Protein AF-0000000086542402 (afdb_homodimer)

pLDDT: mean 79.8, std 26.2, range [15.84, 98.81]

Radius of gyration: 37.14 Å; Cα contacts (8 Å, |Δi|>4): 2188; chains: 2; bounding box: 150×101×112 Å

InterPro domains:
  IPR029405 APCDD1 domain [PF14921] (41-271)
  IPR029405 APCDD1 domain [PF14921] (276-457)
  IPR029405 APCDD1 domain [SM01352] (41-272)
  IPR029405 APCDD1 domain [SM01352] (273-481)
  IPR042425 Protein APCDD1 [PTHR31021] (8-497)

Structure (mmCIF, N/CA/C/O backbone):
data_AF-0000000086542402-model_v1
#
loop_
_entity.id
_entity.type
_entity.pdbx_description
1 polymer 'Protein APCDD1'
#
loop_
_atom_site.group_PDB
_atom_site.id
_atom_site.type_symbol
_atom_site.label_atom_id
_atom_site.label_alt_id
_atom_site.label_comp_id
_atom_site.label_asym_id
_atom_site.label_entity_id
_atom_site.label_seq_id
_atom_site.pdbx_PDB_ins_code
_atom_site.Cartn_x
_atom_site.Cartn_y
_atom_site.Cartn_z
_atom_site.occupancy
_atom_site.B_iso_or_equiv
_atom_site.auth_seq_id
_atom_site.auth_comp_id
_atom_site.auth_asym_id
_atom_site.auth_atom_id
_atom_site.pdbx_PDB_model_num
ATOM 1 N N . MET A 1 1 ? -74.562 1.306 24.109 1 17.09 1 MET A N 1
ATOM 2 C CA . MET A 1 1 ? -74.562 0.216 25.078 1 17.09 1 MET A CA 1
ATOM 3 C C . MET A 1 1 ? -73.188 -0.142 25.531 1 17.09 1 MET A C 1
ATOM 5 O O . MET A 1 1 ? -72.312 -0.315 24.703 1 17.09 1 MET A O 1
ATOM 9 N N . ALA A 1 2 ? -72.75 -0.176 26.828 1 21.62 2 ALA A N 1
ATOM 10 C CA . ALA A 1 2 ? -71.688 0.135 27.734 1 21.62 2 ALA A CA 1
ATOM 11 C C . ALA A 1 2 ? -70.812 -1.097 28 1 21.62 2 ALA A C 1
ATOM 13 O O . ALA A 1 2 ? -69.812 -1.007 28.656 1 21.62 2 ALA A O 1
ATOM 14 N N . PRO A 1 3 ? -71 -2.363 27.297 1 18.67 3 PRO A N 1
ATOM 15 C CA . PRO A 1 3 ? -71 -3.514 28.203 1 18.67 3 PRO A CA 1
ATOM 16 C C . PRO A 1 3 ? -69.562 -3.861 28.656 1 18.67 3 PRO A C 1
ATOM 18 O O . PRO A 1 3 ? -68.562 -3.354 28.094 1 18.67 3 PRO A O 1
ATOM 21 N N . LEU A 1 4 ? -69.25 -5.344 28.844 1 20.92 4 LEU A N 1
ATOM 22 C CA . LEU A 1 4 ? -69.062 -6.223 30 1 20.92 4 LEU A CA 1
ATOM 23 C C . LEU A 1 4 ? -67.625 -6.586 30.188 1 20.92 4 LEU A C 1
ATOM 25 O O . LEU A 1 4 ? -66.875 -6.699 29.203 1 20.92 4 LEU A O 1
ATOM 29 N N . PRO A 1 5 ? -67.062 -6.875 31.484 1 24.55 5 PRO A N 1
ATOM 30 C CA . PRO A 1 5 ? -65.812 -6.84 32.25 1 24.55 5 PRO A CA 1
ATOM 31 C C . PRO A 1 5 ? -64.938 -8.117 32.094 1 24.55 5 PRO A C 1
ATOM 33 O O . PRO A 1 5 ? -63.906 -8.266 32.719 1 24.55 5 PRO A O 1
ATOM 36 N N . ALA A 1 6 ? -65.062 -9.102 31.109 1 19.52 6 ALA A N 1
ATOM 37 C CA . ALA A 1 6 ? -64.875 -10.477 31.562 1 19.52 6 ALA A CA 1
ATOM 38 C C . ALA A 1 6 ? -63.406 -10.758 31.875 1 19.52 6 ALA A C 1
ATOM 40 O O . ALA A 1 6 ? -62.562 -10.68 30.984 1 19.52 6 ALA A O 1
ATOM 41 N N . ALA A 1 7 ? -62.875 -10.852 33.219 1 23.11 7 ALA A N 1
ATOM 42 C CA . ALA A 1 7 ? -61.594 -10.891 33.906 1 23.11 7 ALA A CA 1
ATOM 43 C C . ALA A 1 7 ? -61 -12.297 33.875 1 23.11 7 ALA A C 1
ATOM 45 O O . ALA A 1 7 ? -61.469 -13.195 34.562 1 23.11 7 ALA A O 1
ATOM 46 N N . LEU A 1 8 ? -60.688 -12.922 32.688 1 19.62 8 LEU A N 1
ATOM 47 C CA . LEU A 1 8 ? -60.562 -14.375 32.688 1 19.62 8 LEU A CA 1
ATOM 48 C C . LEU A 1 8 ? -59.406 -14.82 33.562 1 19.62 8 LEU A C 1
ATOM 50 O O . LEU A 1 8 ? -58.438 -14.094 33.719 1 19.62 8 LEU A O 1
ATOM 54 N N . LEU A 1 9 ? -59.469 -16.188 34.031 1 19.08 9 LEU A N 1
ATOM 55 C CA . LEU A 1 9 ? -59.125 -17.156 35.062 1 19.08 9 LEU A CA 1
ATOM 56 C C . LEU A 1 9 ? -57.719 -17.672 34.906 1 19.08 9 LEU A C 1
ATOM 58 O O . LEU A 1 9 ? -57.281 -18.031 33.812 1 19.08 9 LEU A O 1
ATOM 62 N N . VAL A 1 10 ? -56.688 -17.609 36.031 1 22.09 10 VAL A N 1
ATOM 63 C CA . VAL A 1 10 ? -55.312 -17.719 36.469 1 22.09 10 VAL A CA 1
ATOM 64 C C . VAL A 1 10 ? -54.906 -19.188 36.594 1 22.09 10 VAL A C 1
ATOM 66 O O . VAL A 1 10 ? -53.906 -19.5 37.219 1 22.09 10 VAL A O 1
ATOM 69 N N . ALA A 1 11 ? -55.375 -20.141 35.719 1 19.89 11 ALA A N 1
ATOM 70 C CA . ALA A 1 11 ? -55.281 -21.5 36.25 1 19.89 11 ALA A CA 1
ATOM 71 C C . ALA A 1 11 ? -53.812 -21.922 36.469 1 19.89 11 ALA A C 1
ATOM 73 O O . ALA A 1 11 ? -52.969 -21.609 35.625 1 19.89 11 ALA A O 1
ATOM 74 N N . PHE A 1 12 ? -53.531 -22.609 37.656 1 21.17 12 PHE A N 1
ATOM 75 C CA . PHE A 1 12 ? -52.531 -23.094 38.594 1 21.17 12 PHE A CA 1
ATOM 76 C C . PHE A 1 12 ? -51.906 -24.391 38.094 1 21.17 12 PHE A C 1
ATOM 78 O O . PHE A 1 12 ? -52.219 -25.469 38.594 1 21.17 12 PHE A O 1
ATOM 85 N N . LEU A 1 13 ? -51.969 -24.75 36.781 1 20.89 13 LEU A N 1
ATOM 86 C CA . LEU A 1 13 ? -51.688 -26.188 36.688 1 20.89 13 LEU A CA 1
ATOM 87 C C . LEU A 1 13 ? -50.344 -26.531 37.25 1 20.89 13 LEU A C 1
ATOM 89 O O . LEU A 1 13 ? -49.344 -25.812 37.031 1 20.89 13 LEU A O 1
ATOM 93 N N . VAL A 1 14 ? -50.375 -27.562 38.156 1 20.12 14 VAL A N 1
ATOM 94 C CA . VAL A 1 14 ? -49.562 -28.312 39.125 1 20.12 14 VAL A CA 1
ATOM 95 C C . VAL A 1 14 ? -48.406 -29 38.375 1 20.12 14 VAL A C 1
ATOM 97 O O . VAL A 1 14 ? -48.562 -29.453 37.25 1 20.12 14 VAL A O 1
ATOM 100 N N . TRP A 1 15 ? -47.219 -29.078 39.031 1 21.81 15 TRP A N 1
ATOM 101 C CA . TRP A 1 15 ? -45.75 -29.266 39 1 21.81 15 TRP A CA 1
ATOM 102 C C . TRP A 1 15 ? -45.406 -30.734 38.938 1 21.81 15 TRP A C 1
ATOM 104 O O . TRP A 1 15 ? -44.25 -31.109 39.094 1 21.81 15 TRP A O 1
ATOM 114 N N . ALA A 1 16 ? -46.438 -31.672 38.625 1 20.7 16 ALA A N 1
ATOM 115 C CA . ALA A 1 16 ? -45.906 -32.906 39.219 1 20.7 16 ALA A CA 1
ATOM 116 C C . ALA A 1 16 ? -44.656 -33.375 38.5 1 20.7 16 ALA A C 1
ATOM 118 O O . ALA A 1 16 ? -44.438 -33 37.344 1 20.7 16 ALA A O 1
ATOM 119 N N . GLU A 1 17 ? -43.812 -34.312 39.156 1 22.69 17 GLU A N 1
ATOM 120 C CA . GLU A 1 17 ? -42.5 -34.812 39.5 1 22.69 17 GLU A CA 1
ATOM 121 C C . GLU A 1 17 ? -42.062 -35.938 38.531 1 22.69 17 GLU A C 1
ATOM 123 O O . GLU A 1 17 ? -40.938 -36.438 38.656 1 22.69 17 GLU A O 1
ATOM 128 N N . GLY A 1 18 ? -42.781 -36.312 37.469 1 20.3 18 GLY A N 1
ATOM 129 C CA . GLY A 1 18 ? -42.531 -37.719 37.188 1 20.3 18 GLY A CA 1
ATOM 130 C C . GLY A 1 18 ? -41.094 -37.969 36.75 1 20.3 18 GLY A C 1
ATOM 131 O O . GLY A 1 18 ? -40.469 -37.156 36.094 1 20.3 18 GLY A O 1
ATOM 132 N N . SER A 1 19 ? -40.406 -38.969 37.406 1 22.36 19 SER A N 1
ATOM 133 C CA . SER A 1 19 ? -39.062 -39.5 37.594 1 22.36 19 SER A CA 1
ATOM 134 C C . SER A 1 19 ? -38.562 -40.281 36.375 1 22.36 19 SER A C 1
ATOM 136 O O . SER A 1 19 ? -37.469 -40.844 36.375 1 22.36 19 SER A O 1
ATOM 138 N N . SER A 1 20 ? -39.312 -40.438 35.312 1 20.28 20 SER A N 1
ATOM 139 C CA . SER A 1 20 ? -38.938 -41.656 34.656 1 20.28 20 SER A CA 1
ATOM 140 C C . SER A 1 20 ? -37.469 -41.625 34.219 1 20.28 20 SER A C 1
ATOM 142 O O . SER A 1 20 ? -36.969 -40.625 33.719 1 20.28 20 SER A O 1
ATOM 144 N N . ARG A 1 21 ? -36.719 -42.75 34.625 1 22.5 21 ARG A N 1
ATOM 145 C CA . ARG A 1 21 ? -35.344 -43.281 34.594 1 22.5 21 ARG A CA 1
ATOM 146 C C . ARG A 1 21 ? -34.938 -43.594 33.156 1 22.5 21 ARG A C 1
ATOM 148 O O . ARG A 1 21 ? -35.5 -44.5 32.531 1 22.5 21 ARG A O 1
ATOM 155 N N . HIS A 1 22 ? -34.938 -42.625 32.188 1 18.73 22 HIS A N 1
ATOM 156 C CA . HIS A 1 22 ? -34.562 -43.031 30.844 1 18.73 22 HIS A CA 1
ATOM 157 C C . HIS A 1 22 ? -33.219 -43.688 30.812 1 18.73 22 HIS A C 1
ATOM 159 O O . HIS A 1 22 ? -32.281 -43.281 31.531 1 18.73 22 HIS A O 1
ATOM 165 N N . TYR A 1 23 ? -33.281 -45 30.484 1 20.58 23 TYR A N 1
ATOM 166 C CA . TYR A 1 23 ? -32.188 -45.969 30.219 1 20.58 23 TYR A CA 1
ATOM 167 C C . TYR A 1 23 ? -31.156 -45.344 29.297 1 20.58 23 TYR A C 1
ATOM 169 O O . TYR A 1 23 ? -31.484 -44.594 28.391 1 20.58 23 TYR A O 1
ATOM 177 N N . ALA A 1 24 ? -29.906 -45.469 29.766 1 23.3 24 ALA A N 1
ATOM 178 C CA . ALA A 1 24 ? -28.547 -45.094 29.375 1 23.3 24 ALA A CA 1
ATOM 179 C C . ALA A 1 24 ? -28.172 -45.719 28.031 1 23.3 24 ALA A C 1
ATOM 181 O O . ALA A 1 24 ? -27.797 -46.875 27.969 1 23.3 24 ALA A O 1
ATOM 182 N N . ASP A 1 25 ? -29.172 -45.844 27.078 1 22.44 25 ASP A N 1
ATOM 183 C CA . ASP A 1 25 ? -28.609 -46.594 25.969 1 22.44 25 ASP A CA 1
ATOM 184 C C . ASP A 1 25 ? -27.297 -46 25.484 1 22.44 25 ASP A C 1
ATOM 186 O O . ASP A 1 25 ? -27.25 -44.812 25.141 1 22.44 25 ASP A O 1
ATOM 190 N N . SER A 1 26 ? -26.156 -46.594 25.891 1 25.62 26 SER A N 1
ATOM 191 C CA . SER A 1 26 ? -24.75 -46.438 25.578 1 25.62 26 SER A CA 1
ATOM 192 C C . SER A 1 26 ? -24.5 -46.594 24.078 1 25.62 26 SER A C 1
ATOM 194 O O . SER A 1 26 ? -24.453 -47.719 23.562 1 25.62 26 SER A O 1
ATOM 196 N N . HIS A 1 27 ? -25.297 -46.094 23.203 1 26.44 27 HIS A N 1
ATOM 197 C CA . HIS A 1 27 ? -24.812 -46.469 21.875 1 26.44 27 HIS A CA 1
ATOM 198 C C . HIS A 1 27 ? -23.359 -46.031 21.672 1 26.44 27 HIS A C 1
ATOM 200 O O . HIS A 1 27 ? -22.984 -44.938 22.062 1 26.44 27 HIS A O 1
ATOM 206 N N . PRO A 1 28 ? -22.422 -47.062 21.453 1 29.36 28 PRO A N 1
ATOM 207 C CA . PRO A 1 28 ? -21 -46.875 21.203 1 29.36 28 PRO A CA 1
ATOM 208 C C . PRO A 1 28 ? -20.734 -45.875 20.062 1 29.36 28 PRO A C 1
ATOM 210 O O . PRO A 1 28 ? -21.531 -45.781 19.125 1 29.36 28 PRO A O 1
ATOM 213 N N . SER A 1 29 ? -20.172 -44.812 20.422 1 27.42 29 SER A N 1
ATOM 214 C CA . SER A 1 29 ? -19.594 -43.812 19.516 1 27.42 29 SER A CA 1
ATOM 215 C C . SER A 1 29 ? -18.75 -44.438 18.438 1 27.42 29 SER A C 1
ATOM 217 O O . SER A 1 29 ? -17.797 -45.156 18.734 1 27.42 29 SER A O 1
ATOM 219 N N . ARG A 1 30 ? -19.281 -44.969 17.328 1 29.08 30 ARG A N 1
ATOM 220 C CA . ARG A 1 30 ? -18.5 -45.406 16.172 1 29.08 30 ARG A CA 1
ATOM 221 C C . ARG A 1 30 ? -17.328 -44.469 15.93 1 29.08 30 ARG A C 1
ATOM 223 O O . ARG A 1 30 ? -17.5 -43.312 15.523 1 29.08 30 ARG A O 1
ATOM 230 N N . GLN A 1 31 ? -16.188 -44.688 16.625 1 30.41 31 GLN A N 1
ATOM 231 C CA . GLN A 1 31 ? -14.844 -44.188 16.344 1 30.41 31 GLN A CA 1
ATOM 232 C C . GLN A 1 31 ? -14.477 -44.375 14.875 1 30.41 31 GLN A C 1
ATOM 234 O O . GLN A 1 31 ? -14.242 -45.5 14.43 1 30.41 31 GLN A O 1
ATOM 239 N N . SER A 1 32 ? -15.156 -43.781 13.984 1 32.19 32 SER A N 1
ATOM 240 C CA . SER A 1 32 ? -14.633 -43.906 12.633 1 32.19 32 SER A CA 1
ATOM 241 C C . SER A 1 32 ? -13.117 -43.75 12.609 1 32.19 32 SER A C 1
ATOM 243 O O . SER A 1 32 ? -12.609 -42.656 12.922 1 32.19 32 SER A O 1
ATOM 245 N N . PHE A 1 33 ? -12.289 -44.719 12.695 1 32.75 33 PHE A N 1
ATOM 246 C CA . PHE A 1 33 ? -10.859 -45 12.656 1 32.75 33 PHE A CA 1
ATOM 247 C C . PHE A 1 33 ? -10.203 -44.312 11.469 1 32.75 33 PHE A C 1
ATOM 249 O O . PHE A 1 33 ? -8.977 -44.219 11.391 1 32.75 33 PHE A O 1
ATOM 256 N N . GLY A 1 34 ? -10.828 -44.312 10.375 1 36.38 34 GLY A N 1
ATOM 257 C CA . GLY A 1 34 ? -10.133 -43.844 9.188 1 36.38 34 GLY A CA 1
ATOM 258 C C . GLY A 1 34 ? -9.695 -42.406 9.281 1 36.38 34 GLY A C 1
ATOM 259 O O . GLY A 1 34 ? -9.023 -41.875 8.383 1 36.38 34 GLY A O 1
ATOM 260 N N . GLY A 1 35 ? -10.32 -41.5 10.016 1 43.53 35 GLY A N 1
ATOM 261 C CA . GLY A 1 35 ? -10.188 -40.062 10.195 1 43.53 35 GLY A CA 1
ATOM 262 C C . GLY A 1 35 ? -8.875 -39.688 10.836 1 43.53 35 GLY A C 1
ATOM 263 O O . GLY A 1 35 ? -8.508 -38.5 10.828 1 43.53 35 GLY A O 1
ATOM 264 N N . SER A 1 36 ? -8.219 -40.594 11.547 1 47.91 36 SER A N 1
ATOM 265 C CA . SER A 1 36 ? -7.098 -40.312 12.438 1 47.91 36 SER A CA 1
ATOM 266 C C . SER A 1 36 ? -5.793 -40.156 11.656 1 47.91 36 SER A C 1
ATOM 268 O O . SER A 1 36 ? -4.973 -39.312 11.953 1 47.91 36 SER A O 1
ATOM 270 N N . VAL A 1 37 ? -5.629 -41 10.688 1 44.62 37 VAL A N 1
ATOM 271 C CA . VAL A 1 37 ? -4.316 -41.031 10.047 1 44.62 37 VAL A CA 1
ATOM 272 C C . VAL A 1 37 ? -4.164 -39.844 9.125 1 44.62 37 VAL A C 1
ATOM 274 O O . VAL A 1 37 ? -3.109 -39.188 9.094 1 44.62 37 VAL A O 1
ATOM 277 N N . ASN A 1 38 ? -5.129 -39.5 8.227 1 51.09 38 ASN A N 1
ATOM 278 C CA . ASN A 1 38 ? -5.086 -38.344 7.348 1 51.09 38 ASN A CA 1
ATOM 279 C C . ASN A 1 38 ? -4.941 -37.062 8.141 1 51.09 38 ASN A C 1
ATOM 281 O O . ASN A 1 38 ? -4.219 -36.125 7.727 1 51.09 38 ASN A O 1
ATOM 285 N N . ASP A 1 39 ? -5.574 -37.062 9.234 1 59.06 39 ASP A N 1
ATOM 286 C CA . ASP A 1 39 ? -5.473 -35.906 10.117 1 59.06 39 ASP A CA 1
ATOM 287 C C . ASP A 1 39 ? -4.039 -35.719 10.602 1 59.06 39 ASP A C 1
ATOM 289 O O . ASP A 1 39 ? -3.566 -34.562 10.727 1 59.06 39 ASP A O 1
ATOM 293 N N . SER A 1 40 ? -3.406 -36.906 10.477 1 73.44 40 SER A N 1
ATOM 294 C CA . SER A 1 40 ? -2.057 -36.844 11.031 1 73.44 40 SER A CA 1
ATOM 295 C C . SER A 1 40 ? -1.066 -36.281 10.023 1 73.44 40 SER A C 1
ATOM 297 O O . SER A 1 40 ? -0.213 -35.469 10.375 1 73.44 40 SER A O 1
ATOM 299 N N . GLN A 1 41 ? -1.365 -36.625 8.68 1 83.44 41 GLN A N 1
ATOM 300 C CA . GLN A 1 41 ? -0.402 -36.156 7.688 1 83.44 41 GLN A CA 1
ATOM 301 C C . GLN A 1 41 ? -0.553 -34.656 7.445 1 83.44 41 GLN A C 1
ATOM 303 O O . GLN A 1 41 ? 0.441 -33.938 7.352 1 83.44 41 GLN A O 1
ATOM 308 N N . CYS A 1 42 ? -1.734 -34.312 7.344 1 88.44 42 CYS A N 1
ATOM 309 C CA . CYS A 1 42 ? -1.993 -32.906 7.137 1 88.44 42 CYS A CA 1
ATOM 310 C C . CYS A 1 42 ? -1.425 -32.062 8.281 1 88.44 42 CYS A C 1
ATOM 312 O O . CYS A 1 42 ? -0.8 -31.031 8.055 1 88.44 42 CYS A O 1
ATOM 314 N N . GLN A 1 43 ? -1.63 -32.656 9.43 1 86.81 43 GLN A N 1
ATOM 315 C CA . GLN A 1 43 ? -1.141 -31.938 10.609 1 86.81 43 GLN A CA 1
ATOM 316 C C . GLN A 1 43 ? 0.384 -31.875 10.617 1 86.81 43 GLN A C 1
ATOM 318 O O . GLN A 1 43 ? 0.964 -30.859 11.016 1 86.81 43 GLN A O 1
ATOM 323 N N . HIS A 1 44 ? 0.885 -32.938 10.172 1 86.06 44 HIS A N 1
ATOM 324 C CA . HIS A 1 44 ? 2.342 -32.938 10.094 1 86.06 44 HIS A CA 1
ATOM 325 C C . HIS A 1 44 ? 2.861 -31.922 9.094 1 86.06 44 HIS A C 1
ATOM 327 O O . HIS A 1 44 ? 3.834 -31.219 9.359 1 86.06 44 HIS A O 1
ATOM 333 N N . MET A 1 45 ? 2.223 -31.859 7.988 1 85.88 45 MET A N 1
ATOM 334 C CA . MET A 1 45 ? 2.625 -30.906 6.953 1 85.88 45 MET A CA 1
ATOM 335 C C . MET A 1 45 ? 2.473 -29.469 7.438 1 85.88 45 MET A C 1
ATOM 337 O O . MET A 1 45 ? 3.352 -28.641 7.215 1 85.88 45 MET A O 1
ATOM 341 N N . LEU A 1 46 ? 1.492 -29.25 8.07 1 89.62 46 LEU A N 1
ATOM 342 C CA . LEU A 1 46 ? 1.244 -27.922 8.602 1 89.62 46 LEU A CA 1
ATOM 343 C C . LEU A 1 46 ? 2.244 -27.578 9.703 1 89.62 46 LEU A C 1
ATOM 345 O O . LEU A 1 46 ? 2.742 -26.453 9.766 1 89.62 46 LEU A O 1
ATOM 349 N N . LYS A 1 47 ? 2.494 -28.547 10.539 1 87.19 47 LYS A N 1
ATOM 350 C CA . LYS A 1 47 ? 3.477 -28.328 11.602 1 87.19 47 LYS A CA 1
ATOM 351 C C . LYS A 1 47 ? 4.852 -28.016 11.016 1 87.19 47 LYS A C 1
ATOM 353 O O . LYS A 1 47 ? 5.582 -27.172 11.547 1 87.19 47 LYS A O 1
ATOM 358 N N . HIS A 1 48 ? 5.125 -28.641 9.992 1 84.31 48 HIS A N 1
ATOM 359 C CA . HIS A 1 48 ? 6.383 -28.375 9.297 1 84.31 48 HIS A CA 1
ATOM 360 C C . HIS A 1 48 ? 6.449 -26.938 8.812 1 84.31 48 HIS A C 1
ATOM 362 O O . HIS A 1 48 ? 7.477 -26.266 8.961 1 84.31 48 HIS A O 1
ATOM 368 N N . LEU A 1 49 ? 5.414 -26.5 8.273 1 87 49 LEU A N 1
ATOM 369 C CA . LEU A 1 49 ? 5.355 -25.125 7.793 1 87 49 LEU A CA 1
ATOM 370 C C . LEU A 1 49 ? 5.465 -24.141 8.953 1 87 49 LEU A C 1
ATOM 372 O O . LEU A 1 49 ? 6.172 -23.125 8.852 1 87 49 LEU A O 1
ATOM 376 N N . HIS A 1 50 ? 4.898 -24.547 10 1 83.44 50 HIS A N 1
ATOM 377 C CA . HIS A 1 50 ? 4.848 -23.656 11.156 1 83.44 50 HIS A CA 1
ATOM 378 C C . HIS A 1 50 ? 6.199 -23.578 11.852 1 83.44 50 HIS A C 1
ATOM 380 O O . HIS A 1 50 ? 6.438 -22.672 12.656 1 83.44 50 HIS A O 1
ATOM 386 N N . ASN A 1 51 ? 7.031 -24.484 11.484 1 78.38 51 ASN A N 1
ATOM 387 C CA . ASN A 1 51 ? 8.391 -24.453 12.031 1 78.38 51 ASN A CA 1
ATOM 388 C C . ASN A 1 51 ? 9.375 -23.859 11.031 1 78.38 51 ASN A C 1
ATOM 390 O O . ASN A 1 51 ? 10.586 -24.062 11.156 1 78.38 51 ASN A O 1
ATOM 394 N N . GLY A 1 52 ? 8.836 -23.219 10.094 1 76.75 52 GLY A N 1
ATOM 395 C CA . GLY A 1 52 ? 9.664 -22.469 9.148 1 76.75 52 GLY A CA 1
ATOM 396 C C . GLY A 1 52 ? 10.055 -23.297 7.934 1 76.75 52 GLY A C 1
ATOM 397 O O . GLY A 1 52 ? 10.758 -22.797 7.047 1 76.75 52 GLY A O 1
ATOM 398 N N . ALA A 1 53 ? 9.672 -24.516 7.801 1 72.56 53 ALA A N 1
ATOM 399 C CA . ALA A 1 53 ? 9.859 -25.422 6.668 1 72.56 53 ALA A CA 1
ATOM 400 C C . ALA A 1 53 ? 11.328 -25.484 6.25 1 72.56 53 ALA A C 1
ATOM 402 O O . ALA A 1 53 ? 11.633 -25.719 5.078 1 72.56 53 ALA A O 1
ATOM 403 N N . LYS A 1 54 ? 12.281 -25.016 7.055 1 76.44 54 LYS A N 1
ATOM 404 C CA . LYS A 1 54 ? 13.719 -25 6.812 1 76.44 54 LYS A CA 1
ATOM 405 C C . LYS A 1 54 ? 14.07 -24.078 5.645 1 76.44 54 LYS A C 1
ATOM 407 O O . LYS A 1 54 ? 14.922 -24.406 4.82 1 76.44 54 LYS A O 1
ATOM 412 N N . ILE A 1 55 ? 13.328 -23.125 5.48 1 85.12 55 ILE A N 1
ATOM 413 C CA . ILE A 1 55 ? 13.562 -22.109 4.461 1 85.12 55 ILE A CA 1
ATOM 414 C C . ILE A 1 55 ? 14.43 -20.984 5.039 1 85.12 55 ILE A C 1
ATOM 416 O O . ILE A 1 55 ? 14.242 -20.578 6.191 1 85.12 55 ILE A O 1
ATOM 420 N N . THR A 1 56 ? 15.375 -20.625 4.223 1 82.25 56 THR A N 1
ATOM 421 C CA . THR A 1 56 ? 16.188 -19.484 4.605 1 82.25 56 THR A CA 1
ATOM 422 C C . THR A 1 56 ? 15.953 -18.297 3.662 1 82.25 56 THR A C 1
ATOM 424 O O . THR A 1 56 ? 15.852 -18.484 2.449 1 82.25 56 THR A O 1
ATOM 427 N N . VAL A 1 57 ? 15.867 -17.234 4.332 1 84.44 57 VAL A N 1
ATOM 428 C CA . VAL A 1 57 ? 15.672 -16.016 3.555 1 84.44 57 VAL A CA 1
ATOM 429 C C . VAL A 1 57 ? 16.984 -15.234 3.48 1 84.44 57 VAL A C 1
ATOM 431 O O . VAL A 1 57 ? 17.625 -14.984 4.504 1 84.44 57 VAL A O 1
ATOM 434 N N . GLN A 1 58 ? 17.328 -14.867 2.283 1 85.19 58 GLN A N 1
ATOM 435 C CA . GLN A 1 58 ? 18.547 -14.078 2.076 1 85.19 58 GLN A CA 1
ATOM 436 C C . GLN A 1 58 ? 18.219 -12.602 1.916 1 85.19 58 GLN A C 1
ATOM 438 O O . GLN A 1 58 ? 17.453 -12.219 1.024 1 85.19 58 GLN A O 1
ATOM 443 N N . MET A 1 59 ? 18.812 -11.758 2.754 1 87.69 59 MET A N 1
ATOM 444 C CA . MET A 1 59 ? 18.609 -10.312 2.67 1 87.69 59 MET A CA 1
ATOM 445 C C . MET A 1 59 ? 19.953 -9.578 2.711 1 87.69 59 MET A C 1
ATOM 447 O O . MET A 1 59 ? 20.781 -9.836 3.584 1 87.69 59 MET A O 1
ATOM 451 N N . PRO A 1 60 ? 20.297 -8.641 1.872 1 88.88 60 PRO A N 1
ATOM 452 C CA . PRO A 1 60 ? 19.5 -8.438 0.66 1 88.88 60 PRO A CA 1
ATOM 453 C C . PRO A 1 60 ? 19.578 -9.617 -0.303 1 88.88 60 PRO A C 1
ATOM 455 O O . PRO A 1 60 ? 20.516 -10.422 -0.234 1 88.88 60 PRO A O 1
ATOM 458 N N . PRO A 1 61 ? 18.578 -9.68 -1.161 1 93.62 61 PRO A N 1
ATOM 459 C CA . PRO A 1 61 ? 18.594 -10.812 -2.094 1 93.62 61 PRO A CA 1
ATOM 460 C C . PRO A 1 61 ? 19.719 -10.703 -3.133 1 93.62 61 PRO A C 1
ATOM 462 O O . PRO A 1 61 ? 19.922 -9.633 -3.709 1 93.62 61 PRO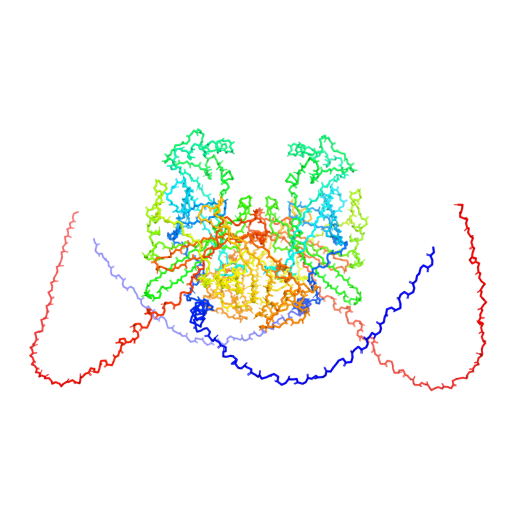 A O 1
ATOM 465 N N . ILE A 1 62 ? 20.406 -11.75 -3.291 1 93.06 62 ILE A N 1
ATOM 466 C CA . ILE A 1 62 ? 21.359 -11.844 -4.391 1 93.06 62 ILE A CA 1
ATOM 467 C C . ILE A 1 62 ? 20.656 -12.297 -5.66 1 93.06 62 ILE A C 1
ATOM 469 O O . ILE A 1 62 ? 20.453 -13.492 -5.875 1 93.06 62 ILE A O 1
ATOM 473 N N . VAL A 1 63 ? 20.344 -11.383 -6.465 1 96.19 63 VAL A N 1
ATOM 474 C CA . VAL A 1 63 ? 19.422 -11.648 -7.566 1 96.19 63 VAL A CA 1
ATOM 475 C C . VAL A 1 63 ? 20.219 -12.047 -8.812 1 96.19 63 VAL A C 1
ATOM 477 O O . VAL A 1 63 ? 19.641 -12.57 -9.773 1 96.19 63 VAL A O 1
ATOM 480 N N . GLU A 1 64 ? 21.516 -11.812 -8.781 1 96.69 64 GLU A N 1
ATOM 481 C CA . GLU A 1 64 ? 22.328 -12.141 -9.953 1 96.69 64 GLU A CA 1
ATOM 482 C C . GLU A 1 64 ? 22.109 -13.594 -10.375 1 96.69 64 GLU A C 1
ATOM 484 O O . GLU A 1 64 ? 22.109 -14.5 -9.539 1 96.69 64 GLU A O 1
ATOM 489 N N . GLY A 1 65 ? 21.938 -13.766 -11.648 1 97.5 65 GLY A N 1
ATOM 490 C CA . GLY A 1 65 ? 21.703 -15.102 -12.18 1 97.5 65 GLY A CA 1
ATOM 491 C C . GLY A 1 65 ? 20.516 -15.164 -13.133 1 97.5 65 GLY A C 1
ATOM 492 O O . GLY A 1 65 ? 20.016 -14.125 -13.578 1 97.5 65 GLY A O 1
ATOM 493 N N . HIS A 1 66 ? 20.234 -16.406 -13.555 1 98 66 HIS A N 1
ATOM 494 C CA . HIS A 1 66 ? 19.141 -16.672 -14.477 1 98 66 HIS A CA 1
ATOM 495 C C . HIS A 1 66 ? 17.969 -17.344 -13.766 1 98 66 HIS A C 1
ATOM 497 O O . HIS A 1 66 ? 18.141 -18.391 -13.125 1 98 66 HIS A O 1
ATOM 503 N N . TRP A 1 67 ? 16.859 -16.703 -13.844 1 98.5 67 TRP A N 1
ATOM 504 C CA . TRP A 1 67 ? 15.672 -17.141 -13.141 1 98.5 67 TRP A CA 1
ATOM 505 C C . TRP A 1 67 ? 14.547 -17.469 -14.125 1 98.5 67 TRP A C 1
ATOM 507 O O . TRP A 1 67 ? 14.266 -16.688 -15.039 1 98.5 67 TRP A O 1
ATOM 517 N N . VAL A 1 68 ? 13.852 -18.656 -13.891 1 98.44 68 VAL A N 1
ATOM 518 C CA . VAL A 1 68 ? 12.859 -19.078 -14.875 1 98.44 68 VAL A CA 1
ATOM 519 C C . VAL A 1 68 ? 11.602 -19.562 -14.156 1 98.44 68 VAL A C 1
ATOM 521 O O . VAL A 1 68 ? 11.656 -19.938 -12.977 1 98.44 68 VAL A O 1
ATOM 524 N N . SER A 1 69 ? 10.492 -19.5 -14.883 1 98 69 SER A N 1
ATOM 525 C CA . SER A 1 69 ? 9.25 -20.078 -14.383 1 98 69 SER A CA 1
ATOM 526 C C . SER A 1 69 ? 9.375 -21.594 -14.219 1 98 69 SER A C 1
ATOM 528 O O . SER A 1 69 ? 10.148 -22.234 -14.93 1 98 69 SER A O 1
ATOM 530 N N . THR A 1 70 ? 8.555 -22.156 -13.32 1 95.12 70 THR A N 1
ATOM 531 C CA . THR A 1 70 ? 8.586 -23.594 -13.086 1 95.12 70 THR A CA 1
ATOM 532 C C . THR A 1 70 ? 7.395 -24.266 -13.75 1 95.12 70 THR A C 1
ATOM 534 O O . THR A 1 70 ? 7.312 -25.5 -13.773 1 95.12 70 THR A O 1
ATOM 537 N N . SER A 1 71 ? 6.449 -23.547 -14.18 1 94.44 71 SER A N 1
ATOM 538 C CA . SER A 1 71 ? 5.242 -24.016 -14.852 1 94.44 71 SER A CA 1
ATOM 539 C C . SER A 1 71 ? 4.578 -22.891 -15.641 1 94.44 71 SER A C 1
ATOM 541 O O . SER A 1 71 ? 5.078 -21.766 -15.672 1 94.44 71 SER A O 1
ATOM 543 N N . CYS A 1 72 ? 3.533 -23.281 -16.375 1 96.5 72 CYS A N 1
ATOM 544 C CA . CYS A 1 72 ? 2.74 -22.266 -17.047 1 96.5 72 CYS A CA 1
ATOM 545 C C . CYS A 1 72 ? 1.98 -21.406 -16.047 1 96.5 72 CYS A C 1
ATOM 547 O O . CYS A 1 72 ? 1.162 -21.906 -15.281 1 96.5 72 CYS A O 1
ATOM 549 N N . GLU A 1 73 ? 2.299 -20.172 -16.047 1 97 73 GLU A N 1
ATOM 550 C CA . GLU A 1 73 ? 1.688 -19.25 -15.094 1 97 73 GLU A CA 1
ATOM 551 C C . GLU A 1 73 ? 0.387 -18.672 -15.641 1 97 73 GLU A C 1
ATOM 553 O O . GLU A 1 73 ? 0.258 -18.453 -16.844 1 97 73 GLU A O 1
ATOM 558 N N . VAL A 1 74 ? -0.545 -18.422 -14.734 1 96.62 74 VAL A N 1
ATOM 559 C CA . VAL A 1 74 ? -1.804 -17.766 -15.086 1 96.62 74 VAL A CA 1
ATOM 560 C C . VAL A 1 74 ? -1.924 -16.438 -14.336 1 96.62 74 VAL A C 1
ATOM 562 O O . VAL A 1 74 ? -2.023 -16.422 -13.109 1 96.62 74 VAL A O 1
ATOM 565 N N . ARG A 1 75 ? -1.901 -15.344 -15.078 1 95.88 75 ARG A N 1
ATOM 566 C CA . ARG A 1 75 ? -2.143 -14.016 -14.516 1 95.88 75 ARG A CA 1
ATOM 567 C C . ARG A 1 75 ? -3.588 -13.586 -14.742 1 95.88 75 ARG A C 1
ATOM 569 O O . ARG A 1 75 ? -4.262 -14.086 -15.641 1 95.88 75 ARG A O 1
ATOM 576 N N . SER A 1 76 ? -3.994 -12.641 -13.914 1 95.06 76 SER A N 1
ATOM 577 C CA . SER A 1 76 ? -5.375 -12.18 -14.023 1 95.06 76 SER A CA 1
ATOM 578 C C . SER A 1 76 ? -5.633 -11.531 -15.383 1 95.06 76 SER A C 1
ATOM 580 O O . SER A 1 76 ? -4.793 -10.789 -15.891 1 95.06 76 SER A O 1
ATOM 582 N N . GLY A 1 77 ? -6.77 -11.906 -15.961 1 91.5 77 GLY A N 1
ATOM 583 C CA . GLY A 1 77 ? -7.164 -11.422 -17.266 1 91.5 77 GLY A CA 1
ATOM 584 C C . GLY A 1 77 ? -8.156 -12.336 -17.969 1 91.5 77 GLY A C 1
ATOM 585 O O . GLY A 1 77 ? -9.32 -11.984 -18.141 1 91.5 77 GLY A O 1
ATOM 586 N N . PRO A 1 78 ? -7.754 -13.633 -18.203 1 95.5 78 PRO A N 1
ATOM 587 C CA . PRO A 1 78 ? -6.484 -14.273 -17.844 1 95.5 78 PRO A CA 1
ATOM 588 C C . PRO A 1 78 ? -5.418 -14.109 -18.938 1 95.5 78 PRO A C 1
ATOM 590 O O . PRO A 1 78 ? -5.746 -13.922 -20.109 1 95.5 78 PRO A O 1
ATOM 593 N N . GLU A 1 79 ? -4.246 -14.148 -18.484 1 96.5 79 GLU A N 1
ATOM 594 C CA . GLU A 1 79 ? -3.057 -14.227 -19.328 1 96.5 79 GLU A CA 1
ATOM 595 C C . GLU A 1 79 ? -2.201 -15.438 -18.953 1 96.5 79 GLU A C 1
ATOM 597 O O . GLU A 1 79 ? -2.055 -15.766 -17.781 1 96.5 79 GLU A O 1
ATOM 602 N N . PHE A 1 80 ? -1.722 -16.094 -19.984 1 97.75 80 PHE A N 1
ATOM 603 C CA . PHE A 1 80 ? -0.837 -17.234 -19.797 1 97.75 80 PHE A CA 1
ATOM 604 C C . PHE A 1 80 ? 0.585 -16.906 -20.219 1 97.75 80 PHE A C 1
ATOM 606 O O . PHE A 1 80 ? 0.802 -16.391 -21.328 1 97.75 80 PHE A O 1
ATOM 613 N N . LEU A 1 81 ? 1.474 -17.234 -19.312 1 98.12 81 LEU A N 1
ATOM 614 C CA . LEU A 1 81 ? 2.822 -16.844 -19.703 1 98.12 81 LEU A CA 1
ATOM 615 C C . LEU A 1 81 ? 3.869 -17.641 -18.938 1 98.12 81 LEU A C 1
ATOM 617 O O . LEU A 1 81 ? 3.549 -18.312 -17.953 1 98.12 81 LEU A O 1
ATOM 621 N N . THR A 1 82 ? 5.062 -17.641 -19.422 1 98.69 82 THR A N 1
ATOM 622 C CA . THR A 1 82 ? 6.277 -18.062 -18.734 1 98.69 82 THR A CA 1
ATOM 623 C C . THR A 1 82 ? 7.309 -16.938 -18.734 1 98.69 82 THR A C 1
ATOM 625 O O . THR A 1 82 ? 7.316 -16.094 -19.641 1 98.69 82 THR A O 1
ATOM 628 N N . ARG A 1 83 ? 8.125 -16.906 -17.766 1 98.69 83 ARG A N 1
ATOM 629 C CA . ARG A 1 83 ? 9.109 -15.844 -17.594 1 98.69 83 ARG A CA 1
ATOM 630 C C . ARG A 1 83 ? 10.523 -16.406 -17.547 1 98.69 83 ARG A C 1
ATOM 632 O O . ARG A 1 83 ? 10.75 -17.5 -17.047 1 98.69 83 ARG A O 1
ATOM 639 N N . SER A 1 84 ? 11.43 -15.688 -18.094 1 98.75 84 SER A N 1
ATOM 640 C CA . SER A 1 84 ? 12.867 -15.922 -18.062 1 98.75 84 SER A CA 1
ATOM 641 C C . SER A 1 84 ? 13.641 -14.625 -17.844 1 98.75 84 SER A C 1
ATOM 643 O O . SER A 1 84 ? 13.734 -13.789 -18.734 1 98.75 84 SER A O 1
ATOM 645 N N . TYR A 1 85 ? 14.203 -14.477 -16.672 1 98.75 85 TYR A N 1
ATOM 646 C CA . TYR A 1 85 ? 14.844 -13.227 -16.281 1 98.75 85 TYR A CA 1
ATOM 647 C C . TYR A 1 85 ? 16.312 -13.445 -15.969 1 98.75 85 TYR A C 1
ATOM 649 O O . TYR A 1 85 ? 16.672 -14.383 -15.25 1 98.75 85 TYR A O 1
ATOM 657 N N . ARG A 1 86 ? 17.125 -12.617 -16.484 1 98.62 86 ARG A N 1
ATOM 658 C CA . ARG A 1 86 ? 18.547 -12.625 -16.203 1 98.62 86 ARG A CA 1
ATOM 659 C C . ARG A 1 86 ? 19 -11.305 -15.594 1 98.62 86 ARG A C 1
ATOM 661 O O . ARG A 1 86 ? 18.75 -10.234 -16.156 1 98.62 86 ARG A O 1
ATOM 668 N N . PHE A 1 87 ? 19.594 -11.438 -14.461 1 98.56 87 PHE A N 1
ATOM 669 C CA . PHE A 1 87 ? 20.156 -10.266 -13.781 1 98.56 87 PHE A CA 1
ATOM 670 C C . PHE A 1 87 ? 21.672 -10.305 -13.797 1 98.56 87 PHE A C 1
ATOM 672 O O . PHE A 1 87 ? 22.281 -11.344 -13.516 1 98.56 87 PHE A O 1
ATOM 679 N N . TYR A 1 88 ? 22.281 -9.164 -14.078 1 98.06 88 TYR A N 1
ATOM 680 C CA . TYR A 1 88 ? 23.719 -9.094 -14.258 1 98.06 88 TYR A CA 1
ATOM 681 C C . TYR A 1 88 ? 24.375 -8.336 -13.102 1 98.06 88 TYR A C 1
ATOM 683 O O . TYR A 1 88 ? 23.703 -7.578 -12.391 1 98.06 88 TYR A O 1
ATOM 691 N N . PRO A 1 89 ? 25.641 -8.562 -12.891 1 95.12 89 PRO A N 1
ATOM 692 C CA . PRO A 1 89 ? 26.344 -7.918 -11.781 1 95.12 89 PRO A CA 1
ATOM 693 C C . PRO A 1 89 ? 26.359 -6.395 -11.898 1 95.12 89 PRO A C 1
ATOM 695 O O . PRO A 1 89 ? 26.484 -5.695 -10.891 1 95.12 89 PRO A O 1
ATOM 698 N N . ASN A 1 90 ? 26.234 -5.852 -13.055 1 95.75 90 ASN A N 1
ATOM 699 C CA . ASN A 1 90 ? 26.266 -4.406 -13.25 1 95.75 90 ASN A CA 1
ATOM 700 C C . ASN A 1 90 ? 24.891 -3.775 -13.031 1 95.75 90 ASN A C 1
ATOM 702 O O . ASN A 1 90 ? 24.641 -2.67 -13.516 1 95.75 90 ASN A O 1
ATOM 706 N N . ASN A 1 91 ? 23.969 -4.473 -12.469 1 95.88 91 ASN A N 1
ATOM 707 C CA . ASN A 1 91 ? 22.625 -4.016 -12.086 1 95.88 91 ASN A CA 1
ATOM 708 C C . ASN A 1 91 ? 21.703 -3.91 -13.305 1 95.88 91 ASN A C 1
ATOM 710 O O . ASN A 1 91 ? 20.656 -3.277 -13.234 1 95.88 91 ASN A O 1
ATOM 714 N N . THR A 1 92 ? 22.172 -4.422 -14.375 1 98.12 92 THR A N 1
ATOM 715 C CA . THR A 1 92 ? 21.266 -4.484 -15.531 1 98.12 92 THR A CA 1
ATOM 716 C C . THR A 1 92 ? 20.547 -5.828 -15.586 1 98.12 92 THR A C 1
ATOM 718 O O . THR A 1 92 ? 20.922 -6.77 -14.875 1 98.12 92 THR A O 1
ATOM 721 N N . PHE A 1 93 ? 19.5 -5.832 -16.375 1 98.5 93 PHE A N 1
ATOM 722 C CA . PHE A 1 93 ? 18.781 -7.098 -16.516 1 98.5 93 PHE A CA 1
ATOM 723 C C . PHE A 1 93 ? 18.203 -7.238 -17.906 1 98.5 93 PHE A C 1
ATOM 725 O O . PHE A 1 93 ? 18.047 -6.25 -18.625 1 98.5 93 PHE A O 1
ATOM 732 N N . THR A 1 94 ? 18.047 -8.43 -18.312 1 98.5 94 THR A N 1
ATOM 733 C CA . THR A 1 94 ? 17.281 -8.828 -19.484 1 98.5 94 THR A CA 1
ATOM 734 C C . THR A 1 94 ? 16.156 -9.789 -19.078 1 98.5 94 THR A C 1
ATOM 736 O O . THR A 1 94 ? 16.391 -10.789 -18.406 1 98.5 94 THR A O 1
ATOM 739 N N . ALA A 1 95 ? 14.969 -9.422 -19.484 1 98.56 95 ALA A N 1
ATOM 740 C CA . ALA A 1 95 ? 13.82 -10.242 -19.125 1 98.56 95 ALA A CA 1
ATOM 741 C C . ALA A 1 95 ? 13.023 -10.641 -20.375 1 98.56 95 ALA A C 1
ATOM 743 O O . ALA A 1 95 ? 12.805 -9.812 -21.266 1 98.56 95 ALA A O 1
ATOM 744 N N . GLN A 1 96 ? 12.719 -11.891 -20.438 1 98.75 96 GLN A N 1
ATOM 745 C CA . GLN A 1 96 ? 11.812 -12.391 -21.469 1 98.75 96 GLN A CA 1
ATOM 746 C C . GLN A 1 96 ? 10.492 -12.867 -20.859 1 98.75 96 GLN A C 1
ATOM 748 O O . GLN A 1 96 ? 10.492 -13.672 -19.938 1 98.75 96 GLN A O 1
ATOM 753 N N . GLN A 1 97 ? 9.453 -12.336 -21.359 1 98.5 97 GLN A N 1
ATOM 754 C CA . GLN A 1 97 ? 8.109 -12.805 -21.016 1 98.5 97 GLN A CA 1
ATOM 755 C C . GLN A 1 97 ? 7.434 -13.445 -22.234 1 98.5 97 GLN A C 1
ATOM 757 O O . GLN A 1 97 ? 7.164 -12.766 -23.234 1 98.5 97 GLN A O 1
ATOM 762 N N . PHE A 1 98 ? 7.168 -14.711 -22.141 1 98.81 98 PHE A N 1
ATOM 763 C CA . PHE A 1 98 ? 6.535 -15.461 -23.219 1 98.81 98 PHE A CA 1
ATOM 764 C C . PHE A 1 98 ? 5.039 -15.594 -22.969 1 98.81 98 PHE A C 1
ATOM 766 O O . PHE A 1 98 ? 4.613 -16.25 -22.016 1 98.81 98 PHE A O 1
ATOM 773 N N . TYR A 1 99 ? 4.262 -15.039 -23.859 1 98.12 99 TYR A N 1
ATOM 774 C CA . TYR A 1 99 ? 2.811 -15.102 -23.719 1 98.12 99 TYR A CA 1
ATOM 775 C C . TYR A 1 99 ? 2.227 -16.188 -24.609 1 98.12 99 TYR A C 1
ATOM 777 O O . TYR A 1 99 ? 2.729 -16.422 -25.719 1 98.12 99 TYR A O 1
ATOM 785 N N . TYR A 1 100 ? 1.105 -16.797 -24.188 1 98.25 100 TYR A N 1
ATOM 786 C CA . TYR A 1 100 ? 0.538 -17.938 -24.891 1 98.25 100 TYR A CA 1
ATOM 787 C C . TYR A 1 100 ? -0.963 -17.766 -25.094 1 98.25 100 TYR A C 1
ATOM 789 O O . TYR A 1 100 ? -1.597 -16.953 -24.422 1 98.25 100 TYR A O 1
ATOM 797 N N . GLN A 1 101 ? -1.505 -18.578 -25.953 1 96.25 101 GLN A N 1
ATOM 798 C CA . GLN A 1 101 ? -2.932 -18.578 -26.25 1 96.25 101 GLN A CA 1
ATOM 799 C C . GLN A 1 101 ? -3.686 -19.547 -25.344 1 96.25 101 GLN A C 1
ATOM 801 O O . GLN A 1 101 ? -4.898 -19.422 -25.156 1 96.25 101 GLN A O 1
ATOM 806 N N . ASP A 1 102 ? -2.969 -20.469 -24.828 1 95.75 102 ASP A N 1
ATOM 807 C CA . ASP A 1 102 ? -3.627 -21.531 -24.078 1 95.75 102 ASP A CA 1
ATOM 808 C C . ASP A 1 102 ? -3.068 -21.625 -22.656 1 95.75 102 ASP A C 1
ATOM 810 O O . ASP A 1 102 ? -1.962 -21.141 -22.391 1 95.75 102 ASP A O 1
ATOM 814 N N . ASN A 1 103 ? -3.754 -22.328 -21.766 1 95.38 103 ASN A N 1
ATOM 815 C CA . ASN A 1 103 ? -3.42 -22.391 -20.344 1 95.38 103 ASN A CA 1
ATOM 816 C C . ASN A 1 103 ? -2.328 -23.422 -20.062 1 95.38 103 ASN A C 1
ATOM 818 O O . ASN A 1 103 ? -1.895 -23.578 -18.922 1 95.38 103 ASN A O 1
ATOM 822 N N . HIS A 1 104 ? -1.805 -24.047 -21.062 1 95.75 104 HIS A N 1
ATOM 823 C CA . HIS A 1 104 ? -0.727 -25.016 -20.875 1 95.75 104 HIS A CA 1
ATOM 824 C C . HIS A 1 104 ? 0.569 -24.531 -21.516 1 95.75 104 HIS A C 1
ATOM 826 O O . HIS A 1 104 ? 1.582 -25.234 -21.484 1 95.75 104 HIS A O 1
ATOM 832 N N . CYS A 1 105 ? 0.516 -23.359 -22.062 1 97.94 105 CYS A N 1
ATOM 833 C CA . CYS A 1 105 ? 1.685 -22.719 -22.672 1 97.94 105 CYS A CA 1
ATOM 834 C C . CYS A 1 105 ? 2.27 -23.594 -23.766 1 97.94 105 CYS A C 1
ATOM 836 O O . CYS A 1 105 ? 3.477 -23.844 -23.797 1 97.94 105 CYS A O 1
ATOM 838 N N . THR A 1 106 ? 1.4 -24.047 -24.688 1 97.62 106 THR A N 1
ATOM 839 C CA . THR A 1 106 ? 1.811 -24.875 -25.828 1 97.62 106 THR A CA 1
ATOM 840 C C . THR A 1 106 ? 1.747 -24.062 -27.109 1 97.62 106 THR A C 1
ATOM 842 O O . THR A 1 106 ? 2.35 -24.453 -28.125 1 97.62 106 THR A O 1
ATOM 845 N N . ARG A 1 107 ? 1.006 -22.984 -27.141 1 97.56 107 ARG A N 1
ATOM 846 C CA . ARG A 1 107 ? 0.81 -22.172 -28.344 1 97.56 107 ARG A CA 1
ATOM 847 C C . ARG A 1 107 ? 1.257 -20.734 -28.125 1 97.56 107 ARG A C 1
ATOM 849 O O . ARG A 1 107 ? 0.441 -19.875 -27.797 1 97.56 107 ARG A O 1
ATOM 856 N N . PRO A 1 108 ? 2.463 -20.453 -28.484 1 98.19 108 PRO A N 1
ATOM 857 C CA . PRO A 1 108 ? 3.004 -19.109 -28.234 1 98.19 108 PRO A CA 1
ATOM 858 C C . PRO A 1 108 ? 2.285 -18.031 -29.031 1 98.19 108 PRO A C 1
ATOM 860 O O . PRO A 1 108 ? 1.919 -18.25 -30.188 1 98.19 108 PRO A O 1
ATOM 863 N N . LYS A 1 109 ? 2.023 -16.891 -28.422 1 97.62 109 LYS A N 1
ATOM 864 C CA . LYS A 1 109 ? 1.429 -15.711 -29.047 1 97.62 109 LYS A CA 1
ATOM 865 C C . LYS A 1 109 ? 2.496 -14.68 -29.391 1 97.62 109 LYS A C 1
ATOM 867 O O . LYS A 1 109 ? 2.764 -14.43 -30.562 1 97.62 109 LYS A O 1
ATOM 872 N N . TYR A 1 110 ? 3.072 -14.102 -28.422 1 97.44 110 TYR A N 1
ATOM 873 C CA . TYR A 1 110 ? 4.156 -13.141 -28.609 1 97.44 110 TYR A CA 1
ATOM 874 C C . TYR A 1 110 ? 5.113 -13.172 -27.422 1 97.44 110 TYR A C 1
ATOM 876 O O . TYR A 1 110 ? 4.793 -13.727 -26.375 1 97.44 110 TYR A O 1
ATOM 884 N N . THR A 1 111 ? 6.316 -12.641 -27.594 1 98.44 111 THR A N 1
ATOM 885 C CA . THR A 1 111 ? 7.348 -12.531 -26.578 1 98.44 111 THR A CA 1
ATOM 886 C C . THR A 1 111 ? 7.77 -11.078 -26.391 1 98.44 111 THR A C 1
ATOM 888 O O . THR A 1 111 ? 7.996 -10.359 -27.359 1 98.44 111 THR A O 1
ATOM 891 N N . LEU A 1 112 ? 7.77 -10.656 -25.156 1 97.69 112 LEU A N 1
ATOM 892 C CA . LEU A 1 112 ? 8.352 -9.359 -24.828 1 97.69 112 LEU A CA 1
ATOM 893 C C . LEU A 1 112 ? 9.789 -9.516 -24.344 1 97.69 112 LEU A C 1
ATOM 895 O O . LEU A 1 112 ? 10.094 -10.406 -23.562 1 97.69 112 LEU A O 1
ATOM 899 N N . VAL A 1 113 ? 10.633 -8.734 -24.891 1 98 113 VAL A N 1
ATOM 900 C CA . VAL A 1 113 ? 12.031 -8.68 -24.484 1 98 113 VAL A CA 1
ATOM 901 C C . VAL A 1 113 ? 12.328 -7.332 -23.828 1 98 113 VAL A C 1
ATOM 903 O O . VAL A 1 113 ? 12.258 -6.285 -24.484 1 98 113 VAL A O 1
ATOM 906 N N . ILE A 1 114 ? 12.75 -7.383 -22.609 1 97.81 114 ILE A N 1
ATOM 907 C CA . ILE A 1 114 ? 12.867 -6.168 -21.797 1 97.81 114 ILE A CA 1
ATOM 908 C C . ILE A 1 114 ? 14.312 -6.008 -21.328 1 97.81 114 ILE A C 1
ATOM 910 O O . ILE A 1 114 ? 14.898 -6.953 -20.797 1 97.81 114 ILE A O 1
ATOM 914 N N . HIS A 1 115 ? 14.867 -4.891 -21.516 1 97.44 115 HIS A N 1
ATOM 915 C CA . HIS A 1 115 ? 16.188 -4.527 -21.016 1 97.44 115 HIS A CA 1
ATOM 916 C C . HIS A 1 115 ? 16.125 -3.312 -20.094 1 97.44 115 HIS A C 1
ATOM 918 O O . HIS A 1 115 ? 15.43 -2.342 -20.391 1 97.44 115 HIS A O 1
ATOM 924 N N . GLY A 1 116 ? 16.781 -3.465 -18.953 1 97.56 116 GLY A N 1
ATOM 925 C CA . GLY A 1 116 ? 16.766 -2.334 -18.047 1 97.56 116 GLY A CA 1
ATOM 926 C C . GLY A 1 116 ? 17.766 -2.469 -16.906 1 97.56 116 GLY A C 1
ATOM 927 O O . GLY A 1 116 ? 18.75 -3.197 -17.031 1 97.56 116 GLY A O 1
ATOM 928 N N . ARG A 1 117 ? 17.531 -1.616 -15.945 1 97.62 117 ARG A N 1
ATOM 929 C CA . ARG A 1 117 ? 18.375 -1.598 -14.75 1 97.62 117 ARG A CA 1
ATOM 930 C C . ARG A 1 117 ? 17.531 -1.811 -13.492 1 97.62 117 ARG A C 1
ATOM 932 O O . ARG A 1 117 ? 16.359 -1.401 -13.445 1 97.62 117 ARG A O 1
ATOM 939 N N . LEU A 1 118 ? 18.141 -2.514 -12.562 1 97.25 118 LEU A N 1
ATOM 940 C CA . LEU A 1 118 ? 17.516 -2.787 -11.273 1 97.25 118 LEU A CA 1
ATOM 941 C C . LEU A 1 118 ? 18.422 -2.389 -10.125 1 97.25 118 LEU A C 1
ATOM 943 O O . LEU A 1 118 ? 19.594 -2.777 -10.086 1 97.25 118 LEU A O 1
ATOM 947 N N . ARG A 1 119 ? 17.875 -1.626 -9.211 1 92.5 119 ARG A N 1
ATOM 948 C CA . ARG A 1 119 ? 18.625 -1.21 -8.023 1 92.5 119 ARG A CA 1
ATOM 949 C C . ARG A 1 119 ? 17.859 -1.565 -6.75 1 92.5 119 ARG A C 1
ATOM 951 O O . ARG A 1 119 ? 16.75 -1.079 -6.527 1 92.5 119 ARG A O 1
ATOM 958 N N . LEU A 1 120 ? 18.516 -2.414 -5.953 1 91.38 120 LEU A N 1
ATOM 959 C CA . LEU A 1 120 ? 17.906 -2.76 -4.668 1 91.38 120 LEU A CA 1
ATOM 960 C C . LEU A 1 120 ? 17.984 -1.582 -3.699 1 91.38 120 LEU A C 1
ATOM 962 O O . LEU A 1 120 ? 18.984 -0.857 -3.668 1 91.38 120 LEU A O 1
ATOM 966 N N . ARG A 1 121 ? 16.906 -1.486 -2.975 1 87.81 121 ARG A N 1
ATOM 967 C CA . ARG A 1 121 ? 16.812 -0.412 -1.992 1 87.81 121 ARG A CA 1
ATOM 968 C C . ARG A 1 121 ? 16.75 -0.971 -0.575 1 87.81 121 ARG A C 1
ATOM 970 O O . ARG A 1 121 ? 17.547 -1.834 -0.203 1 87.81 121 ARG A O 1
ATOM 977 N N . GLN A 1 122 ? 15.867 -0.509 0.202 1 86.12 122 GLN A N 1
ATOM 978 C CA . GLN A 1 122 ? 15.781 -0.893 1.606 1 86.12 122 GLN A CA 1
ATOM 979 C C . GLN A 1 122 ? 14.82 -2.059 1.799 1 86.12 122 GLN A C 1
ATOM 981 O O . GLN A 1 122 ? 14.117 -2.453 0.864 1 86.12 122 GLN A O 1
ATOM 986 N N . THR A 1 123 ? 14.891 -2.559 2.963 1 88.56 123 THR A N 1
ATOM 987 C CA . THR A 1 123 ? 13.922 -3.578 3.357 1 88.56 123 THR A CA 1
ATOM 988 C C . THR A 1 123 ? 12.523 -2.98 3.473 1 88.56 123 THR A C 1
ATOM 990 O O . THR A 1 123 ? 12.375 -1.809 3.824 1 88.56 123 THR A O 1
ATOM 993 N N . SER A 1 124 ? 11.586 -3.779 3.135 1 85.88 124 SER A N 1
ATOM 994 C CA . SER A 1 124 ? 10.195 -3.344 3.275 1 85.88 124 SER A CA 1
ATOM 995 C C . SER A 1 124 ? 9.727 -3.453 4.723 1 85.88 124 SER A C 1
ATOM 997 O O . SER A 1 124 ? 9.93 -4.484 5.367 1 85.88 124 SER A O 1
ATOM 999 N N . TRP A 1 125 ? 9.188 -2.457 5.207 1 79.94 125 TRP A N 1
ATOM 1000 C CA . TRP A 1 125 ? 8.617 -2.492 6.551 1 79.94 125 TRP A CA 1
ATOM 1001 C C . TRP A 1 125 ? 7.184 -3.012 6.52 1 79.94 125 TRP A C 1
ATOM 1003 O O . TRP A 1 125 ? 6.617 -3.35 7.562 1 79.94 125 TRP A O 1
ATOM 1013 N N . ILE A 1 126 ? 6.684 -3.049 5.383 1 79.56 126 ILE A N 1
ATOM 1014 C CA . ILE A 1 126 ? 5.305 -3.49 5.219 1 79.56 126 ILE A CA 1
ATOM 1015 C C . ILE A 1 126 ? 5.262 -5.008 5.062 1 79.56 126 ILE A C 1
ATOM 1017 O O . ILE A 1 126 ? 4.496 -5.688 5.75 1 79.56 126 ILE A O 1
ATOM 1021 N N . ILE A 1 127 ? 6.055 -5.477 4.188 1 86.56 127 ILE A N 1
ATOM 1022 C CA . ILE A 1 127 ? 6.148 -6.914 3.973 1 86.56 127 ILE A CA 1
ATOM 1023 C C . ILE A 1 127 ? 7.48 -7.43 4.512 1 86.56 127 ILE A C 1
ATOM 1025 O O . ILE A 1 127 ? 8.5 -7.391 3.816 1 86.56 127 ILE A O 1
ATOM 1029 N N . GLN A 1 128 ? 7.367 -8.062 5.578 1 84.25 128 GLN A N 1
ATOM 1030 C CA . GLN A 1 128 ? 8.586 -8.539 6.23 1 84.25 128 GLN A CA 1
ATOM 1031 C C . GLN A 1 128 ? 9.336 -9.531 5.348 1 84.25 128 GLN A C 1
ATOM 1033 O O . GLN A 1 128 ? 8.719 -10.391 4.715 1 84.25 128 GLN A O 1
ATOM 1038 N N . GLY A 1 129 ? 10.648 -9.398 5.328 1 86.62 129 GLY A N 1
ATOM 1039 C CA . GLY A 1 129 ? 11.492 -10.305 4.57 1 86.62 129 GLY A CA 1
ATOM 1040 C C . GLY A 1 129 ? 11.641 -9.914 3.115 1 86.62 129 GLY A C 1
ATOM 1041 O O . GLY A 1 129 ? 12.195 -10.664 2.314 1 86.62 129 GLY A O 1
ATOM 1042 N N . THR A 1 130 ? 11.172 -8.789 2.805 1 92 130 THR A N 1
ATOM 1043 C CA . THR A 1 130 ? 11.164 -8.328 1.421 1 92 130 THR A CA 1
ATOM 1044 C C . THR A 1 130 ? 12.086 -7.125 1.247 1 92 130 THR A C 1
ATOM 1046 O O . THR A 1 130 ? 12.258 -6.328 2.172 1 92 130 THR A O 1
ATOM 1049 N N . THR A 1 131 ? 12.711 -7.059 0.104 1 92.62 131 THR A N 1
ATOM 1050 C CA . THR A 1 131 ? 13.516 -5.902 -0.269 1 92.62 131 THR A CA 1
ATOM 1051 C C . THR A 1 131 ? 12.844 -5.105 -1.381 1 92.62 131 THR A C 1
ATOM 1053 O O . THR A 1 131 ? 12.359 -5.684 -2.359 1 92.62 131 THR A O 1
ATOM 1056 N N . ARG A 1 132 ? 12.75 -3.854 -1.171 1 91.81 132 ARG A N 1
ATOM 1057 C CA . ARG A 1 132 ? 12.219 -2.969 -2.203 1 91.81 132 ARG A CA 1
ATOM 1058 C C . ARG A 1 132 ? 13.289 -2.619 -3.23 1 91.81 132 ARG A C 1
ATOM 1060 O O . ARG A 1 132 ? 14.484 -2.654 -2.924 1 91.81 132 ARG A O 1
ATOM 1067 N N . ALA A 1 133 ? 12.789 -2.295 -4.441 1 94.25 133 ALA A N 1
ATOM 1068 C CA . ALA A 1 133 ? 13.742 -1.95 -5.5 1 94.25 133 ALA A CA 1
ATOM 1069 C C . ALA A 1 133 ? 13.125 -0.953 -6.48 1 94.25 133 ALA A C 1
ATOM 1071 O O . ALA A 1 133 ? 11.914 -0.722 -6.465 1 94.25 133 ALA A O 1
ATOM 1072 N N . GLU A 1 134 ? 14.039 -0.352 -7.188 1 91.69 134 GLU A N 1
ATOM 1073 C CA . GLU A 1 134 ? 13.672 0.521 -8.297 1 91.69 134 GLU A CA 1
ATOM 1074 C C . GLU A 1 134 ? 14.18 -0.034 -9.625 1 91.69 134 GLU A C 1
ATOM 1076 O O . GLU A 1 134 ? 15.281 -0.583 -9.695 1 91.69 134 GLU A O 1
ATOM 1081 N N . TYR A 1 135 ? 13.297 0.144 -10.609 1 95.88 135 TYR A N 1
ATOM 1082 C CA . TYR A 1 135 ? 13.734 -0.314 -11.922 1 95.88 135 TYR A CA 1
ATOM 1083 C C . TYR A 1 135 ? 13.602 0.794 -12.961 1 95.88 135 TYR A C 1
ATOM 1085 O O . TYR A 1 135 ? 12.875 1.768 -12.75 1 95.88 135 TYR A O 1
ATOM 1093 N N . HIS A 1 136 ? 14.445 0.645 -13.992 1 93.56 136 HIS A N 1
ATOM 1094 C CA . HIS A 1 136 ? 14.414 1.513 -15.164 1 93.56 136 HIS A CA 1
ATOM 1095 C C . HIS A 1 136 ? 14.492 0.702 -16.453 1 93.56 136 HIS A C 1
ATOM 1097 O O . HIS A 1 136 ? 15.367 -0.156 -16.609 1 93.56 136 HIS A O 1
ATOM 1103 N N . LEU A 1 137 ? 13.539 1.04 -17.344 1 94.38 137 LEU A N 1
ATOM 1104 C CA . LEU A 1 137 ? 13.523 0.3 -18.594 1 94.38 137 LEU A CA 1
ATOM 1105 C C . LEU A 1 137 ? 14.289 1.053 -19.688 1 94.38 137 LEU A C 1
ATOM 1107 O O . LEU A 1 137 ? 14.031 2.234 -19.922 1 94.38 137 LEU A O 1
ATOM 1111 N N . HIS A 1 138 ? 15.18 0.378 -20.312 1 94.69 138 HIS A N 1
ATOM 1112 C CA . HIS A 1 138 ? 15.922 0.948 -21.438 1 94.69 138 HIS A CA 1
ATOM 1113 C C . HIS A 1 138 ? 15.219 0.665 -22.766 1 94.69 138 HIS A C 1
ATOM 1115 O O . HIS A 1 138 ? 15.148 1.539 -23.625 1 94.69 138 HIS A O 1
ATOM 1121 N N . GLN A 1 139 ? 14.797 -0.5 -22.828 1 94 139 GLN A N 1
ATOM 1122 C CA . GLN A 1 139 ? 14.211 -0.923 -24.094 1 94 139 GLN A CA 1
ATOM 1123 C C . GLN A 1 139 ? 13.227 -2.068 -23.891 1 94 139 GLN A C 1
ATOM 1125 O O . GLN A 1 139 ? 13.484 -2.982 -23.109 1 94 139 GLN A O 1
ATOM 1130 N N . VAL A 1 140 ? 12.141 -1.977 -24.609 1 94.75 140 VAL A N 1
ATOM 1131 C CA . VAL A 1 140 ? 11.156 -3.055 -24.656 1 94.75 140 VAL A CA 1
ATOM 1132 C C . VAL A 1 140 ? 10.867 -3.422 -26.109 1 94.75 140 VAL A C 1
ATOM 1134 O O . VAL A 1 140 ? 10.547 -2.553 -26.922 1 94.75 140 VAL A O 1
ATOM 1137 N N . GLN A 1 141 ? 11.016 -4.648 -26.406 1 94.88 141 GLN A N 1
ATOM 1138 C CA . GLN A 1 141 ? 10.766 -5.152 -27.75 1 94.88 141 GLN A CA 1
ATOM 1139 C C . GLN A 1 141 ? 9.742 -6.277 -27.734 1 94.88 141 GLN A C 1
ATOM 1141 O O . GLN A 1 141 ? 9.438 -6.84 -26.688 1 94.88 141 GLN A O 1
ATOM 1146 N N . ILE A 1 142 ? 9.203 -6.516 -28.953 1 95.25 142 ILE A N 1
ATOM 1147 C CA . ILE A 1 142 ? 8.172 -7.547 -29.062 1 95.25 142 ILE A CA 1
ATOM 1148 C C . ILE A 1 142 ? 8.43 -8.414 -30.281 1 95.25 142 ILE A C 1
ATOM 1150 O O . ILE A 1 142 ? 8.875 -7.906 -31.328 1 95.25 142 ILE A O 1
ATOM 1154 N N . VAL A 1 143 ? 8.25 -9.695 -30.141 1 97.25 143 VAL A N 1
ATOM 1155 C CA . VAL A 1 143 ? 8.266 -10.656 -31.25 1 97.25 143 VAL A CA 1
ATOM 1156 C C . VAL A 1 143 ? 6.941 -11.414 -31.297 1 97.25 143 VAL A C 1
ATOM 1158 O O . VAL A 1 143 ? 6.57 -12.086 -30.328 1 97.25 143 VAL A O 1
ATOM 1161 N N . CYS A 1 144 ? 6.258 -11.312 -32.406 1 97.44 144 CYS A N 1
ATOM 1162 C CA . CYS A 1 144 ? 5.027 -12.07 -32.625 1 97.44 144 CYS A CA 1
ATOM 1163 C C . CYS A 1 144 ? 5.316 -13.422 -33.25 1 97.44 144 CYS A C 1
ATOM 1165 O O . CYS A 1 144 ? 6.148 -13.523 -34.156 1 97.44 144 CYS A O 1
ATOM 1167 N N . HIS A 1 145 ? 4.605 -14.438 -32.875 1 97.88 145 HIS A N 1
ATOM 1168 C CA . HIS A 1 145 ? 5.008 -15.773 -33.281 1 97.88 145 HIS A CA 1
ATOM 1169 C C . HIS A 1 145 ? 4.059 -16.312 -34.344 1 97.88 145 HIS A C 1
ATOM 1171 O O . HIS A 1 145 ? 4.316 -17.375 -34.938 1 97.88 145 HIS A O 1
ATOM 1177 N N . THR A 1 146 ? 2.947 -15.719 -34.594 1 96.56 146 THR A N 1
ATOM 1178 C CA . THR A 1 146 ? 2.041 -16.062 -35.688 1 96.56 146 THR A CA 1
ATOM 1179 C C . THR A 1 146 ? 1.644 -14.828 -36.5 1 96.56 146 THR A C 1
ATOM 1181 O O . THR A 1 146 ? 1.708 -13.711 -35.969 1 96.56 146 THR A O 1
ATOM 1184 N N . ALA A 1 147 ? 1.197 -15.086 -37.719 1 96.44 147 ALA A N 1
ATOM 1185 C CA . ALA A 1 147 ? 0.776 -13.992 -38.562 1 96.44 147 ALA A CA 1
ATOM 1186 C C . ALA A 1 147 ? -0.477 -13.312 -38.031 1 96.44 147 ALA A C 1
ATOM 1188 O O . ALA A 1 147 ? -0.623 -12.094 -38.125 1 96.44 147 ALA A O 1
ATOM 1189 N N . THR A 1 148 ? -1.274 -14.055 -37.5 1 96.44 148 THR A N 1
ATOM 1190 C CA . THR A 1 148 ? -2.527 -13.531 -36.969 1 96.44 148 THR A CA 1
ATOM 1191 C C . THR A 1 148 ? -2.266 -12.57 -35.812 1 96.44 148 THR A C 1
ATOM 1193 O O . THR A 1 148 ? -2.838 -11.477 -35.781 1 96.44 148 THR A O 1
ATOM 1196 N N . VAL A 1 149 ? -1.415 -12.969 -34.969 1 96.19 149 VAL A N 1
ATOM 1197 C CA . VAL A 1 149 ? -1.09 -12.133 -33.812 1 96.19 149 VAL A CA 1
ATOM 1198 C C . VAL A 1 149 ? -0.365 -10.867 -34.281 1 96.19 149 VAL A C 1
ATOM 1200 O O . VAL A 1 149 ? -0.625 -9.781 -33.75 1 96.19 149 VAL A O 1
ATOM 1203 N N . ALA A 1 150 ? 0.526 -11.016 -35.125 1 95.88 150 ALA A N 1
ATOM 1204 C CA . ALA A 1 150 ? 1.259 -9.867 -35.656 1 95.88 150 ALA A CA 1
ATOM 1205 C C . ALA A 1 150 ? 0.307 -8.836 -36.25 1 95.88 150 ALA A C 1
ATOM 1207 O O . ALA A 1 150 ? 0.455 -7.633 -36.031 1 95.88 150 ALA A O 1
ATOM 1208 N N . LYS A 1 151 ? -0.611 -9.312 -37.031 1 94.31 151 LYS A N 1
ATOM 1209 C CA . LYS A 1 151 ? -1.584 -8.422 -37.656 1 94.31 151 LYS A CA 1
ATOM 1210 C C . LYS A 1 151 ? -2.439 -7.715 -36.625 1 94.31 151 LYS A C 1
ATOM 1212 O O . LYS A 1 151 ? -2.646 -6.5 -36.688 1 94.31 151 LYS A O 1
ATOM 1217 N N . GLU A 1 152 ? -2.893 -8.461 -35.719 1 92.94 152 GLU A N 1
ATOM 1218 C CA . GLU A 1 152 ? -3.754 -7.906 -34.688 1 92.94 152 GLU A CA 1
ATOM 1219 C C . GLU A 1 152 ? -3.027 -6.84 -33.875 1 92.94 152 GLU A C 1
ATOM 1221 O O . GLU A 1 152 ? -3.566 -5.754 -33.656 1 92.94 152 GLU A O 1
ATOM 1226 N N . LEU A 1 153 ? -1.858 -7.125 -33.406 1 91.31 153 LEU A N 1
ATOM 1227 C CA . LEU A 1 153 ? -1.105 -6.199 -32.562 1 91.31 153 LEU A CA 1
ATOM 1228 C C . LEU A 1 153 ? -0.657 -4.98 -33.375 1 91.31 153 LEU A C 1
ATOM 1230 O O . LEU A 1 153 ? -0.657 -3.861 -32.844 1 91.31 153 LEU A O 1
ATOM 1234 N N . SER A 1 154 ? -0.295 -5.16 -34.562 1 90.25 154 SER A N 1
ATOM 1235 C CA . SER A 1 154 ? 0.116 -4.043 -35.406 1 90.25 154 SER A CA 1
ATOM 1236 C C . SER A 1 154 ? -1.03 -3.061 -35.625 1 90.25 154 SER A C 1
ATOM 1238 O O . SER A 1 154 ? -0.829 -1.846 -35.562 1 90.25 154 SER A O 1
ATOM 1240 N N . GLN A 1 155 ? -2.15 -3.564 -35.875 1 89.44 155 GLN A N 1
ATOM 1241 C CA . GLN A 1 155 ? -3.314 -2.711 -36.094 1 89.44 155 GLN A CA 1
ATOM 1242 C C . GLN A 1 155 ? -3.656 -1.921 -34.812 1 89.44 155 GLN A C 1
ATOM 1244 O O . GLN A 1 155 ? -3.969 -0.731 -34.906 1 89.44 155 GLN A O 1
ATOM 1249 N N . ARG A 1 156 ? -3.578 -2.617 -33.812 1 87.5 156 ARG A N 1
ATOM 1250 C CA . ARG A 1 156 ? -3.889 -1.975 -32.531 1 87.5 156 ARG A CA 1
ATOM 1251 C C . ARG A 1 156 ? -2.867 -0.892 -32.188 1 87.5 156 ARG A C 1
ATOM 1253 O O . ARG A 1 156 ? -3.234 0.222 -31.812 1 87.5 156 ARG A O 1
ATOM 1260 N N . LEU A 1 157 ? -1.602 -1.161 -32.312 1 86.44 157 LEU A N 1
ATOM 1261 C CA . LEU A 1 157 ? -0.542 -0.255 -31.875 1 86.44 157 LEU A CA 1
ATOM 1262 C C . LEU A 1 157 ? -0.329 0.856 -32.906 1 86.44 157 LEU A C 1
ATOM 1264 O O . LEU A 1 157 ? 0.086 1.962 -32.531 1 86.44 157 LEU A O 1
ATOM 1268 N N . ASN A 1 158 ? -0.578 0.584 -34.094 1 82.81 158 ASN A N 1
ATOM 1269 C CA . ASN A 1 158 ? -0.466 1.621 -35.125 1 82.81 158 ASN A CA 1
ATOM 1270 C C . ASN A 1 158 ? -1.469 2.748 -34.875 1 82.81 158 ASN A C 1
ATOM 1272 O O . ASN A 1 158 ? -1.186 3.908 -35.188 1 82.81 158 ASN A O 1
ATOM 1276 N N . ARG A 1 159 ? -2.469 2.49 -34.344 1 79.69 159 ARG A N 1
ATOM 1277 C CA . ARG A 1 159 ? -3.525 3.465 -34.094 1 79.69 159 ARG A CA 1
ATOM 1278 C C . ARG A 1 159 ? -3.244 4.25 -32.812 1 79.69 159 ARG A C 1
ATOM 1280 O O . ARG A 1 159 ? -3.475 5.461 -32.75 1 79.69 159 ARG A O 1
ATOM 1287 N N . SER A 1 160 ? -2.682 3.559 -31.906 1 79.38 160 SER A N 1
ATOM 1288 C CA . SER A 1 160 ? -2.666 4.145 -30.578 1 79.38 160 SER A CA 1
ATOM 1289 C C . SER A 1 160 ? -1.272 4.637 -30.203 1 79.38 160 SER A C 1
ATOM 1291 O O . SER A 1 160 ? -1.118 5.438 -29.281 1 79.38 160 SER A O 1
ATOM 1293 N N . CYS A 1 161 ? -0.264 4.047 -30.859 1 81.19 161 CYS A N 1
ATOM 1294 C CA . CYS A 1 161 ? 1.094 4.438 -30.5 1 81.19 161 CYS A CA 1
ATOM 1295 C C . CYS A 1 161 ? 1.838 5 -31.703 1 81.19 161 CYS A C 1
ATOM 1297 O O . CYS A 1 161 ? 2.301 4.246 -32.562 1 81.19 161 CYS A O 1
ATOM 1299 N N . ARG A 1 162 ? 1.913 6.242 -31.922 1 69.75 162 ARG A N 1
ATOM 1300 C CA . ARG A 1 162 ? 2.436 6.91 -33.094 1 69.75 162 ARG A CA 1
ATOM 1301 C C . ARG A 1 162 ? 3.928 6.645 -33.281 1 69.75 162 ARG A C 1
ATOM 1303 O O . ARG A 1 162 ? 4.438 6.617 -34.375 1 69.75 162 ARG A O 1
ATOM 1310 N N . GLY A 1 163 ? 4.668 6.355 -32.188 1 64.19 163 GLY A N 1
ATOM 1311 C CA . GLY A 1 163 ? 6.105 6.184 -32.312 1 64.19 163 GLY A CA 1
ATOM 1312 C C . GLY A 1 163 ? 6.516 4.762 -32.625 1 64.19 163 GLY A C 1
ATOM 1313 O O . GLY A 1 163 ? 7.668 4.508 -33 1 64.19 163 GLY A O 1
ATOM 1314 N N . ALA A 1 164 ? 5.566 3.895 -32.594 1 64.88 164 ALA A N 1
ATOM 1315 C CA . ALA A 1 164 ? 5.914 2.508 -32.906 1 64.88 164 ALA A CA 1
ATOM 1316 C C . ALA A 1 164 ? 6.074 2.297 -34.406 1 64.88 164 ALA A C 1
ATOM 1318 O O . ALA A 1 164 ? 5.656 3.137 -35.188 1 64.88 164 ALA A O 1
ATOM 1319 N N . VAL A 1 165 ? 6.871 1.249 -34.875 1 65.38 165 VAL A N 1
ATOM 1320 C CA . VAL A 1 165 ? 7.102 0.898 -36.25 1 65.38 165 VAL A CA 1
ATOM 1321 C C . VAL A 1 165 ? 5.797 1.016 -37.062 1 65.38 165 VAL A C 1
ATOM 1323 O O . VAL A 1 165 ? 4.773 0.461 -36.656 1 65.38 165 VAL A O 1
ATOM 1326 N N . ARG A 1 166 ? 5.828 1.826 -37.938 1 70.12 166 ARG A N 1
ATOM 1327 C CA . ARG A 1 166 ? 4.703 2.043 -38.812 1 70.12 166 ARG A CA 1
ATOM 1328 C C . ARG A 1 166 ? 4.602 0.92 -39.844 1 70.12 166 ARG A C 1
ATOM 1330 O O . ARG A 1 166 ? 5.613 0.332 -40.25 1 70.12 166 ARG A O 1
ATOM 1337 N N . GLY A 1 167 ? 3.41 0.405 -40.125 1 78.06 167 GLY A N 1
ATOM 1338 C CA . GLY A 1 167 ? 3.148 -0.622 -41.125 1 78.06 167 GLY A CA 1
ATOM 1339 C C . GLY A 1 167 ? 2.824 -1.974 -40.531 1 78.06 167 GLY A C 1
ATOM 1340 O O . GLY A 1 167 ? 2.807 -2.121 -39.312 1 78.06 167 GLY A O 1
ATOM 1341 N N . PRO A 1 168 ? 2.59 -2.943 -41.375 1 86.5 168 PRO A N 1
ATOM 1342 C CA . PRO A 1 168 ? 2.252 -4.293 -40.906 1 86.5 168 PRO A CA 1
ATOM 1343 C C . PRO A 1 168 ? 3.449 -5.023 -40.281 1 86.5 168 PRO A C 1
ATOM 1345 O O . PRO A 1 168 ? 4.562 -4.926 -40.812 1 86.5 168 PRO A O 1
ATOM 1348 N N . TRP A 1 169 ? 3.195 -5.691 -39.219 1 92.38 169 TRP A N 1
ATOM 1349 C CA . TRP A 1 169 ? 4.227 -6.488 -38.562 1 92.38 169 TRP A CA 1
ATOM 1350 C C . TRP A 1 169 ? 4.297 -7.887 -39.156 1 92.38 169 TRP A C 1
ATOM 1352 O O . TRP A 1 169 ? 3.314 -8.375 -39.719 1 92.38 169 TRP A O 1
ATOM 1362 N N . GLU A 1 170 ? 5.512 -8.461 -39.125 1 94.25 170 GLU A N 1
ATOM 1363 C CA . GLU A 1 170 ? 5.738 -9.828 -39.594 1 94.25 170 GLU A CA 1
ATOM 1364 C C . GLU A 1 170 ? 6.047 -10.766 -38.438 1 94.25 170 GLU A C 1
ATOM 1366 O O . GLU A 1 170 ? 6.637 -10.352 -37.438 1 94.25 170 GLU A O 1
ATOM 1371 N N . PRO A 1 171 ? 5.59 -11.992 -38.625 1 95.31 171 PRO A N 1
ATOM 1372 C CA . PRO A 1 171 ? 5.914 -12.969 -37.594 1 95.31 171 PRO A CA 1
ATOM 1373 C C . PRO A 1 171 ? 7.414 -13.195 -37.438 1 95.31 171 PRO A C 1
ATOM 1375 O O . PRO A 1 171 ? 8.148 -13.188 -38.438 1 95.31 171 PRO A O 1
ATOM 1378 N N . ASN A 1 172 ? 7.875 -13.352 -36.219 1 95.25 172 ASN A N 1
ATOM 1379 C CA . ASN A 1 172 ? 9.242 -13.695 -35.844 1 95.25 172 ASN A CA 1
ATOM 1380 C C . ASN A 1 172 ? 10.219 -12.586 -36.188 1 95.25 172 ASN A C 1
ATOM 1382 O O . ASN A 1 172 ? 11.328 -12.844 -36.656 1 95.25 172 ASN A O 1
ATOM 1386 N N . VAL A 1 173 ? 9.711 -11.414 -36.25 1 95.25 173 VAL A N 1
ATOM 1387 C CA . VAL A 1 173 ? 10.531 -10.211 -36.375 1 95.25 173 VAL A CA 1
ATOM 1388 C C . VAL A 1 173 ? 10.445 -9.398 -35.094 1 95.25 173 VAL A C 1
ATOM 1390 O O . VAL A 1 173 ? 9.375 -9.281 -34.5 1 95.25 173 VAL A O 1
ATOM 1393 N N . MET A 1 174 ? 11.578 -8.859 -34.688 1 95 174 MET A N 1
ATOM 1394 C CA . MET A 1 174 ? 11.648 -8.086 -33.469 1 95 174 MET A CA 1
ATOM 1395 C C . MET A 1 174 ? 11.32 -6.621 -33.719 1 95 174 MET A C 1
ATOM 1397 O O . MET A 1 174 ? 11.922 -5.988 -34.594 1 95 174 MET A O 1
ATOM 1401 N N . TYR A 1 175 ? 10.32 -6.09 -33 1 92.06 175 TYR A N 1
ATOM 1402 C CA . TYR A 1 175 ? 9.93 -4.688 -33.125 1 92.06 175 TYR A CA 1
ATOM 1403 C C . TYR A 1 175 ? 10.156 -3.957 -31.797 1 92.06 175 TYR A C 1
ATOM 1405 O O . TYR A 1 175 ? 9.969 -4.531 -30.719 1 92.06 175 TYR A O 1
ATOM 1413 N N . LYS A 1 176 ? 10.492 -2.678 -31.875 1 90.19 176 LYS A N 1
ATOM 1414 C CA . LYS A 1 176 ? 10.695 -1.867 -30.672 1 90.19 176 LYS A CA 1
ATOM 1415 C C . LYS A 1 176 ? 9.375 -1.257 -30.203 1 90.19 176 LYS A C 1
ATOM 1417 O O . LYS A 1 176 ? 8.641 -0.669 -31 1 90.19 176 LYS A O 1
ATOM 1422 N N . LEU A 1 177 ? 9.086 -1.47 -28.969 1 90.19 177 LEU A N 1
ATOM 1423 C CA . LEU A 1 177 ? 7.891 -0.88 -28.375 1 90.19 177 LEU A CA 1
ATOM 1424 C C . LEU A 1 177 ? 8.242 0.374 -27.578 1 90.19 177 LEU A C 1
ATOM 1426 O O . LEU A 1 177 ? 7.398 1.257 -27.406 1 90.19 177 LEU A O 1
ATOM 1430 N N . SER A 1 178 ? 9.367 0.41 -26.969 1 89.06 178 SER A N 1
ATOM 1431 C CA . SER A 1 178 ? 9.844 1.562 -26.203 1 89.06 178 SER A CA 1
ATOM 1432 C C . SER A 1 178 ? 11.367 1.648 -26.234 1 89.06 178 SER A C 1
ATOM 1434 O O . SER A 1 178 ? 12.055 0.623 -26.234 1 89.06 178 SER A O 1
ATOM 1436 N N . SER A 1 179 ? 11.836 2.936 -26.375 1 83.94 179 SER A N 1
ATOM 1437 C CA . SER A 1 179 ? 13.281 3.16 -26.359 1 83.94 179 SER A CA 1
ATOM 1438 C C . SER A 1 179 ? 13.625 4.504 -25.734 1 83.94 179 SER A C 1
ATOM 1440 O O . SER A 1 179 ? 12.914 5.492 -25.938 1 83.94 179 SER A O 1
ATOM 1442 N N . GLU A 1 180 ? 14.484 4.465 -24.766 1 80.12 180 GLU A N 1
ATOM 1443 C CA . GLU A 1 180 ? 14.961 5.699 -24.156 1 80.12 180 GLU A CA 1
ATOM 1444 C C . GLU A 1 180 ? 15.891 6.457 -25.094 1 80.12 180 GLU A C 1
ATOM 1446 O O . GLU A 1 180 ? 16.172 7.641 -24.891 1 80.12 180 GLU A O 1
ATOM 1451 N N . GLU A 1 181 ? 16.375 5.918 -26.156 1 68.25 181 GLU A N 1
ATOM 1452 C CA . GLU A 1 181 ? 17.297 6.566 -27.078 1 68.25 181 GLU A CA 1
ATOM 1453 C C . GLU A 1 181 ? 16.578 7.637 -27.906 1 68.25 181 GLU A C 1
ATOM 1455 O O . GLU A 1 181 ? 15.406 7.941 -27.656 1 68.25 181 GLU A O 1
ATOM 1460 N N . GLU A 1 182 ? 17.359 8.164 -28.844 1 57.28 182 GLU A N 1
ATOM 1461 C CA . GLU A 1 182 ? 16.953 9.25 -29.734 1 57.28 182 GLU A CA 1
ATOM 1462 C C . GLU A 1 182 ? 15.625 8.953 -30.406 1 57.28 182 GLU A C 1
ATOM 1464 O O . GLU A 1 182 ? 15.484 7.941 -31.094 1 57.28 182 GLU A O 1
ATOM 1469 N N . GLY A 1 183 ? 14.609 9.867 -30.281 1 58.66 183 GLY A N 1
ATOM 1470 C CA . GLY A 1 183 ? 13.25 9.766 -30.781 1 58.66 183 GLY A CA 1
ATOM 1471 C C . GLY A 1 183 ? 12.336 8.953 -29.891 1 58.66 183 GLY A C 1
ATOM 1472 O O . GLY A 1 183 ? 11.688 8.008 -30.328 1 58.66 183 GLY A O 1
ATOM 1473 N N . SER A 1 184 ? 12.305 9.055 -28.625 1 67.06 184 SER A N 1
ATOM 1474 C CA . SER A 1 184 ? 11.734 8.359 -27.469 1 67.06 184 SER A CA 1
ATOM 1475 C C . SER A 1 184 ? 10.234 8.141 -27.656 1 67.06 184 SER A C 1
ATOM 1477 O O . SER A 1 184 ? 9.516 9.039 -28.094 1 67.06 184 SER A O 1
ATOM 1479 N N . PHE A 1 185 ? 9.883 6.832 -27.953 1 79.12 185 PHE A N 1
ATOM 1480 C CA . PHE A 1 185 ? 8.461 6.492 -27.906 1 79.12 185 PHE A CA 1
ATOM 1481 C C . PHE A 1 185 ? 8.211 5.375 -26.906 1 79.12 185 PHE A C 1
ATOM 1483 O O . PHE A 1 185 ? 9.133 4.656 -26.516 1 79.12 185 PHE A O 1
ATOM 1490 N N . ASN A 1 186 ? 7.043 5.402 -26.375 1 83.12 186 ASN A N 1
ATOM 1491 C CA . ASN A 1 186 ? 6.664 4.395 -25.391 1 83.12 186 ASN A CA 1
ATOM 1492 C C . ASN A 1 186 ? 5.234 3.908 -25.609 1 83.12 186 ASN A C 1
ATOM 1494 O O . ASN A 1 186 ? 4.277 4.637 -25.344 1 83.12 186 ASN A O 1
ATOM 1498 N N . CYS A 1 187 ? 5.18 2.711 -26.125 1 86.88 187 CYS A N 1
ATOM 1499 C CA . CYS A 1 187 ? 3.873 2.125 -26.391 1 86.88 187 CYS A CA 1
ATOM 1500 C C . CYS A 1 187 ? 3.457 1.184 -25.266 1 86.88 187 CYS A C 1
ATOM 1502 O O . CYS A 1 187 ? 2.525 0.394 -25.422 1 86.88 187 CYS A O 1
ATOM 1504 N N . SER A 1 188 ? 4.156 1.22 -24.172 1 83.44 188 SER A N 1
ATOM 1505 C CA . SER A 1 188 ? 3.889 0.305 -23.062 1 83.44 188 SER A CA 1
ATOM 1506 C C . SER A 1 188 ? 2.475 0.488 -22.531 1 83.44 188 SER A C 1
ATOM 1508 O O . SER A 1 188 ? 1.832 -0.48 -22.109 1 83.44 188 SER A O 1
ATOM 1510 N N . ARG A 1 189 ? 2.01 1.642 -22.578 1 83.25 189 ARG A N 1
ATOM 1511 C CA . ARG A 1 189 ? 0.678 1.929 -22.047 1 83.25 189 ARG A CA 1
ATOM 1512 C C . ARG A 1 189 ? -0.397 1.235 -22.891 1 83.25 189 ARG A C 1
ATOM 1514 O O . ARG A 1 189 ? -1.374 0.72 -22.344 1 83.25 189 ARG A O 1
ATOM 1521 N N . GLU A 1 190 ? -0.185 1.232 -24.156 1 84.62 190 GLU A N 1
ATOM 1522 C CA . GLU A 1 190 ? -1.155 0.624 -25.062 1 84.62 190 GLU A CA 1
ATOM 1523 C C . GLU A 1 190 ? -1.212 -0.889 -24.875 1 84.62 190 GLU A C 1
ATOM 1525 O O . GLU A 1 190 ? -2.242 -1.515 -25.141 1 84.62 190 GLU A O 1
ATOM 1530 N N . LEU A 1 191 ? -0.164 -1.414 -24.391 1 86.12 191 LEU A N 1
ATOM 1531 C CA . LEU A 1 191 ? -0.132 -2.848 -24.125 1 86.12 191 LEU A CA 1
ATOM 1532 C C . LEU A 1 191 ? -0.441 -3.133 -22.656 1 86.12 191 LEU A C 1
ATOM 1534 O O . LEU A 1 191 ? -0.488 -4.293 -22.25 1 86.12 191 LEU A O 1
ATOM 1538 N N . ASN A 1 192 ? -0.638 -2.061 -21.906 1 87.56 192 ASN A N 1
ATOM 1539 C CA . ASN A 1 192 ? -0.853 -2.191 -20.469 1 87.56 192 ASN A CA 1
ATOM 1540 C C . ASN A 1 192 ? 0.276 -2.973 -19.797 1 87.56 192 ASN A C 1
ATOM 1542 O O . ASN A 1 192 ? 0.023 -3.875 -19 1 87.56 192 ASN A O 1
ATOM 1546 N N . PHE A 1 193 ? 1.438 -2.6 -20.25 1 91.75 193 PHE A N 1
ATOM 1547 C CA . PHE A 1 193 ? 2.617 -3.324 -19.797 1 91.75 193 PHE A CA 1
ATOM 1548 C C . PHE A 1 193 ? 3.412 -2.492 -18.797 1 91.75 193 PHE A C 1
ATOM 1550 O O . PHE A 1 193 ? 3.656 -1.306 -19.031 1 91.75 193 PHE A O 1
ATOM 1557 N N . ALA A 1 194 ? 3.77 -3.176 -17.641 1 93.38 194 ALA A N 1
ATOM 1558 C CA . ALA A 1 194 ? 4.688 -2.607 -16.656 1 93.38 194 ALA A CA 1
ATOM 1559 C C . ALA A 1 194 ? 5.488 -3.701 -15.961 1 93.38 194 ALA A C 1
ATOM 1561 O O . ALA A 1 194 ? 5.082 -4.867 -15.953 1 93.38 194 ALA A O 1
ATOM 1562 N N . MET A 1 195 ? 6.695 -3.359 -15.469 1 96.5 195 MET A N 1
ATOM 1563 C CA . MET A 1 195 ? 7.527 -4.312 -14.742 1 96.5 195 MET A CA 1
ATOM 1564 C C . MET A 1 195 ? 7.551 -3.99 -13.258 1 96.5 195 MET A C 1
ATOM 1566 O O . MET A 1 195 ? 8.586 -4.121 -12.602 1 96.5 195 MET A O 1
ATOM 1570 N N . HIS A 1 196 ? 6.406 -3.561 -12.734 1 95 196 HIS A N 1
ATOM 1571 C CA . HIS A 1 196 ? 6.348 -3.191 -11.32 1 95 196 HIS A CA 1
ATOM 1572 C C . HIS A 1 196 ? 6.656 -4.387 -10.422 1 95 196 HIS A C 1
ATOM 1574 O O . HIS A 1 196 ? 6.973 -4.215 -9.242 1 95 196 HIS A O 1
ATOM 1580 N N . GLU A 1 197 ? 6.566 -5.574 -11.016 1 97.12 197 GLU A N 1
ATOM 1581 C CA . GLU A 1 197 ? 6.895 -6.773 -10.25 1 97.12 197 GLU A CA 1
ATOM 1582 C C . GLU A 1 197 ? 8.32 -6.711 -9.719 1 97.12 197 GLU A C 1
ATOM 1584 O O . GLU A 1 197 ? 8.664 -7.402 -8.75 1 97.12 197 GLU A O 1
ATOM 1589 N N . LEU A 1 198 ? 9.148 -5.871 -10.312 1 98.06 198 LEU A N 1
ATOM 1590 C CA . LEU A 1 198 ? 10.555 -5.773 -9.922 1 98.06 198 LEU A CA 1
ATOM 1591 C C . LEU A 1 198 ? 10.719 -4.863 -8.711 1 98.06 198 LEU A C 1
ATOM 1593 O O . LEU A 1 198 ? 11.805 -4.766 -8.148 1 98.06 198 LEU A O 1
ATOM 1597 N N . GLN A 1 199 ? 9.688 -4.297 -8.203 1 95.31 199 GLN A N 1
ATOM 1598 C CA . GLN A 1 199 ? 9.781 -3.355 -7.098 1 95.31 199 GLN A CA 1
ATOM 1599 C C . GLN A 1 199 ? 9.828 -4.082 -5.758 1 95.31 199 GLN A C 1
ATOM 1601 O O . GLN A 1 199 ? 10.109 -3.477 -4.723 1 95.31 199 GLN A O 1
ATOM 1606 N N . LEU A 1 200 ? 9.531 -5.309 -5.762 1 94.94 200 LEU A N 1
ATOM 1607 C CA . LEU A 1 200 ? 9.578 -6.156 -4.574 1 94.94 200 LEU A CA 1
ATOM 1608 C C . LEU A 1 200 ? 10.312 -7.461 -4.867 1 94.94 200 LEU A C 1
ATOM 1610 O O . LEU A 1 200 ? 9.945 -8.188 -5.797 1 94.94 200 LEU A O 1
ATOM 1614 N N . LEU A 1 201 ? 11.305 -7.711 -4.027 1 96.81 201 LEU A N 1
ATOM 1615 C CA . LEU A 1 201 ? 12.086 -8.922 -4.246 1 96.81 201 LEU A CA 1
ATOM 1616 C C . LEU A 1 201 ? 12.305 -9.68 -2.941 1 96.81 201 LEU A C 1
ATOM 1618 O O . LEU A 1 201 ? 12.547 -9.062 -1.898 1 96.81 201 LEU A O 1
ATOM 1622 N N . ARG A 1 202 ? 12.156 -10.922 -3.049 1 95.56 202 ARG A N 1
ATOM 1623 C CA . ARG A 1 202 ? 12.453 -11.828 -1.944 1 95.56 202 ARG A CA 1
ATOM 1624 C C . ARG A 1 202 ? 13.102 -13.117 -2.449 1 95.56 202 ARG A C 1
ATOM 1626 O O . ARG A 1 202 ? 12.641 -13.703 -3.43 1 95.56 202 ARG A O 1
ATOM 1633 N N . LEU A 1 203 ? 14.219 -13.469 -1.839 1 95.56 203 LEU A N 1
ATOM 1634 C CA . LEU A 1 203 ? 14.93 -14.688 -2.223 1 95.56 203 LEU A CA 1
ATOM 1635 C C . LEU A 1 203 ? 14.859 -15.734 -1.115 1 95.56 203 LEU A C 1
ATOM 1637 O O . LEU A 1 203 ? 15.211 -15.453 0.034 1 95.56 203 LEU A O 1
ATOM 1641 N N . GLU A 1 204 ? 14.383 -16.875 -1.492 1 93 204 GLU A N 1
ATOM 1642 C CA . GLU A 1 204 ? 14.32 -18 -0.571 1 93 204 GLU A CA 1
ATOM 1643 C C . GLU A 1 204 ? 15.227 -19.141 -1.032 1 93 204 GLU A C 1
ATOM 1645 O O . GLU A 1 204 ? 15.328 -19.422 -2.229 1 93 204 GLU A O 1
ATOM 1650 N N . LYS A 1 205 ? 15.852 -19.734 -0.025 1 91.19 205 LYS A N 1
ATOM 1651 C CA . LYS A 1 205 ? 16.688 -20.906 -0.256 1 91.19 205 LYS A CA 1
ATOM 1652 C C . LYS A 1 205 ? 16.188 -22.094 0.54 1 91.19 205 LYS A C 1
ATOM 1654 O O . LYS A 1 205 ? 15.766 -21.953 1.69 1 91.19 205 LYS A O 1
ATOM 1659 N N . HIS A 1 206 ? 16.078 -23.188 -0.119 1 86.62 206 HIS A N 1
ATOM 1660 C CA . HIS A 1 206 ? 15.719 -24.391 0.62 1 86.62 206 HIS A CA 1
ATOM 1661 C C . HIS A 1 206 ? 16.406 -25.609 0.028 1 86.62 206 HIS A C 1
ATOM 1663 O O . HIS A 1 206 ? 16.703 -25.641 -1.166 1 86.62 206 HIS A O 1
ATOM 1669 N N . TYR A 1 207 ? 16.781 -26.531 0.981 1 80.94 207 TYR A N 1
ATOM 1670 C CA . TYR A 1 207 ? 17.438 -27.766 0.613 1 80.94 207 TYR A CA 1
ATOM 1671 C C . TYR A 1 207 ? 16.438 -28.922 0.53 1 80.94 207 TYR A C 1
ATOM 1673 O O . TYR A 1 207 ? 15.594 -29.078 1.416 1 80.94 207 TYR A O 1
ATOM 1681 N N . LEU A 1 208 ? 16.438 -29.594 -0.563 1 72.81 208 LEU A N 1
ATOM 1682 C CA . LEU A 1 208 ? 15.484 -30.688 -0.762 1 72.81 208 LEU A CA 1
ATOM 1683 C C . LEU A 1 208 ? 15.852 -31.891 0.094 1 72.81 208 LEU A C 1
ATOM 1685 O O . LEU A 1 208 ? 17.031 -32.156 0.318 1 72.81 208 LEU A O 1
ATOM 1689 N N . HIS A 1 209 ? 14.953 -32.5 0.88 1 61 209 HIS A N 1
ATOM 1690 C CA . HIS A 1 209 ? 15.078 -33.562 1.861 1 61 209 HIS A CA 1
ATOM 1691 C C . HIS A 1 209 ? 15.898 -34.719 1.307 1 61 209 HIS A C 1
ATOM 1693 O O . HIS A 1 209 ? 16.75 -35.281 2.006 1 61 209 HIS A O 1
ATOM 1699 N N . HIS A 1 210 ? 15.523 -35.188 0.12 1 57.41 210 HIS A N 1
ATOM 1700 C CA . HIS A 1 210 ? 16.109 -36.438 -0.343 1 57.41 210 HIS A CA 1
ATOM 1701 C C . HIS A 1 210 ? 17.578 -36.25 -0.715 1 57.41 210 HIS A C 1
ATOM 1703 O O . HIS A 1 210 ? 18.328 -37.25 -0.817 1 57.41 210 HIS A O 1
ATOM 1709 N N . ASN A 1 211 ? 17.969 -35.094 -0.89 1 57.69 211 ASN A N 1
ATOM 1710 C CA . ASN A 1 211 ? 19.359 -34.812 -1.193 1 57.69 211 ASN A CA 1
ATOM 1711 C C . ASN A 1 211 ? 19.828 -33.531 -0.542 1 57.69 211 ASN A C 1
ATOM 1713 O O . ASN A 1 211 ? 19.656 -32.438 -1.111 1 57.69 211 ASN A O 1
ATOM 1717 N N . LEU A 1 212 ? 20.25 -33.656 0.676 1 62.53 212 LEU A N 1
ATOM 1718 C CA . LEU A 1 212 ? 20.641 -32.5 1.505 1 62.53 212 LEU A CA 1
ATOM 1719 C C . LEU A 1 212 ? 21.656 -31.641 0.772 1 62.53 212 LEU A C 1
ATOM 1721 O O . LEU A 1 212 ? 21.922 -30.5 1.193 1 62.53 212 LEU A O 1
ATOM 1725 N N . ASP A 1 213 ? 21.953 -32.125 -0.391 1 66 213 ASP A N 1
ATOM 1726 C CA . ASP A 1 213 ? 22.969 -31.359 -1.109 1 66 213 ASP A CA 1
ATOM 1727 C C . ASP A 1 213 ? 22.344 -30.562 -2.252 1 66 213 ASP A C 1
ATOM 1729 O O . ASP A 1 213 ? 23.016 -29.766 -2.916 1 66 213 ASP A O 1
ATOM 1733 N N . HIS A 1 214 ? 21.016 -30.703 -2.295 1 81.69 214 HIS A N 1
ATOM 1734 C CA . HIS A 1 214 ? 20.453 -30.031 -3.465 1 81.69 214 HIS A CA 1
ATOM 1735 C C . HIS A 1 214 ? 19.75 -28.734 -3.07 1 81.69 214 HIS A C 1
ATOM 1737 O O . HIS A 1 214 ? 18.625 -28.766 -2.562 1 81.69 214 HIS A O 1
ATOM 1743 N N . LEU A 1 215 ? 20.406 -27.672 -3.377 1 87.38 215 LEU A N 1
ATOM 1744 C CA . LEU A 1 215 ? 19.922 -26.328 -3.07 1 87.38 215 LEU A CA 1
ATOM 1745 C C . LEU A 1 215 ? 18.969 -25.844 -4.156 1 87.38 215 LEU A C 1
ATOM 1747 O O . LEU A 1 215 ? 19.266 -25.953 -5.348 1 87.38 215 LEU A O 1
ATOM 1751 N N . VAL A 1 216 ? 17.812 -25.438 -3.758 1 91.88 216 VAL A N 1
ATOM 1752 C CA . VAL A 1 216 ? 16.875 -24.781 -4.66 1 91.88 216 VAL A CA 1
ATOM 1753 C C . VAL A 1 216 ? 16.672 -23.328 -4.223 1 91.88 216 VAL A C 1
ATOM 1755 O O . VAL A 1 216 ? 16.406 -23.047 -3.047 1 91.88 216 VAL A O 1
ATOM 1758 N N . GLU A 1 217 ? 16.859 -22.406 -5.145 1 95.25 217 GLU A N 1
ATOM 1759 C CA . GLU A 1 217 ? 16.656 -20.984 -4.891 1 95.25 217 GLU A CA 1
ATOM 1760 C C . GLU A 1 217 ? 15.422 -20.469 -5.641 1 95.25 217 GLU A C 1
ATOM 1762 O O . GLU A 1 217 ? 15.266 -20.734 -6.836 1 95.25 217 GLU A O 1
ATOM 1767 N N . GLU A 1 218 ? 14.617 -19.797 -4.93 1 95.88 218 GLU A N 1
ATOM 1768 C CA . GLU A 1 218 ? 13.406 -19.219 -5.516 1 95.88 218 GLU A CA 1
ATOM 1769 C C . GLU A 1 218 ? 13.375 -17.703 -5.328 1 95.88 218 GLU A C 1
ATOM 1771 O O . GLU A 1 218 ? 13.68 -17.203 -4.246 1 95.88 218 GLU A O 1
ATOM 1776 N N . LEU A 1 219 ? 13.078 -17.016 -6.391 1 97.69 219 LEU A N 1
ATOM 1777 C CA . LEU A 1 219 ? 12.984 -15.562 -6.375 1 97.69 219 LEU A CA 1
ATOM 1778 C C . LEU A 1 219 ? 11.539 -15.109 -6.484 1 97.69 219 LEU A C 1
ATOM 1780 O O . LEU A 1 219 ? 10.875 -15.359 -7.496 1 97.69 219 LEU A O 1
ATOM 1784 N N . PHE A 1 220 ? 11.102 -14.461 -5.449 1 96.75 220 PHE A N 1
ATOM 1785 C CA . PHE A 1 220 ? 9.766 -13.891 -5.43 1 96.75 220 PHE A CA 1
ATOM 1786 C C . PHE A 1 220 ? 9.781 -12.453 -5.934 1 96.75 220 PHE A C 1
ATOM 1788 O O . PHE A 1 220 ? 10.586 -11.641 -5.469 1 96.75 220 PHE A O 1
ATOM 1795 N N . LEU A 1 221 ? 8.883 -12.211 -6.891 1 97.88 221 LEU A N 1
ATOM 1796 C CA . LEU A 1 221 ? 8.672 -10.852 -7.387 1 97.88 221 LEU A CA 1
ATOM 1797 C C . LEU A 1 221 ? 7.27 -10.367 -7.055 1 97.88 221 LEU A C 1
ATOM 1799 O O . LEU A 1 221 ? 6.395 -11.164 -6.715 1 97.88 221 LEU A O 1
ATOM 1803 N N . GLY A 1 222 ? 7.117 -9.094 -7.172 1 95.94 222 GLY A N 1
ATOM 1804 C CA . GLY A 1 222 ? 5.844 -8.492 -6.809 1 95.94 222 GLY A CA 1
ATOM 1805 C C . GLY A 1 222 ? 4.688 -8.984 -7.664 1 95.94 222 GLY A C 1
ATOM 1806 O O . GLY A 1 222 ? 4.879 -9.344 -8.828 1 95.94 222 GLY A O 1
ATOM 1807 N N . ASP A 1 223 ? 3.521 -8.867 -7.074 1 94.25 223 ASP A N 1
ATOM 1808 C CA . ASP A 1 223 ? 2.316 -9.297 -7.781 1 94.25 223 ASP A CA 1
ATOM 1809 C C . ASP A 1 223 ? 1.867 -8.234 -8.781 1 94.25 223 ASP A C 1
ATOM 1811 O O . ASP A 1 223 ? 2.412 -7.129 -8.812 1 94.25 223 ASP A O 1
ATOM 1815 N N . ILE A 1 224 ? 0.911 -8.719 -9.617 1 93.94 224 ILE A N 1
ATOM 1816 C CA . ILE A 1 224 ? 0.248 -7.852 -10.594 1 93.94 224 ILE A CA 1
ATOM 1817 C C . ILE A 1 224 ? -1.205 -7.629 -10.18 1 93.94 224 ILE A C 1
ATOM 1819 O O . ILE A 1 224 ? -1.871 -8.555 -9.703 1 93.94 224 ILE A O 1
ATOM 1823 N N . HIS A 1 225 ? -1.654 -6.402 -10.359 1 92.69 225 HIS A N 1
ATOM 1824 C CA . HIS A 1 225 ? -3.018 -6.094 -9.945 1 92.69 225 HIS A CA 1
ATOM 1825 C C . HIS A 1 225 ? -4.027 -6.973 -10.68 1 92.69 225 HIS A C 1
ATOM 1827 O O . HIS A 1 225 ? -3.895 -7.207 -11.883 1 92.69 225 HIS A O 1
ATOM 1833 N N . THR A 1 226 ? -5.07 -7.426 -10.031 1 93.69 226 THR A N 1
ATOM 1834 C CA . THR A 1 226 ? -6.07 -8.312 -10.625 1 93.69 226 THR A CA 1
ATOM 1835 C C . THR A 1 226 ? -6.941 -7.547 -11.625 1 93.69 226 THR A C 1
ATOM 1837 O O . THR A 1 226 ? -7.531 -8.148 -12.523 1 93.69 226 THR A O 1
ATOM 1840 N N . ASP A 1 227 ? -7.082 -6.258 -11.453 1 90.94 227 ASP A N 1
ATOM 1841 C CA . ASP A 1 227 ? -7.738 -5.379 -12.414 1 90.94 227 ASP A CA 1
ATOM 1842 C C . ASP A 1 227 ? -6.734 -4.801 -13.406 1 90.94 227 ASP A C 1
ATOM 1844 O O . ASP A 1 227 ? -5.91 -3.955 -13.039 1 90.94 227 ASP A O 1
ATOM 1848 N N . PRO A 1 228 ? -6.895 -5.137 -14.609 1 90.25 228 PRO A N 1
ATOM 1849 C CA . PRO A 1 228 ? -5.906 -4.695 -15.602 1 90.25 228 PRO A CA 1
ATOM 1850 C C . PRO A 1 228 ? -5.809 -3.178 -15.703 1 90.25 228 PRO A C 1
ATOM 1852 O O . PRO A 1 228 ? -4.73 -2.641 -15.969 1 90.25 228 PRO A O 1
ATOM 1855 N N . SER A 1 229 ? -6.805 -2.465 -15.461 1 85.31 229 SER A N 1
ATOM 1856 C CA . SER A 1 229 ? -6.801 -1.014 -15.617 1 85.31 229 SER A CA 1
ATOM 1857 C C . SER A 1 229 ? -5.969 -0.34 -14.539 1 85.31 229 SER A C 1
ATOM 1859 O O . SER A 1 229 ? -5.598 0.83 -14.664 1 85.31 229 SER A O 1
ATOM 1861 N N . GLN A 1 230 ? -5.625 -1.103 -13.531 1 87.31 230 GLN A N 1
ATOM 1862 C CA . GLN A 1 230 ? -4.883 -0.527 -12.414 1 87.31 230 GLN A CA 1
ATOM 1863 C C . GLN A 1 230 ? -3.404 -0.897 -12.484 1 87.31 230 GLN A C 1
ATOM 1865 O O . GLN A 1 230 ? -2.59 -0.369 -11.727 1 87.31 230 GLN A O 1
ATOM 1870 N N . ARG A 1 231 ? -3.012 -1.671 -13.383 1 90.94 231 ARG A N 1
ATOM 1871 C CA . ARG A 1 231 ? -1.692 -2.295 -13.398 1 90.94 231 ARG A CA 1
ATOM 1872 C C . ARG A 1 231 ? -0.597 -1.253 -13.602 1 90.94 231 ARG A C 1
ATOM 1874 O O . ARG A 1 231 ? 0.473 -1.345 -13 1 90.94 231 ARG A O 1
ATOM 1881 N N . LEU A 1 232 ? -0.856 -0.247 -14.422 1 88.81 232 LEU A N 1
ATOM 1882 C CA . LEU A 1 232 ? 0.166 0.736 -14.758 1 88.81 232 LEU A CA 1
ATOM 1883 C C . LEU A 1 232 ? 0.505 1.608 -13.555 1 88.81 232 LEU A C 1
ATOM 1885 O O . LEU A 1 232 ? 1.554 2.256 -13.531 1 88.81 232 LEU A O 1
ATOM 1889 N N . TYR A 1 233 ? -0.334 1.604 -12.57 1 82.38 233 TYR A N 1
ATOM 1890 C CA . TYR A 1 233 ? -0.149 2.514 -11.445 1 82.38 233 TYR A CA 1
ATOM 1891 C C . TYR A 1 233 ? -0.023 1.743 -10.141 1 82.38 233 TYR A C 1
ATOM 1893 O O . TYR A 1 233 ? 0.142 2.342 -9.07 1 82.38 233 TYR A O 1
ATOM 1901 N N . TYR A 1 234 ? -0.054 0.552 -10.242 1 87.94 234 TYR A N 1
ATOM 1902 C CA . TYR A 1 234 ? -0.11 -0.317 -9.07 1 87.94 234 TYR A CA 1
ATOM 1903 C C . TYR A 1 234 ? 1.284 -0.562 -8.508 1 87.94 234 TYR A C 1
ATOM 1905 O O . TYR A 1 234 ? 2.234 -0.794 -9.258 1 87.94 234 TYR A O 1
ATOM 1913 N N . LYS A 1 235 ? 1.377 -0.424 -7.188 1 85.94 235 LYS A N 1
ATOM 1914 C CA . LYS A 1 235 ? 2.551 -0.894 -6.457 1 85.94 235 LYS A CA 1
ATOM 1915 C C . LYS A 1 235 ? 2.281 -2.24 -5.789 1 85.94 235 LYS A C 1
ATOM 1917 O O . LYS A 1 235 ? 1.354 -2.367 -4.988 1 85.94 235 LYS A O 1
ATOM 1922 N N . PRO A 1 236 ? 3.148 -3.193 -6.082 1 90.88 236 PRO A N 1
ATOM 1923 C CA . PRO A 1 236 ? 2.865 -4.539 -5.574 1 90.88 236 PRO A CA 1
ATOM 1924 C C . PRO A 1 236 ? 2.865 -4.609 -4.051 1 90.88 236 PRO A C 1
ATOM 1926 O O . PRO A 1 236 ? 3.656 -3.922 -3.396 1 90.88 236 PRO A O 1
ATOM 1929 N N . SER A 1 237 ? 1.962 -5.43 -3.564 1 84.62 237 SER A N 1
ATOM 1930 C CA . SER A 1 237 ? 1.83 -5.582 -2.119 1 84.62 237 SER A CA 1
ATOM 1931 C C . SER A 1 237 ? 1.958 -7.043 -1.702 1 84.62 237 SER A C 1
ATOM 1933 O O . SER A 1 237 ? 1.932 -7.359 -0.511 1 84.62 237 SER A O 1
ATOM 1935 N N . THR A 1 238 ? 2.043 -7.883 -2.611 1 90.88 238 THR A N 1
ATOM 1936 C CA . THR A 1 238 ? 2.277 -9.305 -2.412 1 90.88 238 THR A CA 1
ATOM 1937 C C . THR A 1 238 ? 3.17 -9.867 -3.516 1 90.88 238 THR A C 1
ATOM 1939 O O . THR A 1 238 ? 3.883 -9.117 -4.188 1 90.88 238 THR A O 1
ATOM 1942 N N . TYR A 1 239 ? 3.184 -11.281 -3.598 1 93.38 239 TYR A N 1
ATOM 1943 C CA . TYR A 1 239 ? 4.078 -11.906 -4.566 1 93.38 239 TYR A CA 1
ATOM 1944 C C . TYR A 1 239 ? 3.289 -12.656 -5.633 1 93.38 239 TYR A C 1
ATOM 1946 O O . TYR A 1 239 ? 2.137 -13.031 -5.414 1 93.38 239 TYR A O 1
ATOM 1954 N N . GLN A 1 240 ? 3.961 -12.781 -6.766 1 93.56 240 GLN A N 1
ATOM 1955 C CA . GLN A 1 240 ? 3.543 -13.758 -7.77 1 93.56 240 GLN A CA 1
ATOM 1956 C C . GLN A 1 240 ? 4.223 -15.102 -7.551 1 93.56 240 GLN A C 1
ATOM 1958 O O . GLN A 1 240 ? 4.957 -15.281 -6.578 1 93.56 240 GLN A O 1
ATOM 1963 N N . THR A 1 241 ? 3.83 -16.016 -8.469 1 94.19 241 THR A N 1
ATOM 1964 C CA . THR A 1 241 ? 4.539 -17.297 -8.461 1 94.19 241 THR A CA 1
ATOM 1965 C C . THR A 1 241 ? 6.047 -17.078 -8.57 1 94.19 241 THR A C 1
ATOM 1967 O O . THR A 1 241 ? 6.508 -16.328 -9.43 1 94.19 241 THR A O 1
ATOM 1970 N N . PRO A 1 242 ? 6.789 -17.703 -7.707 1 96.12 242 PRO A N 1
ATOM 1971 C CA . PRO A 1 242 ? 8.227 -17.438 -7.711 1 96.12 242 PRO A CA 1
ATOM 1972 C C . PRO A 1 242 ? 8.938 -18.062 -8.922 1 96.12 242 PRO A C 1
ATOM 1974 O O . PRO A 1 242 ? 8.438 -19.031 -9.5 1 96.12 242 PRO A O 1
ATOM 1977 N N . LEU A 1 243 ? 10.039 -17.469 -9.273 1 97.94 243 LEU A N 1
ATOM 1978 C CA . LEU A 1 243 ? 10.961 -18.031 -10.258 1 97.94 243 LEU A CA 1
ATOM 1979 C C . LEU A 1 243 ? 12.016 -18.906 -9.586 1 97.94 243 LEU A C 1
ATOM 1981 O O . LEU A 1 243 ? 12.281 -18.766 -8.391 1 97.94 243 LEU A O 1
ATOM 1985 N N . GLN A 1 244 ? 12.484 -19.781 -10.336 1 97.06 244 GLN A N 1
ATOM 1986 C CA . GLN A 1 244 ? 13.547 -20.641 -9.812 1 97.06 244 GLN A CA 1
ATOM 1987 C C . GLN A 1 244 ? 14.867 -20.375 -10.523 1 97.06 244 GLN A C 1
ATOM 1989 O O . GLN A 1 244 ? 14.898 -20.125 -11.734 1 97.06 244 GLN A O 1
ATOM 1994 N N . ASN A 1 245 ? 15.898 -20.391 -9.734 1 96.69 245 ASN A N 1
ATOM 1995 C CA . ASN A 1 245 ? 17.234 -20.219 -10.297 1 96.69 245 ASN A CA 1
ATOM 1996 C C . ASN A 1 245 ? 17.594 -21.359 -11.25 1 96.69 245 ASN A C 1
ATOM 1998 O O . ASN A 1 245 ? 17.453 -22.531 -10.898 1 96.69 245 ASN A O 1
ATOM 2002 N N . ALA A 1 246 ? 18.094 -21.047 -12.406 1 94 246 ALA A N 1
ATOM 2003 C CA . ALA A 1 246 ? 18.391 -22.047 -13.422 1 94 246 ALA A CA 1
ATOM 2004 C C . ALA A 1 246 ? 19.578 -22.938 -13 1 94 246 ALA A C 1
ATOM 2006 O O . ALA A 1 246 ? 19.672 -24.094 -13.406 1 94 246 ALA A O 1
ATOM 2007 N N . LYS A 1 247 ? 20.5 -22.406 -12.219 1 89.56 247 LYS A N 1
ATOM 2008 C CA . LYS A 1 247 ? 21.656 -23.156 -11.734 1 89.56 247 LYS A CA 1
ATOM 2009 C C . LYS A 1 247 ? 21.297 -23.984 -10.5 1 89.56 247 LYS A C 1
ATOM 2011 O O . LYS A 1 247 ? 21.719 -25.125 -10.367 1 89.56 247 LYS A O 1
ATOM 2016 N N . ASN A 1 248 ? 20.562 -23.391 -9.625 1 88.81 248 ASN A N 1
ATOM 2017 C CA . ASN A 1 248 ? 20.109 -24.031 -8.391 1 88.81 248 ASN A CA 1
ATOM 2018 C C . ASN A 1 248 ? 18.609 -24.328 -8.43 1 88.81 248 ASN A C 1
ATOM 2020 O O . ASN A 1 248 ? 17.828 -23.625 -7.781 1 88.81 248 ASN A O 1
ATOM 2024 N N . HIS A 1 249 ? 18.312 -25.375 -9.211 1 85.75 249 HIS A N 1
ATOM 2025 C CA . HIS A 1 249 ? 16.906 -25.688 -9.422 1 85.75 249 HIS A CA 1
ATOM 2026 C C . HIS A 1 249 ? 16.625 -27.156 -9.148 1 85.75 249 HIS A C 1
ATOM 2028 O O . HIS A 1 249 ? 17.547 -27.953 -8.992 1 85.75 249 HIS A O 1
ATOM 2034 N N . ASP A 1 250 ? 15.414 -27.422 -9.047 1 83.5 250 ASP A N 1
ATOM 2035 C CA . ASP A 1 250 ? 14.969 -28.812 -8.977 1 83.5 250 ASP A CA 1
ATOM 2036 C C . ASP A 1 250 ? 15.203 -29.531 -10.305 1 83.5 250 ASP A C 1
ATOM 2038 O O . ASP A 1 250 ? 14.594 -29.188 -11.32 1 83.5 250 ASP A O 1
ATOM 2042 N N . HIS A 1 251 ? 15.898 -30.531 -10.273 1 82.69 251 HIS A N 1
ATOM 2043 C CA . HIS A 1 251 ? 16.281 -31.234 -11.5 1 82.69 251 HIS A CA 1
ATOM 2044 C C . HIS A 1 251 ? 15.078 -31.938 -12.133 1 82.69 251 HIS A C 1
ATOM 2046 O O . HIS A 1 251 ? 15.117 -32.281 -13.312 1 82.69 251 HIS A O 1
ATOM 2052 N N . SER A 1 252 ? 14.109 -32.062 -11.383 1 84.94 252 SER A N 1
ATOM 2053 C CA . SER A 1 252 ? 12.93 -32.719 -11.906 1 84.94 252 SER A CA 1
ATOM 2054 C C . SER A 1 252 ? 12.016 -31.766 -12.641 1 84.94 252 SER A C 1
ATOM 2056 O O . SER A 1 252 ? 11.039 -32.156 -13.273 1 84.94 252 SER A O 1
ATOM 2058 N N . CYS A 1 253 ? 12.422 -30.594 -12.664 1 90.25 253 CYS A N 1
ATOM 2059 C CA . CYS A 1 253 ? 11.57 -29.594 -13.289 1 90.25 253 CYS A CA 1
ATOM 2060 C C . CYS A 1 253 ? 11.812 -29.531 -14.797 1 90.25 253 CYS A C 1
ATOM 2062 O O . CYS A 1 253 ? 12.695 -28.812 -15.266 1 90.25 253 CYS A O 1
ATOM 2064 N N . ILE A 1 254 ? 10.938 -30.109 -15.531 1 92.06 254 ILE A N 1
ATOM 2065 C CA . ILE A 1 254 ? 11.047 -30.172 -16.984 1 92.06 254 ILE A CA 1
ATOM 2066 C C . ILE A 1 254 ? 10.797 -28.797 -17.594 1 92.06 254 ILE A C 1
ATOM 2068 O O . ILE A 1 254 ? 11.492 -28.391 -18.516 1 92.06 254 ILE A O 1
ATOM 2072 N N . ALA A 1 255 ? 9.828 -28.141 -17.078 1 94.31 255 ALA A N 1
ATOM 2073 C CA . ALA A 1 255 ? 9.516 -26.797 -17.578 1 94.31 255 ALA A CA 1
ATOM 2074 C C . ALA A 1 255 ? 10.719 -25.875 -17.453 1 94.31 255 ALA A C 1
ATOM 2076 O O . ALA A 1 255 ? 11.016 -25.094 -18.359 1 94.31 255 ALA A O 1
ATOM 2077 N N . CYS A 1 256 ? 11.43 -25.969 -16.312 1 95.19 256 CYS A N 1
ATOM 2078 C CA . CYS A 1 256 ? 12.594 -25.125 -16.078 1 95.19 256 CYS A CA 1
ATOM 2079 C C . CYS A 1 256 ? 13.648 -25.344 -17.156 1 95.19 256 CYS A C 1
ATOM 2081 O O . CYS A 1 256 ? 14.219 -24.391 -17.688 1 95.19 256 CYS A O 1
ATOM 2083 N N . ARG A 1 257 ? 13.844 -26.562 -17.516 1 95.19 257 ARG A N 1
ATOM 2084 C CA . ARG A 1 257 ? 14.844 -26.906 -18.516 1 95.19 257 ARG A CA 1
ATOM 2085 C C . ARG A 1 257 ? 14.461 -26.375 -19.891 1 95.19 257 ARG A C 1
ATOM 2087 O O . ARG A 1 257 ? 15.305 -25.844 -20.625 1 95.19 257 ARG A O 1
ATOM 2094 N N . ILE A 1 258 ? 13.234 -26.484 -20.172 1 97 258 ILE A N 1
ATOM 2095 C CA . ILE A 1 258 ? 12.758 -26.031 -21.469 1 97 258 ILE A CA 1
ATOM 2096 C C . ILE A 1 258 ? 12.883 -24.516 -21.562 1 97 258 ILE A C 1
ATOM 2098 O O . ILE A 1 258 ? 13.391 -23.984 -22.547 1 97 258 ILE A O 1
ATOM 2102 N N . ILE A 1 259 ? 12.469 -23.812 -20.547 1 98.12 259 ILE A N 1
ATOM 2103 C CA . ILE A 1 259 ? 12.43 -22.359 -20.547 1 98.12 259 ILE A CA 1
ATOM 2104 C C . ILE A 1 259 ? 13.852 -21.797 -20.531 1 98.12 259 ILE A C 1
ATOM 2106 O O . ILE A 1 259 ? 14.164 -20.844 -21.234 1 98.12 259 ILE A O 1
ATOM 2110 N N . TYR A 1 260 ? 14.664 -22.453 -19.828 1 96.56 260 TYR A N 1
ATOM 2111 C CA . TYR A 1 260 ? 16.062 -22.047 -19.719 1 96.56 260 TYR A CA 1
ATOM 2112 C C . TYR A 1 260 ? 16.734 -22.031 -21.078 1 96.56 260 TYR A C 1
ATOM 2114 O O . TYR A 1 260 ? 17.578 -21.188 -21.359 1 96.56 260 TYR A O 1
ATOM 2122 N N . ARG A 1 261 ? 16.344 -22.922 -21.922 1 96.38 261 ARG A N 1
ATOM 2123 C CA . ARG A 1 261 ? 17 -23.094 -23.219 1 96.38 261 ARG A CA 1
ATOM 2124 C C . ARG A 1 261 ? 16.281 -22.312 -24.312 1 96.38 261 ARG A C 1
ATOM 2126 O O . ARG A 1 261 ? 16.672 -22.375 -25.484 1 96.38 261 ARG A O 1
ATOM 2133 N N . SER A 1 262 ? 15.305 -21.609 -23.953 1 97.56 262 SER A N 1
ATOM 2134 C CA . SER A 1 262 ? 14.5 -20.906 -24.953 1 97.56 262 SER A CA 1
ATOM 2135 C C . SER A 1 262 ? 14.984 -19.484 -25.141 1 97.56 262 SER A C 1
ATOM 2137 O O . SER A 1 262 ? 15.812 -18.984 -24.375 1 97.56 262 SER A O 1
ATOM 2139 N N . ASP A 1 263 ? 14.469 -18.859 -26.188 1 96.94 263 ASP A N 1
ATOM 2140 C CA . ASP A 1 263 ? 14.781 -17.469 -26.469 1 96.94 263 ASP A CA 1
ATOM 2141 C C . ASP A 1 263 ? 13.609 -16.766 -27.156 1 96.94 263 ASP A C 1
ATOM 2143 O O . ASP A 1 263 ? 12.539 -17.359 -27.312 1 96.94 263 ASP A O 1
ATOM 2147 N N . GLU A 1 264 ? 13.789 -15.523 -27.5 1 97.31 264 GLU A N 1
ATOM 2148 C CA . GLU A 1 264 ? 12.68 -14.695 -27.969 1 97.31 264 GLU A CA 1
ATOM 2149 C C . GLU A 1 264 ? 12.18 -15.164 -29.328 1 97.31 264 GLU A C 1
ATOM 2151 O O . GLU A 1 264 ? 11.016 -14.945 -29.672 1 97.31 264 GLU A O 1
ATOM 2156 N N . PHE A 1 265 ? 13.016 -15.828 -30.141 1 97.25 265 PHE A N 1
ATOM 2157 C CA . PHE A 1 265 ? 12.602 -16.297 -31.453 1 97.25 265 PHE A CA 1
ATOM 2158 C C . PHE A 1 265 ? 12.109 -17.734 -31.375 1 97.25 265 PHE A C 1
ATOM 2160 O O . PHE A 1 265 ? 11.445 -18.219 -32.312 1 97.25 265 PHE A O 1
ATOM 2167 N N . HIS A 1 266 ? 12.508 -18.344 -30.312 1 97.56 266 HIS A N 1
ATOM 2168 C CA . HIS A 1 266 ? 12.078 -19.719 -30.047 1 97.56 266 HIS A CA 1
ATOM 2169 C C . HIS A 1 266 ? 11.469 -19.844 -28.641 1 97.56 266 HIS A C 1
ATOM 2171 O O . HIS A 1 266 ? 12.078 -20.422 -27.75 1 97.56 266 HIS A O 1
ATOM 2177 N N . PRO A 1 267 ? 10.234 -19.422 -28.547 1 98.12 267 PRO A N 1
ATOM 2178 C CA . PRO A 1 267 ? 9.602 -19.469 -27.219 1 98.12 267 PRO A CA 1
ATOM 2179 C C . PRO A 1 267 ? 9.438 -20.906 -26.703 1 98.12 267 PRO A C 1
ATOM 2181 O O . PRO A 1 267 ? 9.305 -21.828 -27.5 1 98.12 267 PRO A O 1
ATOM 2184 N N . PRO A 1 268 ? 9.539 -21.031 -25.422 1 98.56 268 PRO A N 1
ATOM 2185 C CA . PRO A 1 268 ? 9.375 -22.375 -24.875 1 98.56 268 PRO A CA 1
ATOM 2186 C C . PRO A 1 268 ? 7.988 -22.953 -25.125 1 98.56 268 PRO A C 1
ATOM 2188 O O . PRO A 1 268 ? 6.988 -22.25 -25 1 98.56 268 PRO A O 1
ATOM 2191 N N . ILE A 1 269 ? 7.938 -24.172 -25.516 1 98.44 269 ILE A N 1
ATOM 2192 C CA . ILE A 1 269 ? 6.703 -24.953 -25.641 1 98.44 269 ILE A CA 1
ATOM 2193 C C . ILE A 1 269 ? 6.672 -26.062 -24.594 1 98.44 269 ILE A C 1
ATOM 2195 O O . ILE A 1 269 ? 7.438 -27.016 -24.688 1 98.44 269 ILE A O 1
ATOM 2199 N N . LEU A 1 270 ? 5.832 -25.906 -23.688 1 97.31 270 LEU A N 1
ATOM 2200 C CA . LEU A 1 270 ? 5.762 -26.875 -22.594 1 97.31 270 LEU A CA 1
ATOM 2201 C C . LEU A 1 270 ? 4.98 -28.109 -23.016 1 97.31 270 LEU A C 1
ATOM 2203 O O . LEU A 1 270 ? 4.184 -28.062 -23.953 1 97.31 270 LEU A O 1
ATOM 2207 N N . PRO A 1 271 ? 5.281 -29.234 -22.344 1 93.75 271 PRO A N 1
ATOM 2208 C CA . PRO A 1 271 ? 4.535 -30.453 -22.688 1 93.75 271 PRO A CA 1
ATOM 2209 C C . PRO A 1 271 ? 3.033 -30.312 -22.469 1 93.75 271 PRO A C 1
ATOM 2211 O O . PRO A 1 271 ? 2.613 -29.734 -21.453 1 93.75 271 PRO A O 1
ATOM 2214 N N . PRO A 1 272 ? 2.344 -30.734 -23.438 1 90.25 272 PRO A N 1
ATOM 2215 C CA . PRO A 1 272 ? 0.89 -30.656 -23.281 1 90.25 272 PRO A CA 1
ATOM 2216 C C . PRO A 1 272 ? 0.38 -31.469 -22.078 1 90.25 272 PRO A C 1
ATOM 2218 O O . PRO A 1 272 ? 0.924 -32.531 -21.766 1 90.25 272 PRO A O 1
ATOM 2221 N N . ARG A 1 273 ? -0.554 -30.938 -21.438 1 88.06 273 ARG A N 1
ATOM 2222 C CA . ARG A 1 273 ? -1.221 -31.594 -20.328 1 88.06 273 ARG A CA 1
ATOM 2223 C C . ARG A 1 273 ? -2.736 -31.531 -20.469 1 88.06 273 ARG A C 1
ATOM 2225 O O . ARG A 1 273 ? -3.26 -30.609 -21.109 1 88.06 273 ARG A O 1
ATOM 2232 N N . ALA A 1 274 ? -3.354 -32.594 -20 1 87.31 274 ALA A N 1
ATOM 2233 C CA . ALA A 1 274 ? -4.812 -32.594 -20 1 87.31 274 ALA A CA 1
ATOM 2234 C C . ALA A 1 274 ? -5.359 -31.906 -18.75 1 87.31 274 ALA A C 1
ATOM 2236 O O . ALA A 1 274 ? -4.801 -32.062 -17.672 1 87.31 274 ALA A O 1
ATOM 2237 N N . ASP A 1 275 ? -6.445 -31.188 -19.047 1 88.56 275 ASP A N 1
ATOM 2238 C CA . ASP A 1 275 ? -7.133 -30.625 -17.891 1 88.56 275 ASP A CA 1
ATOM 2239 C C . ASP A 1 275 ? -7.781 -31.734 -17.047 1 88.56 275 ASP A C 1
ATOM 2241 O O . ASP A 1 275 ? -8.469 -32.594 -17.578 1 88.56 275 ASP A O 1
ATOM 2245 N N . GLN A 1 276 ? -7.473 -31.672 -15.805 1 89.56 276 GLN A N 1
ATOM 2246 C CA . GLN A 1 276 ? -8.039 -32.656 -14.906 1 89.56 276 GLN A CA 1
ATOM 2247 C C . GLN A 1 276 ? -9.383 -32.188 -14.352 1 89.56 276 GLN A C 1
ATOM 2249 O O . GLN A 1 276 ? -9.586 -31.016 -14.102 1 89.56 276 GLN A O 1
ATOM 2254 N N . THR A 1 277 ? -10.25 -33.156 -14.227 1 92.25 277 THR A N 1
ATOM 2255 C CA . THR A 1 277 ? -11.5 -32.875 -13.531 1 92.25 277 THR A CA 1
ATOM 2256 C C . THR A 1 277 ? -11.242 -32.562 -12.062 1 92.25 277 THR A C 1
ATOM 2258 O O . THR A 1 277 ? -10.523 -33.281 -11.383 1 92.25 277 THR A O 1
ATOM 2261 N N . VAL A 1 278 ? -11.867 -31.547 -11.672 1 94.69 278 VAL A N 1
ATOM 2262 C CA . VAL A 1 278 ? -11.625 -31.078 -10.305 1 94.69 278 VAL A CA 1
ATOM 2263 C C . VAL A 1 278 ? -12.375 -31.984 -9.32 1 94.69 278 VAL A C 1
ATOM 2265 O O . VAL A 1 278 ? -13.594 -32.125 -9.414 1 94.69 278 VAL A O 1
ATOM 2268 N N . GLY A 1 279 ? -11.695 -32.656 -8.477 1 93.12 279 GLY A N 1
ATOM 2269 C CA . GLY A 1 279 ? -12.227 -33.375 -7.336 1 93.12 279 GLY A CA 1
ATOM 2270 C C . GLY A 1 279 ? -11.82 -32.75 -6.004 1 93.12 279 GLY A C 1
ATOM 2271 O O . GLY A 1 279 ? -10.664 -32.906 -5.586 1 93.12 279 GLY A O 1
ATOM 2272 N N . LEU A 1 280 ? -12.797 -32.219 -5.32 1 94.81 280 LEU A N 1
ATOM 2273 C CA . LEU A 1 280 ? -12.477 -31.469 -4.109 1 94.81 280 LEU A CA 1
ATOM 2274 C C . LEU A 1 280 ? -12.375 -32.406 -2.906 1 94.81 280 LEU A C 1
ATOM 2276 O O . LEU A 1 280 ? -11.773 -32.062 -1.891 1 94.81 280 LEU A O 1
ATOM 2280 N N . TYR A 1 281 ? -12.93 -33.562 -3.033 1 93.12 281 TYR A N 1
ATOM 2281 C CA . TYR A 1 281 ? -13.039 -34.438 -1.879 1 93.12 281 TYR A CA 1
ATOM 2282 C C . TYR A 1 281 ? -11.664 -34.719 -1.266 1 93.12 281 TYR A C 1
ATOM 2284 O O . TYR A 1 281 ? -10.688 -34.938 -1.984 1 93.12 281 TYR A O 1
ATOM 2292 N N . GLY A 1 282 ? -11.672 -34.656 0.091 1 93.81 282 GLY A N 1
ATOM 2293 C CA . GLY A 1 282 ? -10.43 -34.906 0.811 1 93.81 282 GLY A CA 1
ATOM 2294 C C . GLY A 1 282 ? -9.93 -33.688 1.573 1 93.81 282 GLY A C 1
ATOM 2295 O O . GLY A 1 282 ? -10.695 -32.781 1.857 1 93.81 282 GLY A O 1
ATOM 2296 N N . GLN A 1 283 ? -8.656 -33.875 2.021 1 95.88 283 GLN A N 1
ATOM 2297 C CA . GLN A 1 283 ? -8.039 -32.812 2.783 1 95.88 283 GLN A CA 1
ATOM 2298 C C . GLN A 1 283 ? -6.891 -32.156 2 1 95.88 283 GLN A C 1
ATOM 2300 O O . GLN A 1 283 ? -6.125 -32.875 1.334 1 95.88 283 GLN A O 1
ATOM 2305 N N . TRP A 1 284 ? -6.891 -30.906 2.014 1 96.88 284 TRP A N 1
ATOM 2306 C CA . TRP A 1 284 ? -5.902 -30.125 1.283 1 96.88 284 TRP A CA 1
ATOM 2307 C C . TRP A 1 284 ? -5.215 -29.109 2.205 1 96.88 284 TRP A C 1
ATOM 2309 O O . TRP A 1 284 ? -5.871 -28.469 3.02 1 96.88 284 TRP A O 1
ATOM 2319 N N . VAL A 1 285 ? -3.863 -28.969 2.125 1 96.62 285 VAL A N 1
ATOM 2320 C CA . VAL A 1 285 ? -3.121 -28.062 2.992 1 96.62 285 VAL A CA 1
ATOM 2321 C C . VAL A 1 285 ? -2.15 -27.234 2.16 1 96.62 285 VAL A C 1
ATOM 2323 O O . VAL A 1 285 ? -1.759 -27.641 1.062 1 96.62 285 VAL A O 1
ATOM 2326 N N . SER A 1 286 ? -1.825 -26.031 2.699 1 95.88 286 SER A N 1
ATOM 2327 C CA . SER A 1 286 ? -0.828 -25.188 2.059 1 95.88 286 SER A CA 1
ATOM 2328 C C . SER A 1 286 ? 0.515 -25.891 1.94 1 95.88 286 SER A C 1
ATOM 2330 O O . SER A 1 286 ? 0.896 -26.656 2.826 1 95.88 286 SER A O 1
ATOM 2332 N N . GLN A 1 287 ? 1.228 -25.562 0.858 1 90.81 287 GLN A N 1
ATOM 2333 C CA . GLN A 1 287 ? 2.559 -26.125 0.663 1 90.81 287 GLN A CA 1
ATOM 2334 C C . GLN A 1 287 ? 3.631 -25.234 1.288 1 90.81 287 GLN A C 1
ATOM 2336 O O . GLN A 1 287 ? 4.758 -25.672 1.518 1 90.81 287 GLN A O 1
ATOM 2341 N N . ARG A 1 288 ? 3.307 -24.078 1.466 1 91.75 288 ARG A N 1
ATOM 2342 C CA . ARG A 1 288 ? 4.219 -23.078 2.021 1 91.75 288 ARG A CA 1
ATOM 2343 C C . ARG A 1 288 ? 3.451 -21.938 2.693 1 91.75 288 ARG A C 1
ATOM 2345 O O . ARG A 1 288 ? 2.223 -21.891 2.611 1 91.75 288 ARG A O 1
ATOM 2352 N N . CYS A 1 289 ? 4.246 -21.094 3.381 1 92.44 289 CYS A N 1
ATOM 2353 C CA . CYS A 1 289 ? 3.629 -19.891 3.932 1 92.44 289 CYS A CA 1
ATOM 2354 C C . CYS A 1 289 ? 3.213 -18.938 2.82 1 92.44 289 CYS A C 1
ATOM 2356 O O . CYS A 1 289 ? 4.035 -18.562 1.983 1 92.44 289 CYS A O 1
ATOM 2358 N N . GLU A 1 290 ? 1.974 -18.625 2.799 1 93.12 290 GLU A N 1
ATOM 2359 C CA . GLU A 1 290 ? 1.399 -17.781 1.753 1 93.12 290 GLU A CA 1
ATOM 2360 C C . GLU A 1 290 ? 1.25 -16.344 2.227 1 93.12 290 GLU A C 1
ATOM 2362 O O . GLU A 1 290 ? 1.457 -16.047 3.406 1 93.12 290 GLU A O 1
ATOM 2367 N N . ILE A 1 291 ? 1.037 -15.469 1.245 1 89.19 291 ILE A N 1
ATOM 2368 C CA . ILE A 1 291 ? 0.788 -14.07 1.592 1 89.19 291 ILE A CA 1
ATOM 2369 C C . ILE A 1 291 ? -0.473 -13.586 0.883 1 89.19 291 ILE A C 1
ATOM 2371 O O . ILE A 1 291 ? -0.73 -13.953 -0.265 1 89.19 291 ILE A O 1
ATOM 2375 N N . ARG A 1 292 ? -1.208 -12.703 1.574 1 85.19 292 ARG A N 1
ATOM 2376 C CA . ARG A 1 292 ? -2.445 -12.133 1.05 1 85.19 292 ARG A CA 1
ATOM 2377 C C . ARG A 1 292 ? -2.342 -10.617 0.917 1 85.19 292 ARG A C 1
ATOM 2379 O O . ARG A 1 292 ? -1.473 -10 1.53 1 85.19 292 ARG A O 1
ATOM 2386 N N . PRO A 1 293 ? -3.117 -9.898 -0.02 1 71.12 293 PRO A N 1
ATOM 2387 C CA . PRO A 1 293 ? -3.045 -8.461 -0.275 1 71.12 293 PRO A CA 1
ATOM 2388 C C . PRO A 1 293 ? -3.08 -7.629 1.007 1 71.12 293 PRO A C 1
ATOM 2390 O O . PRO A 1 293 ? -2.48 -6.551 1.067 1 71.12 293 PRO A O 1
ATOM 2393 N N . GLU A 1 294 ? -3.609 -7.984 2.105 1 67.56 294 GLU A N 1
ATOM 2394 C CA . GLU A 1 294 ? -3.592 -7.227 3.352 1 67.56 294 GLU A CA 1
ATOM 2395 C C . GLU A 1 294 ? -2.391 -7.605 4.211 1 67.56 294 GLU A C 1
ATOM 2397 O O . GLU A 1 294 ? -2.389 -7.371 5.422 1 67.56 294 GLU A O 1
ATOM 2402 N N . ILE A 1 295 ? -1.454 -8.117 3.568 1 65.25 295 ILE A N 1
ATOM 2403 C CA . ILE A 1 295 ? -0.111 -8.391 4.066 1 65.25 295 ILE A CA 1
ATOM 2404 C C . ILE A 1 295 ? -0.187 -9.352 5.254 1 65.25 295 ILE A C 1
ATOM 2406 O O . ILE A 1 295 ? 0.513 -9.164 6.254 1 65.25 295 ILE A O 1
ATOM 2410 N N . LEU A 1 296 ? -1.081 -10.156 5.086 1 82.56 296 LEU A N 1
ATOM 2411 C CA . LEU A 1 296 ? -1.162 -11.219 6.078 1 82.56 296 LEU A CA 1
ATOM 2412 C C . LEU A 1 296 ? -0.6 -12.523 5.523 1 82.56 296 LEU A C 1
ATOM 2414 O O . LEU A 1 296 ? -0.858 -12.875 4.371 1 82.56 296 LEU A O 1
ATOM 2418 N N . PHE A 1 297 ? 0.284 -13.078 6.316 1 90.88 297 PHE A N 1
ATOM 2419 C CA . PHE A 1 297 ? 0.748 -14.422 5.984 1 90.88 297 PHE A CA 1
ATOM 2420 C C . PHE A 1 297 ? -0.226 -15.477 6.5 1 90.88 297 PHE A C 1
ATOM 2422 O O . PHE A 1 297 ? -0.905 -15.258 7.504 1 90.88 297 PHE A O 1
ATOM 2429 N N . LEU A 1 298 ? -0.271 -16.578 5.746 1 94.19 298 LEU A N 1
ATOM 2430 C CA . LEU A 1 298 ? -1.267 -17.547 6.188 1 94.19 298 LEU A CA 1
ATOM 2431 C C . LEU A 1 298 ? -0.944 -18.938 5.656 1 94.19 298 LEU A C 1
ATOM 2433 O O . LEU A 1 298 ? -0.163 -19.078 4.711 1 94.19 298 LEU A O 1
ATOM 2437 N N . THR A 1 299 ? -1.462 -19.891 6.355 1 96.06 299 THR A N 1
ATOM 2438 C CA . THR A 1 299 ? -1.584 -21.266 5.863 1 96.06 299 THR A CA 1
ATOM 2439 C C . THR A 1 299 ? -3.037 -21.719 5.906 1 96.06 299 THR A C 1
ATOM 2441 O O . THR A 1 299 ? -3.807 -21.297 6.77 1 96.06 299 THR A O 1
ATOM 2444 N N . ARG A 1 300 ? -3.398 -22.578 5.035 1 96.75 300 ARG A N 1
ATOM 2445 C CA . ARG A 1 300 ? -4.773 -23.047 4.887 1 96.75 300 ARG A CA 1
ATOM 2446 C C . ARG A 1 300 ? -4.863 -24.562 5.043 1 96.75 300 ARG A C 1
ATOM 2448 O O . ARG A 1 300 ? -3.916 -25.281 4.711 1 96.75 300 ARG A O 1
ATOM 2455 N N . HIS A 1 301 ? -5.957 -25 5.578 1 97.06 301 HIS A N 1
ATOM 2456 C CA . HIS A 1 301 ? -6.348 -26.391 5.68 1 97.06 301 HIS A CA 1
ATOM 2457 C C . HIS A 1 301 ? -7.824 -26.578 5.34 1 97.06 301 HIS A C 1
ATOM 2459 O O . HIS A 1 301 ? -8.695 -26.172 6.102 1 97.06 301 HIS A O 1
ATOM 2465 N N . PHE A 1 302 ? -8.07 -27.25 4.188 1 97.25 302 PHE A N 1
ATOM 2466 C CA . PHE A 1 302 ? -9.445 -27.469 3.738 1 97.25 302 PHE A CA 1
ATOM 2467 C C . PHE A 1 302 ? -9.836 -28.938 3.904 1 97.25 302 PHE A C 1
ATOM 2469 O O . PHE A 1 302 ? -9.023 -29.828 3.66 1 97.25 302 PHE A O 1
ATOM 2476 N N . ILE A 1 303 ? -11.008 -29.125 4.285 1 96.38 303 ILE A N 1
ATOM 2477 C CA . ILE A 1 303 ? -11.617 -30.453 4.359 1 96.38 303 ILE A CA 1
ATOM 2478 C C . ILE A 1 303 ? -12.93 -30.453 3.57 1 96.38 303 ILE A C 1
ATOM 2480 O O . ILE A 1 303 ? -13.859 -29.719 3.898 1 96.38 303 ILE A O 1
ATOM 2484 N N . PHE A 1 304 ? -13 -31.25 2.523 1 96.12 304 PHE A N 1
ATOM 2485 C CA . PHE A 1 304 ? -14.211 -31.406 1.728 1 96.12 304 PHE A CA 1
ATOM 2486 C C . PHE A 1 304 ? -14.844 -32.781 1.963 1 96.12 304 PHE A C 1
ATOM 2488 O O . PHE A 1 304 ? -14.18 -33.812 1.811 1 96.12 304 PHE A O 1
ATOM 2495 N N . HIS A 1 305 ? -16.078 -32.719 2.24 1 93 305 HIS A N 1
ATOM 2496 C CA . HIS A 1 305 ? -16.797 -33.938 2.545 1 93 305 HIS A CA 1
ATOM 2497 C C . HIS A 1 305 ? -17.578 -34.438 1.338 1 93 305 HIS A C 1
ATOM 2499 O O . HIS A 1 305 ? -18.109 -33.625 0.565 1 93 305 HIS A O 1
ATOM 2505 N N . ASP A 1 306 ? -17.656 -35.688 1.016 1 78.06 306 ASP A N 1
ATOM 2506 C CA . ASP A 1 306 ? -18.266 -36.312 -0.155 1 78.06 306 ASP A CA 1
ATOM 2507 C C . ASP A 1 306 ? -19.797 -36.281 -0.054 1 78.06 306 ASP A C 1
ATOM 2509 O O . ASP A 1 306 ? -20.484 -35.969 -1.033 1 78.06 306 ASP A O 1
ATOM 2513 N N . ASN A 1 307 ? -20.328 -36.594 0.947 1 77.44 307 ASN A N 1
ATOM 2514 C CA . ASN A 1 307 ? -21.734 -36.969 1.03 1 77.44 307 ASN A CA 1
ATOM 2515 C C . ASN A 1 307 ? -22.656 -35.75 0.996 1 77.44 307 ASN A C 1
ATOM 2517 O O . ASN A 1 307 ? -23.766 -35.844 0.487 1 77.44 307 ASN A O 1
ATOM 2521 N N . ASN A 1 308 ? -22.188 -34.625 1.374 1 86.44 308 ASN A N 1
ATOM 2522 C CA . ASN A 1 308 ? -23.156 -33.562 1.533 1 86.44 308 ASN A CA 1
ATOM 2523 C C . ASN A 1 308 ? -22.641 -32.219 0.982 1 86.44 308 ASN A C 1
ATOM 2525 O O . ASN A 1 308 ? -23.203 -31.172 1.246 1 86.44 308 ASN A O 1
ATOM 2529 N N . HIS A 1 309 ? -21.656 -32.281 0.1 1 93.06 309 HIS A N 1
ATOM 2530 C CA . HIS A 1 309 ? -21.094 -31.078 -0.484 1 93.06 309 HIS A CA 1
ATOM 2531 C C . HIS A 1 309 ? -20.844 -30.016 0.581 1 93.06 309 HIS A C 1
ATOM 2533 O O . HIS A 1 309 ? -21.141 -28.828 0.374 1 93.06 309 HIS A O 1
ATOM 2539 N N . THR A 1 310 ? -20.469 -30.469 1.734 1 96.5 310 THR A N 1
ATOM 2540 C CA . THR A 1 310 ? -20.078 -29.562 2.805 1 96.5 310 THR A CA 1
ATOM 2541 C C . THR A 1 310 ? -18.547 -29.453 2.873 1 96.5 310 THR A C 1
ATOM 2543 O O . THR A 1 310 ? -17.828 -30.312 2.373 1 96.5 310 THR A O 1
ATOM 2546 N N . TRP A 1 311 ? -18.125 -28.359 3.41 1 96.81 311 TRP A N 1
ATOM 2547 C CA . TRP A 1 311 ? -16.688 -28.125 3.514 1 96.81 311 TRP A CA 1
ATOM 2548 C C . TRP A 1 311 ? -16.344 -27.422 4.82 1 96.81 311 TRP A C 1
ATOM 2550 O O . TRP A 1 311 ? -17.219 -26.812 5.457 1 96.81 311 TRP A O 1
ATOM 2560 N N . GLU A 1 312 ? -15.102 -27.656 5.266 1 97.38 312 GLU A N 1
ATOM 2561 C CA . GLU A 1 312 ? -14.477 -26.953 6.379 1 97.38 312 GLU A CA 1
ATOM 2562 C C . GLU A 1 312 ? -13.148 -26.328 5.957 1 97.38 312 GLU A C 1
ATOM 2564 O O . GLU A 1 312 ? -12.406 -26.906 5.164 1 97.38 312 GLU A O 1
ATOM 2569 N N . GLY A 1 313 ? -12.922 -25.141 6.441 1 97.5 313 GLY A N 1
ATOM 2570 C CA . GLY A 1 313 ? -11.672 -24.453 6.18 1 97.5 313 GLY A CA 1
ATOM 2571 C C . GLY A 1 313 ? -11.023 -23.891 7.43 1 97.5 313 GLY A C 1
ATOM 2572 O O . GLY A 1 313 ? -11.703 -23.266 8.25 1 97.5 313 GLY A O 1
ATOM 2573 N N . TYR A 1 314 ? -9.789 -24.188 7.613 1 97.25 314 TYR A N 1
ATOM 2574 C CA . TYR A 1 314 ? -8.953 -23.594 8.656 1 97.25 314 TYR A CA 1
ATOM 2575 C C . TYR A 1 314 ? -7.945 -22.625 8.062 1 97.25 314 TYR A C 1
ATOM 2577 O O . TYR A 1 314 ? -7.18 -22.984 7.164 1 97.25 314 TYR A O 1
ATOM 2585 N N . TYR A 1 315 ? -8.031 -21.422 8.5 1 96.25 315 TYR A N 1
ATOM 2586 C CA . TYR A 1 315 ? -7.094 -20.375 8.086 1 96.25 315 TYR A CA 1
ATOM 2587 C C . TYR A 1 315 ? -6.23 -19.922 9.258 1 96.25 315 TYR A C 1
ATOM 2589 O O . TYR A 1 315 ? -6.742 -19.359 10.234 1 96.25 315 TYR A O 1
ATOM 2597 N N . TYR A 1 316 ? -4.973 -20.188 9.156 1 96.25 316 TYR A N 1
ATOM 2598 C CA . TYR A 1 316 ? -4.023 -19.766 10.18 1 96.25 316 TYR A CA 1
ATOM 2599 C C . TYR A 1 316 ? -3.219 -18.562 9.727 1 96.25 316 TYR A C 1
ATOM 2601 O O . TYR A 1 316 ? -2.408 -18.656 8.805 1 96.25 316 TYR A O 1
ATOM 2609 N N . HIS A 1 317 ? -3.402 -17.438 10.406 1 94.62 317 HIS A N 1
ATOM 2610 C CA . HIS A 1 317 ? -2.74 -16.203 10 1 94.62 317 HIS A CA 1
ATOM 2611 C C . HIS A 1 317 ? -1.509 -15.93 10.859 1 94.62 317 HIS A C 1
ATOM 2613 O O . HIS A 1 317 ? -1.508 -16.203 12.055 1 94.62 317 HIS A O 1
ATOM 2619 N N . TYR A 1 318 ? -0.504 -15.352 10.211 1 91.56 318 TYR A N 1
ATOM 2620 C CA . TYR A 1 318 ? 0.777 -15.086 10.859 1 91.56 318 TYR A CA 1
ATOM 2621 C C . TYR A 1 318 ? 1.262 -13.68 10.562 1 91.56 318 TYR A C 1
ATOM 2623 O O . TYR A 1 318 ? 0.832 -13.055 9.586 1 91.56 318 TYR A O 1
ATOM 2631 N N . SER A 1 319 ? 2.205 -13.172 11.406 1 85 319 SER A N 1
ATOM 2632 C CA . SER A 1 319 ? 2.77 -11.836 11.211 1 85 319 SER A CA 1
ATOM 2633 C C . SER A 1 319 ? 4.066 -11.898 10.414 1 85 319 SER A C 1
ATOM 2635 O O . SER A 1 319 ? 4.57 -10.867 9.961 1 85 319 SER A O 1
ATOM 2637 N N . ASP A 1 320 ? 4.574 -13.07 10.195 1 84.62 320 ASP A N 1
ATOM 2638 C CA . ASP A 1 320 ? 5.898 -13.203 9.602 1 84.62 320 ASP A CA 1
ATOM 2639 C C . ASP A 1 320 ? 5.863 -14.117 8.375 1 84.62 320 ASP A C 1
ATOM 2641 O O . ASP A 1 320 ? 5.004 -15 8.281 1 84.62 320 ASP A O 1
ATOM 2645 N N . PRO A 1 321 ? 6.867 -14.008 7.535 1 86.5 321 PRO A N 1
ATOM 2646 C CA . PRO A 1 321 ? 6.855 -14.75 6.27 1 86.5 321 PRO A CA 1
ATOM 2647 C C . PRO A 1 321 ? 7.164 -16.234 6.453 1 86.5 321 PRO A C 1
ATOM 2649 O O . PRO A 1 321 ? 6.969 -17.031 5.531 1 86.5 321 PRO A O 1
ATOM 2652 N N . LEU A 1 322 ? 7.668 -16.625 7.523 1 87.12 322 LEU A N 1
ATOM 2653 C CA . LEU A 1 322 ? 7.988 -18.031 7.738 1 87.12 322 LEU A CA 1
ATOM 2654 C C . LEU A 1 322 ? 6.898 -18.719 8.555 1 87.12 322 LEU A C 1
ATOM 2656 O O . LEU A 1 322 ? 7.043 -19.891 8.938 1 87.12 322 LEU A O 1
ATOM 2660 N N . CYS A 1 323 ? 5.82 -17.969 8.859 1 91.5 323 CYS A N 1
ATOM 2661 C CA . CYS A 1 323 ? 4.652 -18.484 9.555 1 91.5 323 CYS A CA 1
ATOM 2662 C C . CYS A 1 323 ? 5.043 -19.078 10.906 1 91.5 323 CYS A C 1
ATOM 2664 O O . CYS A 1 323 ? 4.621 -20.188 11.25 1 91.5 323 CYS A O 1
ATOM 2666 N N . LYS A 1 324 ? 5.785 -18.359 11.633 1 87.88 324 LYS A N 1
ATOM 2667 C CA . LYS A 1 324 ? 6.238 -18.797 12.953 1 87.88 324 LYS A CA 1
ATOM 2668 C C . LYS A 1 324 ? 5.445 -18.094 14.062 1 87.88 324 LYS A C 1
ATOM 2670 O O . LYS A 1 324 ? 5.352 -18.609 15.18 1 87.88 324 LYS A O 1
ATOM 2675 N N . HIS A 1 325 ? 4.895 -16.938 13.758 1 87.94 325 HIS A N 1
ATOM 2676 C CA . HIS A 1 325 ? 4.23 -16.125 14.773 1 87.94 325 HIS A CA 1
ATOM 2677 C C . HIS A 1 325 ? 2.748 -15.961 14.453 1 87.94 325 HIS A C 1
ATOM 2679 O O . HIS A 1 325 ? 2.359 -14.992 13.797 1 87.94 325 HIS A O 1
ATOM 2685 N N . PRO A 1 326 ? 1.939 -16.781 15.055 1 93.5 326 PRO A N 1
ATOM 2686 C CA . PRO A 1 326 ? 0.505 -16.719 14.766 1 93.5 326 PRO A CA 1
ATOM 2687 C C . PRO A 1 326 ? -0.161 -15.469 15.328 1 93.5 326 PRO A C 1
ATOM 2689 O O . PRO A 1 326 ? 0.191 -15.016 16.422 1 93.5 326 PRO A O 1
ATOM 2692 N N . ILE A 1 327 ? -1.154 -14.93 14.625 1 93.19 327 ILE A N 1
ATOM 2693 C CA . ILE A 1 327 ? -1.842 -13.727 15.086 1 93.19 327 ILE A CA 1
ATOM 2694 C C . ILE A 1 327 ? -3.322 -14.031 15.305 1 93.19 327 ILE A C 1
ATOM 2696 O O . ILE A 1 327 ? -3.92 -13.57 16.281 1 93.19 327 ILE A O 1
ATOM 2700 N N . PHE A 1 328 ? -4.008 -14.742 14.375 1 95.38 328 PHE A N 1
ATOM 2701 C CA . PHE A 1 328 ? -5.355 -15.234 14.625 1 95.38 328 PHE A CA 1
ATOM 2702 C C . PHE A 1 328 ? -5.691 -16.391 13.695 1 95.38 328 PHE A C 1
ATOM 2704 O O . PHE A 1 328 ? -5.047 -16.578 12.664 1 95.38 328 PHE A O 1
ATOM 2711 N N . ASN A 1 329 ? -6.66 -17.156 14.094 1 97.19 329 ASN A N 1
ATOM 2712 C CA . ASN A 1 329 ? -7.176 -18.266 13.305 1 97.19 329 ASN A CA 1
ATOM 2713 C C . ASN A 1 329 ? -8.656 -18.094 12.977 1 97.19 329 ASN A C 1
ATOM 2715 O O . ASN A 1 329 ? -9.406 -17.516 13.766 1 97.19 329 ASN A O 1
ATOM 2719 N N . ILE A 1 330 ? -9.008 -18.609 11.844 1 97.38 330 ILE A N 1
ATOM 2720 C CA . ILE A 1 330 ? -10.406 -18.625 11.438 1 97.38 330 ILE A CA 1
ATOM 2721 C C . ILE A 1 330 ? -10.812 -20.047 11.055 1 97.38 330 ILE A C 1
ATOM 2723 O O . ILE A 1 330 ? -10.078 -20.75 10.359 1 97.38 330 ILE A O 1
ATOM 2727 N N . TYR A 1 331 ? -11.828 -20.469 11.648 1 98.06 331 TYR A N 1
ATOM 2728 C CA . TYR A 1 331 ? -12.508 -21.688 11.219 1 98.06 331 TYR A CA 1
ATOM 2729 C C . TYR A 1 331 ? -13.82 -21.344 10.516 1 98.06 331 TYR A C 1
ATOM 2731 O O . TYR A 1 331 ? -14.633 -20.578 11.031 1 98.06 331 TYR A O 1
ATOM 2739 N N . ALA A 1 332 ? -14.023 -21.875 9.336 1 97.75 332 ALA A N 1
ATOM 2740 C CA . ALA A 1 332 ? -15.234 -21.625 8.562 1 97.75 332 ALA A CA 1
ATOM 2741 C C . ALA A 1 332 ? -15.797 -22.938 8.008 1 97.75 332 ALA A C 1
ATOM 2743 O O . ALA A 1 332 ? -15.047 -23.875 7.719 1 97.75 332 ALA A O 1
ATOM 2744 N N . ARG A 1 333 ? -17.078 -23 7.895 1 97.5 333 ARG A N 1
ATOM 2745 C CA . ARG A 1 333 ? -17.719 -24.156 7.281 1 97.5 333 ARG A CA 1
ATOM 2746 C C . ARG A 1 333 ? -19 -23.766 6.562 1 97.5 333 ARG A C 1
ATOM 2748 O O . ARG A 1 333 ? -19.594 -22.734 6.863 1 97.5 333 ARG A O 1
ATOM 2755 N N . GLY A 1 334 ? -19.344 -24.578 5.609 1 97.19 334 GLY A N 1
ATOM 2756 C CA . GLY A 1 334 ? -20.547 -24.344 4.809 1 97.19 334 GLY A CA 1
ATOM 2757 C C . GLY A 1 334 ? -20.734 -25.375 3.721 1 97.19 334 GLY A C 1
ATOM 2758 O O . GLY A 1 334 ? -20.375 -26.547 3.895 1 97.19 334 GLY A O 1
ATOM 2759 N N . ARG A 1 335 ? -21.484 -24.953 2.738 1 97 335 ARG A N 1
ATOM 2760 C CA . ARG A 1 335 ? -21.797 -25.828 1.614 1 97 335 ARG A CA 1
ATOM 2761 C C . ARG A 1 335 ? -21.203 -25.281 0.316 1 97 335 ARG A C 1
ATOM 2763 O O . ARG A 1 335 ? -20.859 -24.094 0.236 1 97 335 ARG A O 1
ATOM 2770 N N . TYR A 1 336 ? -21.031 -26.172 -0.602 1 96.69 336 TYR A N 1
ATOM 2771 C CA . TYR A 1 336 ? -20.562 -25.719 -1.908 1 96.69 336 TYR A CA 1
ATOM 2772 C C . TYR A 1 336 ? -21.297 -26.438 -3.029 1 96.69 336 TYR A C 1
ATOM 2774 O O . TYR A 1 336 ? -21.906 -27.484 -2.811 1 96.69 336 TYR A O 1
ATOM 2782 N N . SER A 1 337 ? -21.344 -25.781 -4.168 1 95.75 337 SER A N 1
ATOM 2783 C CA . SER A 1 337 ? -21.938 -26.359 -5.375 1 95.75 337 SER A CA 1
ATOM 2784 C C . SER A 1 337 ? -21 -26.219 -6.566 1 95.75 337 SER A C 1
ATOM 2786 O O . SER A 1 337 ? -20.312 -25.203 -6.715 1 95.75 337 SER A O 1
ATOM 2788 N N . ARG A 1 338 ? -20.953 -27.297 -7.285 1 94.56 338 ARG A N 1
ATOM 2789 C CA . ARG A 1 338 ? -20.125 -27.312 -8.477 1 94.56 338 ARG A CA 1
ATOM 2790 C C . ARG A 1 338 ? -20.844 -26.688 -9.664 1 94.56 338 ARG A C 1
ATOM 2792 O O . ARG A 1 338 ? -22.016 -26.969 -9.898 1 94.56 338 ARG A O 1
ATOM 2799 N N . GLY A 1 339 ? -20.125 -25.781 -10.281 1 93.5 339 GLY A N 1
ATOM 2800 C CA . GLY A 1 339 ? -20.641 -25.219 -11.516 1 93.5 339 GLY A CA 1
ATOM 2801 C C . GLY A 1 339 ? -20.078 -25.859 -12.766 1 93.5 339 GLY A C 1
ATOM 2802 O O . GLY A 1 339 ? -19.766 -27.062 -12.758 1 93.5 339 GLY A O 1
ATOM 2803 N N . LEU A 1 340 ? -20.109 -25.094 -13.836 1 92.75 340 LEU A N 1
ATOM 2804 C CA . LEU A 1 340 ? -19.594 -25.547 -15.125 1 92.75 340 LEU A CA 1
ATOM 2805 C C . LEU A 1 340 ? -18.125 -25.156 -15.289 1 92.75 340 LEU A C 1
ATOM 2807 O O . LEU A 1 340 ? -17.562 -24.469 -14.438 1 92.75 340 LEU A O 1
ATOM 2811 N N . HIS A 1 341 ? -17.609 -25.734 -16.328 1 95.56 341 HIS A N 1
ATOM 2812 C CA . HIS A 1 341 ? -16.297 -25.25 -16.734 1 95.56 341 HIS A CA 1
ATOM 2813 C C . HIS A 1 341 ? -16.328 -23.75 -17.016 1 95.56 341 HIS A C 1
ATOM 2815 O O . HIS A 1 341 ? -17.297 -23.25 -17.609 1 95.56 341 HIS A O 1
ATOM 2821 N N . SER A 1 342 ? -15.312 -23.125 -16.547 1 95.75 342 SER A N 1
ATOM 2822 C CA . SER A 1 342 ? -15.258 -21.672 -16.734 1 95.75 342 SER A CA 1
ATOM 2823 C C . SER A 1 342 ? -15.188 -21.297 -18.203 1 95.75 342 SER A C 1
ATOM 2825 O O . SER A 1 342 ? -14.406 -21.891 -18.953 1 95.75 342 SER A O 1
ATOM 2827 N N . THR A 1 343 ? -15.938 -20.344 -18.531 1 94 343 THR A N 1
ATOM 2828 C CA . THR A 1 343 ? -15.875 -19.828 -19.906 1 94 343 THR A CA 1
ATOM 2829 C C . THR A 1 343 ? -14.797 -18.75 -20.031 1 94 343 THR A C 1
ATOM 2831 O O . THR A 1 343 ? -14.359 -18.438 -21.141 1 94 343 THR A O 1
ATOM 2834 N N . ARG A 1 344 ? -14.398 -18.234 -18.969 1 94.44 344 ARG A N 1
ATOM 2835 C CA . ARG A 1 344 ? -13.43 -17.141 -18.953 1 94.44 344 ARG A CA 1
ATOM 2836 C C . ARG A 1 344 ? -12.008 -17.656 -18.844 1 94.44 344 ARG A C 1
ATOM 2838 O O . ARG A 1 344 ? -11.086 -17.109 -19.438 1 94.44 344 ARG A O 1
ATOM 2845 N N . VAL A 1 345 ? -11.859 -18.672 -18.031 1 96.44 345 VAL A N 1
ATOM 2846 C CA . VAL A 1 345 ? -10.523 -19.203 -17.781 1 96.44 345 VAL A CA 1
ATOM 2847 C C . VAL A 1 345 ? -10.445 -20.656 -18.234 1 96.44 345 VAL A C 1
ATOM 2849 O O . VAL A 1 345 ? -10.844 -21.578 -17.516 1 96.44 345 VAL A O 1
ATOM 2852 N N . PRO A 1 346 ? -9.781 -20.891 -19.359 1 94.69 346 PRO A N 1
ATOM 2853 C CA . PRO A 1 346 ? -9.625 -22.266 -19.812 1 94.69 346 PRO A CA 1
ATOM 2854 C C . PRO A 1 346 ? -8.984 -23.172 -18.75 1 94.69 346 PRO A C 1
ATOM 2856 O O . PRO A 1 346 ? -8.008 -22.766 -18.109 1 94.69 346 PRO A O 1
ATOM 2859 N N . GLY A 1 347 ? -9.594 -24.344 -18.578 1 93.44 347 GLY A N 1
ATOM 2860 C CA . GLY A 1 347 ? -9.078 -25.297 -17.609 1 93.44 347 GLY A CA 1
ATOM 2861 C C . GLY A 1 347 ? -9.648 -25.109 -16.219 1 93.44 347 GLY A C 1
ATOM 2862 O O . GLY A 1 347 ? -9.469 -25.969 -15.352 1 93.44 347 GLY A O 1
ATOM 2863 N N . GLY A 1 348 ? -10.32 -24.016 -15.992 1 96.56 348 GLY A N 1
ATOM 2864 C CA . GLY A 1 348 ? -10.914 -23.719 -14.695 1 96.56 348 GLY A CA 1
ATOM 2865 C C . GLY A 1 348 ? -12.336 -24.25 -14.562 1 96.56 348 GLY A C 1
ATOM 2866 O O . GLY A 1 348 ? -13.039 -24.406 -15.555 1 96.56 348 GLY A O 1
ATOM 2867 N N . THR A 1 349 ? -12.703 -24.547 -13.328 1 97.75 349 THR A N 1
ATOM 2868 C CA . THR A 1 349 ? -14.07 -24.953 -12.992 1 97.75 349 THR A CA 1
ATOM 2869 C C . THR A 1 349 ? -14.672 -24 -11.969 1 97.75 349 THR A C 1
ATOM 2871 O O . THR A 1 349 ? -14.031 -23.656 -10.969 1 97.75 349 THR A O 1
ATOM 2874 N N . ASP A 1 350 ? -15.906 -23.609 -12.242 1 97.56 350 ASP A N 1
ATOM 2875 C CA . ASP A 1 350 ? -16.578 -22.672 -11.359 1 97.56 350 ASP A CA 1
ATOM 2876 C C . ASP A 1 350 ? -17.25 -23.375 -10.188 1 97.56 350 ASP A C 1
ATOM 2878 O O . ASP A 1 350 ? -17.797 -24.469 -10.352 1 97.56 350 ASP A O 1
ATOM 2882 N N . PHE A 1 351 ? -17.156 -22.828 -9.047 1 97.44 351 PHE A N 1
ATOM 2883 C CA . PHE A 1 351 ? -17.844 -23.281 -7.848 1 97.44 351 PHE A CA 1
ATOM 2884 C C . PHE A 1 351 ? -18.484 -22.125 -7.109 1 97.44 351 PHE A C 1
ATOM 2886 O O . PHE A 1 351 ? -18.125 -20.969 -7.332 1 97.44 351 PHE A O 1
ATOM 2893 N N . VAL A 1 352 ? -19.453 -22.422 -6.332 1 97.62 352 VAL A N 1
ATOM 2894 C CA . VAL A 1 352 ? -20.031 -21.453 -5.402 1 97.62 352 VAL A CA 1
ATOM 2895 C C . VAL A 1 352 ? -19.969 -22 -3.979 1 97.62 352 VAL A C 1
ATOM 2897 O O . VAL A 1 352 ? -20.422 -23.109 -3.709 1 97.62 352 VAL A O 1
ATOM 2900 N N . PHE A 1 353 ? -19.375 -21.234 -3.119 1 97.19 353 PHE A N 1
ATOM 2901 C CA . PHE A 1 353 ? -19.25 -21.625 -1.72 1 97.19 353 PHE A CA 1
ATOM 2902 C C . PHE A 1 353 ? -20.078 -20.719 -0.825 1 97.19 353 PHE A C 1
ATOM 2904 O O . PHE A 1 353 ? -20.062 -19.5 -0.981 1 97.19 353 PHE A O 1
ATOM 2911 N N . LYS A 1 354 ? -20.75 -21.312 0.004 1 96.81 354 LYS A N 1
ATOM 2912 C CA . LYS A 1 354 ? -21.484 -20.594 1.035 1 96.81 354 LYS A CA 1
ATOM 2913 C C . LYS A 1 354 ? -20.891 -20.844 2.418 1 96.81 354 LYS A C 1
ATOM 2915 O O . LYS A 1 354 ? -20.562 -21.984 2.752 1 96.81 354 LYS A O 1
ATOM 2920 N N . VAL A 1 355 ? -20.734 -19.812 3.148 1 97.06 355 VAL A N 1
ATOM 2921 C CA . VAL A 1 355 ? -20.234 -19.906 4.516 1 97.06 355 VAL A CA 1
ATOM 2922 C C . VAL A 1 355 ? -21.344 -19.531 5.5 1 97.06 355 VAL A C 1
ATOM 2924 O O . VAL A 1 355 ? -21.875 -18.422 5.457 1 97.06 355 VAL A O 1
ATOM 2927 N N . ASN A 1 356 ? -21.594 -20.422 6.379 1 96.25 356 ASN A N 1
ATOM 2928 C CA . ASN A 1 356 ? -22.688 -20.172 7.301 1 96.25 356 ASN A CA 1
ATOM 2929 C C . ASN A 1 356 ? -22.219 -20.219 8.758 1 96.25 356 ASN A C 1
ATOM 2931 O O . ASN A 1 356 ? -22.984 -19.859 9.664 1 96.25 356 ASN A O 1
ATOM 2935 N N . HIS A 1 357 ? -21.078 -20.75 8.953 1 97.62 357 HIS A N 1
ATOM 2936 C CA . HIS A 1 357 ? -20.531 -20.828 10.305 1 97.62 357 HIS A CA 1
ATOM 2937 C C . HIS A 1 357 ? -19.062 -20.391 10.328 1 97.62 357 HIS A C 1
ATOM 2939 O O . HIS A 1 357 ? -18.297 -20.719 9.422 1 97.62 357 HIS A O 1
ATOM 2945 N N . MET A 1 358 ? -18.75 -19.625 11.352 1 97.75 358 MET A N 1
ATOM 2946 C CA . MET A 1 358 ? -17.375 -19.141 11.461 1 97.75 358 MET A CA 1
ATOM 2947 C C . MET A 1 358 ? -16.984 -18.922 12.914 1 97.75 358 MET A C 1
ATOM 2949 O O . MET A 1 358 ? -17.797 -18.453 13.719 1 97.75 358 MET A O 1
ATOM 2953 N N . THR A 1 359 ? -15.758 -19.297 13.227 1 98.44 359 THR A N 1
ATOM 2954 C CA . THR A 1 359 ? -15.18 -18.969 14.531 1 98.44 359 THR A CA 1
ATOM 2955 C C . THR A 1 359 ? -13.836 -18.266 14.359 1 98.44 359 THR A C 1
ATOM 2957 O O . THR A 1 359 ? -13.172 -18.422 13.328 1 98.44 359 THR A O 1
ATOM 2960 N N . VAL A 1 360 ? -13.555 -17.438 15.305 1 97.38 360 VAL A N 1
ATOM 2961 C CA . VAL A 1 360 ? -12.297 -16.688 15.312 1 97.38 360 VAL A CA 1
ATOM 2962 C C . VAL A 1 360 ? -11.547 -16.953 16.609 1 97.38 360 VAL A C 1
ATOM 2964 O O . VAL A 1 360 ? -12.156 -17.047 17.688 1 97.38 360 VAL A O 1
ATOM 2967 N N . THR A 1 361 ? -10.234 -17.172 16.516 1 98.19 361 THR A N 1
ATOM 2968 C CA . THR A 1 361 ? -9.359 -17.344 17.672 1 98.19 361 THR A CA 1
ATOM 2969 C C . THR A 1 361 ? -8.172 -16.391 17.609 1 98.19 361 THR A C 1
ATOM 2971 O O . THR A 1 361 ? -7.238 -16.609 16.828 1 98.19 361 THR A O 1
ATOM 2974 N N . PRO A 1 362 ? -8.203 -15.344 18.438 1 97 362 PRO A N 1
ATOM 2975 C CA . PRO A 1 362 ? -6.996 -14.516 18.5 1 97 362 PRO A CA 1
ATOM 2976 C C . PRO A 1 362 ? -5.801 -15.258 19.094 1 97 362 PRO A C 1
ATOM 2978 O O . PRO A 1 362 ? -5.965 -16.031 20.047 1 97 362 PRO A O 1
ATOM 2981 N N . MET A 1 363 ? -4.609 -15.062 18.578 1 96.75 363 MET A N 1
ATOM 2982 C CA . MET A 1 363 ? -3.449 -15.859 18.969 1 96.75 363 MET A CA 1
ATOM 2983 C C . MET A 1 363 ? -2.379 -14.984 19.625 1 96.75 363 MET A C 1
ATOM 2985 O O . MET A 1 363 ? -1.376 -15.492 20.125 1 96.75 363 MET A O 1
ATOM 2989 N N . ASP A 1 364 ? -2.541 -13.625 19.578 1 92.44 364 ASP A N 1
ATOM 2990 C CA . ASP A 1 364 ? -1.568 -12.727 20.188 1 92.44 364 ASP A CA 1
ATOM 2991 C C . ASP A 1 364 ? -2.262 -11.562 20.891 1 92.44 364 ASP A C 1
ATOM 2993 O O . ASP A 1 364 ? -3.477 -11.391 20.766 1 92.44 364 ASP A O 1
ATOM 2997 N N . MET A 1 365 ? -1.479 -10.867 21.609 1 90 365 MET A N 1
ATOM 2998 C CA . MET A 1 365 ? -2.027 -9.797 22.453 1 90 365 MET A CA 1
ATOM 2999 C C . MET A 1 365 ? -2.562 -8.656 21.594 1 90 365 MET A C 1
ATOM 3001 O O . MET A 1 365 ? -3.623 -8.102 21.891 1 90 365 MET A O 1
ATOM 3005 N N . SER A 1 366 ? -1.845 -8.305 20.578 1 86.19 366 SER A N 1
ATOM 3006 C CA . SER A 1 366 ? -2.24 -7.184 19.734 1 86.19 366 SER A CA 1
ATOM 3007 C C . SER A 1 366 ? -3.59 -7.438 19.078 1 86.19 366 SER A C 1
ATOM 3009 O O . SER A 1 366 ? -4.461 -6.566 19.078 1 86.19 366 SER A O 1
ATOM 3011 N N . THR A 1 367 ? -3.738 -8.594 18.531 1 91.12 367 THR A N 1
ATOM 3012 C CA . THR A 1 367 ? -5 -8.945 17.891 1 91.12 367 THR A CA 1
ATOM 3013 C C . THR A 1 367 ? -6.129 -9 18.922 1 91.12 367 THR A C 1
ATOM 3015 O O . THR A 1 367 ? -7.242 -8.547 18.656 1 91.12 367 THR A O 1
ATOM 3018 N N . THR A 1 368 ? -5.84 -9.57 20.031 1 93.25 368 THR A N 1
ATOM 3019 C CA . THR A 1 368 ? -6.84 -9.648 21.078 1 93.25 368 THR A CA 1
ATOM 3020 C C . THR A 1 368 ? -7.305 -8.258 21.5 1 93.25 368 THR A C 1
ATOM 3022 O O . THR A 1 368 ? -8.5 -8.008 21.641 1 93.25 368 THR A O 1
ATOM 3025 N N . THR A 1 369 ? -6.387 -7.41 21.641 1 88.31 369 THR A N 1
ATOM 3026 C CA . THR A 1 369 ? -6.711 -6.031 22 1 88.31 369 THR A CA 1
ATOM 3027 C C . THR A 1 369 ? -7.555 -5.383 20.906 1 88.31 369 THR A C 1
ATOM 3029 O O . THR A 1 369 ? -8.539 -4.695 21.188 1 88.31 369 THR A O 1
ATOM 3032 N N . LEU A 1 370 ? -7.195 -5.586 19.719 1 87.31 370 LEU A N 1
ATOM 3033 C CA . LEU A 1 370 ? -7.938 -5.035 18.594 1 87.31 370 LEU A CA 1
ATOM 3034 C C . LEU A 1 370 ? -9.383 -5.516 18.609 1 87.31 370 LEU A C 1
ATOM 3036 O O . LEU A 1 370 ? -10.312 -4.715 18.469 1 87.31 370 LEU A O 1
ATOM 3040 N N . LEU A 1 371 ? -9.547 -6.789 18.766 1 91.06 371 LEU A N 1
ATOM 3041 C CA . LEU A 1 371 ? -10.891 -7.355 18.75 1 91.06 371 LEU A CA 1
ATOM 3042 C C . LEU A 1 371 ? -11.711 -6.836 19.938 1 91.06 371 LEU A C 1
ATOM 3044 O O . LEU A 1 371 ? -12.93 -6.672 19.828 1 91.06 371 LEU A O 1
ATOM 3048 N N . ASN A 1 372 ? -11.047 -6.566 21 1 90.12 372 ASN A N 1
ATOM 3049 C CA . ASN A 1 372 ? -11.75 -6.082 22.172 1 90.12 372 ASN A CA 1
ATOM 3050 C C . ASN A 1 372 ? -12.117 -4.609 22.047 1 90.12 372 ASN A C 1
ATOM 3052 O O . ASN A 1 372 ? -13.094 -4.152 22.641 1 90.12 372 ASN A O 1
ATOM 3056 N N . VAL A 1 373 ? -11.336 -3.896 21.359 1 84.75 373 VAL A N 1
ATOM 3057 C CA . VAL A 1 373 ? -11.602 -2.471 21.203 1 84.75 373 VAL A CA 1
ATOM 3058 C C . VAL A 1 373 ? -12.68 -2.26 20.141 1 84.75 373 VAL A C 1
ATOM 3060 O O . VAL A 1 373 ? -13.406 -1.261 20.172 1 84.75 373 VAL A O 1
ATOM 3063 N N . PHE A 1 374 ? -12.719 -3.176 19.203 1 82.75 374 PHE A N 1
ATOM 3064 C CA . PHE A 1 374 ? -13.734 -3.057 18.172 1 82.75 374 PHE A CA 1
ATOM 3065 C C . PHE A 1 374 ? -15.133 -3.203 18.766 1 82.75 374 PHE A C 1
ATOM 3067 O O . PHE A 1 374 ? -15.57 -4.316 19.078 1 82.75 374 PHE A O 1
ATOM 3074 N N . SER A 1 375 ? -15.773 -1.993 18.906 1 75.06 375 SER A N 1
ATOM 3075 C CA . SER A 1 375 ? -17.016 -1.931 19.672 1 75.06 375 SER A CA 1
ATOM 3076 C C . SER A 1 375 ? -18.234 -1.948 18.75 1 75.06 375 SER A C 1
ATOM 3078 O O . SER A 1 375 ? -18.141 -1.553 17.594 1 75.06 375 SER A O 1
ATOM 3080 N N . ASN A 1 376 ? -19.359 -2.771 18.812 1 71.56 376 ASN A N 1
ATOM 3081 C CA . ASN A 1 376 ? -20.656 -2.699 18.156 1 71.56 376 ASN A CA 1
ATOM 3082 C C . ASN A 1 376 ? -21.234 -4.09 17.891 1 71.56 376 ASN A C 1
ATOM 3084 O O . ASN A 1 376 ? -22.094 -4.254 17.031 1 71.56 376 ASN A O 1
ATOM 3088 N N . ASN A 1 377 ? -20.859 -5.02 18.594 1 77.19 377 ASN A N 1
ATOM 3089 C CA . ASN A 1 377 ? -21.391 -6.375 18.5 1 77.19 377 ASN A CA 1
ATOM 3090 C C . ASN A 1 377 ? -21.297 -6.918 17.078 1 77.19 377 ASN A C 1
ATOM 3092 O O . ASN A 1 377 ? -22.234 -7.547 16.594 1 77.19 377 ASN A O 1
ATOM 3096 N N . GLU A 1 378 ? -20.438 -6.48 16.422 1 86.19 378 GLU A N 1
ATOM 3097 C CA . GLU A 1 378 ? -20.281 -6.938 15.055 1 86.19 378 GLU A CA 1
ATOM 3098 C C . GLU A 1 378 ? -19.094 -7.895 14.922 1 86.19 378 GLU A C 1
ATOM 3100 O O . GLU A 1 378 ? -18.672 -8.219 13.812 1 86.19 378 GLU A O 1
ATOM 3105 N N . CYS A 1 379 ? -18.562 -8.273 16.047 1 91.62 379 CYS A N 1
ATOM 3106 C CA . CYS A 1 379 ? -17.469 -9.234 16.031 1 91.62 379 CYS A CA 1
ATOM 3107 C C . CYS A 1 379 ? -17.391 -9.977 17.359 1 91.62 379 CYS A C 1
ATOM 3109 O O . CYS A 1 379 ? -16.5 -9.727 18.172 1 91.62 379 CYS A O 1
ATOM 3111 N N . GLY A 1 380 ? -18.328 -10.945 17.516 1 91.38 380 GLY A N 1
ATOM 3112 C CA . GLY A 1 380 ? -18.344 -11.703 18.766 1 91.38 380 GLY A CA 1
ATOM 3113 C C . GLY A 1 380 ? -18.797 -10.891 19.953 1 91.38 380 GLY A C 1
ATOM 3114 O O . GLY A 1 380 ? -19.438 -9.852 19.797 1 91.38 380 GLY A O 1
ATOM 3115 N N . LEU A 1 381 ? -18.516 -11.391 21.125 1 88 381 LEU A N 1
ATOM 3116 C CA . LEU A 1 381 ? -18.906 -10.695 22.359 1 88 381 LEU A CA 1
ATOM 3117 C C . LEU A 1 381 ? -17.891 -9.602 22.688 1 88 381 LEU A C 1
ATOM 3119 O O . LEU A 1 381 ? -16.719 -9.883 22.938 1 88 381 LEU A O 1
ATOM 3123 N N . SER A 1 382 ? -18.469 -8.414 22.688 1 84.5 382 SER A N 1
ATOM 3124 C CA . SER A 1 382 ? -17.594 -7.258 22.891 1 84.5 382 SER A CA 1
ATOM 3125 C C . SER A 1 382 ? -16.844 -7.355 24.203 1 84.5 382 SER A C 1
ATOM 3127 O O . SER A 1 382 ? -17.422 -7.664 25.25 1 84.5 382 SER A O 1
ATOM 3129 N N . GLY A 1 383 ? -15.531 -7.109 24.125 1 87.75 383 GLY A N 1
ATOM 3130 C CA . GLY A 1 383 ? -14.695 -7.02 25.312 1 87.75 383 GLY A CA 1
ATOM 3131 C C . GLY A 1 383 ? -14.391 -8.367 25.922 1 87.75 383 GLY A C 1
ATOM 3132 O O . GLY A 1 383 ? -13.844 -8.445 27.031 1 87.75 383 GLY A O 1
ATOM 3133 N N . SER A 1 384 ? -14.695 -9.422 25.266 1 92.06 384 SER A N 1
ATOM 3134 C CA . SER A 1 384 ? -14.578 -10.727 25.906 1 92.06 384 SER A CA 1
ATOM 3135 C C . SER A 1 384 ? -13.484 -11.562 25.25 1 92.06 384 SER A C 1
ATOM 3137 O O . SER A 1 384 ? -13.242 -12.703 25.641 1 92.06 384 SER A O 1
ATOM 3139 N N . TRP A 1 385 ? -12.859 -11.039 24.328 1 95 385 TRP A N 1
ATOM 3140 C CA . TRP A 1 385 ? -11.852 -11.82 23.609 1 95 385 TRP A CA 1
ATOM 3141 C C . TRP A 1 385 ? -10.648 -12.102 24.5 1 95 385 TRP A C 1
ATOM 3143 O O . TRP A 1 385 ? -10.219 -11.242 25.266 1 95 385 TRP A O 1
ATOM 3153 N N . GLN A 1 386 ? -10.164 -13.352 24.438 1 97.12 386 GLN A N 1
ATOM 3154 C CA . GLN A 1 386 ? -8.977 -13.797 25.156 1 97.12 386 GLN A CA 1
ATOM 3155 C C . GLN A 1 386 ? -8.023 -14.531 24.219 1 97.12 386 GLN A C 1
ATOM 3157 O O . GLN A 1 386 ? -8.453 -15.188 23.266 1 97.12 386 GLN A O 1
ATOM 3162 N N . ILE A 1 387 ? -6.805 -14.391 24.547 1 96.94 387 ILE A N 1
ATOM 3163 C CA . ILE A 1 387 ? -5.789 -15.039 23.734 1 96.94 387 ILE A CA 1
ATOM 3164 C C . ILE A 1 387 ? -6.039 -16.547 23.688 1 96.94 387 ILE A C 1
ATOM 3166 O O . ILE A 1 387 ? -6.312 -17.156 24.734 1 96.94 387 ILE A O 1
ATOM 3170 N N . GLU A 1 388 ? -6.062 -17.141 22.547 1 97.69 388 GLU A N 1
ATOM 3171 C CA . GLU A 1 388 ? -6.121 -18.562 22.266 1 97.69 388 GLU A CA 1
ATOM 3172 C C . GLU A 1 388 ? -7.48 -19.141 22.641 1 97.69 388 GLU A C 1
ATOM 3174 O O . GLU A 1 388 ? -7.609 -20.359 22.859 1 97.69 388 GLU A O 1
ATOM 3179 N N . VAL A 1 389 ? -8.422 -18.328 22.766 1 97.88 389 VAL A N 1
ATOM 3180 C CA . VAL A 1 389 ? -9.781 -18.781 23.031 1 97.88 389 VAL A CA 1
ATOM 3181 C C . VAL A 1 389 ? -10.664 -18.531 21.812 1 97.88 389 VAL A C 1
ATOM 3183 O O . VAL A 1 389 ? -10.812 -17.375 21.375 1 97.88 389 VAL A O 1
ATOM 3186 N N . GLU A 1 390 ? -11.195 -19.547 21.375 1 97.75 390 GLU A N 1
ATOM 3187 C CA . GLU A 1 390 ? -12.047 -19.484 20.203 1 97.75 390 GLU A CA 1
ATOM 3188 C C . GLU A 1 390 ? -13.414 -18.891 20.547 1 97.75 390 GLU A C 1
ATOM 3190 O O . GLU A 1 390 ? -13.961 -19.172 21.609 1 97.75 390 GLU A O 1
ATOM 3195 N N . GLN A 1 391 ? -13.953 -18.062 19.672 1 96.5 391 GLN A N 1
ATOM 3196 C CA . GLN A 1 391 ? -15.32 -17.562 19.797 1 96.5 391 GLN A CA 1
ATOM 3197 C C . GLN A 1 391 ? -16.094 -17.719 18.484 1 96.5 391 GLN A C 1
ATOM 3199 O O . GLN A 1 391 ? -15.539 -17.5 17.406 1 96.5 391 GLN A O 1
ATOM 3204 N N . ASP A 1 392 ? -17.344 -18.172 18.688 1 97.06 392 ASP A N 1
ATOM 3205 C CA . ASP A 1 392 ? -18.25 -18.25 17.547 1 97.06 392 ASP A CA 1
ATOM 3206 C C . ASP A 1 392 ? -18.766 -16.859 17.172 1 97.06 392 ASP A C 1
ATOM 3208 O O . ASP A 1 392 ? -19.391 -16.188 17.984 1 97.06 392 ASP A O 1
ATOM 3212 N N . VAL A 1 393 ? -18.516 -16.484 15.953 1 96.56 393 VAL A N 1
ATOM 3213 C CA . VAL A 1 393 ? -18.938 -15.148 15.531 1 96.56 393 VAL A CA 1
ATOM 3214 C C . VAL A 1 393 ? -20.125 -15.258 14.594 1 96.56 393 VAL A C 1
ATOM 3216 O O . VAL A 1 393 ? -20.516 -14.266 13.969 1 96.56 393 VAL A O 1
ATOM 3219 N N . THR A 1 394 ? -20.719 -16.453 14.43 1 96.81 394 THR A N 1
ATOM 3220 C CA . THR A 1 394 ? -21.875 -16.656 13.57 1 96.81 394 THR A CA 1
ATOM 3221 C C . THR A 1 394 ? -23.062 -15.836 14.062 1 96.81 394 THR A C 1
ATOM 3223 O O . THR A 1 394 ? -23.734 -15.172 13.266 1 96.81 394 THR A O 1
ATOM 3226 N N . PRO A 1 395 ? -23.281 -15.789 15.352 1 94.25 395 PRO A N 1
ATOM 3227 C CA . PRO A 1 395 ? -24.453 -15.047 15.852 1 94.25 395 PRO A CA 1
ATOM 3228 C C . PRO A 1 395 ? -24.344 -13.547 15.594 1 94.25 395 PRO A C 1
ATOM 3230 O O . PRO A 1 395 ? -25.359 -12.844 15.562 1 94.25 395 PRO A O 1
ATOM 3233 N N . THR A 1 396 ? -23.188 -13.07 15.484 1 93.69 396 THR A N 1
ATOM 3234 C CA . THR A 1 396 ? -22.984 -11.641 15.242 1 93.69 396 THR A CA 1
ATOM 3235 C C . THR A 1 396 ? -22.828 -11.359 13.75 1 93.69 396 THR A C 1
ATOM 3237 O O . THR A 1 396 ? -22.281 -10.328 13.367 1 93.69 396 THR A O 1
ATOM 3240 N N . ASN A 1 397 ? -23.188 -12.32 12.922 1 93.62 397 ASN A N 1
ATOM 3241 C CA . ASN A 1 397 ? -23.156 -12.211 11.461 1 93.62 397 ASN A CA 1
ATOM 3242 C C . ASN A 1 397 ? -21.734 -12.016 10.953 1 93.62 397 ASN A C 1
ATOM 3244 O O . ASN A 1 397 ? -21.5 -11.219 10.039 1 93.62 397 ASN A O 1
ATOM 3248 N N . GLY A 1 398 ? -20.828 -12.656 11.617 1 94.06 398 GLY A N 1
ATOM 3249 C CA . GLY A 1 398 ? -19.422 -12.578 11.242 1 94.06 398 GLY A CA 1
ATOM 3250 C C . GLY A 1 398 ? -18.609 -11.703 12.172 1 94.06 398 GLY A C 1
ATOM 3251 O O . GLY A 1 398 ? -18.859 -11.656 13.375 1 94.06 398 GLY A O 1
ATOM 3252 N N . CYS A 1 399 ? -17.578 -11.211 11.625 1 93.06 399 CYS A N 1
ATOM 3253 C CA . CYS A 1 399 ? -16.688 -10.32 12.359 1 93.06 399 CYS A CA 1
ATOM 3254 C C . CYS A 1 399 ? -16.219 -9.164 11.484 1 93.06 399 CYS A C 1
ATOM 3256 O O . CYS A 1 399 ? -15.227 -9.297 10.766 1 93.06 399 CYS A O 1
ATOM 3258 N N . LEU A 1 400 ? -16.812 -8.055 11.633 1 89.19 400 LEU A N 1
ATOM 3259 C CA . LEU A 1 400 ? -16.531 -6.898 10.789 1 89.19 400 LEU A CA 1
ATOM 3260 C C . LEU A 1 400 ? -15.102 -6.398 11 1 89.19 400 LEU A C 1
ATOM 3262 O O . LEU A 1 400 ? -14.484 -5.852 10.086 1 89.19 400 LEU A O 1
ATOM 3266 N N . ALA A 1 401 ? -14.578 -6.582 12.227 1 89.69 401 ALA A N 1
ATOM 3267 C CA . ALA A 1 401 ? -13.203 -6.18 12.516 1 89.69 401 ALA A CA 1
ATOM 3268 C C . ALA A 1 401 ? -12.227 -6.859 11.555 1 89.69 401 ALA A C 1
ATOM 3270 O O . ALA A 1 401 ? -11.18 -6.297 11.227 1 89.69 401 ALA A O 1
ATOM 3271 N N . LEU A 1 402 ? -12.641 -8.031 11.125 1 89.69 402 LEU A N 1
ATOM 3272 C CA . LEU A 1 402 ? -11.781 -8.797 10.227 1 89.69 402 LEU A CA 1
ATOM 3273 C C . LEU A 1 402 ? -12.297 -8.719 8.789 1 89.69 402 LEU A C 1
ATOM 3275 O O . LEU A 1 402 ? -11.758 -9.383 7.898 1 89.69 402 LEU A O 1
ATOM 3279 N N . GLY A 1 403 ? -13.375 -8.109 8.609 1 86.62 403 GLY A N 1
ATOM 3280 C CA . GLY A 1 403 ? -13.914 -7.871 7.277 1 86.62 403 GLY A CA 1
ATOM 3281 C C . GLY A 1 403 ? -14.758 -9.023 6.766 1 86.62 403 GLY A C 1
ATOM 3282 O O . GLY A 1 403 ? -14.891 -9.211 5.551 1 86.62 403 GLY A O 1
ATOM 3283 N N . ILE A 1 404 ? -15.258 -9.766 7.648 1 89.56 404 ILE A N 1
ATOM 3284 C CA . ILE A 1 404 ? -16.031 -10.93 7.23 1 89.56 404 ILE A CA 1
ATOM 3285 C C . ILE A 1 404 ? -17.484 -10.773 7.66 1 89.56 404 ILE A C 1
ATOM 3287 O O . ILE A 1 404 ? -17.766 -10.523 8.836 1 89.56 404 ILE A O 1
ATOM 3291 N N . ARG A 1 405 ? -18.375 -10.914 6.754 1 90.94 405 ARG A N 1
ATOM 3292 C CA . ARG A 1 405 ? -19.812 -10.898 7.023 1 90.94 405 ARG A CA 1
ATOM 3293 C C . ARG A 1 405 ? -20.438 -12.25 6.707 1 90.94 405 ARG A C 1
ATOM 3295 O O . ARG A 1 405 ? -20.078 -12.898 5.723 1 90.94 405 ARG A O 1
ATOM 3302 N N . LEU A 1 406 ? -21.328 -12.641 7.598 1 93.62 406 LEU A N 1
ATOM 3303 C CA . LEU A 1 406 ? -22.047 -13.898 7.406 1 93.62 406 LEU A CA 1
ATOM 3304 C C . LEU A 1 406 ? -23.547 -13.648 7.27 1 93.62 406 LEU A C 1
ATOM 3306 O O . LEU A 1 406 ? -24.094 -12.711 7.871 1 93.62 406 LEU A O 1
ATOM 3310 N N . PRO A 1 407 ? -24.391 -14.547 6.582 1 94.62 407 PRO A N 1
ATOM 3311 C CA . PRO A 1 407 ? -23.797 -15.547 5.695 1 94.62 407 PRO A CA 1
ATOM 3312 C C . PRO A 1 407 ? -23.047 -14.93 4.52 1 94.62 407 PRO A C 1
ATOM 3314 O O . PRO A 1 407 ? -23.281 -13.766 4.176 1 94.62 407 PRO A O 1
ATOM 3317 N N . HIS A 1 408 ? -22.062 -15.68 4.078 1 94.81 408 HIS A N 1
ATOM 3318 C CA . HIS A 1 408 ? -21.188 -15.188 3.006 1 94.81 408 HIS A CA 1
ATOM 3319 C C . HIS A 1 408 ? -21.172 -16.172 1.834 1 94.81 408 HIS A C 1
ATOM 3321 O O . HIS A 1 408 ? -21.125 -17.375 2.035 1 94.81 408 HIS A O 1
ATOM 3327 N N . THR A 1 409 ? -21.312 -15.625 0.605 1 96.5 409 THR A N 1
ATOM 3328 C CA . THR A 1 409 ? -21.203 -16.422 -0.61 1 96.5 409 THR A CA 1
ATOM 3329 C C . THR A 1 409 ? -19.969 -16.031 -1.412 1 96.5 409 THR A C 1
ATOM 3331 O O . THR A 1 409 ? -19.719 -14.836 -1.624 1 96.5 409 THR A O 1
ATOM 3334 N N . GLU A 1 410 ? -19.234 -16.984 -1.8 1 96.31 410 GLU A N 1
ATOM 3335 C CA . GLU A 1 410 ? -18.047 -16.75 -2.607 1 96.31 410 GLU A CA 1
ATOM 3336 C C . GLU A 1 410 ? -18.141 -17.469 -3.947 1 96.31 410 GLU A C 1
ATOM 3338 O O . GLU A 1 410 ? -18.406 -18.672 -3.992 1 96.31 410 GLU A O 1
ATOM 3343 N N . TYR A 1 411 ? -17.969 -16.75 -5.016 1 97.5 411 TYR A N 1
ATOM 3344 C CA . TYR A 1 411 ? -17.844 -17.312 -6.352 1 97.5 411 TYR A CA 1
ATOM 3345 C C . TYR A 1 411 ? -16.406 -17.703 -6.656 1 97.5 411 TYR A C 1
ATOM 3347 O O . TYR A 1 411 ? -15.562 -16.828 -6.898 1 97.5 411 TYR A O 1
ATOM 3355 N N . GLU A 1 412 ? -16.172 -19 -6.703 1 97.62 412 GLU A N 1
ATOM 3356 C CA . GLU A 1 412 ? -14.805 -19.5 -6.703 1 97.62 412 GLU A CA 1
ATOM 3357 C C . GLU A 1 412 ? -14.453 -20.125 -8.047 1 97.62 412 GLU A C 1
ATOM 3359 O O . GLU A 1 412 ? -15.336 -20.531 -8.812 1 97.62 412 GLU A O 1
ATOM 3364 N N . LEU A 1 413 ? -13.172 -20.125 -8.328 1 98.06 413 LEU A N 1
ATOM 3365 C CA . LEU A 1 413 ? -12.539 -20.812 -9.453 1 98.06 413 LEU A CA 1
ATOM 3366 C C . LEU A 1 413 ? -11.547 -21.859 -8.953 1 98.06 413 LEU A C 1
ATOM 3368 O O . LEU A 1 413 ? -10.742 -21.594 -8.062 1 98.06 413 LEU A O 1
ATOM 3372 N N . PHE A 1 414 ? -11.68 -23.125 -9.531 1 98 414 PHE A N 1
ATOM 3373 C CA . PHE A 1 414 ? -10.75 -24.172 -9.125 1 98 414 PHE A CA 1
ATOM 3374 C C . PHE A 1 414 ? -10.094 -24.828 -10.336 1 98 414 PHE A C 1
ATOM 3376 O O . PHE A 1 414 ? -10.703 -24.906 -11.406 1 98 414 PHE A O 1
ATOM 3383 N N . ARG A 1 415 ? -8.953 -25.281 -10.125 1 97 415 ARG A N 1
ATOM 3384 C CA . ARG A 1 415 ? -8.281 -26.219 -11.031 1 97 415 ARG A CA 1
ATOM 3385 C C . ARG A 1 415 ? -7.426 -27.203 -10.25 1 97 415 ARG A C 1
ATOM 3387 O O . ARG A 1 415 ? -7.031 -26.938 -9.109 1 97 415 ARG A O 1
ATOM 3394 N N . MET A 1 416 ? -7.203 -28.328 -10.852 1 95.69 416 MET A N 1
ATOM 3395 C CA . MET A 1 416 ? -6.43 -29.391 -10.195 1 95.69 416 MET A CA 1
ATOM 3396 C C . MET A 1 416 ? -5.344 -29.922 -11.125 1 95.69 416 MET A C 1
ATOM 3398 O O . MET A 1 416 ? -5.543 -30 -12.336 1 95.69 416 MET A O 1
ATOM 3402 N N . GLU A 1 417 ? -4.242 -30.188 -10.562 1 93.25 417 GLU A N 1
ATOM 3403 C CA . GLU A 1 417 ? -3.123 -30.781 -11.281 1 93.25 417 GLU A CA 1
ATOM 3404 C C . GLU A 1 417 ? -2.41 -31.828 -10.422 1 93.25 417 GLU A C 1
ATOM 3406 O O . GLU A 1 417 ? -2.709 -31.969 -9.234 1 93.25 417 GLU A O 1
ATOM 3411 N N . GLN A 1 418 ? -1.614 -32.594 -11.109 1 91.12 418 GLN A N 1
ATOM 3412 C CA . GLN A 1 418 ? -0.732 -33.531 -10.414 1 91.12 418 GLN A CA 1
ATOM 3413 C C . GLN A 1 418 ? 0.731 -33.125 -10.594 1 91.12 418 GLN A C 1
ATOM 3415 O O . GLN A 1 418 ? 1.151 -32.781 -11.688 1 91.12 418 GLN A O 1
ATOM 3420 N N . ASP A 1 419 ? 1.454 -33.156 -9.539 1 86.44 419 ASP A N 1
ATOM 3421 C CA . ASP A 1 419 ? 2.869 -32.844 -9.664 1 86.44 419 ASP A CA 1
ATOM 3422 C C . ASP A 1 419 ? 3.68 -34.031 -10.141 1 86.44 419 ASP A C 1
ATOM 3424 O O . ASP A 1 419 ? 3.115 -35.062 -10.484 1 86.44 419 ASP A O 1
ATOM 3428 N N . VAL A 1 420 ? 5.016 -33.906 -10.266 1 80.25 420 VAL A N 1
ATOM 3429 C CA . VAL A 1 420 ? 5.906 -34.906 -10.836 1 80.25 420 VAL A CA 1
ATOM 3430 C C . VAL A 1 420 ? 5.938 -36.156 -9.938 1 80.25 420 VAL A C 1
ATOM 3432 O O . VAL A 1 420 ? 6.281 -37.25 -10.391 1 80.25 420 VAL A O 1
ATOM 3435 N N . HIS A 1 421 ? 5.578 -35.969 -8.711 1 82 421 HIS A N 1
ATOM 3436 C CA . HIS A 1 421 ? 5.598 -37.094 -7.766 1 82 421 HIS A CA 1
ATOM 3437 C C . HIS A 1 421 ? 4.219 -37.719 -7.652 1 82 421 HIS A C 1
ATOM 3439 O O . HIS A 1 421 ? 4.012 -38.594 -6.816 1 82 421 HIS A O 1
ATOM 3445 N N . GLY A 1 422 ? 3.314 -37.219 -8.344 1 86.12 422 GLY A N 1
ATOM 3446 C CA . GLY A 1 422 ? 1.985 -37.812 -8.375 1 86.12 422 GLY A CA 1
ATOM 3447 C C . GLY A 1 422 ? 1.051 -37.219 -7.332 1 86.12 422 GLY A C 1
ATOM 3448 O O . GLY A 1 422 ? -0.049 -37.75 -7.117 1 86.12 422 GLY A O 1
ATOM 3449 N N . ARG A 1 423 ? 1.467 -36.281 -6.652 1 89.5 423 ARG A N 1
ATOM 3450 C CA . ARG A 1 423 ? 0.598 -35.656 -5.668 1 89.5 423 ARG A CA 1
ATOM 3451 C C . ARG A 1 423 ? -0.379 -34.688 -6.34 1 89.5 423 ARG A C 1
ATOM 3453 O O . ARG A 1 423 ? -0.014 -34 -7.281 1 89.5 423 ARG A O 1
ATOM 3460 N N . TYR A 1 424 ? -1.526 -34.656 -5.805 1 94.25 424 TYR A N 1
ATOM 3461 C CA . TYR A 1 424 ? -2.539 -33.781 -6.355 1 94.25 424 TYR A CA 1
ATOM 3462 C C . TYR A 1 424 ? -2.395 -32.375 -5.777 1 94.25 424 TYR A C 1
ATOM 3464 O O . TYR A 1 424 ? -2.238 -32.188 -4.566 1 94.25 424 TYR A O 1
ATOM 3472 N N . LEU A 1 425 ? -2.459 -31.406 -6.664 1 95.81 425 LEU A N 1
ATOM 3473 C CA . LEU A 1 425 ? -2.432 -29.984 -6.305 1 95.81 425 LEU A CA 1
ATOM 3474 C C . LEU A 1 425 ? -3.764 -29.312 -6.629 1 95.81 425 LEU A C 1
ATOM 3476 O O . LEU A 1 425 ? -4.336 -29.547 -7.695 1 95.81 425 LEU A O 1
ATOM 3480 N N . LEU A 1 426 ? -4.234 -28.578 -5.688 1 97.5 426 LEU A N 1
ATOM 3481 C CA . LEU A 1 426 ? -5.5 -27.859 -5.852 1 97.5 426 LEU A CA 1
ATOM 3482 C C . LEU A 1 426 ? -5.273 -26.359 -5.887 1 97.5 426 LEU A C 1
ATOM 3484 O O . LEU A 1 426 ? -4.703 -25.781 -4.953 1 97.5 426 LEU A O 1
ATOM 3488 N N . TYR A 1 427 ? -5.723 -25.719 -6.977 1 97.06 427 TYR A N 1
ATOM 3489 C CA . TYR A 1 427 ? -5.637 -24.281 -7.137 1 97.06 427 TYR A CA 1
ATOM 3490 C C . TYR A 1 427 ? -7.004 -23.625 -6.965 1 97.06 427 TYR A C 1
ATOM 3492 O O . TYR A 1 427 ? -7.973 -24.016 -7.621 1 97.06 427 TYR A O 1
ATOM 3500 N N . ASN A 1 428 ? -7.121 -22.703 -6.082 1 96.69 428 ASN A N 1
ATOM 3501 C CA . ASN A 1 428 ? -8.328 -21.875 -6.039 1 96.69 428 ASN A CA 1
ATOM 3502 C C . ASN A 1 428 ? -8.039 -20.453 -6.473 1 96.69 428 ASN A C 1
ATOM 3504 O O . ASN A 1 428 ? -6.883 -20.047 -6.586 1 96.69 428 ASN A O 1
ATOM 3508 N N . GLY A 1 429 ? -9.094 -19.734 -6.703 1 96.81 429 GLY A N 1
ATOM 3509 C CA . GLY A 1 429 ? -9 -18.422 -7.328 1 96.81 429 GLY A CA 1
ATOM 3510 C C . GLY A 1 429 ? -8.227 -17.422 -6.5 1 96.81 429 GLY A C 1
ATOM 3511 O O . GLY A 1 429 ? -8.336 -17.406 -5.27 1 96.81 429 GLY A O 1
ATOM 3512 N N . GLN A 1 430 ? -7.512 -16.562 -7.238 1 95.31 430 GLN A N 1
ATOM 3513 C CA . GLN A 1 430 ? -6.777 -15.477 -6.598 1 95.31 430 GLN A CA 1
ATOM 3514 C C . GLN A 1 430 ? -7.727 -14.43 -6.016 1 95.31 430 GLN A C 1
ATOM 3516 O O . GLN A 1 430 ? -8.719 -14.062 -6.652 1 95.31 430 GLN A O 1
ATOM 3521 N N . ARG A 1 431 ? -7.359 -13.969 -4.816 1 92 431 ARG A N 1
ATOM 3522 C CA . ARG A 1 431 ? -8.156 -12.906 -4.203 1 92 431 ARG A CA 1
ATOM 3523 C C . ARG A 1 431 ? -7.891 -11.562 -4.871 1 92 431 ARG A C 1
ATOM 3525 O O . ARG A 1 431 ? -6.758 -11.266 -5.254 1 92 431 ARG A O 1
ATOM 3532 N N . PRO A 1 432 ? -8.938 -10.766 -4.906 1 90.44 432 PRO A N 1
ATOM 3533 C CA . PRO A 1 432 ? -8.742 -9.445 -5.512 1 90.44 432 PRO A CA 1
ATOM 3534 C C . PRO A 1 432 ? -7.695 -8.609 -4.777 1 90.44 432 PRO A C 1
ATOM 3536 O O . PRO A 1 432 ? -7.633 -8.641 -3.545 1 90.44 432 PRO A O 1
ATOM 3539 N N . THR A 1 433 ? -6.93 -7.844 -5.586 1 88.88 433 THR A N 1
ATOM 3540 C CA . THR A 1 433 ? -5.844 -7.043 -5.035 1 88.88 433 THR A CA 1
ATOM 3541 C C . THR A 1 433 ? -6.383 -5.934 -4.145 1 88.88 433 THR A C 1
ATOM 3543 O O . THR A 1 433 ? -5.707 -5.488 -3.215 1 88.88 433 THR A O 1
ATOM 3546 N N . ASP A 1 434 ? -7.59 -5.465 -4.367 1 78.94 434 ASP A N 1
ATOM 3547 C CA . ASP A 1 434 ? -8.148 -4.348 -3.609 1 78.94 434 ASP A CA 1
ATOM 3548 C C . ASP A 1 434 ? -8.711 -4.82 -2.27 1 78.94 434 ASP A C 1
ATOM 3550 O O . ASP A 1 434 ? -9.258 -4.023 -1.508 1 78.94 434 ASP A O 1
ATOM 3554 N N . GLY A 1 435 ? -8.625 -6.102 -2.051 1 80.31 435 GLY A N 1
ATOM 3555 C CA . GLY A 1 435 ? -9.047 -6.625 -0.761 1 80.31 435 GLY A CA 1
ATOM 3556 C C . GLY A 1 435 ? -10.508 -7.035 -0.73 1 80.31 435 GLY A C 1
ATOM 3557 O O . GLY A 1 435 ? -10.984 -7.578 0.268 1 80.31 435 GLY A O 1
ATOM 3558 N N . SER A 1 436 ? -11.203 -6.848 -1.802 1 82.06 436 SER A N 1
ATOM 3559 C CA . SER A 1 436 ? -12.609 -7.242 -1.844 1 82.06 436 SER A CA 1
ATOM 3560 C C . SER A 1 436 ? -12.75 -8.758 -1.976 1 82.06 436 SER A C 1
ATOM 3562 O O . SER A 1 436 ? -11.758 -9.469 -2.129 1 82.06 436 SER A O 1
ATOM 3564 N N . SER A 1 437 ? -13.977 -9.188 -1.713 1 87.5 437 SER A N 1
ATOM 3565 C CA . SER A 1 437 ? -14.289 -10.602 -1.854 1 87.5 437 SER A CA 1
ATOM 3566 C C . SER A 1 437 ? -15.016 -10.883 -3.166 1 87.5 437 SER A C 1
ATOM 3568 O O . SER A 1 437 ? -15.727 -10.016 -3.688 1 87.5 437 SER A O 1
ATOM 3570 N N . PRO A 1 438 ? -14.766 -12.062 -3.723 1 93.56 438 PRO A N 1
ATOM 3571 C CA . PRO A 1 438 ? -15.539 -12.445 -4.91 1 93.56 438 PRO A CA 1
ATOM 3572 C C . PRO A 1 438 ? -16.969 -12.852 -4.586 1 93.56 438 PRO A C 1
ATOM 3574 O O . PRO A 1 438 ? -17.359 -14 -4.816 1 93.56 438 PRO A O 1
ATOM 3577 N N . ASP A 1 439 ? -17.797 -11.938 -4.227 1 93.31 439 ASP A N 1
ATOM 3578 C CA . ASP A 1 439 ? -19.141 -12.188 -3.705 1 93.31 439 ASP A CA 1
ATOM 3579 C C . ASP A 1 439 ? -20.188 -12.055 -4.805 1 93.31 439 ASP A C 1
ATOM 3581 O O . ASP A 1 439 ? -21.391 -12.086 -4.527 1 93.31 439 ASP A O 1
ATOM 3585 N N . ARG A 1 440 ? -19.797 -11.797 -5.996 1 93.88 440 ARG A N 1
ATOM 3586 C CA . ARG A 1 440 ? -20.641 -11.773 -7.188 1 93.88 440 ARG A CA 1
ATOM 3587 C C . ARG A 1 440 ? -19.969 -12.5 -8.344 1 93.88 440 ARG A C 1
ATOM 3589 O O . ARG A 1 440 ? -18.75 -12.602 -8.398 1 93.88 440 ARG A O 1
ATOM 3596 N N . PRO A 1 441 ? -20.734 -12.969 -9.227 1 93.19 441 PRO A N 1
ATOM 3597 C CA . PRO A 1 441 ? -20.156 -13.727 -10.336 1 93.19 441 PRO A CA 1
ATOM 3598 C C . PRO A 1 441 ? -19.156 -12.922 -11.156 1 93.19 441 PRO A C 1
ATOM 3600 O O . PRO A 1 441 ? -18.156 -13.461 -11.625 1 93.19 441 PRO A O 1
ATOM 3603 N N . GLU A 1 442 ? -19.375 -11.617 -11.242 1 91.12 442 GLU A N 1
ATOM 3604 C CA . GLU A 1 442 ? -18.516 -10.758 -12.047 1 91.12 442 GLU A CA 1
ATOM 3605 C C . GLU A 1 442 ? -17.156 -10.562 -11.391 1 91.12 442 GLU A C 1
ATOM 3607 O O . GLU A 1 442 ? -16.188 -10.164 -12.047 1 91.12 442 GLU A O 1
ATOM 3612 N N . LYS A 1 443 ? -17.094 -10.906 -10.133 1 92.62 443 LYS A N 1
ATOM 3613 C CA . LYS A 1 443 ? -15.867 -10.703 -9.375 1 92.62 443 LYS A CA 1
ATOM 3614 C C . LYS A 1 443 ? -15.07 -12 -9.258 1 92.62 443 LYS A C 1
ATOM 3616 O O . LYS A 1 443 ? -14.07 -12.062 -8.547 1 92.62 443 LYS A O 1
ATOM 3621 N N . ARG A 1 444 ? -15.523 -12.953 -9.969 1 95.88 444 ARG A N 1
ATOM 3622 C CA . ARG A 1 444 ? -14.82 -14.234 -9.938 1 95.88 444 ARG A CA 1
ATOM 3623 C C . ARG A 1 444 ? -13.383 -14.086 -10.422 1 95.88 444 ARG A C 1
ATOM 3625 O O . ARG A 1 444 ? -13.125 -13.375 -11.398 1 95.88 444 ARG A O 1
ATOM 3632 N N . ALA A 1 445 ? -12.523 -14.797 -9.773 1 96.75 445 ALA A N 1
ATOM 3633 C CA . ALA A 1 445 ? -11.102 -14.703 -10.086 1 96.75 445 ALA A CA 1
ATOM 3634 C C . ALA A 1 445 ? -10.805 -15.219 -11.484 1 96.75 445 ALA A C 1
ATOM 3636 O O . ALA A 1 445 ? -11.516 -16.094 -11.992 1 96.75 445 ALA A O 1
ATOM 3637 N N . THR A 1 446 ? -9.781 -14.703 -12.094 1 97.12 446 THR A N 1
ATOM 3638 C CA . THR A 1 446 ? -9.336 -15.18 -13.398 1 97.12 446 THR A CA 1
ATOM 3639 C C . THR A 1 446 ? -7.891 -15.664 -13.336 1 97.12 446 THR A C 1
ATOM 3641 O O . THR A 1 446 ? -7.223 -15.773 -14.367 1 97.12 446 THR A O 1
ATOM 3644 N N . SER A 1 447 ? -7.387 -15.773 -12.203 1 96.44 447 SER A N 1
ATOM 3645 C CA . SER A 1 447 ? -6.09 -16.375 -11.898 1 96.44 447 SER A CA 1
ATOM 3646 C C . SER A 1 447 ? -6.137 -17.156 -10.594 1 96.44 447 SER A C 1
ATOM 3648 O O . SER A 1 447 ? -7.211 -17.359 -10.023 1 96.44 447 SER A O 1
ATOM 3650 N N . TYR A 1 448 ? -5.012 -17.734 -10.203 1 96.38 448 TYR A N 1
ATOM 3651 C CA . TYR A 1 448 ? -5.051 -18.672 -9.086 1 96.38 448 TYR A CA 1
ATOM 3652 C C . TYR A 1 448 ? -4.09 -18.25 -7.977 1 96.38 448 TYR A C 1
ATOM 3654 O O . TYR A 1 448 ? -3.109 -17.547 -8.234 1 96.38 448 TYR A O 1
ATOM 3662 N N . GLN A 1 449 ? -4.43 -18.625 -6.777 1 94.38 449 GLN A N 1
ATOM 3663 C CA . GLN A 1 449 ? -3.52 -18.547 -5.637 1 94.38 449 GLN A CA 1
ATOM 3664 C C . GLN A 1 449 ? -2.516 -19.703 -5.656 1 94.38 449 GLN A C 1
ATOM 3666 O O . GLN A 1 449 ? -2.578 -20.578 -6.523 1 94.38 449 GLN A O 1
ATOM 3671 N N . MET A 1 450 ? -1.625 -19.641 -4.645 1 93.25 450 MET A N 1
ATOM 3672 C CA . MET A 1 450 ? -0.716 -20.766 -4.469 1 93.25 450 MET A CA 1
ATOM 3673 C C . MET A 1 450 ? -1.492 -22.062 -4.242 1 93.25 450 MET A C 1
ATOM 3675 O O . MET A 1 450 ? -2.494 -22.062 -3.525 1 93.25 450 MET A O 1
ATOM 3679 N N . PRO A 1 451 ? -1.059 -23.109 -4.801 1 95.88 451 PRO A N 1
ATOM 3680 C CA . PRO A 1 451 ? -1.824 -24.359 -4.727 1 95.88 451 PRO A CA 1
ATOM 3681 C C . PRO A 1 451 ? -1.709 -25.031 -3.363 1 95.88 451 PRO A C 1
ATOM 3683 O O . PRO A 1 451 ? -0.721 -24.844 -2.652 1 95.88 451 PRO A O 1
ATOM 3686 N N . LEU A 1 452 ? -2.703 -25.797 -3.076 1 97.06 452 LEU A N 1
ATOM 3687 C CA . LEU A 1 452 ? -2.717 -26.719 -1.94 1 97.06 452 LEU A CA 1
ATOM 3688 C C . LEU A 1 452 ? -2.326 -28.125 -2.373 1 97.06 452 LEU A C 1
ATOM 3690 O O . LEU A 1 452 ? -2.414 -28.469 -3.555 1 97.06 452 LEU A O 1
ATOM 3694 N N . VAL A 1 453 ? -1.869 -28.875 -1.438 1 95.81 453 VAL A N 1
ATOM 3695 C CA . VAL A 1 453 ? -1.513 -30.266 -1.724 1 95.81 453 VAL A CA 1
ATOM 3696 C C . VAL A 1 453 ? -2.434 -31.203 -0.949 1 95.81 453 VAL A C 1
ATOM 3698 O O . VAL A 1 453 ? -2.807 -30.922 0.191 1 95.81 453 VAL A O 1
ATOM 3701 N N . GLN A 1 454 ? -2.836 -32.281 -1.622 1 95.44 454 GLN A N 1
ATOM 3702 C CA . GLN A 1 454 ? -3.688 -33.25 -0.957 1 95.44 454 GLN A CA 1
ATOM 3703 C C . GLN A 1 454 ? -2.902 -34.031 0.088 1 95.44 454 GLN A C 1
ATOM 3705 O O . GLN A 1 454 ? -1.79 -34.5 -0.179 1 95.44 454 GLN A O 1
ATOM 3710 N N . CYS A 1 455 ? -3.52 -34.219 1.275 1 90.12 455 CYS A N 1
ATOM 3711 C CA . CYS A 1 455 ? -2.895 -34.969 2.344 1 90.12 455 CYS A CA 1
ATOM 3712 C C . CYS A 1 455 ? -3.174 -36.469 2.18 1 90.12 455 CYS A C 1
ATOM 3714 O O . CYS A 1 455 ? -4.312 -36.875 1.921 1 90.12 455 CYS A O 1
ATOM 3716 N N . SER A 1 456 ? -2.539 -37.344 1.314 1 70 456 SER A N 1
ATOM 3717 C CA . SER A 1 456 ? -2.881 -38.75 1.055 1 70 456 SER A CA 1
ATOM 3718 C C . SER A 1 456 ? -2.768 -39.594 2.322 1 70 456 SER A C 1
ATOM 3720 O O . SER A 1 456 ? -1.95 -39.281 3.197 1 70 456 SER A O 1
ATOM 3722 N N . SER A 1 457 ? -3.68 -40.438 2.723 1 49.78 457 SER A N 1
ATOM 3723 C CA . SER A 1 457 ? -3.627 -41.531 3.693 1 49.78 457 SER A CA 1
ATOM 3724 C C . SER A 1 457 ? -2.375 -42.375 3.5 1 49.78 457 SER A C 1
ATOM 3726 O O . SER A 1 457 ? -1.84 -42.938 4.465 1 49.78 457 SER A O 1
ATOM 3728 N N . SER A 1 458 ? -1.901 -42.75 2.314 1 42.25 458 SER A N 1
ATOM 3729 C CA . SER A 1 458 ? -0.97 -43.812 2.029 1 42.25 458 SER A CA 1
ATOM 3730 C C . SER A 1 458 ? 0.477 -43.344 2.15 1 42.25 458 SER A C 1
ATOM 3732 O O . SER A 1 458 ? 1.404 -44.125 1.849 1 42.25 458 SER A O 1
ATOM 3734 N N . SER A 1 459 ? 0.757 -42.25 2.34 1 40.81 459 SER A N 1
ATOM 3735 C CA . SER A 1 459 ? 2.176 -41.906 2.225 1 40.81 459 SER A CA 1
ATOM 3736 C C . SER A 1 459 ? 2.977 -42.531 3.363 1 40.81 459 SER A C 1
ATOM 3738 O O . SER A 1 459 ? 4.176 -42.281 3.494 1 40.81 459 SER A O 1
ATOM 3740 N N . GLN A 1 460 ? 2.449 -43.188 4.305 1 39.09 460 GLN A N 1
ATOM 3741 C CA . GLN A 1 460 ? 3.293 -43.844 5.297 1 39.09 460 GLN A CA 1
ATOM 3742 C C . GLN A 1 460 ? 4.125 -44.969 4.656 1 39.09 460 GLN A C 1
ATOM 3744 O O . GLN A 1 460 ? 4.973 -45.562 5.316 1 39.09 460 GLN A O 1
ATOM 3749 N N . ARG A 1 461 ? 3.855 -45.531 3.529 1 36.62 461 ARG A N 1
ATOM 3750 C CA . ARG A 1 461 ? 4.629 -46.719 3.158 1 36.62 461 ARG A CA 1
ATOM 3751 C C . ARG A 1 461 ? 6.07 -46.344 2.834 1 36.62 461 ARG A C 1
ATOM 3753 O O . ARG A 1 461 ? 6.953 -47.188 2.836 1 36.62 461 ARG A O 1
ATOM 3760 N N . TRP A 1 462 ? 6.383 -45.156 2.486 1 36.75 462 TRP A N 1
ATOM 3761 C CA . TRP A 1 462 ? 7.777 -45 2.098 1 36.75 462 TRP A CA 1
ATOM 3762 C C . TRP A 1 462 ? 8.672 -44.844 3.324 1 36.75 462 TRP A C 1
ATO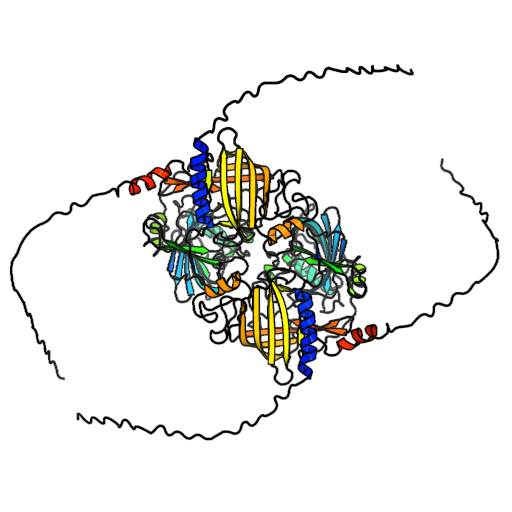M 3764 O O . TRP A 1 462 ? 9.844 -45.219 3.293 1 36.75 462 TRP A O 1
ATOM 3774 N N . GLU A 1 463 ? 8.164 -44.281 4.383 1 38.41 463 GLU A N 1
ATOM 3775 C CA . GLU A 1 463 ? 9.133 -44.125 5.461 1 38.41 463 GLU A CA 1
ATOM 3776 C C . GLU A 1 463 ? 9.336 -45.438 6.215 1 38.41 463 GLU A C 1
ATOM 3778 O O . GLU A 1 463 ? 10.297 -45.562 6.977 1 38.41 463 GLU A O 1
ATOM 3783 N N . ARG A 1 464 ? 8.383 -46.344 6.277 1 37.94 464 ARG A N 1
ATOM 3784 C CA . ARG A 1 464 ? 8.602 -47.531 7.105 1 37.94 464 ARG A CA 1
ATOM 3785 C C . ARG A 1 464 ? 9.641 -48.469 6.477 1 37.94 464 ARG A C 1
ATOM 3787 O O . ARG A 1 464 ? 10.109 -49.406 7.117 1 37.94 464 ARG A O 1
ATOM 3794 N N . ARG A 1 465 ? 9.883 -48.5 5.18 1 35.03 465 ARG A N 1
ATOM 3795 C CA . ARG A 1 465 ? 10.805 -49.531 4.703 1 35.03 465 ARG A CA 1
ATOM 3796 C C . ARG A 1 465 ? 12.234 -49.25 5.152 1 35.03 465 ARG A C 1
ATOM 3798 O O . ARG A 1 465 ? 13.07 -50.125 5.184 1 35.03 465 ARG A O 1
ATOM 3805 N N . ASP A 1 466 ? 12.617 -47.969 5.336 1 33.88 466 ASP A N 1
ATOM 3806 C CA . ASP A 1 466 ? 14.047 -47.844 5.57 1 33.88 466 ASP A CA 1
ATOM 3807 C C . ASP A 1 466 ? 14.406 -48.188 7.012 1 33.88 466 ASP A C 1
ATOM 3809 O O . ASP A 1 466 ? 15.578 -48.125 7.398 1 33.88 466 ASP A O 1
ATOM 3813 N N . GLY A 1 467 ? 13.391 -48.156 7.887 1 32.5 467 GLY A N 1
ATOM 3814 C CA . GLY A 1 467 ? 13.836 -48.406 9.25 1 32.5 467 GLY A CA 1
ATOM 3815 C C . GLY A 1 467 ? 14.211 -49.844 9.508 1 32.5 467 GLY A C 1
ATOM 3816 O O . GLY A 1 467 ? 14.648 -50.188 10.602 1 32.5 467 GLY A O 1
ATOM 3817 N N . ALA A 1 468 ? 13.5 -50.75 8.844 1 32.75 468 ALA A N 1
ATOM 3818 C CA . ALA A 1 468 ? 13.656 -52.094 9.375 1 32.75 468 ALA A CA 1
ATOM 3819 C C . ALA A 1 468 ? 15.031 -52.656 9.031 1 32.75 468 ALA A C 1
ATOM 3821 O O . ALA A 1 468 ? 15.352 -53.781 9.414 1 32.75 468 ALA A O 1
ATOM 3822 N N . ALA A 1 469 ? 15.656 -52.25 7.922 1 30.61 469 ALA A N 1
ATOM 3823 C CA . ALA A 1 469 ? 16.734 -53.156 7.52 1 30.61 469 ALA A CA 1
ATOM 3824 C C . ALA A 1 469 ? 17.938 -53 8.438 1 30.61 469 ALA A C 1
ATOM 3826 O O . ALA A 1 469 ? 18.984 -53.625 8.203 1 30.61 469 ALA A O 1
ATOM 3827 N N . SER A 1 470 ? 18.078 -51.938 9.234 1 28.86 470 SER A N 1
ATOM 3828 C CA . SER A 1 470 ? 19.406 -51.844 9.828 1 28.86 470 SER A CA 1
ATOM 3829 C C . SER A 1 470 ? 19.578 -52.875 10.961 1 28.86 470 SER A C 1
ATOM 3831 O O . SER A 1 470 ? 19.609 -52.5 12.133 1 28.86 470 SER A O 1
ATOM 3833 N N . GLY A 1 471 ? 18.844 -54 10.891 1 24.17 471 GLY A N 1
ATOM 3834 C CA . GLY A 1 471 ? 19.141 -54.938 11.953 1 24.17 471 GLY A CA 1
ATOM 3835 C C . GLY A 1 471 ? 20.625 -55.219 12.102 1 24.17 471 GLY A C 1
ATOM 3836 O O . GLY A 1 471 ? 21.422 -54.875 11.227 1 24.17 471 GLY A O 1
ATOM 3837 N N . SER A 1 472 ? 21.078 -56.031 13.125 1 24.81 472 SER A N 1
ATOM 3838 C CA . SER A 1 472 ? 22.188 -56.375 14 1 24.81 472 SER A CA 1
ATOM 3839 C C . SER A 1 472 ? 23.234 -57.188 13.25 1 24.81 472 SER A C 1
ATOM 3841 O O . SER A 1 472 ? 23.719 -58.219 13.758 1 24.81 472 SER A O 1
ATOM 3843 N N . LEU A 1 473 ? 23.609 -56.969 11.961 1 21.19 473 LEU A N 1
ATOM 3844 C CA . LEU A 1 473 ? 24.609 -57.938 11.516 1 21.19 473 LEU A CA 1
ATOM 3845 C C . LEU A 1 473 ? 25.844 -57.906 12.414 1 21.19 473 LEU A C 1
ATOM 3847 O O . LEU A 1 473 ? 26.469 -56.844 12.57 1 21.19 473 LEU A O 1
ATOM 3851 N N . GLN A 1 474 ? 25.969 -58.75 13.43 1 21.34 474 GLN A N 1
ATOM 3852 C CA . GLN A 1 474 ? 27 -59.156 14.367 1 21.34 474 GLN A CA 1
ATOM 3853 C C . GLN A 1 474 ? 28.281 -59.562 13.641 1 21.34 474 GLN A C 1
ATOM 3855 O O . GLN A 1 474 ? 28.328 -60.625 13 1 21.34 474 GLN A O 1
ATOM 3860 N N . HIS A 1 475 ? 28.844 -58.562 12.906 1 21.42 475 HIS A N 1
ATOM 3861 C CA . HIS A 1 475 ? 30.078 -58.938 12.219 1 21.42 475 HIS A CA 1
ATOM 3862 C C . HIS A 1 475 ? 31.109 -59.5 13.203 1 21.42 475 HIS A C 1
ATOM 3864 O O . HIS A 1 475 ? 31.391 -58.875 14.219 1 21.42 475 HIS A O 1
ATOM 3870 N N . ARG A 1 476 ? 31.359 -60.812 13.172 1 20.3 476 ARG A N 1
ATOM 3871 C CA . ARG A 1 476 ? 32.344 -61.75 13.703 1 20.3 476 ARG A CA 1
ATOM 3872 C C . ARG A 1 476 ? 33.75 -61.281 13.383 1 20.3 476 ARG A C 1
ATOM 3874 O O . ARG A 1 476 ? 34.031 -60.844 12.266 1 20.3 476 ARG A O 1
ATOM 3881 N N . SER A 1 477 ? 34.688 -61.156 14.391 1 21.28 477 SER A N 1
ATOM 3882 C CA . SER A 1 477 ? 36 -60.625 14.695 1 21.28 477 SER A CA 1
ATOM 3883 C C . SER A 1 477 ? 37.094 -61.375 13.945 1 21.28 477 SER A C 1
ATOM 3885 O O . SER A 1 477 ? 38.281 -61.125 14.156 1 21.28 477 SER A O 1
ATOM 3887 N N . ASP A 1 478 ? 36.781 -62.156 12.984 1 18.73 478 ASP A N 1
ATOM 3888 C CA . ASP A 1 478 ? 37.875 -63.125 12.883 1 18.73 478 ASP A CA 1
ATOM 3889 C C . ASP A 1 478 ? 39.188 -62.438 12.562 1 18.73 478 ASP A C 1
ATOM 3891 O O . ASP A 1 478 ? 39.219 -61.406 11.867 1 18.73 478 ASP A O 1
ATOM 3895 N N . GLY A 1 479 ? 40.344 -62.812 13.219 1 19.61 479 GLY A N 1
ATOM 3896 C CA . GLY A 1 479 ? 41.688 -62.469 13.625 1 19.61 479 GLY A CA 1
ATOM 3897 C C . GLY A 1 479 ? 42.656 -62.438 12.461 1 19.61 479 GLY A C 1
ATOM 3898 O O . GLY A 1 479 ? 43.625 -61.656 12.469 1 19.61 479 GLY A O 1
ATOM 3899 N N . SER A 1 480 ? 42.656 -63.5 11.641 1 18.38 480 SER A N 1
ATOM 3900 C CA . SER A 1 480 ? 43.969 -64.125 11.453 1 18.38 480 SER A CA 1
ATOM 3901 C C . SER A 1 480 ? 44.906 -63.188 10.641 1 18.38 480 SER A C 1
ATOM 3903 O O . SER A 1 480 ? 44.438 -62.25 10.016 1 18.38 480 SER A O 1
ATOM 3905 N N . GLY A 1 481 ? 46.094 -63.688 10.109 1 19.08 481 GLY A N 1
ATOM 3906 C CA . GLY A 1 481 ? 47.531 -63.688 10.016 1 19.08 481 GLY A CA 1
ATOM 3907 C C . GLY A 1 481 ? 48.031 -63.125 8.695 1 19.08 481 GLY A C 1
ATOM 3908 O O . GLY A 1 481 ? 49.25 -63.062 8.469 1 19.08 481 GLY A O 1
ATOM 3909 N N . TRP A 1 482 ? 47.188 -62.938 7.641 1 17.25 482 TRP A N 1
ATOM 3910 C CA . TRP A 1 482 ? 47.844 -63.406 6.434 1 17.25 482 TRP A CA 1
ATOM 3911 C C . TRP A 1 482 ? 49.094 -62.562 6.125 1 17.25 482 TRP A C 1
ATOM 3913 O O . TRP A 1 482 ? 49.156 -61.406 6.492 1 17.25 482 TRP A O 1
ATOM 3923 N N . HIS A 1 483 ? 49.969 -63.188 5.223 1 17.62 483 HIS A N 1
ATOM 3924 C CA . HIS A 1 483 ? 51.344 -63.375 4.797 1 17.62 483 HIS A CA 1
ATOM 3925 C C . HIS A 1 483 ? 51.844 -62.156 4.023 1 17.62 483 HIS A C 1
ATOM 3927 O O . HIS A 1 483 ? 52.875 -61.594 4.375 1 17.62 483 HIS A O 1
ATOM 3933 N N . GLY A 1 484 ? 51.875 -62.344 2.664 1 17.11 484 GLY A N 1
ATOM 3934 C CA . GLY A 1 484 ? 53.062 -62.438 1.841 1 17.11 484 GLY A CA 1
ATOM 3935 C C . GLY A 1 484 ? 53.562 -61.062 1.369 1 17.11 484 GLY A C 1
ATOM 3936 O O . GLY A 1 484 ? 53.125 -60.031 1.859 1 17.11 484 GLY A O 1
ATOM 3937 N N . GLY A 1 485 ? 53.656 -60.969 0.04 1 16.81 485 GLY A N 1
ATOM 3938 C CA . GLY A 1 485 ? 54.781 -60.875 -0.882 1 16.81 485 GLY A CA 1
ATOM 3939 C C . GLY A 1 485 ? 55.125 -59.438 -1.246 1 16.81 485 GLY A C 1
ATOM 3940 O O . GLY A 1 485 ? 54.75 -58.5 -0.546 1 16.81 485 GLY A O 1
ATOM 3941 N N . CYS A 1 486 ? 54.906 -59.062 -2.551 1 18.02 486 CYS A N 1
ATOM 3942 C CA . CYS A 1 486 ? 55.812 -58.75 -3.639 1 18.02 486 CYS A CA 1
ATOM 3943 C C . CYS A 1 486 ? 56.062 -57.25 -3.764 1 18.02 486 CYS A C 1
ATOM 3945 O O . CYS A 1 486 ? 55.156 -56.469 -3.51 1 18.02 486 CYS A O 1
ATOM 3947 N N . SER A 1 487 ? 57.312 -56.781 -3.873 1 19.75 487 SER A N 1
ATOM 3948 C CA . SER A 1 487 ? 58.125 -55.594 -3.953 1 19.75 487 SER A CA 1
ATOM 3949 C C . SER A 1 487 ? 57.75 -54.75 -5.184 1 19.75 487 SER A C 1
ATOM 3951 O O . SER A 1 487 ? 58.469 -53.812 -5.516 1 19.75 487 SER A O 1
ATOM 3953 N N . ALA A 1 488 ? 57.031 -55.281 -6.195 1 16.27 488 ALA A N 1
ATOM 3954 C CA . ALA A 1 488 ? 57.562 -54.969 -7.512 1 16.27 488 ALA A CA 1
ATOM 3955 C C . ALA A 1 488 ? 57.688 -53.469 -7.691 1 16.27 488 ALA A C 1
ATOM 3957 O O . ALA A 1 488 ? 58.781 -52.969 -8.031 1 16.27 488 ALA A O 1
ATOM 3958 N N . ARG A 1 489 ? 56.812 -52.844 -8.617 1 16.08 489 ARG A N 1
ATOM 3959 C CA . ARG A 1 489 ? 57.031 -52.375 -9.984 1 16.08 489 ARG A CA 1
ATOM 3960 C C . ARG A 1 489 ? 57.406 -50.906 -10.016 1 16.08 489 ARG A C 1
ATOM 3962 O O . ARG A 1 489 ? 57.25 -50.188 -9.031 1 16.08 489 ARG A O 1
ATOM 3969 N N . LEU A 1 490 ? 56.844 -50.188 -11.062 1 15.84 490 LEU A N 1
ATOM 3970 C CA . LEU A 1 490 ? 57.219 -49.625 -12.359 1 15.84 490 LEU A CA 1
ATOM 3971 C C . LEU A 1 490 ? 57.25 -48.125 -12.289 1 15.84 490 LEU A C 1
ATOM 3973 O O . LEU A 1 490 ? 56.25 -47.469 -12.078 1 15.84 490 LEU A O 1
ATOM 3977 N N . LEU A 1 491 ? 58.062 -47.562 -11.508 1 17.47 491 LEU A N 1
ATOM 3978 C CA . LEU A 1 491 ? 57.969 -46.125 -11.773 1 17.47 491 LEU A CA 1
ATOM 3979 C C . LEU A 1 491 ? 58.25 -45.812 -13.25 1 17.47 491 LEU A C 1
ATOM 3981 O O . LEU A 1 491 ? 59.375 -46 -13.734 1 17.47 491 LEU A O 1
ATOM 3985 N N . ALA A 1 492 ? 57.375 -46 -14.234 1 16.23 492 ALA A N 1
ATOM 3986 C CA . ALA A 1 492 ? 57.531 -45.719 -15.656 1 16.23 492 ALA A CA 1
ATOM 3987 C C . ALA A 1 492 ? 57.938 -44.281 -15.898 1 16.23 492 ALA A C 1
ATOM 3989 O O . ALA A 1 492 ? 57.688 -43.406 -15.07 1 16.23 492 ALA A O 1
ATOM 3990 N N . LEU A 1 493 ? 58.312 -43.969 -17.266 1 17.14 493 LEU A N 1
ATOM 3991 C CA . LEU A 1 493 ? 59.188 -43.344 -18.25 1 17.14 493 LEU A CA 1
ATOM 3992 C C . LEU A 1 493 ? 58.719 -41.938 -18.578 1 17.14 493 LEU A C 1
ATOM 3994 O O . LEU A 1 493 ? 59.531 -41 -18.703 1 17.14 493 LEU A O 1
ATOM 3998 N N . THR A 1 494 ? 57.438 -41.625 -19.078 1 17.23 494 THR A N 1
ATOM 3999 C CA . THR A 1 494 ? 57.406 -41.094 -20.438 1 17.23 494 THR A CA 1
ATOM 4000 C C . THR A 1 494 ? 57.906 -39.656 -20.453 1 17.23 494 THR A C 1
ATOM 4002 O O . THR A 1 494 ? 57.812 -38.938 -19.453 1 17.23 494 THR A O 1
ATOM 4005 N N . VAL A 1 495 ? 58.375 -39.125 -21.781 1 18.69 495 VAL A N 1
ATOM 4006 C CA . VAL A 1 495 ? 59.219 -38.375 -22.688 1 18.69 495 VAL A CA 1
ATOM 4007 C C . VAL A 1 495 ? 58.656 -36.969 -22.844 1 18.69 495 VAL A C 1
ATOM 4009 O O . VAL A 1 495 ? 59.375 -35.969 -22.75 1 18.69 495 VAL A O 1
ATOM 4012 N N . THR A 1 496 ? 57.406 -36.719 -23.547 1 17.45 496 THR A N 1
ATOM 4013 C CA . THR A 1 496 ? 57.469 -36.125 -24.891 1 17.45 496 THR A CA 1
ATOM 4014 C C . THR A 1 496 ? 57.812 -34.625 -24.797 1 17.45 496 THR A C 1
ATOM 4016 O O . THR A 1 496 ? 57.719 -34.031 -23.734 1 17.45 496 THR A O 1
ATOM 4019 N N . ALA A 1 497 ? 57.375 -33.812 -25.984 1 19.47 497 ALA A N 1
ATOM 4020 C CA . ALA A 1 497 ? 57.719 -33 -27.156 1 19.47 497 ALA A CA 1
ATOM 4021 C C . ALA A 1 497 ? 57.344 -31.547 -26.969 1 19.47 497 ALA A C 1
ATOM 4023 O O . ALA A 1 497 ? 57.5 -30.734 -27.891 1 19.47 497 ALA A O 1
ATOM 4024 N N . GLY A 1 498 ? 57 -30.969 -25.984 1 18.11 498 GLY A N 1
ATOM 4025 C CA . GLY A 1 498 ? 56.438 -29.734 -26.5 1 18.11 498 GLY A CA 1
ATOM 4026 C C . GLY A 1 498 ? 57.344 -29 -27.469 1 18.11 498 GLY A C 1
ATOM 4027 O O . GLY A 1 498 ? 58.531 -28.797 -27.172 1 18.11 498 GLY A O 1
ATOM 4028 N N . LEU A 1 499 ? 56.906 -28.719 -28.844 1 18.19 499 LEU A N 1
ATOM 4029 C CA . LEU A 1 499 ? 57.094 -28.172 -30.188 1 18.19 499 LEU A CA 1
ATOM 4030 C C . LEU A 1 499 ? 57.531 -26.719 -30.141 1 18.19 499 LEU A C 1
ATOM 4032 O O . LEU A 1 499 ? 57.406 -26.062 -29.094 1 18.19 499 LEU A O 1
ATOM 4036 N N . LEU A 1 500 ? 56.844 -25.906 -31.219 1 19.03 500 LEU A N 1
ATOM 4037 C CA . LEU A 1 500 ? 57.094 -25.297 -32.531 1 19.03 500 LEU A CA 1
ATOM 4038 C C . LEU A 1 500 ? 57.344 -23.797 -32.375 1 19.03 500 LEU A C 1
ATOM 4040 O O . LEU A 1 500 ? 58.344 -23.281 -32.844 1 19.03 500 LEU A O 1
ATOM 4044 N N . PHE A 1 501 ? 56.344 -23.016 -33.062 1 19.97 501 PHE A N 1
ATOM 4045 C CA . PHE A 1 501 ? 56.406 -22.188 -34.281 1 19.97 501 PHE A CA 1
ATOM 4046 C C . PHE A 1 501 ? 56.969 -20.812 -33.969 1 19.97 501 PHE A C 1
ATOM 4048 O O . PHE A 1 501 ? 56.969 -20.391 -32.812 1 19.97 501 PHE A O 1
ATOM 4055 N N . TRP A 1 502 ? 56.562 -19.75 -34.969 1 20.91 502 TRP A N 1
ATOM 4056 C CA . TRP A 1 502 ? 56.938 -18.938 -36.125 1 20.91 502 TRP A CA 1
ATOM 4057 C C . TRP A 1 502 ? 57.094 -17.469 -35.719 1 20.91 502 TRP A C 1
ATOM 4059 O O . TRP A 1 502 ? 58.062 -16.812 -36.094 1 20.91 502 TRP A O 1
ATOM 4069 N N . TRP A 1 503 ? 56 -16.594 -35.562 1 21.89 503 TRP A N 1
ATOM 4070 C CA . TRP A 1 503 ? 56 -15.602 -36.625 1 21.89 503 TRP A CA 1
ATOM 4071 C C . TRP A 1 503 ? 57.188 -14.648 -36.5 1 21.89 503 TRP A C 1
ATOM 4073 O O . TRP A 1 503 ? 57.656 -14.398 -35.375 1 21.89 503 TRP A O 1
ATOM 4083 N N . THR A 1 504 ? 57.375 -13.945 -37.719 1 21.48 504 THR A N 1
ATOM 4084 C CA . THR A 1 504 ? 57.812 -12.82 -38.531 1 21.48 504 THR A CA 1
ATOM 4085 C C . THR A 1 504 ? 57.438 -11.5 -37.875 1 21.48 504 THR A C 1
ATOM 4087 O O . THR A 1 504 ? 56.312 -11.328 -37.406 1 21.48 504 THR A O 1
ATOM 4090 N N . MET B 1 1 ? 74.438 8.508 -20.156 1 19.28 1 MET B N 1
ATOM 4091 C CA . MET B 1 1 ? 75.25 8.211 -19.016 1 19.28 1 MET B CA 1
ATOM 4092 C C . MET B 1 1 ? 74.438 7.836 -17.797 1 19.28 1 MET B C 1
ATOM 4094 O O . MET B 1 1 ? 73.312 8.258 -17.656 1 19.28 1 MET B O 1
ATOM 4098 N N . ALA B 1 2 ? 75 6.875 -16.953 1 23.42 2 ALA B N 1
ATOM 4099 C CA . ALA B 1 2 ? 74.812 5.848 -15.93 1 23.42 2 ALA B CA 1
ATOM 4100 C C . ALA B 1 2 ? 74.562 6.477 -14.562 1 23.42 2 ALA B C 1
ATOM 4102 O O . ALA B 1 2 ? 74.625 5.801 -13.539 1 23.42 2 ALA B O 1
ATOM 4103 N N . PRO B 1 3 ? 73.688 7.609 -14.492 1 20.83 3 PRO B N 1
ATOM 4104 C CA . PRO B 1 3 ? 74 8.484 -13.367 1 20.83 3 PRO B CA 1
ATOM 4105 C C . PRO B 1 3 ? 73.875 7.785 -12.016 1 20.83 3 PRO B C 1
ATOM 4107 O O . PRO B 1 3 ? 73.25 6.711 -11.938 1 20.83 3 PRO B O 1
ATOM 4110 N N . LEU B 1 4 ? 74.25 8.523 -10.938 1 21.38 4 LEU B N 1
ATOM 4111 C CA . LEU B 1 4 ? 74.875 8.602 -9.633 1 21.38 4 LEU B CA 1
ATOM 4112 C C . LEU B 1 4 ? 73.938 8.133 -8.531 1 21.38 4 LEU B C 1
ATOM 4114 O O . LEU B 1 4 ? 72.75 8.445 -8.555 1 21.38 4 LEU B O 1
ATOM 4118 N N . PRO B 1 5 ? 74.375 7.172 -7.605 1 24.53 5 PRO B N 1
ATOM 4119 C CA . PRO B 1 5 ? 73.938 6.262 -6.551 1 24.53 5 PRO B CA 1
ATOM 4120 C C . PRO B 1 5 ? 73.5 6.996 -5.289 1 24.53 5 PRO B C 1
ATOM 4122 O O . PRO B 1 5 ? 73.312 6.371 -4.242 1 24.53 5 PRO B O 1
ATOM 4125 N N . ALA B 1 6 ? 72.625 8.086 -5.355 1 20.38 6 ALA B N 1
ATOM 4126 C CA . ALA B 1 6 ? 72.625 8.906 -4.148 1 20.38 6 ALA B CA 1
ATOM 4127 C C . ALA B 1 6 ? 72.125 8.125 -2.947 1 20.38 6 ALA B C 1
ATOM 4129 O O . ALA B 1 6 ? 70.938 7.664 -2.949 1 20.38 6 ALA B O 1
ATOM 4130 N N . ALA B 1 7 ? 72.938 7.613 -2.021 1 21.95 7 ALA B N 1
ATOM 4131 C CA . ALA B 1 7 ? 73 6.691 -0.89 1 21.95 7 ALA B CA 1
ATOM 4132 C C . ALA B 1 7 ? 72.312 7.305 0.331 1 21.95 7 ALA B C 1
ATOM 4134 O O . ALA B 1 7 ? 72.875 8.195 0.979 1 21.95 7 ALA B O 1
ATOM 4135 N N . LEU B 1 8 ? 70.938 7.742 0.171 1 20.06 8 LEU B N 1
ATOM 4136 C CA . LEU B 1 8 ? 70.5 8.609 1.238 1 20.06 8 LEU B CA 1
ATOM 4137 C C . LEU B 1 8 ? 70.5 7.891 2.584 1 20.06 8 LEU B C 1
ATOM 4139 O O . LEU B 1 8 ? 70.188 6.719 2.682 1 20.06 8 LEU B O 1
ATOM 4143 N N . LEU B 1 9 ? 71.188 8.609 3.555 1 19.25 9 LEU B N 1
ATOM 4144 C CA . LEU B 1 9 ? 71.688 8.461 4.906 1 19.25 9 LEU B CA 1
ATOM 4145 C C . LEU B 1 9 ? 70.562 8.148 5.895 1 19.25 9 LEU B C 1
ATOM 4147 O O . LEU B 1 9 ? 69.5 8.711 5.793 1 19.25 9 LEU B O 1
ATOM 4151 N N . VAL B 1 10 ? 70.75 7.133 6.801 1 21.09 10 VAL B N 1
ATOM 4152 C CA . VAL B 1 10 ? 70.188 6.195 7.754 1 21.09 10 VAL B CA 1
ATOM 4153 C C . VAL B 1 10 ? 69.875 6.914 9.07 1 21.09 10 VAL B C 1
ATOM 4155 O O . VAL B 1 10 ? 69.5 6.281 10.055 1 21.09 10 VAL B O 1
ATOM 4158 N N . ALA B 1 11 ? 69.625 8.32 9.094 1 19.48 11 ALA B N 1
ATOM 4159 C CA . ALA B 1 11 ? 69.938 8.789 10.445 1 19.48 11 ALA B CA 1
ATOM 4160 C C . ALA B 1 11 ? 68.875 8.242 11.438 1 19.48 11 ALA B C 1
ATOM 4162 O O . ALA B 1 11 ? 67.688 8.391 11.234 1 19.48 11 ALA B O 1
ATOM 4163 N N . PHE B 1 12 ? 69.312 7.297 12.344 1 21.94 12 PHE B N 1
ATOM 4164 C CA . PHE B 1 12 ? 68.688 6.492 13.406 1 21.94 12 PHE B CA 1
ATOM 4165 C C . PHE B 1 12 ? 68.312 7.363 14.609 1 21.94 12 PHE B C 1
ATOM 4167 O O . PHE B 1 12 ? 69.125 7.496 15.547 1 21.94 12 PHE B O 1
ATOM 4174 N N . LEU B 1 13 ? 67.875 8.633 14.383 1 19.06 13 LEU B N 1
ATOM 4175 C CA . LEU B 1 13 ? 67.875 9.391 15.633 1 19.06 13 LEU B CA 1
ATOM 4176 C C . LEU B 1 13 ? 67 8.734 16.688 1 19.06 13 LEU B C 1
ATOM 4178 O O . LEU B 1 13 ? 65.875 8.367 16.422 1 19.06 13 LEU B O 1
ATOM 4182 N N . VAL B 1 14 ? 67.625 8.281 17.828 1 21.55 14 VAL B N 1
ATOM 4183 C CA . VAL B 1 14 ? 67.375 7.598 19.094 1 21.55 14 VAL B CA 1
ATOM 4184 C C . VAL B 1 14 ? 66.5 8.484 20 1 21.55 14 VAL B C 1
ATOM 4186 O O . VAL B 1 14 ? 66.188 8.102 21.125 1 21.55 14 VAL B O 1
ATOM 4189 N N . TRP B 1 15 ? 65.812 9.516 19.438 1 21.64 15 TRP B N 1
ATOM 4190 C CA . TRP B 1 15 ? 65.562 10.492 20.5 1 21.64 15 TRP B CA 1
ATOM 4191 C C . TRP B 1 15 ? 64.812 9.859 21.656 1 21.64 15 TRP B C 1
ATOM 4193 O O . TRP B 1 15 ? 64.125 8.875 21.469 1 21.64 15 TRP B O 1
ATOM 4203 N N . ALA B 1 16 ? 65.062 10.516 22.844 1 20.14 16 ALA B N 1
ATOM 4204 C CA . ALA B 1 16 ? 65 10.609 24.312 1 20.14 16 ALA B CA 1
ATOM 4205 C C . ALA B 1 16 ? 63.562 10.656 24.812 1 20.14 16 ALA B C 1
ATOM 4207 O O . ALA B 1 16 ? 62.688 11.203 24.141 1 20.14 16 ALA B O 1
ATOM 4208 N N . GLU B 1 17 ? 63.312 9.875 25.922 1 22.56 17 GLU B N 1
ATOM 4209 C CA . GLU B 1 17 ? 62.25 9.273 26.719 1 22.56 17 GLU B CA 1
ATOM 4210 C C . GLU B 1 17 ? 61.531 10.328 27.547 1 22.56 17 GLU B C 1
ATOM 4212 O O . GLU B 1 17 ? 60.562 10.008 28.281 1 22.56 17 GLU B O 1
ATOM 4217 N N . GLY B 1 18 ? 61.781 11.625 27.422 1 20.28 18 GLY B N 1
ATOM 4218 C CA . GLY B 1 18 ? 61.5 12.258 28.703 1 20.28 18 GLY B CA 1
ATOM 4219 C C . GLY B 1 18 ? 60.031 12.242 29.062 1 20.28 18 GLY B C 1
ATOM 4220 O O . GLY B 1 18 ? 59.188 12.258 28.188 1 20.28 18 GLY B O 1
ATOM 4221 N N . SER B 1 19 ? 59.719 11.844 30.391 1 22.34 19 SER B N 1
ATOM 4222 C CA . SER B 1 19 ? 58.625 11.484 31.25 1 22.34 19 SER B CA 1
ATOM 4223 C C . SER B 1 19 ? 57.781 12.703 31.594 1 22.34 19 SER B C 1
ATOM 4225 O O . SER B 1 19 ? 56.875 12.625 32.438 1 22.34 19 SER B O 1
ATOM 4227 N N . SER B 1 20 ? 57.844 13.773 30.859 1 19.8 20 SER B N 1
ATOM 4228 C CA . SER B 1 20 ? 57.344 14.891 31.656 1 19.8 20 SER B CA 1
ATOM 4229 C C . SER B 1 20 ? 55.906 14.664 32.062 1 19.8 20 SER B C 1
ATOM 4231 O O . SER B 1 20 ? 55.094 14.18 31.266 1 19.8 20 SER B O 1
ATOM 4233 N N . ARG B 1 21 ? 55.719 14.766 33.438 1 23.22 21 ARG B N 1
ATOM 4234 C CA . ARG B 1 21 ? 54.656 14.742 34.438 1 23.22 21 ARG B CA 1
ATOM 4235 C C . ARG B 1 21 ? 53.625 15.82 34.188 1 23.22 21 ARG B C 1
ATOM 4237 O O . ARG B 1 21 ? 53.875 17 34.438 1 23.22 21 ARG B O 1
ATOM 4244 N N . HIS B 1 22 ? 53.188 16.078 32.906 1 18.83 22 HIS B N 1
ATOM 4245 C CA . HIS B 1 22 ? 52.344 17.266 32.812 1 18.83 22 HIS B CA 1
ATOM 4246 C C . HIS B 1 22 ? 51.156 17.156 33.75 1 18.83 22 HIS B C 1
ATOM 4248 O O . HIS B 1 22 ? 50.594 16.062 33.938 1 18.83 22 HIS B O 1
ATOM 4254 N N . TYR B 1 23 ? 51.125 18.109 34.719 1 20.56 23 TYR B N 1
ATOM 4255 C CA . TYR B 1 23 ? 50.156 18.531 35.719 1 20.56 23 TYR B CA 1
ATOM 4256 C C . TYR B 1 23 ? 48.781 18.609 35.125 1 20.56 23 TYR B C 1
ATOM 4258 O O . TYR B 1 23 ? 48.594 19.031 33.969 1 20.56 23 TYR B O 1
ATOM 4266 N N . ALA B 1 24 ? 47.875 17.891 35.812 1 23.03 24 ALA B N 1
ATOM 4267 C CA . ALA B 1 24 ? 46.438 17.641 35.719 1 23.03 24 ALA B CA 1
ATOM 4268 C C . ALA B 1 24 ? 45.656 18.938 35.719 1 23.03 24 ALA B C 1
ATOM 4270 O O . ALA B 1 24 ? 45.531 19.578 36.781 1 23.03 24 ALA B O 1
ATOM 4271 N N . ASP B 1 25 ? 46.031 19.922 34.844 1 21.42 25 ASP B N 1
ATOM 4272 C CA . ASP B 1 25 ? 45.188 21.109 34.969 1 21.42 25 ASP B CA 1
ATOM 4273 C C . ASP B 1 25 ? 43.719 20.75 34.906 1 21.42 25 ASP B C 1
ATOM 4275 O O . ASP B 1 25 ? 43.281 20.125 33.938 1 21.42 25 ASP B O 1
ATOM 4279 N N . SER B 1 26 ? 43.062 20.656 36.062 1 26.62 26 SER B N 1
ATOM 4280 C CA . SER B 1 26 ? 41.656 20.5 36.406 1 26.62 26 SER B CA 1
ATOM 4281 C C . SER B 1 26 ? 40.781 21.562 35.75 1 26.62 26 SER B C 1
ATOM 4283 O O . SER B 1 26 ? 40.719 22.688 36.25 1 26.62 26 SER B O 1
ATOM 4285 N N . HIS B 1 27 ? 41 21.984 34.531 1 26.42 27 HIS B N 1
ATOM 4286 C CA . HIS B 1 27 ? 40.062 23.047 34.219 1 26.42 27 HIS B CA 1
ATOM 4287 C C . HIS B 1 27 ? 38.625 22.578 34.438 1 26.42 27 HIS B C 1
ATOM 4289 O O . HIS B 1 27 ? 38.25 21.453 34.062 1 26.42 27 HIS B O 1
ATOM 4295 N N . PRO B 1 28 ? 37.875 23.281 35.344 1 28.95 28 PRO B N 1
ATOM 4296 C CA . PRO B 1 28 ? 36.469 23.062 35.688 1 28.95 28 PRO B CA 1
ATOM 4297 C C . PRO B 1 28 ? 35.562 23.062 34.469 1 28.95 28 PRO B C 1
ATOM 4299 O O . PRO B 1 28 ? 35.812 23.828 33.531 1 28.95 28 PRO B O 1
ATOM 4302 N N . SER B 1 29 ? 35.125 21.938 34.094 1 29.14 29 SER B N 1
ATOM 4303 C CA . SER B 1 29 ? 34.125 21.734 33.062 1 29.14 29 SER B CA 1
ATOM 4304 C C . SER B 1 29 ? 32.938 22.688 33.25 1 29.14 29 SER B C 1
ATOM 4306 O O . SER B 1 29 ? 32.312 22.688 34.312 1 29.14 29 SER B O 1
ATOM 4308 N N . ARG B 1 30 ? 32.969 23.906 32.719 1 32.16 30 ARG B N 1
ATOM 4309 C CA . ARG B 1 30 ? 31.797 24.766 32.688 1 32.16 30 ARG B CA 1
ATOM 4310 C C . ARG B 1 30 ? 30.562 23.953 32.281 1 32.16 30 ARG B C 1
ATOM 4312 O O . ARG B 1 30 ? 30.453 23.469 31.156 1 32.16 30 ARG B O 1
ATOM 4319 N N . GLN B 1 31 ? 29.906 23.422 33.312 1 31.03 31 GLN B N 1
ATOM 4320 C CA . GLN B 1 31 ? 28.547 22.922 33.25 1 31.03 31 GLN B CA 1
ATOM 4321 C C . GLN B 1 31 ? 27.609 23.969 32.656 1 31.03 31 GLN B C 1
ATOM 4323 O O . GLN B 1 31 ? 27.344 25 33.25 1 31.03 31 GLN B O 1
ATOM 4328 N N . SER B 1 32 ? 27.719 24.281 31.422 1 31.08 32 SER B N 1
ATOM 4329 C CA . SER B 1 32 ? 26.656 25.141 30.891 1 31.08 32 SER B CA 1
ATOM 4330 C C . SER B 1 32 ? 25.297 24.703 31.406 1 31.08 32 SER B C 1
ATOM 4332 O O . SER B 1 32 ? 24.828 23.594 31.094 1 31.08 32 SER B O 1
ATOM 4334 N N . PHE B 1 33 ? 24.797 25.141 32.5 1 32.44 33 PHE B N 1
ATOM 4335 C CA . PHE B 1 33 ? 23.562 25.062 33.281 1 32.44 33 PHE B CA 1
ATOM 4336 C C . PHE B 1 33 ? 22.344 25.25 32.406 1 32.44 33 PHE B C 1
ATOM 4338 O O . PHE B 1 33 ? 21.219 24.984 32.812 1 32.44 33 PHE B O 1
ATOM 4345 N N . GLY B 1 34 ? 22.422 26.062 31.438 1 36.16 34 GLY B N 1
ATOM 4346 C CA . GLY B 1 34 ? 21.219 26.375 30.703 1 36.16 34 GLY B CA 1
ATOM 4347 C C . GLY B 1 34 ? 20.641 25.172 29.984 1 36.16 34 GLY B C 1
ATOM 4348 O O . GLY B 1 34 ? 19.547 25.25 29.406 1 36.16 34 GLY B O 1
ATOM 4349 N N . GLY B 1 35 ? 21.391 24.156 29.578 1 43.62 35 GLY B N 1
ATOM 4350 C CA . GLY B 1 35 ? 21.109 22.984 28.766 1 43.62 35 GLY B CA 1
ATOM 4351 C C . GLY B 1 35 ? 20.156 22.016 29.438 1 43.62 35 GLY B C 1
ATOM 4352 O O . GLY B 1 35 ? 19.609 21.125 28.797 1 43.62 35 GLY B O 1
ATOM 4353 N N . SER B 1 36 ? 20.078 22.016 30.766 1 48.09 36 SER B N 1
ATOM 4354 C CA . SER B 1 36 ? 19.422 20.984 31.562 1 48.09 36 SER B CA 1
ATOM 4355 C C . SER B 1 36 ? 17.922 21.172 31.578 1 48.09 36 SER B C 1
ATOM 4357 O O . SER B 1 36 ? 17.172 20.188 31.516 1 48.09 36 SER B O 1
ATOM 4359 N N . VAL B 1 37 ? 17.516 22.375 31.656 1 44.28 37 VAL B N 1
ATOM 4360 C CA . VAL B 1 37 ? 16.078 22.578 31.859 1 44.28 37 VAL B CA 1
ATOM 4361 C C . VAL B 1 37 ? 15.336 22.312 30.547 1 44.28 37 VAL B C 1
ATOM 4363 O O . VAL B 1 37 ? 14.273 21.688 30.547 1 44.28 37 VAL B O 1
ATOM 4366 N N . ASN B 1 38 ? 15.758 22.859 29.375 1 50.91 38 ASN B N 1
ATOM 4367 C CA . ASN B 1 38 ? 15.125 22.625 28.078 1 50.91 38 ASN B CA 1
ATOM 4368 C C . ASN B 1 38 ? 15.109 21.141 27.734 1 50.91 38 ASN B C 1
ATOM 4370 O O . ASN B 1 38 ? 14.125 20.641 27.188 1 50.91 38 ASN B O 1
ATOM 4374 N N . ASP B 1 39 ? 16.156 20.5 28.109 1 59.16 39 ASP B N 1
ATOM 4375 C CA . ASP B 1 39 ? 16.234 19.062 27.891 1 59.16 39 ASP B CA 1
ATOM 4376 C C . ASP B 1 39 ? 15.141 18.328 28.656 1 59.16 39 ASP B C 1
ATOM 4378 O O . ASP B 1 39 ? 14.562 17.359 28.156 1 59.16 39 ASP B O 1
ATOM 4382 N N . SER B 1 40 ? 14.75 19.125 29.672 1 73.56 40 SER B N 1
ATOM 4383 C CA . SER B 1 40 ? 13.789 18.453 30.547 1 73.56 40 SER B CA 1
ATOM 4384 C C . SER B 1 40 ? 12.375 18.562 29.984 1 73.56 40 SER B C 1
ATOM 4386 O O . SER B 1 40 ? 11.625 17.594 30.016 1 73.56 40 SER B O 1
ATOM 4388 N N . GLN B 1 41 ? 12.133 19.781 29.328 1 83.5 41 GLN B N 1
ATOM 4389 C CA . GLN B 1 41 ? 10.766 19.953 28.828 1 83.5 41 GLN B CA 1
ATOM 4390 C C . GLN B 1 41 ? 10.516 19.078 27.594 1 83.5 41 GLN B C 1
ATOM 4392 O O . GLN B 1 41 ? 9.461 18.453 27.484 1 83.5 41 GLN B O 1
ATOM 4397 N N . CYS B 1 42 ? 11.453 19.125 26.797 1 88.56 42 CYS B N 1
ATOM 4398 C CA . CYS B 1 42 ? 11.328 18.312 25.594 1 88.56 42 CYS B CA 1
ATOM 4399 C C . CYS B 1 42 ? 11.164 16.844 25.938 1 88.56 42 CYS B C 1
ATOM 4401 O O . CYS B 1 42 ? 10.32 16.156 25.359 1 88.56 42 CYS B O 1
ATOM 4403 N N . GLN B 1 43 ? 11.945 16.5 26.922 1 86.69 43 GLN B N 1
ATOM 4404 C CA . GLN B 1 43 ? 11.891 15.102 27.344 1 86.69 43 GLN B CA 1
ATOM 4405 C C . GLN B 1 43 ? 10.531 14.766 27.953 1 86.69 43 GLN B C 1
ATOM 4407 O O . GLN B 1 43 ? 10.008 13.672 27.75 1 86.69 43 GLN B O 1
ATOM 4412 N N . HIS B 1 44 ? 10.102 15.719 28.625 1 86.31 44 HIS B N 1
ATOM 4413 C CA . HIS B 1 44 ? 8.789 15.516 29.234 1 86.31 44 HIS B CA 1
ATOM 4414 C C . HIS B 1 44 ? 7.703 15.391 28.172 1 86.31 44 HIS B C 1
ATOM 4416 O O . HIS B 1 44 ? 6.828 14.523 28.266 1 86.31 44 HIS B O 1
ATOM 4422 N N . MET B 1 45 ? 7.777 16.203 27.203 1 86.25 45 MET B N 1
ATOM 4423 C CA . MET B 1 45 ? 6.797 16.172 26.109 1 86.25 45 MET B CA 1
ATOM 4424 C C . MET B 1 45 ? 6.879 14.859 25.344 1 86.25 45 MET B C 1
ATOM 4426 O O . MET B 1 45 ? 5.852 14.258 25.031 1 86.25 45 MET B O 1
ATOM 4430 N N . LEU B 1 46 ? 7.984 14.453 25.156 1 89.94 46 LEU B N 1
ATOM 4431 C CA . LEU B 1 46 ? 8.18 13.195 24.438 1 89.94 46 LEU B CA 1
ATOM 4432 C C . LEU B 1 46 ? 7.707 12.016 25.281 1 89.94 46 LEU B C 1
ATOM 4434 O O . LEU B 1 46 ? 7.09 11.078 24.75 1 89.94 46 LEU B O 1
ATOM 4438 N N . LYS B 1 47 ? 8.031 12.078 26.547 1 87.06 47 LYS B N 1
ATOM 4439 C CA . LYS B 1 47 ? 7.574 11.016 27.438 1 87.06 47 LYS B CA 1
ATOM 4440 C C . LYS B 1 47 ? 6.051 10.945 27.469 1 87.06 47 LYS B C 1
ATOM 4442 O O . LYS B 1 47 ? 5.48 9.852 27.531 1 87.06 47 LYS B O 1
ATOM 4447 N N . HIS B 1 48 ? 5.48 12.039 27.406 1 84.56 48 HIS B N 1
ATOM 4448 C CA . HIS B 1 48 ? 4.023 12.094 27.359 1 84.56 48 HIS B CA 1
ATOM 4449 C C . HIS B 1 48 ? 3.486 11.398 26.125 1 84.56 48 HIS B C 1
ATOM 4451 O O . HIS B 1 48 ? 2.516 10.641 26.203 1 84.56 48 HIS B O 1
ATOM 4457 N N . LEU B 1 49 ? 4.086 11.648 25.062 1 86.94 49 LEU B N 1
ATOM 4458 C CA . LEU B 1 49 ? 3.672 11.016 23.812 1 86.94 49 LEU B CA 1
ATOM 4459 C C . LEU B 1 49 ? 3.893 9.508 23.875 1 86.94 49 LEU B C 1
ATOM 4461 O O . LEU B 1 49 ? 3.037 8.734 23.422 1 86.94 49 LEU B O 1
ATOM 4465 N N . HIS B 1 50 ? 4.922 9.188 24.516 1 83.56 50 HIS B N 1
ATOM 4466 C CA . HIS B 1 50 ? 5.301 7.777 24.562 1 83.56 50 HIS B CA 1
ATOM 4467 C C . HIS B 1 50 ? 4.387 6.996 25.5 1 83.56 50 HIS B C 1
ATOM 4469 O O . HIS B 1 50 ? 4.348 5.766 25.453 1 83.56 50 HIS B O 1
ATOM 4475 N N . ASN B 1 51 ? 3.664 7.738 26.266 1 78.44 51 ASN B N 1
ATOM 4476 C CA . ASN B 1 51 ? 2.695 7.098 27.156 1 78.44 51 ASN B CA 1
ATOM 4477 C C . ASN B 1 51 ? 1.28 7.18 26.578 1 78.44 51 ASN B C 1
ATOM 4479 O O . ASN B 1 51 ? 0.302 7.023 27.312 1 78.44 51 ASN B O 1
ATOM 4483 N N . GLY B 1 52 ? 1.244 7.449 25.359 1 76.75 52 GLY B N 1
ATOM 4484 C CA . GLY B 1 52 ? -0.031 7.422 24.656 1 76.75 52 GLY B CA 1
ATOM 4485 C C . GLY B 1 52 ? -0.748 8.758 24.672 1 76.75 52 GLY B C 1
ATOM 4486 O O . GLY B 1 52 ? -1.834 8.891 24.094 1 76.75 52 GLY B O 1
ATOM 4487 N N . ALA B 1 53 ? -0.244 9.789 25.25 1 72.88 53 ALA B N 1
ATOM 4488 C CA . ALA B 1 53 ? -0.731 11.164 25.281 1 72.88 53 ALA B CA 1
ATOM 4489 C C . ALA B 1 53 ? -2.195 11.219 25.703 1 72.88 53 ALA B C 1
ATOM 4491 O O . ALA B 1 53 ? -2.93 12.133 25.312 1 72.88 53 ALA B O 1
ATOM 4492 N N . LYS B 1 54 ? -2.77 10.172 26.281 1 76.62 54 LYS B N 1
ATOM 4493 C CA . LYS B 1 54 ? -4.148 10.055 26.75 1 76.62 54 LYS B CA 1
ATOM 4494 C C . LYS B 1 54 ? -5.133 10.141 25.578 1 76.62 54 LYS B C 1
ATOM 4496 O O . LYS B 1 54 ? -6.176 10.789 25.688 1 76.62 54 LYS B O 1
ATOM 4501 N N . ILE B 1 55 ? -4.738 9.719 24.516 1 85.06 55 ILE B N 1
ATOM 4502 C CA . ILE B 1 55 ? -5.578 9.656 23.312 1 85.06 55 ILE B CA 1
ATOM 4503 C C . ILE B 1 55 ? -6.301 8.312 23.266 1 85.06 55 ILE B C 1
ATOM 4505 O O . ILE B 1 55 ? -5.719 7.273 23.594 1 85.06 55 ILE B O 1
ATOM 4509 N N . THR B 1 56 ? -7.555 8.445 22.938 1 82.38 56 THR B N 1
ATOM 4510 C CA . THR B 1 56 ? -8.32 7.227 22.734 1 82.38 56 THR B CA 1
ATOM 4511 C C . THR B 1 56 ? -8.734 7.086 21.266 1 82.38 56 THR B C 1
ATOM 4513 O O . THR B 1 56 ? -9.125 8.07 20.641 1 82.38 56 THR B O 1
ATOM 4516 N N . VAL B 1 57 ? -8.57 5.883 20.891 1 84.5 57 VAL B N 1
ATOM 4517 C CA . VAL B 1 57 ? -8.961 5.594 19.516 1 84.5 57 VAL B CA 1
ATOM 4518 C C . VAL B 1 57 ? -10.297 4.848 19.516 1 84.5 57 VAL B C 1
ATOM 4520 O O . VAL B 1 57 ? -10.469 3.857 20.219 1 84.5 57 VAL B O 1
ATOM 4523 N N . GLN B 1 58 ? -11.18 5.344 18.703 1 85.38 58 GLN B N 1
ATOM 4524 C CA . GLN B 1 58 ? -12.484 4.703 18.578 1 85.38 58 GLN B CA 1
ATOM 4525 C C . GLN B 1 58 ? -12.539 3.832 17.328 1 85.38 58 GLN B C 1
ATOM 4527 O O . GLN B 1 58 ? -12.328 4.32 16.203 1 85.38 58 GLN B O 1
ATOM 4532 N N . MET B 1 59 ? -12.867 2.549 17.5 1 87.62 59 MET B N 1
ATOM 4533 C CA . MET B 1 59 ? -12.992 1.627 16.375 1 87.62 59 MET B CA 1
ATOM 4534 C C . MET B 1 59 ? -14.289 0.827 16.469 1 87.62 59 MET B C 1
ATOM 4536 O O . MET B 1 59 ? -14.602 0.262 17.516 1 87.62 59 MET B O 1
ATOM 4540 N N . PRO B 1 60 ? -15.117 0.688 15.484 1 88.81 60 PRO B N 1
ATOM 4541 C CA . PRO B 1 60 ? -14.977 1.519 14.289 1 88.81 60 PRO B CA 1
ATOM 4542 C C . PRO B 1 60 ? -15.242 2.998 14.562 1 88.81 60 PRO B C 1
ATOM 4544 O O . PRO B 1 60 ? -15.891 3.34 15.555 1 88.81 60 PRO B O 1
ATOM 4547 N N . PRO B 1 61 ? -14.727 3.807 13.672 1 93.56 61 PRO B N 1
ATOM 4548 C CA . PRO B 1 61 ? -14.938 5.238 13.906 1 93.56 61 PRO B CA 1
ATOM 4549 C C . PRO B 1 61 ? -16.391 5.66 13.695 1 93.56 61 PRO B C 1
ATOM 4551 O O . PRO B 1 61 ? -17.016 5.262 12.711 1 93.56 61 PRO B O 1
ATOM 4554 N N . ILE B 1 62 ? -16.875 6.383 14.617 1 93 62 ILE B N 1
ATOM 4555 C CA . ILE B 1 62 ? -18.188 7.02 14.438 1 93 62 ILE B CA 1
ATOM 4556 C C . ILE B 1 62 ? -18.016 8.336 13.688 1 93 62 ILE B C 1
ATOM 4558 O O . ILE B 1 62 ? -17.703 9.367 14.289 1 93 62 ILE B O 1
ATOM 4562 N N . VAL B 1 63 ? -18.266 8.289 12.461 1 96.19 63 VAL B N 1
ATOM 4563 C CA . VAL B 1 63 ? -17.875 9.406 11.602 1 96.19 63 VAL B CA 1
ATOM 4564 C C . VAL B 1 63 ? -19.031 10.391 11.477 1 96.19 63 VAL B C 1
ATOM 4566 O O . VAL B 1 63 ? -18.844 11.523 11.023 1 96.19 63 VAL B O 1
ATOM 4569 N N . GLU B 1 64 ? -20.203 9.969 11.883 1 96.75 64 GLU B N 1
ATOM 4570 C CA . GLU B 1 64 ? -21.375 10.844 11.773 1 96.75 64 GLU B CA 1
ATOM 4571 C C . GLU B 1 64 ? -21.094 12.203 12.422 1 96.75 64 GLU B C 1
ATOM 4573 O O . GLU B 1 64 ? -20.578 12.266 13.539 1 96.75 64 GLU B O 1
ATOM 4578 N N . GLY B 1 65 ? -21.453 13.227 11.727 1 97.44 65 GLY B N 1
ATOM 4579 C CA . GLY B 1 65 ? -21.219 14.57 12.227 1 97.44 65 GLY B CA 1
ATOM 4580 C C . GLY B 1 65 ? -20.594 15.492 11.195 1 97.44 65 GLY B C 1
ATOM 4581 O O . GLY B 1 65 ? -20.531 15.156 10.016 1 97.44 65 GLY B O 1
ATOM 4582 N N . HIS B 1 66 ? -20.297 16.703 11.664 1 98 66 HIS B N 1
ATOM 4583 C CA . HIS B 1 66 ? -19.672 17.734 10.836 1 98 66 HIS B CA 1
ATOM 4584 C C . HIS B 1 66 ? -18.203 17.938 11.211 1 98 66 HIS B C 1
ATOM 4586 O O . HIS B 1 66 ? -17.891 18.203 12.375 1 98 66 HIS B O 1
ATOM 4592 N N . TRP B 1 67 ? -17.391 17.734 10.25 1 98.5 67 TRP B N 1
ATOM 4593 C CA . TRP B 1 67 ? -15.938 17.797 10.461 1 98.5 67 TRP B CA 1
ATOM 4594 C C . TRP B 1 67 ? -15.312 18.906 9.617 1 98.5 67 TRP B C 1
ATOM 4596 O O . TRP B 1 67 ? -15.602 19.016 8.422 1 98.5 67 TRP B O 1
ATOM 4606 N N . VAL B 1 68 ? -14.375 19.719 10.266 1 98.44 68 VAL B N 1
ATOM 4607 C CA . VAL B 1 68 ? -13.844 20.875 9.555 1 98.44 68 VAL B CA 1
ATOM 4608 C C . VAL B 1 68 ? -12.328 20.953 9.766 1 98.44 68 VAL B C 1
ATOM 4610 O O . VAL B 1 68 ? -11.805 20.406 10.734 1 98.44 68 VAL B O 1
ATOM 4613 N N . SER B 1 69 ? -11.688 21.609 8.812 1 98 69 SER B N 1
ATOM 4614 C CA . SER B 1 69 ? -10.266 21.906 8.977 1 98 69 SER B CA 1
ATOM 4615 C C . SER B 1 69 ? -10.023 22.828 10.156 1 98 69 SER B C 1
ATOM 4617 O O . SER B 1 69 ? -10.898 23.625 10.516 1 98 69 SER B O 1
ATOM 4619 N N . THR B 1 70 ? -8.812 22.766 10.719 1 95.06 70 THR B N 1
ATOM 4620 C CA . THR B 1 70 ? -8.477 23.625 11.859 1 95.06 70 THR B CA 1
ATOM 4621 C C . THR B 1 70 ? -7.574 24.766 11.422 1 95.06 70 THR B C 1
ATOM 4623 O O . THR B 1 70 ? -7.285 25.672 12.211 1 95.06 70 THR B O 1
ATOM 4626 N N . SER B 1 71 ? -7.062 24.719 10.266 1 94.38 71 SER B N 1
ATOM 4627 C CA . SER B 1 71 ? -6.195 25.734 9.672 1 94.38 71 SER B CA 1
ATOM 4628 C C . SER B 1 71 ? -6.16 25.609 8.156 1 94.38 71 SER B C 1
ATOM 4630 O O . SER B 1 71 ? -6.82 24.75 7.578 1 94.38 71 SER B O 1
ATOM 4632 N N . CYS B 1 72 ? -5.48 26.594 7.539 1 96.44 72 CYS B N 1
ATOM 4633 C CA . CYS B 1 72 ? -5.258 26.484 6.102 1 96.44 72 CYS B CA 1
ATOM 4634 C C . CYS B 1 72 ? -4.316 25.328 5.781 1 96.44 72 CYS B C 1
ATOM 4636 O O . CYS B 1 72 ? -3.168 25.328 6.23 1 96.44 72 CYS B O 1
ATOM 4638 N N . GLU B 1 73 ? -4.82 24.391 5.066 1 97 73 GLU B N 1
ATOM 4639 C CA . GLU B 1 73 ? -4.043 23.203 4.738 1 97 73 GLU B CA 1
ATOM 4640 C C . GLU B 1 73 ? -3.234 23.422 3.459 1 97 73 GLU B C 1
ATOM 4642 O O . GLU B 1 73 ? -3.68 24.109 2.543 1 97 73 GLU B O 1
ATOM 4647 N N . VAL B 1 74 ? -2.057 22.797 3.434 1 96.62 74 VAL B N 1
ATOM 4648 C CA . VAL B 1 74 ? -1.216 22.812 2.242 1 96.62 74 VAL B CA 1
ATOM 4649 C C . VAL B 1 74 ? -1.032 21.391 1.72 1 96.62 74 VAL B C 1
ATOM 4651 O O . VAL B 1 74 ? -0.418 20.547 2.387 1 96.62 74 VAL B O 1
ATOM 4654 N N . ARG B 1 75 ? -1.577 21.109 0.537 1 95.81 75 ARG B N 1
ATOM 4655 C CA . ARG B 1 75 ? -1.368 19.828 -0.146 1 95.81 75 ARG B CA 1
ATOM 4656 C C . ARG B 1 75 ? -0.268 19.953 -1.195 1 95.81 75 ARG B C 1
ATOM 4658 O O . ARG B 1 75 ? 0.035 21.047 -1.665 1 95.81 75 ARG B O 1
ATOM 4665 N N . SER B 1 76 ? 0.28 18.812 -1.518 1 95 76 SER B N 1
ATOM 4666 C CA . SER B 1 76 ? 1.365 18.812 -2.492 1 95 76 SER B CA 1
ATOM 4667 C C . SER B 1 76 ? 0.89 19.328 -3.846 1 95 76 SER B C 1
ATOM 4669 O O . SER B 1 76 ? -0.211 19 -4.293 1 95 76 SER B O 1
ATOM 4671 N N . GLY B 1 77 ? 1.714 20.203 -4.422 1 91.31 77 GLY B N 1
ATOM 4672 C CA . GLY B 1 77 ? 1.404 20.828 -5.695 1 91.31 77 GLY B CA 1
ATOM 4673 C C . GLY B 1 77 ? 2.15 22.141 -5.91 1 91.31 77 GLY B C 1
ATOM 4674 O O . GLY B 1 77 ? 3.041 22.219 -6.762 1 91.31 77 GLY B O 1
ATOM 4675 N N . PRO B 1 78 ? 1.934 23.125 -4.984 1 95.44 78 PRO B N 1
ATOM 4676 C CA . PRO B 1 78 ? 1.084 23.109 -3.791 1 95.44 78 PRO B CA 1
ATOM 4677 C C . PRO B 1 78 ? -0.353 23.531 -4.082 1 95.44 78 PRO B C 1
ATOM 4679 O O . PRO B 1 78 ? -0.603 24.266 -5.043 1 95.44 78 PRO B O 1
ATOM 4682 N N . GLU B 1 79 ? -1.192 23.047 -3.291 1 96.5 79 GLU B N 1
ATOM 4683 C CA . GLU B 1 79 ? -2.592 23.453 -3.217 1 96.5 79 GLU B CA 1
ATOM 4684 C C . GLU B 1 79 ? -2.965 23.891 -1.806 1 96.5 79 GLU B C 1
ATOM 4686 O O . GLU B 1 79 ? -2.523 23.297 -0.824 1 96.5 79 GLU B O 1
ATOM 4691 N N . PHE B 1 80 ? -3.709 24.984 -1.756 1 97.75 80 PHE B N 1
ATOM 4692 C CA . PHE B 1 80 ? -4.191 25.484 -0.477 1 97.75 80 PHE B CA 1
ATOM 4693 C C . PHE B 1 80 ? -5.695 25.281 -0.348 1 97.75 80 PHE B C 1
ATOM 4695 O O . PHE B 1 80 ? -6.457 25.641 -1.252 1 97.75 80 PHE B O 1
ATOM 4702 N N . LEU B 1 81 ? -6.031 24.734 0.79 1 98.12 81 LEU B N 1
ATOM 4703 C CA . LEU B 1 81 ? -7.461 24.453 0.866 1 98.12 81 LEU B CA 1
ATOM 4704 C C . LEU B 1 81 ? -7.914 24.312 2.316 1 98.12 81 LEU B C 1
ATOM 4706 O O . LEU B 1 81 ? -7.082 24.172 3.217 1 98.12 81 LEU B O 1
ATOM 4710 N N . THR B 1 82 ? -9.172 24.422 2.537 1 98.62 82 THR B N 1
ATOM 4711 C CA . THR B 1 82 ? -9.875 24.016 3.748 1 98.62 82 THR B CA 1
ATOM 4712 C C . THR B 1 82 ? -11 23.031 3.422 1 98.62 82 THR B C 1
ATOM 4714 O O . THR B 1 82 ? -11.547 23.062 2.316 1 98.62 82 THR B O 1
ATOM 4717 N N . ARG B 1 83 ? -11.312 22.203 4.328 1 98.69 83 ARG B N 1
ATOM 4718 C CA . ARG B 1 83 ? -12.297 21.141 4.125 1 98.69 83 ARG B CA 1
ATOM 4719 C C . ARG B 1 83 ? -13.43 21.25 5.141 1 98.69 83 ARG B C 1
ATOM 4721 O O . ARG B 1 83 ? -13.211 21.641 6.289 1 98.69 83 ARG B O 1
ATOM 4728 N N . SER B 1 84 ? -14.594 20.953 4.715 1 98.75 84 SER B N 1
ATOM 4729 C CA . SER B 1 84 ? -15.805 20.828 5.516 1 98.75 84 SER B CA 1
ATOM 4730 C C . SER B 1 84 ? -16.625 19.609 5.094 1 98.75 84 SER B C 1
ATOM 4732 O O . SER B 1 84 ? -17.25 19.625 4.031 1 98.75 84 SER B O 1
ATOM 4734 N N . TYR B 1 85 ? -16.656 18.609 5.914 1 98.75 85 TYR B N 1
ATOM 4735 C CA . TYR B 1 85 ? -17.281 17.328 5.57 1 98.75 85 TYR B CA 1
ATOM 4736 C C . TYR B 1 85 ? -18.406 17 6.535 1 98.75 85 TYR B C 1
ATOM 4738 O O . TYR B 1 85 ? -18.25 17.109 7.754 1 98.75 85 TYR B O 1
ATOM 4746 N N . ARG B 1 86 ? -19.484 16.625 6.012 1 98.62 86 ARG B N 1
ATOM 4747 C CA . ARG B 1 86 ? -20.625 16.188 6.801 1 98.62 86 ARG B CA 1
ATOM 4748 C C . ARG B 1 86 ? -21.016 14.742 6.449 1 98.62 86 ARG B C 1
ATOM 4750 O O . ARG B 1 86 ? -21.234 14.422 5.281 1 98.62 86 ARG B O 1
ATOM 4757 N N . PHE B 1 87 ? -21.031 13.945 7.461 1 98.56 87 PHE B N 1
ATOM 4758 C CA . PHE B 1 87 ? -21.453 12.555 7.301 1 98.56 87 PHE B CA 1
ATOM 4759 C C . PHE B 1 87 ? -22.797 12.312 7.969 1 98.56 87 PHE B C 1
ATOM 4761 O O . PHE B 1 87 ? -23.016 12.742 9.102 1 98.56 87 PHE B O 1
ATOM 4768 N N . TYR B 1 88 ? -23.641 11.586 7.289 1 98.06 88 TYR B N 1
ATOM 4769 C CA . TYR B 1 88 ? -25.016 11.383 7.762 1 98.06 88 TYR B CA 1
ATOM 4770 C C . TYR B 1 88 ? -25.234 9.945 8.203 1 98.06 88 TYR B C 1
ATOM 4772 O O . TYR B 1 88 ? -24.484 9.047 7.816 1 98.06 88 TYR B O 1
ATOM 4780 N N . PRO B 1 89 ? -26.219 9.719 9.023 1 95.12 89 PRO B N 1
ATOM 4781 C CA . PRO B 1 89 ? -26.484 8.375 9.531 1 95.12 89 PRO B CA 1
ATOM 4782 C C . PRO B 1 89 ? -26.828 7.379 8.43 1 95.12 89 PRO B C 1
ATOM 4784 O O . PRO B 1 89 ? -26.656 6.172 8.602 1 95.12 89 PRO B O 1
ATOM 4787 N N . ASN B 1 90 ? -27.328 7.812 7.328 1 95.69 90 ASN B N 1
ATOM 4788 C CA . ASN B 1 90 ? -27.703 6.918 6.242 1 95.69 90 ASN B CA 1
ATOM 4789 C C . ASN B 1 90 ? -26.516 6.578 5.348 1 95.69 90 ASN B C 1
ATOM 4791 O O . ASN B 1 90 ? -26.703 6.172 4.199 1 95.69 90 ASN B O 1
ATOM 4795 N N . ASN B 1 91 ? -25.328 6.848 5.762 1 95.88 91 ASN B N 1
ATOM 4796 C CA . ASN B 1 91 ? -24.062 6.512 5.098 1 95.88 91 ASN B CA 1
ATOM 4797 C C . ASN B 1 91 ? -23.797 7.434 3.912 1 95.88 91 ASN B C 1
ATOM 4799 O O . ASN B 1 91 ? -22.953 7.129 3.062 1 95.88 91 ASN B O 1
ATOM 4803 N N . THR B 1 92 ? -24.562 8.461 3.822 1 98.12 92 THR B N 1
ATOM 4804 C CA . THR B 1 92 ? -24.25 9.461 2.801 1 98.12 92 THR B CA 1
ATOM 4805 C C . THR B 1 92 ? -23.391 10.578 3.377 1 98.12 92 THR B C 1
ATOM 4807 O O . THR B 1 92 ? -23.25 10.688 4.598 1 98.12 92 THR B O 1
ATOM 4810 N N . PHE B 1 93 ? -22.797 11.312 2.471 1 98.44 93 PHE B N 1
ATOM 4811 C CA . PHE B 1 93 ? -22 12.43 2.947 1 98.44 93 PHE B CA 1
ATOM 4812 C C . PHE B 1 93 ? -22.062 13.602 1.97 1 98.44 93 PHE B C 1
ATOM 4814 O O . PHE B 1 93 ? -22.406 13.422 0.802 1 98.44 93 PHE B O 1
ATOM 4821 N N . THR B 1 94 ? -21.875 14.75 2.477 1 98.5 94 THR B N 1
ATOM 4822 C CA . THR B 1 94 ? -21.625 15.977 1.729 1 98.5 94 THR B CA 1
ATOM 4823 C C . THR B 1 94 ? -20.297 16.594 2.133 1 98.5 94 THR B C 1
ATOM 4825 O O . THR B 1 94 ? -20.031 16.797 3.32 1 98.5 94 THR B O 1
ATOM 4828 N N . ALA B 1 95 ? -19.484 16.812 1.143 1 98.56 95 ALA B N 1
ATOM 4829 C CA . ALA B 1 95 ? -18.156 17.359 1.418 1 98.56 95 ALA B CA 1
ATOM 4830 C C . ALA B 1 95 ? -17.922 18.641 0.617 1 98.56 95 ALA B C 1
ATOM 4832 O O . ALA B 1 95 ? -18.25 18.703 -0.567 1 98.56 95 ALA B O 1
ATOM 4833 N N . GLN B 1 96 ? -17.453 19.641 1.296 1 98.75 96 GLN B N 1
ATOM 4834 C CA . GLN B 1 96 ? -17 20.859 0.643 1 98.75 96 GLN B CA 1
ATOM 4835 C C . GLN B 1 96 ? -15.484 21.016 0.759 1 98.75 96 GLN B C 1
ATOM 4837 O O . GLN B 1 96 ? -14.93 20.953 1.858 1 98.75 96 GLN B O 1
ATOM 4842 N N . GLN B 1 97 ? -14.875 21.172 -0.338 1 98.5 97 GLN B N 1
ATOM 4843 C CA . GLN B 1 97 ? -13.461 21.531 -0.39 1 98.5 97 GLN B CA 1
ATOM 4844 C C . GLN B 1 97 ? -13.258 22.922 -0.958 1 98.5 97 GLN B C 1
ATOM 4846 O O . GLN B 1 97 ? -13.57 23.188 -2.123 1 98.5 97 GLN B O 1
ATOM 4851 N N . PHE B 1 98 ? -12.75 23.812 -0.153 1 98.81 98 PHE B N 1
ATOM 4852 C CA . PHE B 1 98 ? -12.516 25.203 -0.547 1 98.81 98 PHE B CA 1
ATOM 4853 C C . PHE B 1 98 ? -11.062 25.406 -0.958 1 98.81 98 PHE B C 1
ATOM 4855 O O . PHE B 1 98 ? -10.156 25.297 -0.132 1 98.81 98 PHE B O 1
ATOM 4862 N N . TYR B 1 99 ? -10.859 25.75 -2.189 1 98.12 99 TYR B N 1
ATOM 4863 C CA . TYR B 1 99 ? -9.508 25.984 -2.686 1 98.12 99 TYR B CA 1
ATOM 4864 C C . TYR B 1 99 ? -9.18 27.469 -2.729 1 98.12 99 TYR B C 1
ATOM 4866 O O . TYR B 1 99 ? -10.055 28.297 -3 1 98.12 99 TYR B O 1
ATOM 4874 N N . TYR B 1 100 ? -7.891 27.812 -2.541 1 98.25 100 TYR B N 1
ATOM 4875 C CA . TYR B 1 100 ? -7.484 29.203 -2.418 1 98.25 100 TYR B CA 1
ATOM 4876 C C . TYR B 1 100 ? -6.273 29.5 -3.295 1 98.25 100 TYR B C 1
ATOM 4878 O O . TYR B 1 100 ? -5.57 28.578 -3.721 1 98.25 100 TYR B O 1
ATOM 4886 N N . GLN B 1 101 ? -6.02 30.766 -3.484 1 96.25 101 GLN B N 1
ATOM 4887 C CA . GLN B 1 101 ? -4.887 31.234 -4.273 1 96.25 101 GLN B CA 1
ATOM 4888 C C . GLN B 1 101 ? -3.648 31.422 -3.4 1 96.25 101 GLN B C 1
ATOM 4890 O O . GLN B 1 101 ? -2.523 31.438 -3.904 1 96.25 101 GLN B O 1
ATOM 4895 N N . ASP B 1 102 ? -3.885 31.609 -2.156 1 95.75 102 ASP B N 1
ATOM 4896 C CA . ASP B 1 102 ? -2.781 31.953 -1.267 1 95.75 102 ASP B CA 1
ATOM 4897 C C . ASP B 1 102 ? -2.648 30.938 -0.131 1 95.75 102 ASP B C 1
ATOM 4899 O O . ASP B 1 102 ? -3.596 30.219 0.174 1 95.75 102 ASP B O 1
ATOM 4903 N N . ASN B 1 103 ? -1.532 30.969 0.588 1 95.38 103 ASN B N 1
ATOM 4904 C CA . ASN B 1 103 ? -1.204 29.984 1.609 1 95.38 103 ASN B CA 1
ATOM 4905 C C . ASN B 1 103 ? -1.86 30.312 2.945 1 95.38 103 ASN B C 1
ATOM 4907 O O . ASN B 1 103 ? -1.722 29.562 3.916 1 95.38 103 ASN B O 1
ATOM 4911 N N . HIS B 1 104 ? -2.633 31.344 3.016 1 95.75 104 HIS B N 1
ATOM 4912 C CA . HIS B 1 104 ? -3.324 31.688 4.25 1 95.75 104 HIS B CA 1
ATOM 4913 C C . HIS B 1 104 ? -4.836 31.531 4.098 1 95.75 104 HIS B C 1
ATOM 4915 O O . HIS B 1 104 ? -5.59 31.828 5.031 1 95.75 104 HIS B O 1
ATOM 4921 N N . CYS B 1 105 ? -5.258 31.094 2.947 1 97.94 105 CYS B N 1
ATOM 4922 C CA . CYS B 1 105 ? -6.668 30.844 2.662 1 97.94 105 CYS B CA 1
ATOM 4923 C C . CYS B 1 105 ? -7.496 32.094 2.861 1 97.94 105 CYS B C 1
ATOM 4925 O O . CYS B 1 105 ? -8.531 32.062 3.529 1 97.94 105 CYS B O 1
ATOM 4927 N N . THR B 1 106 ? -7.031 33.219 2.26 1 97.56 106 THR B N 1
ATOM 4928 C CA . THR B 1 106 ? -7.727 34.5 2.328 1 97.56 106 THR B CA 1
ATOM 4929 C C . THR B 1 106 ? -8.375 34.812 0.989 1 97.56 106 THR B C 1
ATOM 4931 O O . THR B 1 106 ? -9.266 35.688 0.921 1 97.56 106 THR B O 1
ATOM 4934 N N . ARG B 1 107 ? -7.938 34.219 -0.088 1 97.56 107 ARG B N 1
ATOM 4935 C CA . ARG B 1 107 ? -8.43 34.5 -1.431 1 97.56 107 ARG B CA 1
ATOM 4936 C C . ARG B 1 107 ? -8.992 33.25 -2.088 1 97.56 107 ARG B C 1
ATOM 4938 O O . ARG B 1 107 ? -8.289 32.594 -2.844 1 97.56 107 ARG B O 1
ATOM 4945 N N . PRO B 1 108 ? -10.273 33.094 -1.987 1 98.19 108 PRO B N 1
ATOM 4946 C CA . PRO B 1 108 ? -10.883 31.859 -2.521 1 98.19 108 PRO B CA 1
ATOM 4947 C C . PRO B 1 108 ? -10.797 31.781 -4.043 1 98.19 108 PRO B C 1
ATOM 4949 O O . PRO B 1 108 ? -10.93 32.781 -4.734 1 98.19 108 PRO B O 1
ATOM 4952 N N . LYS B 1 109 ? -10.508 30.594 -4.57 1 97.62 109 LYS B N 1
ATOM 4953 C CA . LYS B 1 109 ? -10.469 30.312 -6 1 97.62 109 LYS B CA 1
ATOM 4954 C C . LYS B 1 109 ? -11.758 29.625 -6.453 1 97.62 109 LYS B C 1
ATOM 4956 O O . LYS B 1 109 ? -12.547 30.203 -7.199 1 97.62 109 LYS B O 1
ATOM 4961 N N . TYR B 1 110 ? -11.953 28.453 -6.039 1 97.44 110 TYR B N 1
ATOM 4962 C CA . TYR B 1 110 ? -13.164 27.703 -6.336 1 97.44 110 TYR B CA 1
ATOM 4963 C C . TYR B 1 110 ? -13.492 26.734 -5.207 1 97.44 110 TYR B C 1
ATOM 4965 O O . TYR B 1 110 ? -12.656 26.469 -4.344 1 97.44 110 TYR B O 1
ATOM 4973 N N . THR B 1 111 ? -14.734 26.25 -5.152 1 98.44 111 THR B N 1
ATOM 4974 C CA . THR B 1 111 ? -15.219 25.281 -4.18 1 98.44 111 THR B CA 1
ATOM 4975 C C . THR B 1 111 ? -15.781 24.047 -4.879 1 98.44 111 THR B C 1
ATOM 4977 O O . THR B 1 111 ? -16.531 24.172 -5.844 1 98.44 111 THR B O 1
ATOM 4980 N N . LEU B 1 112 ? -15.328 22.906 -4.453 1 97.69 112 LEU B N 1
ATOM 4981 C CA . LEU B 1 112 ? -15.93 21.656 -4.891 1 97.69 112 LEU B CA 1
ATOM 4982 C C . LEU B 1 112 ? -16.984 21.188 -3.889 1 97.69 112 LEU B C 1
ATOM 4984 O O . LEU B 1 112 ? -16.75 21.203 -2.68 1 97.69 112 LEU B O 1
ATOM 4988 N N . VAL B 1 113 ? -18.094 20.844 -4.387 1 98 113 VAL B N 1
ATOM 4989 C CA . VAL B 1 113 ? -19.172 20.266 -3.586 1 98 113 VAL B CA 1
ATOM 4990 C C . VAL B 1 113 ? -19.406 18.812 -3.992 1 98 113 VAL B C 1
ATOM 4992 O O . VAL B 1 113 ? -19.812 18.531 -5.125 1 98 113 VAL B O 1
ATOM 4995 N N . ILE B 1 114 ? -19.234 17.922 -3.051 1 97.81 114 ILE B N 1
ATOM 4996 C CA . ILE B 1 114 ? -19.234 16.5 -3.361 1 97.81 114 ILE B CA 1
ATOM 4997 C C . ILE B 1 114 ? -20.328 15.789 -2.566 1 97.81 114 ILE B C 1
ATOM 4999 O O . ILE B 1 114 ? -20.438 15.984 -1.354 1 97.81 114 ILE B O 1
ATOM 5003 N N . HIS B 1 115 ? -21.109 15.031 -3.203 1 97.38 115 HIS B N 1
ATOM 5004 C CA . HIS B 1 115 ? -22.125 14.195 -2.594 1 97.38 115 HIS B CA 1
ATOM 5005 C C . HIS B 1 115 ? -21.891 12.719 -2.91 1 97.38 115 HIS B C 1
ATOM 5007 O O . HIS B 1 115 ? -21.578 12.367 -4.051 1 97.38 115 HIS B O 1
ATOM 5013 N N . GLY B 1 116 ? -21.953 11.914 -1.845 1 97.5 116 GLY B N 1
ATOM 5014 C CA . GLY B 1 116 ? -21.75 10.5 -2.088 1 97.5 116 GLY B CA 1
ATOM 5015 C C . GLY B 1 116 ? -22.125 9.633 -0.9 1 97.5 116 GLY B C 1
ATOM 5016 O O . GLY B 1 116 ? -22.906 10.047 -0.041 1 97.5 116 GLY B O 1
ATOM 5017 N N . ARG B 1 117 ? -21.672 8.406 -1.017 1 97.62 117 ARG B N 1
ATOM 5018 C CA . ARG B 1 117 ? -21.891 7.418 0.035 1 97.62 117 ARG B CA 1
ATOM 5019 C C . ARG B 1 117 ? -20.578 6.867 0.555 1 97.62 117 ARG B C 1
ATOM 5021 O O . ARG B 1 117 ? -19.609 6.754 -0.197 1 97.62 117 ARG B O 1
ATOM 5028 N N . LEU B 1 118 ? -20.594 6.613 1.853 1 97.25 118 LEU B N 1
ATOM 5029 C CA . LEU B 1 118 ? -19.422 6.043 2.523 1 97.25 118 LEU B CA 1
ATOM 5030 C C . LEU B 1 118 ? -19.812 4.805 3.324 1 97.25 118 LEU B C 1
ATOM 5032 O O . LEU B 1 118 ? -20.75 4.84 4.113 1 97.25 118 LEU B O 1
ATOM 5036 N N . ARG B 1 119 ? -19.078 3.744 3.107 1 92.44 119 ARG B N 1
ATOM 5037 C CA . ARG B 1 119 ? -19.297 2.502 3.838 1 92.44 119 ARG B CA 1
ATOM 5038 C C . ARG B 1 119 ? -18.016 2.023 4.512 1 92.44 119 ARG B C 1
ATOM 5040 O O . ARG B 1 119 ? -17.016 1.735 3.834 1 92.44 119 ARG B O 1
ATOM 5047 N N . LEU B 1 120 ? -18.078 1.951 5.836 1 91.25 120 LEU B N 1
ATOM 5048 C CA . LEU B 1 120 ? -16.938 1.429 6.574 1 91.25 120 LEU B CA 1
ATOM 5049 C C . LEU B 1 120 ? -16.797 -0.077 6.371 1 91.25 120 LEU B C 1
ATOM 5051 O O . LEU B 1 120 ? -17.797 -0.795 6.328 1 91.25 120 LEU B O 1
ATOM 5055 N N . ARG B 1 121 ? -15.562 -0.449 6.27 1 87.69 121 ARG B N 1
ATOM 5056 C CA . ARG B 1 121 ? -15.258 -1.863 6.078 1 87.69 121 ARG B CA 1
ATOM 5057 C C . ARG B 1 121 ? -14.484 -2.424 7.27 1 87.69 121 ARG B C 1
ATOM 5059 O O . ARG B 1 121 ? -14.883 -2.227 8.422 1 87.69 121 ARG B O 1
ATOM 5066 N N . GLN B 1 122 ? -13.453 -3.102 7.039 1 85.88 122 GLN B N 1
ATOM 5067 C CA . GLN B 1 122 ? -12.703 -3.773 8.094 1 85.88 122 GLN B CA 1
ATOM 5068 C C . GLN B 1 122 ? -11.555 -2.906 8.594 1 85.88 122 GLN B C 1
ATOM 5070 O O . GLN B 1 122 ? -11.266 -1.856 8.016 1 85.88 122 GLN B O 1
ATOM 5075 N N . THR B 1 123 ? -11.023 -3.359 9.656 1 88.5 123 THR B N 1
ATOM 5076 C CA . THR B 1 123 ? -9.812 -2.732 10.172 1 88.5 123 THR B CA 1
ATOM 5077 C C . THR B 1 123 ? -8.633 -2.977 9.227 1 88.5 123 THR B C 1
ATOM 5079 O O . THR B 1 123 ? -8.562 -4.016 8.57 1 88.5 123 THR B O 1
ATOM 5082 N N . SER B 1 124 ? -7.805 -2.012 9.164 1 85.94 124 SER B N 1
ATOM 5083 C CA . SER B 1 124 ? -6.602 -2.16 8.352 1 85.94 124 SER B CA 1
ATOM 5084 C C . SER B 1 124 ? -5.543 -2.984 9.07 1 85.94 124 SER B C 1
ATOM 5086 O O . SER B 1 124 ? -5.25 -2.736 10.242 1 85.94 124 SER B O 1
ATOM 5088 N N . TRP B 1 125 ? -5.031 -3.914 8.445 1 79.94 125 TRP B N 1
ATOM 5089 C CA . TRP B 1 125 ? -3.943 -4.703 9.016 1 79.94 125 TRP B CA 1
ATOM 5090 C C . TRP B 1 125 ? -2.594 -4.051 8.734 1 79.94 125 TRP B C 1
ATOM 5092 O O . TRP B 1 125 ? -1.581 -4.422 9.328 1 79.94 125 TRP B O 1
ATOM 5102 N N . ILE B 1 126 ? -2.637 -3.156 7.871 1 79.62 126 ILE B N 1
ATOM 5103 C CA . ILE B 1 126 ? -1.406 -2.477 7.48 1 79.62 126 ILE B CA 1
ATOM 5104 C C . ILE B 1 126 ? -1.153 -1.289 8.406 1 79.62 126 ILE B C 1
ATOM 5106 O O . ILE B 1 126 ? -0.053 -1.135 8.938 1 79.62 126 ILE B O 1
ATOM 5110 N N . ILE B 1 127 ? -2.139 -0.508 8.555 1 86.62 127 ILE B N 1
ATOM 5111 C CA . ILE B 1 127 ? -2.045 0.639 9.453 1 86.62 127 ILE B CA 1
ATOM 5112 C C . ILE B 1 127 ? -2.895 0.391 10.695 1 86.62 127 ILE B C 1
ATOM 5114 O O . ILE B 1 127 ? -4.098 0.66 10.695 1 86.62 127 ILE B O 1
ATOM 5118 N N . GLN B 1 128 ? -2.213 0.127 11.703 1 84.31 128 GLN B N 1
ATOM 5119 C CA . GLN B 1 128 ? -2.918 -0.211 12.93 1 84.31 128 GLN B CA 1
ATOM 5120 C C . GLN B 1 128 ? -3.775 0.957 13.414 1 84.31 128 GLN B C 1
ATOM 5122 O O . GLN B 1 128 ? -3.348 2.111 13.359 1 84.31 128 GLN B O 1
ATOM 5127 N N . GLY B 1 129 ? -4.98 0.636 13.883 1 86.69 129 GLY B N 1
ATOM 5128 C CA . GLY B 1 129 ? -5.883 1.642 14.422 1 86.69 129 GLY B CA 1
ATOM 5129 C C . GLY B 1 129 ? -6.719 2.326 13.352 1 86.69 129 GLY B C 1
ATOM 5130 O O . GLY B 1 129 ? -7.41 3.309 13.633 1 86.69 129 GLY B O 1
ATOM 5131 N N . THR B 1 130 ? -6.648 1.833 12.203 1 92 130 THR B N 1
ATOM 5132 C CA . THR B 1 130 ? -7.324 2.457 11.07 1 92 130 THR B CA 1
ATOM 5133 C C . THR B 1 130 ? -8.43 1.554 10.539 1 92 130 THR B C 1
ATOM 5135 O O . THR B 1 130 ? -8.328 0.327 10.609 1 92 130 THR B O 1
ATOM 5138 N N . THR B 1 131 ? -9.484 2.174 10.094 1 92.62 131 THR B N 1
ATOM 5139 C CA . THR B 1 131 ? -10.57 1.464 9.43 1 92.62 131 THR B CA 1
ATOM 5140 C C . THR B 1 131 ? -10.602 1.786 7.941 1 92.62 131 THR B C 1
ATOM 5142 O O . THR B 1 131 ? -10.492 2.949 7.551 1 92.62 131 THR B O 1
ATOM 5145 N N . ARG B 1 132 ? -10.664 0.765 7.172 1 91.75 132 ARG B N 1
ATOM 5146 C CA . ARG B 1 132 ? -10.805 0.943 5.73 1 91.75 132 ARG B CA 1
ATOM 5147 C C . ARG B 1 132 ? -12.258 1.202 5.348 1 91.75 132 ARG B C 1
ATOM 5149 O O . ARG B 1 132 ? -13.172 0.797 6.066 1 91.75 132 ARG B O 1
ATOM 5156 N N . ALA B 1 133 ? -12.398 1.896 4.207 1 94.19 133 ALA B N 1
ATOM 5157 C CA . ALA B 1 133 ? -13.75 2.199 3.752 1 94.19 133 ALA B CA 1
ATOM 5158 C C . ALA B 1 133 ? -13.812 2.279 2.229 1 94.19 133 ALA B C 1
ATOM 5160 O O . ALA B 1 133 ? -12.781 2.336 1.562 1 94.19 133 ALA B O 1
ATOM 5161 N N . GLU B 1 134 ? -15.031 2.172 1.778 1 91.62 134 GLU B N 1
ATOM 5162 C CA . GLU B 1 134 ? -15.352 2.385 0.369 1 91.62 134 GLU B CA 1
ATOM 5163 C C . GLU B 1 134 ? -16.281 3.584 0.186 1 91.62 134 GLU B C 1
ATOM 5165 O O . GLU B 1 134 ? -17.172 3.809 0.994 1 91.62 134 GLU B O 1
ATOM 5170 N N . TYR B 1 135 ? -15.953 4.305 -0.891 1 95.81 135 TYR B N 1
ATOM 5171 C CA . TYR B 1 135 ? -16.828 5.441 -1.163 1 95.81 135 TYR B CA 1
ATOM 5172 C C . TYR B 1 135 ? -17.344 5.395 -2.592 1 95.81 135 TYR B C 1
ATOM 5174 O O . TYR B 1 135 ? -16.797 4.699 -3.443 1 95.81 135 TYR B O 1
ATOM 5182 N N . HIS B 1 136 ? -18.516 6.047 -2.742 1 93.56 136 HIS B N 1
ATOM 5183 C CA . HIS B 1 136 ? -19.156 6.238 -4.039 1 93.56 136 HIS B CA 1
ATOM 5184 C C . HIS B 1 136 ? -19.625 7.68 -4.211 1 93.56 136 HIS B C 1
ATOM 5186 O O . HIS B 1 136 ? -20.312 8.219 -3.34 1 93.56 136 HIS B O 1
ATOM 5192 N N . LEU B 1 137 ? -19.234 8.227 -5.367 1 94.38 137 LEU B N 1
ATOM 5193 C CA . LEU B 1 137 ? -19.625 9.609 -5.605 1 94.38 137 LEU B CA 1
ATOM 5194 C C . LEU B 1 137 ? -20.906 9.68 -6.43 1 94.38 137 LEU B C 1
ATOM 5196 O O . LEU B 1 137 ? -21 9.055 -7.488 1 94.38 137 LEU B O 1
ATOM 5200 N N . HIS B 1 138 ? -21.844 10.43 -5.957 1 94.69 138 HIS B N 1
ATOM 5201 C CA . HIS B 1 138 ? -23.078 10.656 -6.688 1 94.69 138 HIS B CA 1
ATOM 5202 C C . HIS B 1 138 ? -22.984 11.891 -7.57 1 94.69 138 HIS B C 1
ATOM 5204 O O . HIS B 1 138 ? -23.453 11.883 -8.711 1 94.69 138 HIS B O 1
ATOM 5210 N N . GLN B 1 139 ? -22.422 12.852 -7.004 1 94 139 GLN B N 1
ATOM 5211 C CA . GLN B 1 139 ? -22.375 14.125 -7.711 1 94 139 GLN B CA 1
ATOM 5212 C C . GLN B 1 139 ? -21.203 14.977 -7.234 1 94 139 GLN B C 1
ATOM 5214 O O . GLN B 1 139 ? -20.922 15.031 -6.035 1 94 139 GLN B O 1
ATOM 5219 N N . VAL B 1 140 ? -20.562 15.586 -8.172 1 94.75 140 VAL B N 1
ATOM 5220 C CA . VAL B 1 140 ? -19.516 16.562 -7.891 1 94.75 140 VAL B CA 1
ATOM 5221 C C . VAL B 1 140 ? -19.812 17.875 -8.617 1 94.75 140 VAL B C 1
ATOM 5223 O O . VAL B 1 140 ? -20.047 17.875 -9.828 1 94.75 140 VAL B O 1
ATOM 5226 N N . GLN B 1 141 ? -19.844 18.922 -7.895 1 94.88 141 GLN B N 1
ATOM 5227 C CA . GLN B 1 141 ? -20.109 20.234 -8.453 1 94.88 141 GLN B CA 1
ATOM 5228 C C . GLN B 1 141 ? -18.984 21.219 -8.117 1 94.88 141 GLN B C 1
ATOM 5230 O O . GLN B 1 141 ? -18.156 20.953 -7.242 1 94.88 141 GLN B O 1
ATOM 5235 N N . ILE B 1 142 ? -19 22.312 -8.898 1 95.25 142 ILE B N 1
ATOM 5236 C CA . ILE B 1 142 ? -17.938 23.312 -8.695 1 95.25 142 ILE B CA 1
ATOM 5237 C C . ILE B 1 142 ? -18.547 24.703 -8.719 1 95.25 142 ILE B C 1
ATOM 5239 O O . ILE B 1 142 ? -19.469 24.984 -9.484 1 95.25 142 ILE B O 1
ATOM 5243 N N . VAL B 1 143 ? -18.094 25.547 -7.836 1 97.25 143 VAL B N 1
ATOM 5244 C CA . VAL B 1 143 ? -18.391 26.984 -7.816 1 97.25 143 VAL B CA 1
ATOM 5245 C C . VAL B 1 143 ? -17.109 27.797 -7.902 1 97.25 143 VAL B C 1
ATOM 5247 O O . VAL B 1 143 ? -16.234 27.672 -7.031 1 97.25 143 VAL B O 1
ATOM 5250 N N . CYS B 1 144 ? -17.016 28.625 -8.914 1 97.44 144 CYS B N 1
ATOM 5251 C CA . CYS B 1 144 ? -15.867 29.516 -9.039 1 97.44 144 CYS B CA 1
ATOM 5252 C C . CYS B 1 144 ? -16.141 30.859 -8.367 1 97.44 144 CYS B C 1
ATOM 5254 O O . CYS B 1 144 ? -17.25 31.375 -8.461 1 97.44 144 CYS B O 1
ATOM 5256 N N . HIS B 1 145 ? -15.172 31.438 -7.75 1 97.88 145 HIS B N 1
ATOM 5257 C CA . HIS B 1 145 ? -15.461 32.594 -6.918 1 97.88 145 HIS B CA 1
ATOM 5258 C C . HIS B 1 145 ? -14.977 33.875 -7.578 1 97.88 145 HIS B C 1
ATOM 5260 O O . HIS B 1 145 ? -15.266 34.969 -7.094 1 97.88 145 HIS B O 1
ATOM 5266 N N . THR B 1 146 ? -14.211 33.844 -8.609 1 96.5 146 THR B N 1
ATOM 5267 C CA . THR B 1 146 ? -13.812 35 -9.398 1 96.5 146 THR B CA 1
ATOM 5268 C C . THR B 1 146 ? -14.031 34.75 -10.883 1 96.5 146 THR B C 1
ATOM 5270 O O . THR B 1 146 ? -14.078 33.594 -11.32 1 96.5 146 THR B O 1
ATOM 5273 N N . ALA B 1 147 ? -14.117 35.844 -11.625 1 96.38 147 ALA B N 1
ATOM 5274 C CA . ALA B 1 147 ? -14.328 35.75 -13.062 1 96.38 147 ALA B CA 1
ATOM 5275 C C . ALA B 1 147 ? -13.109 35.125 -13.75 1 96.38 147 ALA B C 1
ATOM 5277 O O . ALA B 1 147 ? -13.258 34.375 -14.711 1 96.38 147 ALA B O 1
ATOM 5278 N N . THR B 1 148 ? -12.039 35.438 -13.266 1 96.38 148 THR B N 1
ATOM 5279 C CA . THR B 1 148 ? -10.797 34.938 -13.844 1 96.38 148 THR B CA 1
ATOM 5280 C C . THR B 1 148 ? -10.711 33.406 -13.719 1 96.38 148 THR B C 1
ATOM 5282 O O . THR B 1 148 ? -10.383 32.719 -14.68 1 96.38 148 THR B O 1
ATOM 5285 N N . VAL B 1 149 ? -11.031 32.938 -12.578 1 96.12 149 VAL B N 1
ATOM 5286 C CA . VAL B 1 149 ? -10.969 31.516 -12.32 1 96.12 149 VAL B CA 1
ATOM 5287 C C . VAL B 1 149 ? -12.047 30.812 -13.148 1 96.12 149 VAL B C 1
ATOM 5289 O O . VAL B 1 149 ? -11.797 29.734 -13.703 1 96.12 149 VAL B O 1
ATOM 5292 N N . ALA B 1 150 ? -13.172 31.328 -13.18 1 95.88 150 ALA B N 1
ATOM 5293 C CA . ALA B 1 150 ? -14.258 30.75 -13.961 1 95.88 150 ALA B CA 1
ATOM 5294 C C . ALA B 1 150 ? -13.867 30.609 -15.43 1 95.88 150 ALA B C 1
ATOM 5296 O O . ALA B 1 150 ? -14.117 29.578 -16.047 1 95.88 150 ALA B O 1
ATOM 5297 N N . LYS B 1 151 ? -13.305 31.641 -15.953 1 94.31 151 LYS B N 1
ATOM 5298 C CA . LYS B 1 151 ? -12.875 31.625 -17.344 1 94.31 151 LYS B CA 1
ATOM 5299 C C . LYS B 1 151 ? -11.805 30.562 -17.594 1 94.31 151 LYS B C 1
ATOM 5301 O O 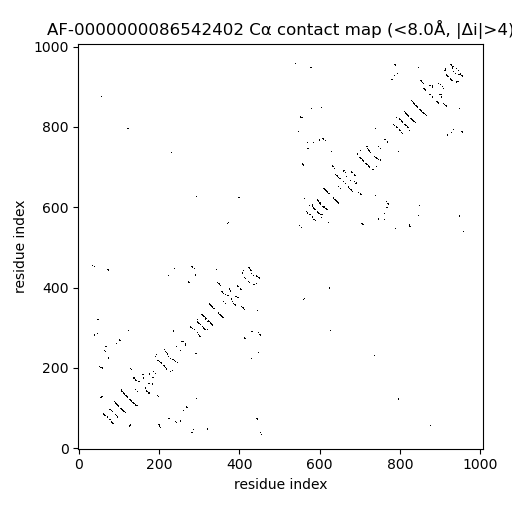. LYS B 1 151 ? -11.875 29.797 -18.547 1 94.31 151 LYS B O 1
ATOM 5306 N N . GLU B 1 152 ? -10.875 30.578 -16.75 1 92.88 152 GLU B N 1
ATOM 5307 C CA . GLU B 1 152 ? -9.773 29.625 -16.891 1 92.88 152 GLU B CA 1
ATOM 5308 C C . GLU B 1 152 ? -10.266 28.188 -16.828 1 92.88 152 GLU B C 1
ATOM 5310 O O . GLU B 1 152 ? -9.883 27.359 -17.672 1 92.88 152 GLU B O 1
ATOM 5315 N N . LEU B 1 153 ? -11.039 27.859 -15.852 1 91.31 153 LEU B N 1
ATOM 5316 C CA . LEU B 1 153 ? -11.516 26.484 -15.664 1 91.31 153 LEU B CA 1
ATOM 5317 C C . LEU B 1 153 ? -12.477 26.094 -16.781 1 91.31 153 LEU B C 1
ATOM 5319 O O . LEU B 1 153 ? -12.461 24.953 -17.234 1 91.31 153 LEU B O 1
ATOM 5323 N N . SER B 1 154 ? -13.281 26.969 -17.203 1 90.31 154 SER B N 1
ATOM 5324 C CA . SER B 1 154 ? -14.211 26.688 -18.281 1 90.31 154 SER B CA 1
ATOM 5325 C C . SER B 1 154 ? -13.469 26.359 -19.578 1 90.31 154 SER B C 1
ATOM 5327 O O . SER B 1 154 ? -13.852 25.438 -20.297 1 90.31 154 SER B O 1
ATOM 5329 N N . GLN B 1 155 ? -12.5 27.094 -19.859 1 89.44 155 GLN B N 1
ATOM 5330 C CA . GLN B 1 155 ? -11.719 26.859 -21.078 1 89.44 155 GLN B CA 1
ATOM 5331 C C . GLN B 1 155 ? -11.023 25.5 -21.016 1 89.44 155 GLN B C 1
ATOM 5333 O O . GLN B 1 155 ? -10.992 24.766 -22.016 1 89.44 155 GLN B O 1
ATOM 5338 N N . ARG B 1 156 ? -10.516 25.266 -19.906 1 87.5 156 ARG B N 1
ATOM 5339 C CA . ARG B 1 156 ? -9.812 24 -19.734 1 87.5 156 ARG B CA 1
ATOM 5340 C C . ARG B 1 156 ? -10.773 22.812 -19.844 1 87.5 156 ARG B C 1
ATOM 5342 O O . ARG B 1 156 ? -10.484 21.844 -20.531 1 87.5 156 ARG B O 1
ATOM 5349 N N . LEU B 1 157 ? -11.883 22.844 -19.172 1 86.5 157 LEU B N 1
ATOM 5350 C CA . LEU B 1 157 ? -12.797 21.703 -19.094 1 86.5 157 LEU B CA 1
ATOM 5351 C C . LEU B 1 157 ? -13.633 21.578 -20.359 1 86.5 157 LEU B C 1
ATOM 5353 O O . LEU B 1 157 ? -14.055 20.484 -20.719 1 86.5 157 LEU B O 1
ATOM 5357 N N . ASN B 1 158 ? -13.883 22.641 -20.984 1 82.88 158 ASN B N 1
ATOM 5358 C CA . ASN B 1 158 ? -14.617 22.594 -22.25 1 82.88 158 ASN B CA 1
ATOM 5359 C C . ASN B 1 158 ? -13.836 21.828 -23.312 1 82.88 158 ASN B C 1
ATOM 5361 O O . ASN B 1 158 ? -14.438 21.156 -24.172 1 82.88 158 ASN B O 1
ATOM 5365 N N . ARG B 1 159 ? -12.672 21.812 -23.234 1 79.56 159 ARG B N 1
ATOM 5366 C CA . ARG B 1 159 ? -11.812 21.141 -24.203 1 79.56 159 ARG B CA 1
ATOM 5367 C C . ARG B 1 159 ? -11.656 19.656 -23.875 1 79.56 159 ARG B C 1
ATOM 5369 O O . ARG B 1 159 ? -11.648 18.812 -24.766 1 79.56 159 ARG B O 1
ATOM 5376 N N . SER B 1 160 ? -11.633 19.438 -22.625 1 79.31 160 SER B N 1
ATOM 5377 C CA . SER B 1 160 ? -11.18 18.109 -22.234 1 79.31 160 SER B CA 1
ATOM 5378 C C . SER B 1 160 ? -12.344 17.25 -21.75 1 79.31 160 SER B C 1
ATOM 5380 O O . SER B 1 160 ? -12.234 16.031 -21.688 1 79.31 160 SER B O 1
ATOM 5382 N N . CYS B 1 161 ? -13.406 17.938 -21.297 1 81.19 161 CYS B N 1
ATOM 5383 C CA . CYS B 1 161 ? -14.523 17.172 -20.766 1 81.19 161 CYS B CA 1
ATOM 5384 C C . CYS B 1 161 ? -15.805 17.453 -21.547 1 81.19 161 CYS B C 1
ATOM 5386 O O . CYS B 1 161 ? -16.438 18.484 -21.359 1 81.19 161 CYS B O 1
ATOM 5388 N N . ARG B 1 162 ? -16.203 16.688 -22.484 1 69.88 162 ARG B N 1
ATOM 5389 C CA . ARG B 1 162 ? -17.297 16.922 -23.422 1 69.88 162 ARG B CA 1
ATOM 5390 C C . ARG B 1 162 ? -18.641 16.953 -22.703 1 69.88 162 ARG B C 1
ATOM 5392 O O . ARG B 1 162 ? -19.562 17.641 -23.125 1 69.88 162 ARG B O 1
ATOM 5399 N N . GLY B 1 163 ? -18.766 16.312 -21.547 1 64.31 163 GLY B N 1
ATOM 5400 C CA . GLY B 1 163 ? -20.047 16.234 -20.875 1 64.31 163 GLY B CA 1
ATOM 5401 C C . GLY B 1 163 ? -20.297 17.391 -19.922 1 64.31 163 GLY B C 1
ATOM 5402 O O . GLY B 1 163 ? -21.422 17.609 -19.469 1 64.31 163 GLY B O 1
ATOM 5403 N N . 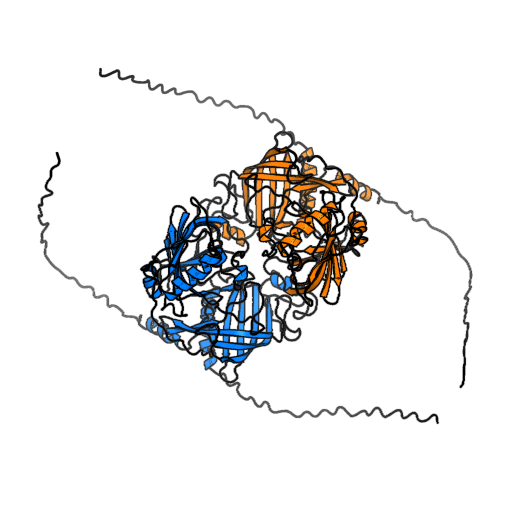ALA B 1 164 ? -19.281 18.156 -19.719 1 65 164 ALA B N 1
ATOM 5404 C CA . ALA B 1 164 ? -19.469 19.266 -18.781 1 65 164 ALA B CA 1
ATOM 5405 C C . ALA B 1 164 ? -20.219 20.422 -19.453 1 65 164 ALA B C 1
ATOM 5407 O O . ALA B 1 164 ? -20.328 20.469 -20.688 1 65 164 ALA B O 1
ATOM 5408 N N . VAL B 1 165 ? -20.938 21.312 -18.688 1 65.94 165 VAL B N 1
ATOM 5409 C CA . VAL B 1 165 ? -21.672 22.484 -19.172 1 65.94 165 VAL B CA 1
ATOM 5410 C C . VAL B 1 165 ? -20.875 23.188 -20.266 1 65.94 165 VAL B C 1
ATOM 5412 O O . VAL B 1 165 ? -19.688 23.484 -20.078 1 65.94 165 VAL B O 1
ATOM 5415 N N . ARG B 1 166 ? -21.422 23.219 -21.312 1 70 166 ARG B N 1
ATOM 5416 C CA . ARG B 1 166 ? -20.859 23.891 -22.484 1 70 166 ARG B CA 1
ATOM 5417 C C . ARG B 1 166 ? -21 25.406 -22.359 1 70 166 ARG B C 1
ATOM 5419 O O . ARG B 1 166 ? -21.953 25.891 -21.75 1 70 166 ARG B O 1
ATOM 5426 N N . GLY B 1 167 ? -19.984 26.172 -22.688 1 78.19 167 GLY B N 1
ATOM 5427 C CA . GLY B 1 167 ? -19.984 27.625 -22.688 1 78.19 167 GLY B CA 1
ATOM 5428 C C . GLY B 1 167 ? -19.188 28.234 -21.531 1 78.19 167 GLY B C 1
ATOM 5429 O O . GLY B 1 167 ? -18.625 27.5 -20.719 1 78.19 167 GLY B O 1
ATOM 5430 N N . PRO B 1 168 ? -19.172 29.531 -21.484 1 86.56 168 PRO B N 1
ATOM 5431 C CA . PRO B 1 168 ? -18.422 30.219 -20.438 1 86.56 168 PRO B CA 1
ATOM 5432 C C . PRO B 1 168 ? -19.094 30.094 -19.062 1 86.56 168 PRO B C 1
ATOM 5434 O O . PRO B 1 168 ? -20.312 30.172 -18.953 1 86.56 168 PRO B O 1
ATOM 5437 N N . TRP B 1 169 ? -18.281 29.875 -18.078 1 92.38 169 TRP B N 1
ATOM 5438 C CA . TRP B 1 169 ? -18.766 29.797 -16.703 1 92.38 169 TRP B CA 1
ATOM 5439 C C . TRP B 1 169 ? -18.812 31.188 -16.078 1 92.38 169 TRP B C 1
ATOM 5441 O O . TRP B 1 169 ? -18.109 32.094 -16.5 1 92.38 169 TRP B O 1
ATOM 5451 N N . GLU B 1 170 ? -19.75 31.328 -15.133 1 94.25 170 GLU B N 1
ATOM 5452 C CA . GLU B 1 170 ? -19.906 32.562 -14.383 1 94.25 170 GLU B CA 1
ATOM 5453 C C . GLU B 1 170 ? -19.516 32.406 -12.922 1 94.25 170 GLU B C 1
ATOM 5455 O O . GLU B 1 170 ? -19.672 31.312 -12.359 1 94.25 170 GLU B O 1
ATOM 5460 N N . PRO B 1 171 ? -18.969 33.469 -12.383 1 95.31 171 PRO B N 1
ATOM 5461 C CA . PRO B 1 171 ? -18.625 33.375 -10.961 1 95.31 171 PRO B CA 1
ATOM 5462 C C . PRO B 1 171 ? -19.844 33.156 -10.07 1 95.31 171 PRO B C 1
ATOM 5464 O O . PRO B 1 171 ? -20.922 33.688 -10.344 1 95.31 171 PRO B O 1
ATOM 5467 N N . ASN B 1 172 ? -19.703 32.375 -9.055 1 95.25 172 ASN B N 1
ATOM 5468 C CA . ASN B 1 172 ? -20.688 32.094 -8.008 1 95.25 172 ASN B CA 1
ATOM 5469 C C . ASN B 1 172 ? -21.906 31.359 -8.562 1 95.25 172 ASN B C 1
ATOM 5471 O O . ASN B 1 172 ? -23.031 31.672 -8.18 1 95.25 172 ASN B O 1
ATOM 5475 N N . VAL B 1 173 ? -21.703 30.672 -9.617 1 95.25 173 VAL B N 1
ATOM 5476 C CA . VAL B 1 173 ? -22.703 29.75 -10.156 1 95.25 173 VAL B CA 1
ATOM 5477 C C . VAL B 1 173 ? -22.219 28.312 -9.992 1 95.25 173 VAL B C 1
ATOM 5479 O O . VAL B 1 173 ? -21.031 28.031 -10.18 1 95.25 173 VAL B O 1
ATOM 5482 N N . MET B 1 174 ? -23.141 27.453 -9.641 1 95 174 MET B N 1
ATOM 5483 C CA . MET B 1 174 ? -22.812 26.047 -9.414 1 95 174 MET B CA 1
ATOM 5484 C C . MET B 1 174 ? -22.906 25.25 -10.711 1 95 174 MET B C 1
ATOM 5486 O O . MET B 1 174 ? -23.938 25.281 -11.398 1 95 174 MET B O 1
ATOM 5490 N N . TYR B 1 175 ? -21.812 24.594 -11.094 1 92.06 175 TYR B N 1
ATOM 5491 C CA . TYR B 1 175 ? -21.781 23.75 -12.289 1 92.06 175 TYR B CA 1
ATOM 5492 C C . TYR B 1 175 ? -21.531 22.297 -11.914 1 92.06 175 TYR B C 1
ATOM 5494 O O . TYR B 1 175 ? -20.797 22 -10.969 1 92.06 175 TYR B O 1
ATOM 5502 N N . LYS B 1 176 ? -22.109 21.375 -12.688 1 90.19 176 LYS B N 1
ATOM 5503 C CA . LYS B 1 176 ? -21.922 19.938 -12.453 1 90.19 176 LYS B CA 1
ATOM 5504 C C . LYS B 1 176 ? -20.656 19.438 -13.156 1 90.19 176 LYS B C 1
ATOM 5506 O O . LYS B 1 176 ? -20.453 19.703 -14.344 1 90.19 176 LYS B O 1
ATOM 5511 N N . LEU B 1 177 ? -19.844 18.781 -12.406 1 90.25 177 LEU B N 1
ATOM 5512 C CA . LEU B 1 177 ? -18.641 18.188 -12.984 1 90.25 177 LEU B CA 1
ATOM 5513 C C . LEU B 1 177 ? -18.844 16.703 -13.219 1 90.25 177 LEU B C 1
ATOM 5515 O O . LEU B 1 177 ? -18.188 16.109 -14.078 1 90.25 177 LEU B O 1
ATOM 5519 N N . SER B 1 178 ? -19.578 16.031 -12.398 1 89.12 178 SER B N 1
ATOM 5520 C CA . SER B 1 178 ? -19.891 14.617 -12.531 1 89.12 178 SER B CA 1
ATOM 5521 C C . SER B 1 178 ? -21.266 14.297 -11.961 1 89.12 178 SER B C 1
ATOM 5523 O O . SER B 1 178 ? -21.672 14.898 -10.969 1 89.12 178 SER B O 1
ATOM 5525 N N . SER B 1 179 ? -21.969 13.398 -12.719 1 83.88 179 SER B N 1
ATOM 5526 C CA . SER B 1 179 ? -23.281 12.961 -12.25 1 83.88 179 SER B CA 1
ATOM 5527 C C . SER B 1 179 ? -23.562 11.516 -12.641 1 83.88 179 SER B C 1
ATOM 5529 O O . SER B 1 179 ? -23.203 11.086 -13.742 1 83.88 179 SER B O 1
ATOM 5531 N N . GLU B 1 180 ? -23.891 10.711 -11.68 1 79.94 180 GLU B N 1
ATOM 5532 C CA . GLU B 1 180 ? -24.281 9.336 -11.953 1 79.94 180 GLU B CA 1
ATOM 5533 C C . GLU B 1 180 ? -25.656 9.281 -12.641 1 79.94 180 GLU B C 1
ATOM 5535 O O . GLU B 1 180 ? -26.016 8.258 -13.211 1 79.94 180 GLU B O 1
ATOM 5540 N N . GLU B 1 181 ? -26.438 10.281 -12.664 1 68.25 181 GLU B N 1
ATOM 5541 C CA . GLU B 1 181 ? -27.766 10.289 -13.266 1 68.25 181 GLU B CA 1
ATOM 5542 C C . GLU B 1 181 ? -27.688 10.242 -14.789 1 68.25 181 GLU B C 1
ATOM 5544 O O . GLU B 1 181 ? -26.609 10.078 -15.352 1 68.25 181 GLU B O 1
ATOM 5549 N N . GLU B 1 182 ? -28.875 10.383 -15.359 1 57.22 182 GLU B N 1
ATOM 5550 C CA . GLU B 1 182 ? -29.109 10.312 -16.797 1 57.22 182 GLU B CA 1
ATOM 5551 C C . GLU B 1 182 ? -28.172 11.242 -17.562 1 57.22 182 GLU B C 1
ATOM 5553 O O . GLU B 1 182 ? -28.156 12.453 -17.312 1 57.22 182 GLU B O 1
ATOM 5558 N N . GLY B 1 183 ? -27.406 10.695 -18.547 1 58.72 183 GLY B N 1
ATOM 5559 C CA . GLY B 1 183 ? -26.406 11.375 -19.359 1 58.72 183 GLY B CA 1
ATOM 5560 C C . GLY B 1 183 ? -25.062 11.492 -18.672 1 58.72 183 GLY B C 1
ATOM 5561 O O . GLY B 1 183 ? -24.5 12.586 -18.562 1 58.72 183 GLY B O 1
ATOM 5562 N N . SER B 1 184 ? -24.5 10.555 -18.031 1 66.94 184 SER B N 1
ATOM 5563 C CA . SER B 1 184 ? -23.375 10.359 -17.125 1 66.94 184 SER B CA 1
ATOM 5564 C C . SER B 1 184 ? -22.078 10.914 -17.734 1 66.94 184 SER B C 1
ATOM 5566 O O . SER B 1 184 ? -21.812 10.711 -18.922 1 66.94 184 SER B O 1
ATOM 5568 N N . PHE B 1 185 ? -21.656 12.109 -17.156 1 79.19 185 PHE B N 1
ATOM 5569 C CA . PHE B 1 185 ? -20.328 12.578 -17.5 1 79.19 185 PHE B CA 1
ATOM 5570 C C . PHE B 1 185 ? -19.453 12.719 -16.266 1 79.19 185 PHE B C 1
ATOM 5572 O O . PHE B 1 185 ? -19.969 12.781 -15.141 1 79.19 185 PHE B O 1
ATOM 5579 N N . ASN B 1 186 ? -18.203 12.555 -16.469 1 83.06 186 ASN B N 1
ATOM 5580 C CA . ASN B 1 186 ? -17.25 12.656 -15.367 1 83.06 186 ASN B CA 1
ATOM 5581 C C . ASN B 1 186 ? -15.992 13.414 -15.773 1 83.06 186 ASN B C 1
ATOM 5583 O O . ASN B 1 186 ? -15.172 12.898 -16.531 1 83.06 186 ASN B O 1
ATOM 5587 N N . CYS B 1 187 ? -15.938 14.625 -15.281 1 86.69 187 CYS B N 1
ATOM 5588 C CA . CYS B 1 187 ? -14.789 15.461 -15.602 1 86.69 187 CYS B CA 1
ATOM 5589 C C . CYS B 1 187 ? -13.758 15.43 -14.477 1 86.69 187 CYS B C 1
ATOM 5591 O O . CYS B 1 187 ? -12.852 16.266 -14.43 1 86.69 187 CYS B O 1
ATOM 5593 N N . SER B 1 188 ? -13.914 14.516 -13.555 1 83.06 188 SER B N 1
ATOM 5594 C CA . SER B 1 188 ? -13.031 14.453 -12.391 1 83.06 188 SER B CA 1
ATOM 5595 C C . SER B 1 188 ? -11.586 14.211 -12.812 1 83.06 188 SER B C 1
ATOM 5597 O O . SER B 1 188 ? -10.664 14.734 -12.18 1 83.06 188 SER B O 1
ATOM 5599 N N . ARG B 1 189 ? -11.414 13.516 -13.82 1 83.06 189 ARG B N 1
ATOM 5600 C CA . ARG B 1 189 ? -10.062 13.203 -14.281 1 83.06 189 ARG B CA 1
ATOM 5601 C C . ARG B 1 189 ? -9.344 14.461 -14.758 1 83.06 189 ARG B C 1
ATOM 5603 O O . ARG B 1 189 ? -8.156 14.633 -14.508 1 83.06 189 ARG B O 1
ATOM 5610 N N . GLU B 1 190 ? -10.078 15.297 -15.43 1 84.56 190 GLU B N 1
ATOM 5611 C CA . GLU B 1 190 ? -9.5 16.531 -15.961 1 84.56 190 GLU B CA 1
ATOM 5612 C C . GLU B 1 190 ? -9.094 17.484 -14.844 1 84.56 190 GLU B C 1
ATOM 5614 O O . GLU B 1 190 ? -8.18 18.297 -15.008 1 84.56 190 GLU B O 1
ATOM 5619 N N . LEU B 1 191 ? -9.727 17.328 -13.75 1 85.88 191 LEU B N 1
ATOM 5620 C CA . LEU B 1 191 ? -9.375 18.141 -12.602 1 85.88 191 LEU B CA 1
ATOM 5621 C C . LEU B 1 191 ? -8.422 17.406 -11.672 1 85.88 191 LEU B C 1
ATOM 5623 O O . LEU B 1 191 ? -7.977 17.953 -10.664 1 85.88 191 LEU B O 1
ATOM 5627 N N . ASN B 1 192 ? -8.109 16.156 -12.039 1 87.44 192 ASN B N 1
ATOM 5628 C CA . ASN B 1 192 ? -7.277 15.312 -11.188 1 87.44 192 ASN B CA 1
ATOM 5629 C C . ASN B 1 192 ? -7.844 15.203 -9.773 1 87.44 192 ASN B C 1
ATOM 5631 O O . ASN B 1 192 ? -7.105 15.344 -8.797 1 87.44 192 ASN B O 1
ATOM 5635 N N . PHE B 1 193 ? -9.125 15.031 -9.805 1 91.56 193 PHE B N 1
ATOM 5636 C CA . PHE B 1 193 ? -9.828 15.016 -8.531 1 91.56 193 PHE B CA 1
ATOM 5637 C C . PHE B 1 193 ? -10.258 13.602 -8.164 1 91.56 193 PHE B C 1
ATOM 5639 O O . PHE B 1 193 ? -10.789 12.867 -9 1 91.56 193 PHE B O 1
ATOM 5646 N N . ALA B 1 194 ? -9.953 13.234 -6.867 1 93.31 194 ALA B N 1
ATOM 5647 C CA . ALA B 1 194 ? -10.445 11.984 -6.281 1 93.31 194 ALA B CA 1
ATOM 5648 C C . ALA B 1 194 ? -10.648 12.133 -4.777 1 93.31 194 ALA B C 1
ATOM 5650 O O . ALA B 1 194 ? -10.078 13.031 -4.148 1 93.31 194 ALA B O 1
ATOM 5651 N N . MET B 1 195 ? -11.562 11.328 -4.203 1 96.5 195 MET B N 1
ATOM 5652 C CA . MET B 1 195 ? -11.805 11.352 -2.764 1 96.5 195 MET B CA 1
ATOM 5653 C C . MET B 1 195 ? -11.242 10.102 -2.096 1 96.5 195 MET B C 1
ATOM 5655 O O . MET B 1 195 ? -11.859 9.555 -1.178 1 96.5 195 MET B O 1
ATOM 5659 N N . HIS B 1 196 ? -10.078 9.648 -2.568 1 95.06 196 HIS B N 1
ATOM 5660 C CA . HIS B 1 196 ? -9.484 8.438 -2.014 1 95.06 196 HIS B CA 1
ATOM 5661 C C . HIS B 1 196 ? -9.156 8.609 -0.535 1 95.06 196 HIS B C 1
ATOM 5663 O O . HIS B 1 196 ? -8.953 7.625 0.181 1 95.06 196 HIS B O 1
ATOM 5669 N N . GLU B 1 197 ? -9.117 9.875 -0.108 1 97.12 197 GLU B N 1
ATOM 5670 C CA . GLU B 1 197 ? -8.859 10.141 1.305 1 97.12 197 GLU B CA 1
ATOM 5671 C C . GLU B 1 197 ? -9.898 9.469 2.189 1 97.12 197 GLU B C 1
ATOM 5673 O O . GLU B 1 197 ? -9.664 9.242 3.377 1 97.12 197 GLU B O 1
ATOM 5678 N N . LEU B 1 198 ? -11.039 9.117 1.614 1 98.06 198 LEU B N 1
ATOM 5679 C CA . LEU B 1 198 ? -12.125 8.516 2.383 1 98.06 198 LEU B CA 1
ATOM 5680 C C . LEU B 1 198 ? -11.914 7.016 2.543 1 98.06 198 LEU B C 1
ATOM 5682 O O . LEU B 1 198 ? -12.648 6.359 3.279 1 98.06 198 LEU B O 1
ATOM 5686 N N . GLN B 1 199 ? -10.891 6.473 2.008 1 95.31 199 GLN B N 1
ATOM 5687 C CA . GLN B 1 199 ? -10.664 5.031 2.055 1 95.31 199 GLN B CA 1
ATOM 5688 C C . GLN B 1 199 ? -10 4.617 3.365 1 95.31 199 GLN B C 1
ATOM 5690 O O . GLN B 1 199 ? -9.93 3.43 3.682 1 95.31 199 GLN B O 1
ATOM 5695 N N . LEU B 1 200 ? -9.516 5.535 4.074 1 94.88 200 LEU B N 1
ATOM 5696 C CA . LEU B 1 200 ? -8.891 5.312 5.379 1 94.88 200 LEU B CA 1
ATOM 5697 C C . LEU B 1 200 ? -9.43 6.301 6.41 1 94.88 200 LEU B C 1
ATOM 5699 O O . LEU B 1 200 ? -9.375 7.512 6.199 1 94.88 200 LEU B O 1
ATOM 5703 N N . LEU B 1 201 ? -9.906 5.719 7.5 1 96.81 201 LEU B N 1
ATOM 5704 C CA . LEU B 1 201 ? -10.469 6.578 8.531 1 96.81 201 LEU B CA 1
ATOM 5705 C C . LEU B 1 201 ? -9.961 6.18 9.914 1 96.81 201 LEU B C 1
ATOM 5707 O O . LEU B 1 201 ? -9.844 4.992 10.219 1 96.81 201 LEU B O 1
ATOM 5711 N N . ARG B 1 202 ? -9.648 7.16 10.648 1 95.5 202 ARG B N 1
ATOM 5712 C CA . ARG B 1 202 ? -9.266 6.988 12.047 1 95.5 202 ARG B CA 1
ATOM 5713 C C . ARG B 1 202 ? -9.82 8.117 12.906 1 95.5 202 ARG B C 1
ATOM 5715 O O . ARG B 1 202 ? -9.727 9.289 12.531 1 95.5 202 ARG B O 1
ATOM 5722 N N . LEU B 1 203 ? -10.469 7.746 13.984 1 95.5 203 LEU B N 1
ATOM 5723 C CA . LEU B 1 203 ? -11.047 8.734 14.898 1 95.5 203 LEU B CA 1
ATOM 5724 C C . LEU B 1 203 ? -10.305 8.727 16.234 1 95.5 203 LEU B C 1
ATOM 5726 O O . LEU B 1 203 ? -10.172 7.68 16.875 1 95.5 203 LEU B O 1
ATOM 5730 N N . GLU B 1 204 ? -9.844 9.875 16.594 1 93 204 GLU B N 1
ATOM 5731 C CA . GLU B 1 204 ? -9.18 10.055 17.875 1 93 204 GLU B CA 1
ATOM 5732 C C . GLU B 1 204 ? -9.969 11.008 18.781 1 93 204 GLU B C 1
ATOM 5734 O O . GLU B 1 204 ? -10.523 12 18.297 1 93 204 GLU B O 1
ATOM 5739 N N . LYS B 1 205 ? -9.977 10.625 20.031 1 91.19 205 LYS B N 1
ATOM 5740 C CA . LYS B 1 205 ? -10.602 11.453 21.062 1 91.19 205 LYS B CA 1
ATOM 5741 C C . LYS B 1 205 ? -9.594 11.852 22.125 1 91.19 205 LYS B C 1
ATOM 5743 O O . LYS B 1 205 ? -8.75 11.047 22.531 1 91.19 205 LYS B O 1
ATOM 5748 N N . HIS B 1 206 ? -9.578 13.078 22.438 1 86.44 206 HIS B N 1
ATOM 5749 C CA . HIS B 1 206 ? -8.719 13.492 23.531 1 86.44 206 HIS B CA 1
ATOM 5750 C C . HIS B 1 206 ? -9.352 14.633 24.328 1 86.44 206 HIS B C 1
ATOM 5752 O O . HIS B 1 206 ? -10.133 15.414 23.781 1 86.44 206 HIS B O 1
ATOM 5758 N N . TYR B 1 207 ? -9.117 14.555 25.672 1 80.69 207 TYR B N 1
ATOM 5759 C CA . TYR B 1 207 ? -9.625 15.562 26.594 1 80.69 207 TYR B CA 1
ATOM 5760 C C . TYR B 1 207 ? -8.57 16.625 26.891 1 80.69 207 TYR B C 1
ATOM 5762 O O . TYR B 1 207 ? -7.41 16.281 27.156 1 80.69 207 TYR B O 1
ATOM 5770 N N . LEU B 1 208 ? -8.906 17.844 26.703 1 72.62 208 LEU B N 1
ATOM 5771 C CA . LEU B 1 208 ? -7.957 18.922 26.922 1 72.62 208 LEU B CA 1
ATOM 5772 C C . LEU B 1 208 ? -7.699 19.141 28.422 1 72.62 208 LEU B C 1
ATOM 5774 O O . LEU B 1 208 ? -8.602 18.953 29.234 1 72.62 208 LEU B O 1
ATOM 5778 N N . HIS B 1 209 ? -6.465 19.172 28.906 1 60.75 209 HIS B N 1
ATOM 5779 C CA . HIS B 1 209 ? -5.961 19.234 30.281 1 60.75 209 HIS B CA 1
ATOM 5780 C C . HIS B 1 209 ? -6.711 20.281 31.094 1 60.75 209 HIS B C 1
ATOM 5782 O O . HIS B 1 209 ? -7.055 20.047 32.25 1 60.75 209 HIS B O 1
ATOM 5788 N N . HIS B 1 210 ? -6.816 21.484 30.562 1 57.06 210 HIS B N 1
ATOM 5789 C CA . HIS B 1 210 ? -7.297 22.578 31.406 1 57.06 210 HIS B CA 1
ATOM 5790 C C . HIS B 1 210 ? -8.789 22.438 31.688 1 57.06 210 HIS B C 1
ATOM 5792 O O . HIS B 1 210 ? -9.312 23.047 32.625 1 57.06 210 HIS B O 1
ATOM 5798 N N . ASN B 1 211 ? -9.406 21.672 30.953 1 57.31 211 ASN B N 1
ATOM 5799 C CA . ASN B 1 211 ? -10.828 21.438 31.188 1 57.31 211 ASN B CA 1
ATOM 5800 C C . ASN B 1 211 ? -11.203 19.984 30.875 1 57.31 211 ASN B C 1
ATOM 5802 O O . ASN B 1 211 ? -11.492 19.641 29.734 1 57.31 211 ASN B O 1
ATOM 5806 N N . LEU B 1 212 ? -11.023 19.156 31.859 1 62.06 212 LEU B N 1
ATOM 5807 C CA . LEU B 1 212 ? -11.234 17.719 31.75 1 62.06 212 LEU B CA 1
ATOM 5808 C C . LEU B 1 212 ? -12.602 17.406 31.141 1 62.06 212 LEU B C 1
ATOM 5810 O O . LEU B 1 212 ? -12.859 16.281 30.719 1 62.06 212 LEU B O 1
ATOM 5814 N N . ASP B 1 213 ? -13.266 18.5 30.922 1 65.75 213 ASP B N 1
ATOM 5815 C CA . ASP B 1 213 ? -14.609 18.266 30.391 1 65.75 213 ASP B CA 1
ATOM 5816 C C . ASP B 1 213 ? -14.68 18.609 28.906 1 65.75 213 ASP B C 1
ATOM 5818 O O . ASP B 1 213 ? -15.703 18.375 28.266 1 65.75 213 ASP B O 1
ATOM 5822 N N . HIS B 1 214 ? -13.5 18.969 28.406 1 81.38 214 HIS B N 1
ATOM 5823 C CA . HIS B 1 214 ? -13.641 19.391 27.016 1 81.38 214 HIS B CA 1
ATOM 5824 C C . HIS B 1 214 ? -13.078 18.344 26.062 1 81.38 214 HIS B C 1
ATOM 5826 O O . HIS B 1 214 ? -11.859 18.219 25.906 1 81.38 214 HIS B O 1
ATOM 5832 N N . LEU B 1 215 ? -13.992 17.672 25.438 1 87.25 215 LEU B N 1
ATOM 5833 C CA . LEU B 1 215 ? -13.672 16.609 24.5 1 87.25 215 LEU B CA 1
ATOM 5834 C C . LEU B 1 215 ? -13.391 17.172 23.109 1 87.25 215 LEU B C 1
ATOM 5836 O O . LEU B 1 215 ? -14.148 18.016 22.609 1 87.25 215 LEU B O 1
ATOM 5840 N N . VAL B 1 216 ? -12.266 16.844 22.578 1 91.75 216 VAL B N 1
ATOM 5841 C CA . VAL B 1 216 ? -11.945 17.156 21.188 1 91.75 216 VAL B CA 1
ATOM 5842 C C . VAL B 1 216 ? -11.844 15.883 20.375 1 91.75 216 VAL B C 1
ATOM 5844 O O . VAL B 1 216 ? -11.156 14.938 20.766 1 91.75 216 VAL B O 1
ATOM 5847 N N . GLU B 1 217 ? -12.594 15.82 19.281 1 95.19 217 GLU B N 1
ATOM 5848 C CA . GLU B 1 217 ? -12.555 14.688 18.359 1 95.19 217 GLU B CA 1
ATOM 5849 C C . GLU B 1 217 ? -11.891 15.062 17.047 1 95.19 217 GLU B C 1
ATOM 5851 O O . GLU B 1 217 ? -12.211 16.094 16.453 1 95.19 217 GLU B O 1
ATOM 5856 N N . GLU B 1 218 ? -10.984 14.25 16.656 1 95.88 218 GLU B N 1
ATOM 5857 C CA . GLU B 1 218 ? -10.281 14.469 15.398 1 95.88 218 GLU B CA 1
ATOM 5858 C C . GLU B 1 218 ? -10.445 13.281 14.453 1 95.88 218 GLU B C 1
ATOM 5860 O O . GLU B 1 218 ? -10.344 12.125 14.883 1 95.88 218 GLU B O 1
ATOM 5865 N N . LEU B 1 219 ? -10.766 13.578 13.242 1 97.75 219 LEU B N 1
ATOM 5866 C CA . LEU B 1 219 ? -10.953 12.555 12.211 1 97.75 219 LEU B CA 1
ATOM 5867 C C . LEU B 1 219 ? -9.797 12.578 11.211 1 97.75 219 LEU B C 1
ATOM 5869 O O . LEU B 1 219 ? -9.602 13.578 10.516 1 97.75 219 LEU B O 1
ATOM 5873 N N . PHE B 1 220 ? -9.094 11.492 11.195 1 96.75 220 PHE B N 1
ATOM 5874 C CA . PHE B 1 220 ? -8.008 11.328 10.242 1 96.75 220 PHE B CA 1
ATOM 5875 C C . PHE B 1 220 ? -8.508 10.656 8.969 1 96.75 220 PHE B C 1
ATOM 5877 O O . PHE B 1 220 ? -9.164 9.617 9.023 1 96.75 220 PHE B O 1
ATOM 5884 N N . LEU B 1 221 ? -8.172 11.305 7.852 1 97.88 221 LEU B N 1
ATOM 5885 C CA . LEU B 1 221 ? -8.445 10.727 6.539 1 97.88 221 LEU B CA 1
ATOM 5886 C C . LEU B 1 221 ? -7.148 10.414 5.801 1 97.88 221 LEU B C 1
ATOM 5888 O O . LEU B 1 221 ? -6.078 10.898 6.18 1 97.88 221 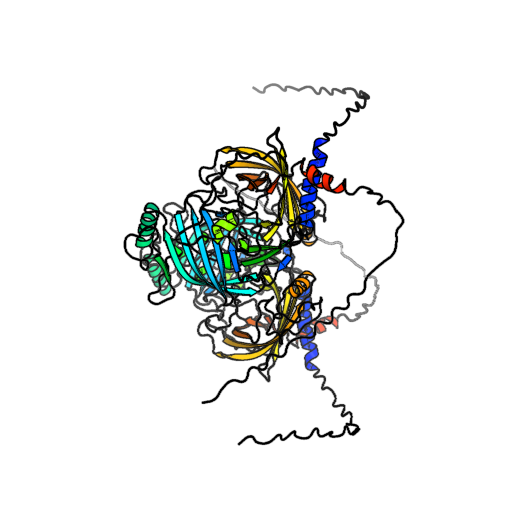LEU B O 1
ATOM 5892 N N . GLY B 1 222 ? -7.297 9.625 4.793 1 95.94 222 GLY B N 1
ATOM 5893 C CA . GLY B 1 222 ? -6.129 9.18 4.051 1 95.94 222 GLY B CA 1
ATOM 5894 C C . GLY B 1 222 ? -5.379 10.32 3.385 1 95.94 222 GLY B C 1
ATOM 5895 O O . GLY B 1 222 ? -5.977 11.336 3.027 1 95.94 222 GLY B O 1
ATOM 5896 N N . ASP B 1 223 ? -4.113 10.055 3.158 1 94.31 223 ASP B N 1
ATOM 5897 C CA . ASP B 1 223 ? -3.271 11.062 2.514 1 94.31 223 ASP B CA 1
ATOM 5898 C C . ASP B 1 223 ? -3.508 11.086 1.005 1 94.31 223 ASP B C 1
ATOM 5900 O O . ASP B 1 223 ? -4.207 10.227 0.466 1 94.31 223 ASP B O 1
ATOM 5904 N N . ILE B 1 224 ? -2.928 12.172 0.431 1 93.94 224 ILE B N 1
ATOM 5905 C CA . ILE B 1 224 ? -2.922 12.352 -1.017 1 93.94 224 ILE B CA 1
ATOM 5906 C C . ILE B 1 224 ? -1.502 12.18 -1.552 1 93.94 224 ILE B C 1
ATOM 5908 O O . ILE B 1 224 ? -0.539 12.633 -0.927 1 93.94 224 ILE B O 1
ATOM 5912 N N . HIS B 1 225 ? -1.41 11.531 -2.691 1 92.75 225 HIS B N 1
ATOM 5913 C CA . HIS B 1 225 ? -0.085 11.281 -3.248 1 92.75 225 HIS B CA 1
ATOM 5914 C C . HIS B 1 225 ? 0.653 12.594 -3.516 1 92.75 225 HIS B C 1
ATOM 5916 O O . HIS B 1 225 ? 0.059 13.555 -4 1 92.75 225 HIS B O 1
ATOM 5922 N N . THR B 1 226 ? 1.941 12.664 -3.268 1 93.69 226 THR B N 1
ATOM 5923 C CA . THR B 1 226 ? 2.73 13.883 -3.445 1 93.69 226 THR B CA 1
ATOM 5924 C C . THR B 1 226 ? 2.922 14.188 -4.926 1 93.69 226 THR B C 1
ATOM 5926 O O . THR B 1 226 ? 3.16 15.336 -5.301 1 93.69 226 THR B O 1
ATOM 5929 N N . ASP B 1 227 ? 2.881 13.188 -5.766 1 90.88 227 ASP B N 1
ATOM 5930 C CA . ASP B 1 227 ? 2.883 13.352 -7.215 1 90.88 227 ASP B CA 1
ATOM 5931 C C . ASP B 1 227 ? 1.46 13.43 -7.762 1 90.88 227 ASP B C 1
ATOM 5933 O O . ASP B 1 227 ? 0.735 12.438 -7.773 1 90.88 227 ASP B O 1
ATOM 5937 N N . PRO B 1 228 ? 1.143 14.531 -8.312 1 90.12 228 PRO B N 1
ATOM 5938 C CA . PRO B 1 228 ? -0.236 14.711 -8.773 1 90.12 228 PRO B CA 1
ATOM 5939 C C . PRO B 1 228 ? -0.648 13.688 -9.828 1 90.12 228 PRO B C 1
ATOM 5941 O O . PRO B 1 228 ? -1.812 13.289 -9.883 1 90.12 228 PRO B O 1
ATOM 5944 N N . SER B 1 229 ? 0.201 13.203 -10.602 1 85.19 229 SER B N 1
ATOM 5945 C CA . SER B 1 229 ? -0.138 12.289 -11.68 1 85.19 229 SER B CA 1
ATOM 5946 C C . SER B 1 229 ? -0.529 10.914 -11.148 1 85.19 229 SER B C 1
ATOM 5948 O O . SER B 1 229 ? -1.129 10.109 -11.859 1 85.19 229 SER B O 1
ATOM 5950 N N . GLN B 1 230 ? -0.263 10.703 -9.891 1 87.38 230 GLN B N 1
ATOM 5951 C CA . GLN B 1 230 ? -0.539 9.391 -9.305 1 87.38 230 GLN B CA 1
ATOM 5952 C C . GLN B 1 230 ? -1.809 9.43 -8.461 1 87.38 230 GLN B C 1
ATOM 5954 O O . GLN B 1 230 ? -2.295 8.383 -8.023 1 87.38 230 GLN B O 1
ATOM 5959 N N . ARG B 1 231 ? -2.395 10.5 -8.289 1 90.88 231 ARG B N 1
ATOM 5960 C CA . ARG B 1 231 ? -3.453 10.711 -7.309 1 90.88 231 ARG B CA 1
ATOM 5961 C C . ARG B 1 231 ? -4.699 9.914 -7.672 1 90.88 231 ARG B C 1
ATOM 5963 O O . ARG B 1 231 ? -5.371 9.359 -6.793 1 90.88 231 ARG B O 1
ATOM 5970 N N . LEU B 1 232 ? -5.016 9.812 -8.945 1 88.75 232 LEU B N 1
ATOM 5971 C CA . LEU B 1 232 ? -6.246 9.156 -9.383 1 88.75 232 LEU B CA 1
ATOM 5972 C C . LEU B 1 232 ? -6.191 7.656 -9.125 1 88.75 232 LEU B C 1
ATOM 5974 O O . LEU B 1 232 ? -7.227 6.988 -9.102 1 88.75 232 LEU B O 1
ATOM 5978 N N . TYR B 1 233 ? -5.02 7.145 -8.906 1 82.25 233 TYR B N 1
ATOM 5979 C CA . TYR B 1 233 ? -4.867 5.699 -8.781 1 82.25 233 TYR B CA 1
ATOM 5980 C C . TYR B 1 233 ? -4.27 5.328 -7.43 1 82.25 233 TYR B C 1
ATOM 5982 O O . TYR B 1 233 ? -4.07 4.148 -7.141 1 82.25 233 TYR B O 1
ATOM 5990 N N . TYR B 1 234 ? -4.062 6.238 -6.688 1 87.94 234 TYR B N 1
ATOM 5991 C CA . TYR B 1 234 ? -3.348 6.066 -5.426 1 87.94 234 TYR B CA 1
ATOM 5992 C C . TYR B 1 234 ? -4.289 5.594 -4.324 1 87.94 234 TYR B C 1
ATOM 5994 O O . TYR B 1 234 ? -5.41 6.094 -4.199 1 87.94 234 TYR B O 1
ATOM 6002 N N . LYS B 1 235 ? -3.824 4.578 -3.602 1 86 235 LYS B N 1
ATOM 6003 C CA . LYS B 1 235 ? -4.457 4.188 -2.346 1 86 235 LYS B CA 1
ATOM 6004 C C . LYS B 1 235 ? -3.689 4.738 -1.148 1 86 235 LYS B C 1
ATOM 6006 O O . LYS B 1 235 ? -2.5 4.453 -0.985 1 86 235 LYS B O 1
ATOM 6011 N N . PRO B 1 236 ? -4.406 5.438 -0.302 1 90.94 236 PRO B N 1
ATOM 6012 C CA . PRO B 1 236 ? -3.691 6.098 0.794 1 90.94 236 PRO B CA 1
ATOM 6013 C C . PRO B 1 236 ? -3.014 5.105 1.737 1 90.94 236 PRO B C 1
ATOM 6015 O O . PRO B 1 236 ? -3.551 4.023 1.992 1 90.94 236 PRO B O 1
ATOM 6018 N N . SER B 1 237 ? -1.856 5.531 2.201 1 84.94 237 SER B N 1
ATOM 6019 C CA . SER B 1 237 ? -1.085 4.676 3.098 1 84.94 237 SER B CA 1
ATOM 6020 C C . SER B 1 237 ? -0.753 5.398 4.398 1 84.94 237 SER B C 1
ATOM 6022 O O . SER B 1 237 ? -0.163 4.809 5.309 1 84.94 237 SER B O 1
ATOM 6024 N N . THR B 1 238 ? -1.071 6.594 4.477 1 90.94 238 THR B N 1
ATOM 6025 C CA . THR B 1 238 ? -0.933 7.414 5.672 1 90.94 238 THR B CA 1
ATOM 6026 C C . THR B 1 238 ? -2.092 8.398 5.789 1 90.94 238 THR B C 1
ATOM 6028 O O . THR B 1 238 ? -3.145 8.203 5.18 1 90.94 238 THR B O 1
ATOM 6031 N N . TYR B 1 239 ? -1.883 9.453 6.707 1 93.44 239 TYR B N 1
ATOM 6032 C CA . TYR B 1 239 ? -2.977 10.391 6.945 1 93.44 239 TYR B CA 1
ATOM 6033 C C . TYR B 1 239 ? -2.6 11.797 6.488 1 93.44 239 TYR B C 1
ATOM 6035 O O . TYR B 1 239 ? -1.416 12.125 6.383 1 93.44 239 TYR B O 1
ATOM 6043 N N . GLN B 1 240 ? -3.654 12.531 6.203 1 93.62 240 GLN B N 1
ATOM 6044 C CA . GLN B 1 240 ? -3.543 13.984 6.094 1 93.62 240 GLN B CA 1
ATOM 6045 C C . GLN B 1 240 ? -3.787 14.656 7.441 1 93.62 240 GLN B C 1
ATOM 6047 O O . GLN B 1 240 ? -3.984 13.984 8.453 1 93.62 240 GLN B O 1
ATOM 6052 N N . THR B 1 241 ? -3.664 16.016 7.355 1 94.19 241 THR B N 1
ATOM 6053 C CA . THR B 1 241 ? -4.047 16.766 8.547 1 94.19 241 THR B CA 1
ATOM 6054 C C . THR B 1 241 ? -5.469 16.406 8.977 1 94.19 241 THR B C 1
ATOM 6056 O O . THR B 1 241 ? -6.383 16.391 8.148 1 94.19 241 THR B O 1
ATOM 6059 N N . PRO B 1 242 ? -5.648 16.125 10.234 1 96.12 242 PRO B N 1
ATOM 6060 C CA . PRO B 1 242 ? -6.977 15.68 10.664 1 96.12 242 PRO B CA 1
ATOM 6061 C C . PRO B 1 242 ? -8 16.812 10.68 1 96.12 242 PRO B C 1
ATOM 6063 O O . PRO B 1 242 ? -7.637 17.984 10.789 1 96.12 242 PRO B O 1
ATOM 6066 N N . LEU B 1 243 ? -9.234 16.438 10.547 1 97.94 243 LEU B N 1
ATOM 6067 C CA . LEU B 1 243 ? -10.375 17.328 10.742 1 97.94 243 LEU B CA 1
ATOM 6068 C C . LEU B 1 243 ? -10.852 17.281 12.188 1 97.94 243 LEU B C 1
ATOM 6070 O O . LEU B 1 243 ? -10.602 16.312 12.898 1 97.94 243 LEU B O 1
ATOM 6074 N N . GLN B 1 244 ? -11.43 18.328 12.547 1 97.06 244 GLN B N 1
ATOM 6075 C CA . GLN B 1 244 ? -11.977 18.375 13.891 1 97.06 244 GLN B CA 1
ATOM 6076 C C . GLN B 1 244 ? -13.508 18.422 13.859 1 97.06 244 GLN B C 1
ATOM 6078 O O . GLN B 1 244 ? -14.094 19.078 12.992 1 97.06 244 GLN B O 1
ATOM 6083 N N . ASN B 1 245 ? -14.07 17.719 14.781 1 96.62 245 ASN B N 1
ATOM 6084 C CA . ASN B 1 245 ? -15.523 17.734 14.906 1 96.62 245 ASN B CA 1
ATOM 6085 C C . ASN B 1 245 ? -16.047 19.125 15.281 1 96.62 245 ASN B C 1
ATOM 6087 O O . ASN B 1 245 ? -15.547 19.734 16.234 1 96.62 245 ASN B O 1
ATOM 6091 N N . ALA B 1 246 ? -17.031 19.594 14.609 1 93.81 246 ALA B N 1
ATOM 6092 C CA . ALA B 1 246 ? -17.547 20.938 14.828 1 93.81 246 ALA B CA 1
ATOM 6093 C C . ALA B 1 246 ? -18.25 21.047 16.188 1 93.81 246 ALA B C 1
ATOM 6095 O O . ALA B 1 246 ? -18.297 22.125 16.781 1 93.81 246 ALA B O 1
ATOM 6096 N N . LYS B 1 247 ? -18.828 19.969 16.656 1 89.5 247 LYS B N 1
ATOM 6097 C CA . LYS B 1 247 ? -19.516 19.953 17.953 1 89.5 247 LYS B CA 1
ATOM 6098 C C . LYS B 1 247 ? -18.516 19.766 19.094 1 89.5 247 LYS B C 1
ATOM 6100 O O . LYS B 1 247 ? -18.609 20.406 20.141 1 89.5 247 LYS B O 1
ATOM 6105 N N . ASN B 1 248 ? -17.609 18.875 18.906 1 88.75 248 ASN B N 1
ATOM 6106 C CA . ASN B 1 248 ? -16.562 18.562 19.875 1 88.75 248 ASN B CA 1
ATOM 6107 C C . ASN B 1 248 ? -15.203 19.078 19.406 1 88.75 248 ASN B C 1
ATOM 6109 O O . ASN B 1 248 ? -14.352 18.297 18.969 1 88.75 248 ASN B O 1
ATOM 6113 N N . HIS B 1 249 ? -15.07 20.406 19.531 1 85.5 249 HIS B N 1
ATOM 6114 C CA . HIS B 1 249 ? -13.867 21.047 19.016 1 85.5 249 HIS B CA 1
ATOM 6115 C C . HIS B 1 249 ? -13.227 21.953 20.078 1 85.5 249 HIS B C 1
ATOM 6117 O O . HIS B 1 249 ? -13.844 22.234 21.109 1 85.5 249 HIS B O 1
ATOM 6123 N N . ASP B 1 250 ? -12.062 22.297 19.797 1 83.25 250 ASP B N 1
ATOM 6124 C CA . ASP B 1 250 ? -11.383 23.312 20.594 1 83.25 250 ASP B CA 1
ATOM 6125 C C . ASP B 1 250 ? -12.031 24.688 20.406 1 83.25 250 ASP B C 1
ATOM 6127 O O . ASP B 1 250 ? -11.984 25.25 19.312 1 83.25 250 ASP B O 1
ATOM 6131 N N . HIS B 1 251 ? -12.453 25.25 21.406 1 82.62 251 HIS B N 1
ATOM 6132 C CA . HIS B 1 251 ? -13.188 26.5 21.328 1 82.62 251 HIS B CA 1
ATOM 6133 C C . HIS B 1 251 ? -12.273 27.656 20.922 1 82.62 251 HIS B C 1
ATOM 6135 O O . HIS B 1 251 ? -12.742 28.703 20.484 1 82.62 251 HIS B O 1
ATOM 6141 N N . SER B 1 252 ? -11.07 27.406 21.031 1 84.88 252 SER B N 1
ATOM 6142 C CA . SER B 1 252 ? -10.125 28.469 20.688 1 84.88 252 SER B CA 1
ATOM 6143 C C . SER B 1 252 ? -9.812 28.453 19.188 1 84.88 252 SER B C 1
ATOM 6145 O O . SER B 1 252 ? -9.141 29.359 18.688 1 84.88 252 SER B O 1
ATOM 6147 N N . CYS B 1 253 ? -10.398 27.562 18.547 1 90.19 253 CYS B N 1
ATOM 6148 C CA . CYS B 1 253 ? -10.102 27.438 17.125 1 90.19 253 CYS B CA 1
ATOM 6149 C C . CYS B 1 253 ? -10.961 28.391 16.297 1 90.19 253 CYS B C 1
ATOM 6151 O O . CYS B 1 253 ? -12.078 28.031 15.922 1 90.19 253 CYS B O 1
ATOM 6153 N N . ILE B 1 254 ? -10.398 29.453 15.891 1 91.94 254 ILE B N 1
ATOM 6154 C CA . ILE B 1 254 ? -11.102 30.484 15.133 1 91.94 254 ILE B CA 1
ATOM 6155 C C . ILE B 1 254 ? -11.398 29.969 13.727 1 91.94 254 ILE B C 1
ATOM 6157 O O . ILE B 1 254 ? -12.492 30.188 13.195 1 91.94 254 ILE B O 1
ATOM 6161 N N . ALA B 1 255 ? -10.445 29.328 13.148 1 94.25 255 ALA B N 1
ATOM 6162 C CA . ALA B 1 255 ? -10.633 28.797 11.805 1 94.25 255 ALA B CA 1
ATOM 6163 C C . ALA B 1 255 ? -11.805 27.828 11.766 1 94.25 255 ALA B C 1
ATOM 6165 O O . ALA B 1 255 ? -12.602 27.844 10.82 1 94.25 255 ALA B O 1
ATOM 6166 N N . CYS B 1 256 ? -11.93 26.984 12.805 1 95.12 256 CYS B N 1
ATOM 6167 C CA . CYS B 1 256 ? -13.008 26.016 12.867 1 95.12 256 CYS B CA 1
ATOM 6168 C C . CYS B 1 256 ? -14.367 26.703 12.836 1 95.12 256 CYS B C 1
ATOM 6170 O O . CYS B 1 256 ? -15.273 26.281 12.117 1 95.12 256 CYS B O 1
ATOM 6172 N N . ARG B 1 257 ? -14.469 27.766 13.531 1 95.12 257 ARG B N 1
ATOM 6173 C CA . ARG B 1 257 ? -15.727 28.516 13.609 1 95.12 257 ARG B CA 1
ATOM 6174 C C . ARG B 1 257 ? -16.078 29.141 12.266 1 95.12 257 ARG B C 1
ATOM 6176 O O . ARG B 1 257 ? -17.234 29.109 11.844 1 95.12 257 ARG B O 1
ATOM 6183 N N . ILE B 1 258 ? -15.094 29.641 11.672 1 97 258 ILE B N 1
ATOM 6184 C CA . ILE B 1 258 ? -15.312 30.297 10.383 1 97 258 ILE B CA 1
ATOM 6185 C C . ILE B 1 258 ? -15.742 29.266 9.344 1 97 258 ILE B C 1
ATOM 6187 O O . ILE B 1 258 ? -16.719 29.469 8.617 1 97 258 ILE B O 1
ATOM 6191 N N . ILE B 1 259 ? -15.062 28.156 9.273 1 98.06 259 ILE B N 1
ATOM 6192 C CA . ILE B 1 259 ? -15.305 27.141 8.258 1 98.06 259 ILE B CA 1
ATOM 6193 C C . ILE B 1 259 ? -16.656 26.484 8.5 1 98.06 259 ILE B C 1
ATOM 6195 O O . ILE B 1 259 ? -17.406 26.219 7.559 1 98.06 259 ILE B O 1
ATOM 6199 N N . TYR B 1 260 ? -16.953 26.297 9.727 1 96.56 260 TYR B N 1
ATOM 6200 C CA . TYR B 1 260 ? -18.219 25.672 10.102 1 96.56 260 TYR B CA 1
ATOM 6201 C C . TYR B 1 260 ? -19.391 26.484 9.586 1 96.56 260 TYR B C 1
ATOM 6203 O O . TYR B 1 260 ? -20.422 25.906 9.195 1 96.56 260 TYR B O 1
ATOM 6211 N N . ARG B 1 261 ? -19.266 27.75 9.523 1 96.31 261 ARG B N 1
ATOM 6212 C CA . ARG B 1 261 ? -20.359 28.641 9.172 1 96.31 261 ARG B CA 1
ATOM 6213 C C . ARG B 1 261 ? -20.344 28.969 7.684 1 96.31 261 ARG B C 1
ATOM 6215 O O . ARG B 1 261 ? -21.172 29.734 7.203 1 96.31 261 ARG B O 1
ATOM 6222 N N . SER B 1 262 ? -19.469 28.406 6.984 1 97.56 262 SER B N 1
ATOM 6223 C CA . SER B 1 262 ? -19.312 28.75 5.574 1 97.56 262 SER B CA 1
ATOM 6224 C C . SER B 1 262 ? -20.094 27.781 4.688 1 97.56 262 SER B C 1
ATOM 6226 O O . SER B 1 262 ? -20.578 26.75 5.16 1 97.56 262 SER B O 1
ATOM 6228 N N . ASP B 1 263 ? -20.188 28.156 3.434 1 96.88 263 ASP B N 1
ATOM 6229 C CA . ASP B 1 263 ? -20.844 27.297 2.445 1 96.88 263 ASP B CA 1
ATOM 6230 C C . ASP B 1 263 ? -20.234 27.5 1.059 1 96.88 263 ASP B C 1
ATOM 6232 O O . ASP B 1 263 ? -19.25 28.219 0.906 1 96.88 263 ASP B O 1
ATOM 6236 N N . GLU B 1 264 ? -20.766 26.812 0.093 1 97.25 264 GLU B N 1
ATOM 6237 C CA . GLU B 1 264 ? -20.141 26.766 -1.226 1 97.25 264 GLU B CA 1
ATOM 6238 C C . GLU B 1 264 ? -20.188 28.125 -1.92 1 97.25 264 GLU B C 1
ATOM 6240 O O . GLU B 1 264 ? -19.359 28.422 -2.771 1 97.25 264 GLU B O 1
ATOM 6245 N N . PHE B 1 265 ? -21.156 28.984 -1.591 1 97.25 265 PHE B N 1
ATOM 6246 C CA . PHE B 1 265 ? -21.266 30.297 -2.219 1 97.25 265 PHE B CA 1
ATOM 6247 C C . PHE B 1 265 ? -20.531 31.344 -1.399 1 97.25 265 PHE B C 1
ATOM 6249 O O . PHE B 1 265 ? -20.266 32.438 -1.894 1 97.25 265 PHE B O 1
ATOM 6256 N N . HIS B 1 266 ? -20.312 30.969 -0.176 1 97.56 266 HIS B N 1
ATOM 6257 C CA . HIS B 1 266 ? -19.562 31.844 0.733 1 97.56 266 HIS B CA 1
ATOM 6258 C C . HIS B 1 266 ? -18.406 31.078 1.375 1 97.56 266 HIS B C 1
ATOM 6260 O O . HIS B 1 266 ? -18.438 30.781 2.568 1 97.56 266 HIS B O 1
ATOM 6266 N N . PRO B 1 267 ? -17.359 30.938 0.618 1 98.12 267 PRO B N 1
ATOM 6267 C CA . PRO B 1 267 ? -16.203 30.203 1.158 1 98.12 267 PRO B CA 1
ATOM 6268 C C . PRO B 1 267 ? -15.586 30.891 2.371 1 98.12 267 PRO B C 1
ATOM 6270 O O . PRO B 1 267 ? -15.633 32.125 2.488 1 98.12 267 PRO B O 1
ATOM 6273 N N . PRO B 1 268 ? -15.086 30.078 3.264 1 98.5 268 PRO B N 1
ATOM 6274 C CA . PRO B 1 268 ? -14.461 30.688 4.441 1 98.5 268 PRO B CA 1
ATOM 6275 C C . PRO B 1 268 ? -13.227 31.531 4.09 1 98.5 268 PRO B C 1
ATOM 6277 O O . PRO B 1 268 ? -12.422 31.125 3.248 1 98.5 268 PRO B O 1
ATOM 6280 N N . ILE B 1 269 ? -13.133 32.656 4.672 1 98.38 269 ILE B N 1
ATOM 6281 C CA . ILE B 1 269 ? -11.953 33.531 4.59 1 98.38 269 ILE B CA 1
ATOM 6282 C C . ILE B 1 269 ? -11.273 33.594 5.953 1 98.38 269 ILE B C 1
ATOM 6284 O O . ILE B 1 269 ? -11.805 34.188 6.891 1 98.38 269 ILE B O 1
ATOM 6288 N N . LEU B 1 270 ? -10.164 33 6.027 1 97.25 270 LEU B N 1
ATOM 6289 C CA . LEU B 1 270 ? -9.453 32.969 7.301 1 97.25 270 LEU B CA 1
ATOM 6290 C C . LEU B 1 270 ? -8.719 34.25 7.57 1 97.25 270 LEU B C 1
ATOM 6292 O O . LEU B 1 270 ? -8.43 35.031 6.641 1 97.25 270 LEU B O 1
ATOM 6296 N N . PRO B 1 271 ? -8.484 34.562 8.859 1 93.69 271 PRO B N 1
ATOM 6297 C CA . PRO B 1 271 ? -7.754 35.781 9.172 1 93.69 271 PRO B CA 1
ATOM 6298 C C . PRO B 1 271 ? -6.352 35.812 8.562 1 93.69 271 PRO B C 1
ATOM 6300 O O . PRO B 1 271 ? -5.652 34.781 8.578 1 93.69 271 PRO B O 1
ATOM 6303 N N . PRO B 1 272 ? -6.09 36.906 7.996 1 89.88 272 PRO B N 1
ATOM 6304 C CA . PRO B 1 272 ? -4.754 37 7.406 1 89.88 272 PRO B CA 1
ATOM 6305 C C . PRO B 1 272 ? -3.637 36.875 8.438 1 89.88 272 PRO B C 1
ATOM 6307 O O . PRO B 1 272 ? -3.785 37.312 9.586 1 89.88 272 PRO B O 1
ATOM 6310 N N . ARG B 1 273 ? -2.643 36.219 8.062 1 87.81 273 ARG B N 1
ATOM 6311 C CA . ARG B 1 273 ? -1.449 36.031 8.883 1 87.81 273 ARG B CA 1
ATOM 6312 C C . ARG B 1 273 ? -0.187 36.375 8.094 1 87.81 273 ARG B C 1
ATOM 6314 O O . ARG B 1 273 ? -0.171 36.25 6.867 1 87.81 273 ARG B O 1
ATOM 6321 N N . ALA B 1 274 ? 0.76 36.938 8.844 1 87.12 274 ALA B N 1
ATOM 6322 C CA . ALA B 1 274 ? 2.039 37.188 8.188 1 87.12 274 ALA B CA 1
ATOM 6323 C C . ALA B 1 274 ? 2.934 35.969 8.227 1 87.12 274 ALA B C 1
ATOM 6325 O O . ALA B 1 274 ? 2.928 35.219 9.203 1 87.12 274 ALA B O 1
ATOM 6326 N N . ASP B 1 275 ? 3.645 35.844 7.098 1 88.44 275 ASP B N 1
ATOM 6327 C CA . ASP B 1 275 ? 4.648 34.781 7.102 1 88.44 275 ASP B CA 1
ATOM 6328 C C . ASP B 1 275 ? 5.781 35.094 8.07 1 88.44 275 ASP B C 1
ATOM 6330 O O . ASP B 1 275 ? 6.324 36.219 8.055 1 88.44 275 ASP B O 1
ATOM 6334 N N . GLN B 1 276 ? 6.031 34.156 8.891 1 89.38 276 GLN B N 1
ATOM 6335 C CA . GLN B 1 276 ? 7.105 34.344 9.859 1 89.38 276 GLN B CA 1
ATOM 6336 C C . GLN B 1 276 ? 8.445 33.906 9.289 1 89.38 276 GLN B C 1
ATOM 6338 O O . GLN B 1 276 ? 8.508 32.938 8.531 1 89.38 276 GLN B O 1
ATOM 6343 N N . THR B 1 277 ? 9.438 34.656 9.664 1 92.25 277 THR B N 1
ATOM 6344 C CA . THR B 1 277 ? 10.781 34.188 9.328 1 92.25 277 THR B CA 1
ATOM 6345 C C . THR B 1 277 ? 11.125 32.906 10.086 1 92.25 277 THR B C 1
ATOM 6347 O O . THR B 1 277 ? 10.922 32.844 11.297 1 92.25 277 THR B O 1
ATOM 6350 N N . VAL B 1 278 ? 11.672 32.062 9.344 1 94.62 278 VAL B N 1
ATOM 6351 C CA . VAL B 1 278 ? 11.961 30.75 9.945 1 94.62 278 VAL B CA 1
ATOM 6352 C C . VAL B 1 278 ? 13.219 30.844 10.805 1 94.62 278 VAL B C 1
ATOM 6354 O O . VAL B 1 278 ? 14.281 31.234 10.328 1 94.62 278 VAL B O 1
ATOM 6357 N N . GLY B 1 279 ? 13.102 30.625 12.055 1 93 279 GLY B N 1
ATOM 6358 C CA . GLY B 1 279 ? 14.195 30.438 12.992 1 93 279 GLY B CA 1
ATOM 6359 C C . GLY B 1 279 ? 14.297 29.031 13.539 1 93 279 GLY B C 1
ATOM 6360 O O . GLY B 1 279 ? 13.492 28.625 14.383 1 93 279 GLY B O 1
ATOM 6361 N N . LEU B 1 280 ? 15.359 28.359 13.148 1 94.69 280 LEU B N 1
ATOM 6362 C CA . LEU B 1 280 ? 15.461 26.938 13.484 1 94.69 280 LEU B CA 1
ATOM 6363 C C . LEU B 1 280 ? 16.062 26.75 14.875 1 94.69 280 LEU B C 1
ATOM 6365 O O . LEU B 1 280 ? 15.898 25.703 15.492 1 94.69 280 LEU B O 1
ATOM 6369 N N . TYR B 1 281 ? 16.703 27.766 15.359 1 93.12 281 TYR B N 1
ATOM 6370 C CA . TYR B 1 281 ? 17.469 27.625 16.594 1 93.12 281 TYR B CA 1
ATOM 6371 C C . TYR B 1 281 ? 16.562 27.141 17.719 1 93.12 281 TYR B C 1
ATOM 6373 O O . TYR B 1 281 ? 15.43 27.594 17.875 1 93.12 281 TYR B O 1
ATOM 6381 N N . GLY B 1 282 ? 17.141 26.172 18.484 1 93.69 282 GLY B N 1
ATOM 6382 C CA . GLY B 1 282 ? 16.406 25.625 19.609 1 93.69 282 GLY B CA 1
ATOM 6383 C C . GLY B 1 282 ? 16.062 24.156 19.453 1 93.69 282 GLY B C 1
ATOM 6384 O O . GLY B 1 282 ? 16.688 23.453 18.656 1 93.69 282 GLY B O 1
ATOM 6385 N N . GLN B 1 283 ? 15.18 23.734 20.375 1 95.88 283 GLN B N 1
ATOM 6386 C CA . GLN B 1 283 ? 14.758 22.344 20.359 1 95.88 283 GLN B CA 1
ATOM 6387 C C . GLN B 1 283 ? 13.289 22.219 19.953 1 95.88 283 GLN B C 1
ATOM 6389 O O . GLN B 1 283 ? 12.461 23.016 20.375 1 95.88 283 GLN B O 1
ATOM 6394 N N . TRP B 1 284 ? 13.062 21.312 19.109 1 96.81 284 TRP B N 1
ATOM 6395 C CA . TRP B 1 284 ? 11.734 21.078 18.562 1 96.81 284 TRP B CA 1
ATOM 6396 C C . TRP B 1 284 ? 11.336 19.609 18.703 1 96.81 284 TRP B C 1
ATOM 6398 O O . TRP B 1 284 ? 12.141 18.719 18.453 1 96.81 284 TRP B O 1
ATOM 6408 N N . VAL B 1 285 ? 10.086 19.312 19.156 1 96.62 285 VAL B N 1
ATOM 6409 C CA . VAL B 1 285 ? 9.633 17.953 19.359 1 96.62 285 VAL B CA 1
ATOM 6410 C C . VAL B 1 285 ? 8.266 17.75 18.719 1 96.62 285 VAL B C 1
ATOM 6412 O O . VAL B 1 285 ? 7.52 18.719 18.516 1 96.62 285 VAL B O 1
ATOM 6415 N N . SER B 1 286 ? 7.98 16.484 18.359 1 95.88 286 SER B N 1
ATOM 6416 C CA . SER B 1 286 ? 6.664 16.125 17.828 1 95.88 286 SER B CA 1
ATOM 6417 C C . SER B 1 286 ? 5.562 16.469 18.812 1 95.88 286 SER B C 1
ATOM 6419 O O . SER B 1 286 ? 5.746 16.328 20.031 1 95.88 286 SER B O 1
ATOM 6421 N N . GLN B 1 287 ? 4.406 16.844 18.266 1 90.75 287 GLN B N 1
ATOM 6422 C CA . GLN B 1 287 ? 3.25 17.125 19.109 1 90.75 287 GLN B CA 1
ATOM 6423 C C . GLN B 1 287 ? 2.41 15.875 19.328 1 90.75 287 GLN B C 1
ATOM 6425 O O . GLN B 1 287 ? 1.602 15.82 20.25 1 90.75 287 GLN B O 1
ATOM 6430 N N . ARG B 1 288 ? 2.562 14.992 18.484 1 91.69 288 ARG B N 1
ATOM 6431 C CA . ARG B 1 288 ? 1.81 13.742 18.516 1 91.69 288 ARG B CA 1
ATOM 6432 C C . ARG B 1 288 ? 2.562 12.625 17.797 1 91.69 288 ARG B C 1
ATOM 6434 O O . ARG B 1 288 ? 3.604 12.867 17.188 1 91.69 288 ARG B O 1
ATOM 6441 N N . CYS B 1 289 ? 1.997 11.406 17.984 1 92.44 289 CYS B N 1
ATOM 6442 C CA . CYS B 1 289 ? 2.555 10.297 17.219 1 92.44 289 CYS B CA 1
ATOM 6443 C C . CYS B 1 289 ? 2.268 10.461 15.727 1 92.44 289 CYS B C 1
ATOM 6445 O O . CYS B 1 289 ? 1.113 10.617 15.328 1 92.44 289 CYS B O 1
ATOM 6447 N N . GLU B 1 290 ? 3.295 10.484 14.961 1 93.25 290 GLU B N 1
ATOM 6448 C CA . GLU B 1 290 ? 3.199 10.711 13.523 1 93.25 290 GLU B CA 1
ATOM 6449 C C . GLU B 1 290 ? 3.264 9.398 12.75 1 93.25 290 GLU B C 1
ATOM 6451 O O . GLU B 1 290 ? 3.531 8.344 13.328 1 93.25 290 GLU B O 1
ATOM 6456 N N . ILE B 1 291 ? 2.875 9.484 11.484 1 89.31 291 ILE B N 1
ATOM 6457 C CA . ILE B 1 291 ? 2.986 8.305 10.633 1 89.31 291 ILE B CA 1
ATOM 6458 C C . ILE B 1 291 ? 3.697 8.68 9.328 1 89.31 291 ILE B C 1
ATOM 6460 O O . ILE B 1 291 ? 3.488 9.766 8.789 1 89.31 291 ILE B O 1
ATOM 6464 N N . ARG B 1 292 ? 4.488 7.723 8.828 1 85.25 292 ARG B N 1
ATOM 6465 C CA . ARG B 1 292 ? 5.246 7.914 7.598 1 85.25 292 ARG B CA 1
ATOM 6466 C C . ARG B 1 292 ? 4.805 6.922 6.527 1 85.25 292 ARG B C 1
ATOM 6468 O O . ARG B 1 292 ? 4.18 5.906 6.836 1 85.25 292 ARG B O 1
ATOM 6475 N N . PRO B 1 293 ? 4.957 7.191 5.16 1 71.38 293 PRO B N 1
ATOM 6476 C CA . PRO B 1 293 ? 4.512 6.34 4.059 1 71.38 293 PRO B CA 1
ATOM 6477 C C . PRO B 1 293 ? 4.945 4.887 4.223 1 71.38 293 PRO B C 1
ATOM 6479 O O . PRO B 1 293 ? 4.246 3.975 3.77 1 71.38 293 PRO B O 1
ATOM 6482 N N . GLU B 1 294 ? 5.988 4.516 4.91 1 68.19 294 GLU B N 1
ATOM 6483 C CA . GLU B 1 294 ? 6.367 3.121 5.121 1 68.19 294 GLU B CA 1
ATOM 6484 C C . GLU B 1 294 ? 5.738 2.564 6.395 1 68.19 294 GLU B C 1
ATOM 6486 O O . GLU B 1 294 ? 6.199 1.556 6.934 1 68.19 294 GLU B O 1
ATOM 6491 N N . ILE B 1 295 ? 4.715 3.199 6.758 1 65.88 295 ILE B N 1
ATOM 6492 C CA . ILE B 1 295 ? 3.795 2.795 7.816 1 65.88 295 ILE B CA 1
ATOM 6493 C C . ILE B 1 295 ? 4.551 2.668 9.141 1 65.88 295 ILE B C 1
ATOM 6495 O O . ILE B 1 295 ? 4.336 1.721 9.898 1 65.88 295 ILE B O 1
ATOM 6499 N N . LEU B 1 296 ? 5.418 3.508 9.203 1 82.56 296 LEU B N 1
ATOM 6500 C CA . LEU B 1 296 ? 6.121 3.592 10.484 1 82.56 296 LEU B CA 1
ATOM 6501 C C . LEU B 1 296 ? 5.629 4.785 11.289 1 82.56 296 LEU B C 1
ATOM 6503 O O . LEU B 1 296 ? 5.441 5.879 10.75 1 82.56 296 LEU B O 1
ATOM 6507 N N . PHE B 1 297 ? 5.281 4.473 12.516 1 91 297 PHE B N 1
ATOM 6508 C CA . PHE B 1 297 ? 4.977 5.562 13.438 1 91 297 PHE B CA 1
ATOM 6509 C C . PHE B 1 297 ? 6.258 6.133 14.039 1 91 297 PHE B C 1
ATOM 6511 O O . PHE B 1 297 ? 7.25 5.418 14.188 1 91 297 PHE B O 1
ATOM 6518 N N . LEU B 1 298 ? 6.176 7.43 14.328 1 94.19 298 LEU B N 1
ATOM 6519 C CA . LEU B 1 298 ? 7.426 7.996 14.828 1 94.19 298 LEU B CA 1
ATOM 6520 C C . LEU B 1 298 ? 7.172 9.281 15.602 1 94.19 298 LEU B C 1
ATOM 6522 O O . LEU B 1 298 ? 6.102 9.883 15.484 1 94.19 298 LEU B O 1
ATOM 6526 N N . THR B 1 299 ? 8.102 9.586 16.438 1 96 299 THR B N 1
ATOM 6527 C CA . THR B 1 299 ? 8.25 10.906 17.047 1 96 299 THR B CA 1
ATOM 6528 C C . THR B 1 299 ? 9.641 11.469 16.75 1 96 299 THR B C 1
ATOM 6530 O O . THR B 1 299 ? 10.609 10.719 16.641 1 96 299 THR B O 1
ATOM 6533 N N . ARG B 1 300 ? 9.742 12.734 16.672 1 96.69 300 ARG B N 1
ATOM 6534 C CA . ARG B 1 300 ? 10.984 13.414 16.312 1 96.69 300 ARG B CA 1
ATOM 6535 C C . ARG B 1 300 ? 11.406 14.391 17.406 1 96.69 300 ARG B C 1
ATOM 6537 O O . ARG B 1 300 ? 10.562 14.953 18.109 1 96.69 300 ARG B O 1
ATOM 6544 N N . HIS B 1 301 ? 12.688 14.547 17.547 1 97 301 HIS B N 1
ATOM 6545 C CA . HIS B 1 301 ? 13.336 15.531 18.406 1 97 301 HIS B CA 1
ATOM 6546 C C . HIS B 1 301 ? 14.523 16.172 17.688 1 97 301 HIS B C 1
ATOM 6548 O O . HIS B 1 301 ? 15.555 15.523 17.484 1 97 301 HIS B O 1
ATOM 6554 N N . PHE B 1 302 ? 14.375 17.469 17.359 1 97.25 302 PHE B N 1
ATOM 6555 C CA . PHE B 1 302 ? 15.43 18.188 16.656 1 97.25 302 PHE B CA 1
ATOM 6556 C C . PHE B 1 302 ? 16.125 19.188 17.594 1 97.25 302 PHE B C 1
ATOM 6558 O O . PHE B 1 302 ? 15.469 19.828 18.422 1 97.25 302 PHE B O 1
ATOM 6565 N N . ILE B 1 303 ? 17.344 19.281 17.453 1 96.31 303 ILE B N 1
ATOM 6566 C CA . ILE B 1 303 ? 18.156 20.281 18.141 1 96.31 303 ILE B CA 1
ATOM 6567 C C . ILE B 1 303 ? 18.984 21.062 17.109 1 96.31 303 ILE B C 1
ATOM 6569 O O . ILE B 1 303 ? 19.812 20.5 16.406 1 96.31 303 ILE B O 1
ATOM 6573 N N . PHE B 1 304 ? 18.734 22.344 17 1 96.12 304 PHE B N 1
ATOM 6574 C CA . PHE B 1 304 ? 19.5 23.234 16.125 1 96.12 304 PHE B CA 1
ATOM 6575 C C . PHE B 1 304 ? 20.406 24.156 16.922 1 96.12 304 PHE B C 1
ATOM 6577 O O . PHE B 1 304 ? 19.953 24.859 17.828 1 96.12 304 PHE B O 1
ATOM 6584 N N . HIS B 1 305 ? 21.609 24.156 16.516 1 92.88 305 HIS B N 1
ATOM 6585 C CA . HIS B 1 305 ? 22.594 24.938 17.234 1 92.88 305 HIS B CA 1
ATOM 6586 C C . HIS B 1 305 ? 22.875 26.266 16.516 1 92.88 305 HIS B C 1
ATOM 6588 O O . HIS B 1 305 ? 22.859 26.312 15.289 1 92.88 305 HIS B O 1
ATOM 6594 N N . ASP B 1 306 ? 23.031 27.375 17.141 1 77.94 306 ASP B N 1
ATOM 6595 C CA . ASP B 1 306 ? 23.172 28.719 16.625 1 77.94 306 ASP B CA 1
ATOM 6596 C C . ASP B 1 306 ? 24.562 28.922 16.016 1 77.94 306 ASP B C 1
ATOM 6598 O O . ASP B 1 306 ? 24.688 29.516 14.938 1 77.94 306 ASP B O 1
ATOM 6602 N N . ASN B 1 307 ? 25.5 28.531 16.578 1 77.38 307 ASN B N 1
ATOM 6603 C CA . ASN B 1 307 ? 26.859 29.016 16.297 1 77.38 307 ASN B CA 1
ATOM 6604 C C . ASN B 1 307 ? 27.438 28.359 15.039 1 77.38 307 ASN B C 1
ATOM 6606 O O . ASN B 1 307 ? 28.203 28.984 14.305 1 77.38 307 ASN B O 1
ATOM 6610 N N . ASN B 1 308 ? 26.984 27.219 14.695 1 86.38 308 ASN B N 1
ATOM 6611 C CA . ASN B 1 308 ? 27.719 26.531 13.633 1 86.38 308 ASN B CA 1
ATOM 6612 C C . ASN B 1 308 ? 26.766 25.891 12.625 1 86.38 308 ASN B C 1
ATOM 6614 O O . ASN B 1 308 ? 27.203 25.078 11.805 1 86.38 308 ASN B O 1
ATOM 6618 N N . HIS B 1 309 ? 25.547 26.328 12.57 1 93 309 HIS B N 1
ATOM 6619 C CA . HIS B 1 309 ? 24.562 25.781 11.641 1 93 309 HIS B CA 1
ATOM 6620 C C . HIS B 1 309 ? 24.594 24.25 11.648 1 93 309 HIS B C 1
ATOM 6622 O O . HIS B 1 309 ? 24.562 23.625 10.586 1 93 309 HIS B O 1
ATOM 6628 N N . THR B 1 310 ? 24.859 23.734 12.805 1 96.5 310 THR B N 1
ATOM 6629 C CA . THR B 1 310 ? 24.797 22.281 12.984 1 96.5 310 THR B CA 1
ATOM 6630 C C . THR B 1 310 ? 23.469 21.875 13.602 1 96.5 310 THR B C 1
ATOM 6632 O O . THR B 1 310 ? 22.781 22.688 14.211 1 96.5 310 THR B O 1
ATOM 6635 N N . TRP B 1 311 ? 23.109 20.656 13.344 1 96.75 311 TRP B N 1
ATOM 6636 C CA . TRP B 1 311 ? 21.844 20.156 13.859 1 96.75 311 TRP B CA 1
ATOM 6637 C C . TRP B 1 311 ? 21.969 18.703 14.289 1 96.75 311 TRP B C 1
ATOM 6639 O O . TRP B 1 311 ? 22.906 18 13.875 1 96.75 311 TRP B O 1
ATOM 6649 N N . GLU B 1 312 ? 21.109 18.344 15.258 1 97.38 312 GLU B N 1
ATOM 6650 C CA . GLU B 1 312 ? 20.906 16.953 15.695 1 97.38 312 GLU B CA 1
ATOM 6651 C C . GLU B 1 312 ? 19.438 16.562 15.594 1 97.38 312 GLU B C 1
ATOM 6653 O O . GLU B 1 312 ? 18.547 17.375 15.844 1 97.38 312 GLU B O 1
ATOM 6658 N N . GLY B 1 313 ? 19.219 15.352 15.164 1 97.44 313 GLY B N 1
ATOM 6659 C CA . GLY B 1 313 ? 17.875 14.812 15.078 1 97.44 313 GLY B CA 1
ATOM 6660 C C . GLY B 1 313 ? 17.75 13.438 15.703 1 97.44 313 GLY B C 1
ATOM 6661 O O . GLY B 1 313 ? 18.578 12.555 15.469 1 97.44 313 GLY B O 1
ATOM 6662 N N . TYR B 1 314 ? 16.797 13.297 16.547 1 97.25 314 TYR B N 1
ATOM 6663 C CA . TYR B 1 314 ? 16.391 12.008 17.109 1 97.25 314 TYR B CA 1
ATOM 6664 C C . TYR B 1 314 ? 15.07 11.539 16.531 1 97.25 314 TYR B C 1
ATOM 6666 O O . TYR B 1 314 ? 14.07 12.266 16.578 1 97.25 314 TYR B O 1
ATOM 6674 N N . TYR B 1 315 ? 15.109 10.391 15.938 1 96.25 315 TYR B N 1
ATOM 6675 C CA . TYR B 1 315 ? 13.914 9.766 15.383 1 96.25 315 TYR B CA 1
ATOM 6676 C C . TYR B 1 315 ? 13.57 8.484 16.125 1 96.25 315 TYR B C 1
ATOM 6678 O O . TYR B 1 315 ? 14.328 7.516 16.094 1 96.25 315 TYR B O 1
ATOM 6686 N N . TYR B 1 316 ? 12.461 8.516 16.797 1 96.25 316 TYR B N 1
ATOM 6687 C CA . TYR B 1 316 ? 11.984 7.34 17.516 1 96.25 316 TYR B CA 1
ATOM 6688 C C . TYR B 1 316 ? 10.859 6.652 16.766 1 96.25 316 TYR B C 1
ATOM 6690 O O . TYR B 1 316 ? 9.766 7.211 16.625 1 96.25 316 TYR B O 1
ATOM 6698 N N . HIS B 1 317 ? 11.102 5.426 16.328 1 94.62 317 HIS B N 1
ATOM 6699 C CA . HIS B 1 317 ? 10.117 4.711 15.523 1 94.62 317 HIS B CA 1
ATOM 6700 C C . HIS B 1 317 ? 9.352 3.699 16.359 1 94.62 317 HIS B C 1
ATOM 6702 O O . HIS B 1 317 ? 9.914 3.082 17.266 1 94.62 317 HIS B O 1
ATOM 6708 N N . TYR B 1 318 ? 8.07 3.553 16.031 1 91.56 318 TYR B N 1
ATOM 6709 C CA . TYR B 1 318 ? 7.172 2.689 16.781 1 91.56 318 TYR B CA 1
ATOM 6710 C C . TYR B 1 318 ? 6.355 1.804 15.852 1 91.56 318 TYR B C 1
ATOM 6712 O O . TYR B 1 318 ? 6.203 2.113 14.664 1 91.56 318 TYR B O 1
ATOM 6720 N N . SER B 1 319 ? 5.797 0.688 16.406 1 85.06 319 SER B N 1
ATOM 6721 C CA . SER B 1 319 ? 4.969 -0.228 15.625 1 85.06 319 SER B CA 1
ATOM 6722 C C . SER B 1 319 ? 3.488 0.118 15.758 1 85.06 319 SER B C 1
ATOM 6724 O O . SER B 1 319 ? 2.656 -0.397 15.008 1 85.06 319 SER B O 1
ATOM 6726 N N . ASP B 1 320 ? 3.164 1.012 16.641 1 84.62 320 ASP B N 1
ATOM 6727 C CA . ASP B 1 320 ? 1.761 1.268 16.953 1 84.62 320 ASP B CA 1
ATOM 6728 C C . ASP B 1 320 ? 1.436 2.756 16.844 1 84.62 320 ASP B C 1
ATOM 6730 O O . ASP B 1 320 ? 2.314 3.604 17.016 1 84.62 320 ASP B O 1
ATOM 6734 N N . PRO B 1 321 ? 0.163 3.061 16.703 1 86.62 321 PRO B N 1
ATOM 6735 C CA . PRO B 1 321 ? -0.235 4.449 16.469 1 86.62 321 PRO B CA 1
ATOM 6736 C C . PRO B 1 321 ? -0.156 5.316 17.719 1 86.62 321 PRO B C 1
ATOM 6738 O O . PRO B 1 321 ? -0.242 6.543 17.625 1 86.62 321 PRO B O 1
ATOM 6741 N N . LEU B 1 322 ? -0.053 4.789 18.828 1 87.12 322 LEU B N 1
ATOM 6742 C CA . LEU B 1 322 ? 0.017 5.574 20.062 1 87.12 322 LEU B CA 1
ATOM 6743 C C . LEU B 1 322 ? 1.459 5.707 20.531 1 87.12 322 LEU B C 1
ATOM 6745 O O . LEU B 1 322 ? 1.711 6.238 21.625 1 87.12 322 LEU B O 1
ATOM 6749 N N . CYS B 1 323 ? 2.396 5.16 19.719 1 91.44 323 CYS B N 1
ATOM 6750 C CA . CYS B 1 323 ? 3.826 5.266 19.984 1 91.44 323 CYS B CA 1
ATOM 6751 C C . CYS B 1 323 ? 4.172 4.684 21.359 1 91.44 323 CYS B C 1
ATOM 6753 O O . CYS B 1 323 ? 4.898 5.309 22.141 1 91.44 323 CYS B O 1
ATOM 6755 N N . LYS B 1 324 ? 3.689 3.561 21.625 1 87.94 324 LYS B N 1
ATOM 6756 C CA . LYS B 1 324 ? 3.938 2.875 22.891 1 87.94 324 LYS B CA 1
ATOM 6757 C C . LYS B 1 324 ? 4.984 1.776 22.719 1 87.94 324 LYS B C 1
ATOM 6759 O O . LYS B 1 324 ? 5.641 1.384 23.688 1 87.94 324 LYS B O 1
ATOM 6764 N N . HIS B 1 325 ? 5.125 1.263 21.516 1 87.94 325 HIS B N 1
ATOM 6765 C CA . HIS B 1 325 ? 6 0.119 21.281 1 87.94 325 HIS B CA 1
ATOM 6766 C C . HIS B 1 325 ? 7.141 0.485 20.344 1 87.94 325 HIS B C 1
ATOM 6768 O O . HIS B 1 325 ? 7.02 0.331 19.125 1 87.94 325 HIS B O 1
ATOM 6774 N N . PRO B 1 326 ? 8.258 0.803 20.906 1 93.5 326 PRO B N 1
ATOM 6775 C CA . PRO B 1 326 ? 9.391 1.225 20.078 1 93.5 326 PRO B CA 1
ATOM 6776 C C . PRO B 1 326 ? 9.992 0.076 19.266 1 93.5 326 PRO B C 1
ATOM 6778 O O . PRO B 1 326 ? 10.062 -1.055 19.75 1 93.5 326 PRO B O 1
ATOM 6781 N N . ILE B 1 327 ? 10.469 0.353 18.062 1 93.25 327 ILE B N 1
ATOM 6782 C CA . ILE B 1 327 ? 11.055 -0.683 17.203 1 93.25 327 ILE B CA 1
ATOM 6783 C C . ILE B 1 327 ? 12.508 -0.343 16.906 1 93.25 327 ILE B C 1
ATOM 6785 O O . ILE B 1 327 ? 13.375 -1.224 16.906 1 93.25 327 ILE B O 1
ATOM 6789 N N . PHE B 1 328 ? 12.852 0.924 16.562 1 95.44 328 PHE B N 1
ATOM 6790 C CA . PHE B 1 328 ? 14.242 1.352 16.453 1 95.44 328 PHE B CA 1
ATOM 6791 C C . PHE B 1 328 ? 14.352 2.867 16.562 1 95.44 328 PHE B C 1
ATOM 6793 O O . PHE B 1 328 ? 13.367 3.582 16.344 1 95.44 328 PHE B O 1
ATOM 6800 N N . ASN B 1 329 ? 15.516 3.314 16.891 1 97.19 329 ASN B N 1
ATOM 6801 C CA . ASN B 1 329 ? 15.836 4.734 16.969 1 97.19 329 ASN B CA 1
ATOM 6802 C C . ASN B 1 329 ? 16.969 5.105 16.016 1 97.19 329 ASN B C 1
ATOM 6804 O O . ASN B 1 329 ? 17.859 4.297 15.766 1 97.19 329 ASN B O 1
ATOM 6808 N N . ILE B 1 330 ? 16.891 6.305 15.555 1 97.38 330 ILE B N 1
ATOM 6809 C CA . ILE B 1 330 ? 17.953 6.855 14.727 1 97.38 330 ILE B CA 1
ATOM 6810 C C . ILE B 1 330 ? 18.406 8.195 15.305 1 97.38 330 ILE B C 1
ATOM 6812 O O . ILE B 1 330 ? 17.594 9.023 15.688 1 97.38 330 ILE B O 1
ATOM 6816 N N . TYR B 1 331 ? 19.641 8.289 15.5 1 98.06 331 TYR B N 1
ATOM 6817 C CA . TYR B 1 331 ? 20.281 9.562 15.781 1 98.06 331 TYR B CA 1
ATOM 6818 C C . TYR B 1 331 ? 21.062 10.055 14.578 1 98.06 331 TYR B C 1
ATOM 6820 O O . TYR B 1 331 ? 21.875 9.312 14.008 1 98.06 331 TYR B O 1
ATOM 6828 N N . ALA B 1 332 ? 20.844 11.266 14.156 1 97.75 332 ALA B N 1
ATOM 6829 C CA . ALA B 1 332 ? 21.531 11.852 13.016 1 97.75 332 ALA B CA 1
ATOM 6830 C C . ALA B 1 332 ? 22.047 13.25 13.336 1 97.75 332 ALA B C 1
ATOM 6832 O O . ALA B 1 332 ? 21.422 13.969 14.125 1 97.75 332 ALA B O 1
ATOM 6833 N N . ARG B 1 333 ? 23.125 13.617 12.758 1 97.5 333 ARG B N 1
ATOM 6834 C CA . ARG B 1 333 ? 23.641 14.969 12.922 1 97.5 333 ARG B CA 1
ATOM 6835 C C . ARG B 1 333 ? 24.391 15.43 11.68 1 97.5 333 ARG B C 1
ATOM 6837 O O . ARG B 1 333 ? 24.859 14.602 10.891 1 97.5 333 ARG B O 1
ATOM 6844 N N . GLY B 1 334 ? 24.438 16.703 11.523 1 97.19 334 GLY B N 1
ATOM 6845 C CA . GLY B 1 334 ? 25.109 17.312 10.383 1 97.19 334 GLY B CA 1
ATOM 6846 C C . GLY B 1 334 ? 25 18.828 10.375 1 97.19 334 GLY B C 1
ATOM 6847 O O . GLY B 1 334 ? 24.984 19.453 11.43 1 97.19 334 GLY B O 1
ATOM 6848 N N . ARG B 1 335 ? 25.172 19.344 9.172 1 97 335 ARG B N 1
ATOM 6849 C CA . ARG B 1 335 ? 25.109 20.781 8.984 1 97 335 ARG B CA 1
ATOM 6850 C C . ARG B 1 335 ? 23.938 21.172 8.094 1 97 335 ARG B C 1
ATOM 6852 O O . ARG B 1 335 ? 23.391 20.344 7.387 1 97 335 ARG B O 1
ATOM 6859 N N . TYR B 1 336 ? 23.531 22.406 8.25 1 96.69 336 TYR B N 1
ATOM 6860 C CA . TYR B 1 336 ? 22.484 22.891 7.371 1 96.69 336 TYR B CA 1
ATOM 6861 C C . TYR B 1 336 ? 22.781 24.312 6.879 1 96.69 336 TYR B C 1
ATOM 6863 O O . TYR B 1 336 ? 23.609 25 7.465 1 96.69 336 TYR B O 1
ATOM 6871 N N . SER B 1 337 ? 22.219 24.625 5.75 1 95.75 337 SER B N 1
ATOM 6872 C CA . SER B 1 337 ? 22.328 25.969 5.176 1 95.75 337 SER B CA 1
ATOM 6873 C C . SER B 1 337 ? 20.953 26.516 4.789 1 95.75 337 SER B C 1
ATOM 6875 O O . SER B 1 337 ? 20.094 25.781 4.289 1 95.75 337 SER B O 1
ATOM 6877 N N . ARG B 1 338 ? 20.812 27.766 5.133 1 94.5 338 ARG B N 1
ATOM 6878 C CA . ARG B 1 338 ? 19.562 28.438 4.801 1 94.5 338 ARG B CA 1
ATOM 6879 C C . ARG B 1 338 ? 19.562 28.938 3.359 1 94.5 338 ARG B C 1
ATOM 6881 O O . ARG B 1 338 ? 20.562 29.5 2.902 1 94.5 338 ARG B O 1
ATOM 6888 N N . GLY B 1 339 ? 18.5 28.578 2.689 1 93.38 339 GLY B N 1
ATOM 6889 C CA . GLY B 1 339 ? 18.312 29.109 1.348 1 93.38 339 GLY B CA 1
ATOM 6890 C C . GLY B 1 339 ? 17.391 30.312 1.306 1 93.38 339 GLY B C 1
ATOM 6891 O O . GLY B 1 339 ? 17.344 31.094 2.256 1 93.38 339 GLY B O 1
ATOM 6892 N N . LEU B 1 340 ? 16.828 30.516 0.125 1 92.62 340 LEU B N 1
ATOM 6893 C CA . LEU B 1 340 ? 15.914 31.625 -0.106 1 92.62 340 LEU B CA 1
ATOM 6894 C C . LEU B 1 340 ? 14.477 31.203 0.174 1 92.62 340 LEU B C 1
ATOM 6896 O O . LEU B 1 340 ? 14.211 30.031 0.45 1 92.62 340 LEU B O 1
ATOM 6900 N N . HIS B 1 341 ? 13.672 32.219 0.182 1 95.56 341 HIS B N 1
ATOM 6901 C CA . HIS B 1 341 ? 12.25 31.906 0.174 1 95.56 341 HIS B CA 1
ATOM 6902 C C . HIS B 1 341 ? 11.875 31.062 -1.036 1 95.56 341 HIS B C 1
ATOM 6904 O O . HIS B 1 341 ? 12.383 31.281 -2.137 1 95.56 341 HIS B O 1
ATOM 6910 N N . SER B 1 342 ? 11.055 30.094 -0.75 1 95.81 342 SER B N 1
ATOM 6911 C CA . SER B 1 342 ? 10.664 29.188 -1.823 1 95.81 342 SER B CA 1
ATOM 6912 C C . SER B 1 342 ? 9.891 29.922 -2.916 1 95.81 342 SER B C 1
ATOM 6914 O O . SER B 1 342 ? 8.992 30.719 -2.625 1 95.81 342 SER B O 1
ATOM 6916 N N . THR B 1 343 ? 10.25 29.625 -4.098 1 94 343 THR B N 1
ATOM 6917 C CA . THR B 1 343 ? 9.508 30.188 -5.227 1 94 343 THR B CA 1
ATOM 6918 C C . THR B 1 343 ? 8.305 29.312 -5.57 1 94 343 THR B C 1
ATOM 6920 O O . THR B 1 343 ? 7.375 29.766 -6.238 1 94 343 THR B O 1
ATOM 6923 N N . ARG B 1 344 ? 8.312 28.141 -5.137 1 94.31 344 ARG B N 1
ATOM 6924 C CA . ARG B 1 344 ? 7.258 27.188 -5.469 1 94.31 344 ARG B CA 1
ATOM 6925 C C . ARG B 1 344 ? 6.145 27.203 -4.422 1 94.31 344 ARG B C 1
ATOM 6927 O O . ARG B 1 344 ? 4.969 27.047 -4.758 1 94.31 344 ARG B O 1
ATOM 6934 N N . VAL B 1 345 ? 6.559 27.344 -3.184 1 96.38 345 VAL B N 1
ATOM 6935 C CA . VAL B 1 345 ? 5.586 27.281 -2.098 1 96.38 345 VAL B CA 1
ATOM 6936 C C . VAL B 1 345 ? 5.586 28.609 -1.342 1 96.38 345 VAL B C 1
ATOM 6938 O O . VAL B 1 345 ? 6.406 28.828 -0.446 1 96.38 345 VAL B O 1
ATOM 6941 N N . PRO B 1 346 ? 4.562 29.422 -1.578 1 94.62 346 PRO B N 1
ATOM 6942 C CA . PRO B 1 346 ? 4.488 30.688 -0.828 1 94.62 346 PRO B CA 1
ATOM 6943 C C . PRO B 1 346 ? 4.539 30.469 0.683 1 94.62 346 PRO B C 1
ATOM 6945 O O . PRO B 1 346 ? 3.873 29.578 1.207 1 94.62 346 PRO B O 1
ATOM 6948 N N . GLY B 1 347 ? 5.367 31.297 1.335 1 93.38 347 GLY B N 1
ATOM 6949 C CA . GLY B 1 347 ? 5.5 31.203 2.781 1 93.38 347 GLY B CA 1
ATOM 6950 C C . GLY B 1 347 ? 6.57 30.234 3.227 1 93.38 347 GLY B C 1
ATOM 6951 O O . GLY B 1 347 ? 6.945 30.203 4.398 1 93.38 347 GLY B O 1
ATOM 6952 N N . GLY B 1 348 ? 7.055 29.406 2.322 1 96.56 348 GLY B N 1
ATOM 6953 C CA . GLY B 1 348 ? 8.086 28.438 2.639 1 96.56 348 GLY B CA 1
ATOM 6954 C C . GLY B 1 348 ? 9.492 28.969 2.465 1 96.56 348 GLY B C 1
ATOM 6955 O O . GLY B 1 348 ? 9.719 29.891 1.68 1 96.56 348 GLY B O 1
ATOM 6956 N N . THR B 1 349 ? 10.414 28.422 3.236 1 97.75 349 THR B N 1
ATOM 6957 C CA . THR B 1 349 ? 11.836 28.734 3.119 1 97.75 349 THR B CA 1
ATOM 6958 C C . THR B 1 349 ? 12.633 27.469 2.811 1 97.75 349 THR B C 1
ATOM 6960 O O . THR B 1 349 ? 12.445 26.422 3.447 1 97.75 349 THR B O 1
ATOM 6963 N N . ASP B 1 350 ? 13.539 27.609 1.858 1 97.56 350 ASP B N 1
ATOM 6964 C CA . ASP B 1 350 ? 14.336 26.469 1.433 1 97.56 350 ASP B CA 1
ATOM 6965 C C . ASP B 1 350 ? 15.562 26.281 2.32 1 97.56 350 ASP B C 1
ATOM 6967 O O . ASP B 1 350 ? 16.188 27.266 2.734 1 97.56 350 ASP B O 1
ATOM 6971 N N . PHE B 1 351 ? 15.859 25.109 2.66 1 97.44 351 PHE B N 1
ATOM 6972 C CA . PHE B 1 351 ? 17.078 24.734 3.383 1 97.44 351 PHE B CA 1
ATOM 6973 C C . PHE B 1 351 ? 17.75 23.531 2.74 1 97.44 351 PHE B C 1
ATOM 6975 O O . PHE B 1 351 ? 17.109 22.797 1.972 1 97.44 351 PHE B O 1
ATOM 6982 N N . VAL B 1 352 ? 19 23.391 2.982 1 97.56 352 VAL B N 1
ATOM 6983 C CA . VAL B 1 352 ? 19.734 22.172 2.621 1 97.56 352 VAL B CA 1
ATOM 6984 C C . VAL B 1 352 ? 20.375 21.578 3.863 1 97.56 352 VAL B C 1
ATOM 6986 O O . VAL B 1 352 ? 21.109 22.266 4.586 1 97.56 352 VAL B O 1
ATOM 6989 N N . PHE B 1 353 ? 20.109 20.344 4.098 1 97.12 353 PHE B N 1
ATOM 6990 C CA . PHE B 1 353 ? 20.656 19.625 5.242 1 97.12 353 PHE B CA 1
ATOM 6991 C C . PHE B 1 353 ? 21.609 18.547 4.789 1 97.12 353 PHE B C 1
ATOM 6993 O O . PHE B 1 353 ? 21.312 17.781 3.863 1 97.12 353 PHE B O 1
ATOM 7000 N N . LYS B 1 354 ? 22.672 18.516 5.395 1 96.81 354 LYS B N 1
ATOM 7001 C CA . LYS B 1 354 ? 23.641 17.438 5.188 1 96.81 354 LYS B CA 1
ATOM 7002 C C . LYS B 1 354 ? 23.766 16.562 6.434 1 96.81 354 LYS B C 1
ATOM 7004 O O . LYS B 1 354 ? 23.828 17.078 7.555 1 96.81 354 LYS B O 1
ATOM 7009 N N . VAL B 1 355 ? 23.734 15.305 6.223 1 97.06 355 VAL B N 1
ATOM 7010 C CA . VAL B 1 355 ? 23.891 14.328 7.301 1 97.06 355 VAL B CA 1
ATOM 7011 C C . VAL B 1 355 ? 25.234 13.602 7.148 1 97.06 355 VAL B C 1
ATOM 7013 O O . VAL B 1 355 ? 25.469 12.953 6.133 1 97.06 355 VAL B O 1
ATOM 7016 N N . ASN B 1 356 ? 26 13.68 8.18 1 96.31 356 ASN B N 1
ATOM 7017 C CA . ASN B 1 356 ? 27.312 13.062 8.07 1 96.31 356 ASN B CA 1
ATOM 7018 C C . ASN B 1 356 ? 27.531 12.016 9.164 1 96.31 356 ASN B C 1
ATOM 7020 O O . ASN B 1 356 ? 28.531 11.289 9.141 1 96.31 356 ASN B O 1
ATOM 7024 N N . HIS B 1 357 ? 26.703 12.039 10.133 1 97.69 357 HIS B N 1
ATOM 7025 C CA . HIS B 1 357 ? 26.812 11.07 11.219 1 97.69 357 HIS B CA 1
ATOM 7026 C C . HIS B 1 357 ? 25.453 10.477 11.562 1 97.69 357 HIS B C 1
ATOM 7028 O O . HIS B 1 357 ? 24.438 11.195 11.586 1 97.69 357 HIS B O 1
ATOM 7034 N N . MET B 1 358 ? 25.469 9.18 11.789 1 97.75 358 MET B N 1
ATOM 7035 C CA . MET B 1 358 ? 24.203 8.508 12.109 1 97.75 358 MET B CA 1
ATOM 7036 C C . MET B 1 358 ? 24.453 7.281 12.977 1 97.75 358 MET B C 1
ATOM 7038 O O . MET B 1 358 ? 25.422 6.555 12.773 1 97.75 358 MET B O 1
ATOM 7042 N N . THR B 1 359 ? 23.578 7.105 13.938 1 98.44 359 THR B N 1
ATOM 7043 C CA . THR B 1 359 ? 23.562 5.887 14.742 1 98.44 359 THR B CA 1
ATOM 7044 C C . THR B 1 359 ? 22.172 5.25 14.734 1 98.44 359 THR B C 1
ATOM 7046 O O . THR B 1 359 ? 21.172 5.938 14.508 1 98.44 359 THR B O 1
ATOM 7049 N N . VAL B 1 360 ? 22.172 3.955 14.836 1 97.44 360 VAL B N 1
ATOM 7050 C CA . VAL B 1 360 ? 20.922 3.195 14.867 1 97.44 360 VAL B CA 1
ATOM 7051 C C . VAL B 1 360 ? 20.875 2.344 16.141 1 97.44 360 VAL B C 1
ATOM 7053 O O . VAL B 1 360 ? 21.891 1.791 16.562 1 97.44 360 VAL B O 1
ATOM 7056 N N . THR B 1 361 ? 19.719 2.328 16.797 1 98.19 361 THR B N 1
ATOM 7057 C CA . THR B 1 361 ? 19.484 1.501 17.969 1 98.19 361 THR B CA 1
ATOM 7058 C C . THR B 1 361 ? 18.219 0.649 17.797 1 98.19 361 THR B C 1
ATOM 7060 O O . THR B 1 361 ? 17.109 1.157 17.891 1 98.19 361 THR B O 1
ATOM 7063 N N . PRO B 1 362 ? 18.422 -0.655 17.547 1 97 362 PRO B N 1
ATOM 7064 C CA . PRO B 1 362 ? 17.219 -1.503 17.547 1 97 362 PRO B CA 1
ATOM 7065 C C . PRO B 1 362 ? 16.562 -1.613 18.906 1 97 362 PRO B C 1
ATOM 7067 O O . PRO B 1 362 ? 17.25 -1.689 19.938 1 97 362 PRO B O 1
ATOM 7070 N N . MET B 1 363 ? 15.25 -1.621 18.984 1 96.69 363 MET B N 1
ATOM 7071 C CA . MET B 1 363 ? 14.539 -1.543 20.266 1 96.69 363 MET B CA 1
ATOM 7072 C C . MET B 1 363 ? 13.711 -2.799 20.5 1 96.69 363 MET B C 1
ATOM 7074 O O . MET B 1 363 ? 13.141 -2.975 21.578 1 96.69 363 MET B O 1
ATOM 7078 N N . ASP B 1 364 ? 13.594 -3.699 19.469 1 92.5 364 ASP B N 1
ATOM 7079 C CA . ASP B 1 364 ? 12.828 -4.93 19.641 1 92.5 364 ASP B CA 1
ATOM 7080 C C . ASP B 1 364 ? 13.523 -6.105 18.953 1 92.5 364 ASP B C 1
ATOM 7082 O O . ASP B 1 364 ? 14.508 -5.918 18.234 1 92.5 364 ASP B O 1
ATOM 7086 N N . MET B 1 365 ? 13.016 -7.238 19.25 1 90.12 365 MET B N 1
ATOM 7087 C CA . MET B 1 365 ? 13.664 -8.461 18.766 1 90.12 365 MET B CA 1
ATOM 7088 C C . MET B 1 365 ? 13.555 -8.578 17.25 1 90.12 365 MET B C 1
ATOM 7090 O O . MET B 1 365 ? 14.516 -8.977 16.594 1 90.12 365 MET B O 1
ATOM 7094 N N . SER B 1 366 ? 12.43 -8.266 16.719 1 86.12 366 SER B N 1
ATOM 7095 C CA . SER B 1 366 ? 12.203 -8.406 15.289 1 86.12 366 SER B CA 1
ATOM 7096 C C . SER B 1 366 ? 13.156 -7.523 14.492 1 86.12 366 SER B C 1
ATOM 7098 O O . SER B 1 366 ? 13.758 -7.973 13.516 1 86.12 366 SER B O 1
ATOM 7100 N N . THR B 1 367 ? 13.258 -6.305 14.898 1 91.25 367 THR B N 1
ATOM 7101 C CA . THR B 1 367 ? 14.164 -5.383 14.227 1 91.25 367 THR B CA 1
ATOM 7102 C C . THR B 1 367 ? 15.609 -5.836 14.383 1 91.25 367 THR B C 1
ATOM 7104 O O . THR B 1 367 ? 16.391 -5.766 13.43 1 91.25 367 THR B O 1
ATOM 7107 N N . THR B 1 368 ? 15.945 -6.25 15.547 1 93.31 368 THR B N 1
ATOM 7108 C CA . THR B 1 368 ? 17.297 -6.73 15.781 1 93.31 368 THR B CA 1
ATOM 7109 C C . THR B 1 368 ? 17.625 -7.91 14.875 1 93.31 368 THR B C 1
ATOM 7111 O O . THR B 1 368 ? 18.703 -7.961 14.273 1 93.31 368 THR B O 1
ATOM 7114 N N . THR B 1 369 ? 16.734 -8.773 14.781 1 88.44 369 THR B N 1
ATOM 7115 C CA . THR B 1 369 ? 16.906 -9.93 13.898 1 88.44 369 THR B CA 1
ATOM 7116 C C . THR B 1 369 ? 17.062 -9.477 12.445 1 88.44 369 THR B C 1
ATOM 7118 O O . THR B 1 369 ? 17.938 -9.977 11.727 1 88.44 369 THR B O 1
ATOM 7121 N N . LEU B 1 370 ? 16.266 -8.594 12.062 1 87.44 370 LEU B N 1
ATOM 7122 C CA . LEU B 1 370 ? 16.344 -8.07 10.695 1 87.44 370 LEU B CA 1
ATOM 7123 C C . LEU B 1 370 ? 17.703 -7.469 10.414 1 87.44 370 LEU B C 1
ATOM 7125 O O . LEU B 1 370 ? 18.312 -7.758 9.375 1 87.44 370 LEU B O 1
ATOM 7129 N N . LEU B 1 371 ? 18.156 -6.648 11.305 1 91.12 371 LEU B N 1
ATOM 7130 C CA . LEU B 1 371 ? 19.453 -5.992 11.109 1 91.12 371 LEU B CA 1
ATOM 7131 C C . LEU B 1 371 ? 20.578 -7.012 11.094 1 91.12 371 LEU B C 1
ATOM 7133 O O . LEU B 1 371 ? 21.578 -6.828 10.383 1 91.12 371 LEU B O 1
ATOM 7137 N N . ASN B 1 372 ? 20.406 -8.055 11.812 1 90.25 372 ASN B N 1
ATOM 7138 C CA . ASN B 1 372 ? 21.438 -9.078 11.875 1 90.25 372 ASN B CA 1
ATOM 7139 C C . ASN B 1 372 ? 21.438 -9.961 10.633 1 90.25 372 ASN B C 1
ATOM 7141 O O . ASN B 1 372 ? 22.469 -10.508 10.25 1 90.25 372 ASN B O 1
ATOM 7145 N N . VAL B 1 373 ? 20.312 -10.133 10.07 1 85.06 373 VAL B N 1
ATOM 7146 C CA . VAL B 1 373 ? 20.203 -10.984 8.891 1 85.06 373 VAL B CA 1
ATOM 7147 C C . VAL B 1 373 ? 20.672 -10.203 7.66 1 85.06 373 VAL B C 1
ATOM 7149 O O . VAL B 1 373 ? 21.141 -10.797 6.684 1 85.06 373 VAL B O 1
ATOM 7152 N N . PHE B 1 374 ? 20.469 -8.922 7.723 1 83.06 374 PHE B N 1
ATOM 7153 C CA . PHE B 1 374 ? 20.906 -8.102 6.594 1 83.06 374 PHE B CA 1
ATOM 7154 C C . PHE B 1 374 ? 22.422 -8.148 6.445 1 83.06 374 PHE B C 1
ATOM 7156 O O . PHE B 1 374 ? 23.141 -7.496 7.207 1 83.06 374 PHE B O 1
ATOM 7163 N N . SER B 1 375 ? 22.812 -8.977 5.418 1 75.56 375 SER B N 1
ATOM 7164 C CA . SER B 1 375 ? 24.234 -9.305 5.293 1 75.56 375 SER B CA 1
ATOM 7165 C C . SER B 1 375 ? 24.906 -8.445 4.234 1 75.56 375 SER B C 1
ATOM 7167 O O . SER B 1 375 ? 24.266 -7.957 3.311 1 75.56 375 SER B O 1
ATOM 7169 N N . ASN B 1 376 ? 26.062 -7.688 4.348 1 71.81 376 ASN B N 1
ATOM 7170 C CA . ASN B 1 376 ? 26.922 -7.051 3.35 1 71.81 376 ASN B CA 1
ATOM 7171 C C . ASN B 1 376 ? 27.578 -5.785 3.9 1 71.81 376 ASN B C 1
ATOM 7173 O O . ASN B 1 376 ? 28 -4.922 3.135 1 71.81 376 ASN B O 1
ATOM 7177 N N . ASN B 1 377 ? 27.719 -5.68 5.113 1 77.19 377 ASN B N 1
ATOM 7178 C CA . ASN B 1 377 ? 28.391 -4.57 5.766 1 77.19 377 ASN B CA 1
ATOM 7179 C C . ASN B 1 377 ? 27.812 -3.225 5.34 1 77.19 377 ASN B C 1
ATOM 7181 O O . ASN B 1 377 ? 28.562 -2.275 5.086 1 77.19 377 ASN B O 1
ATOM 7185 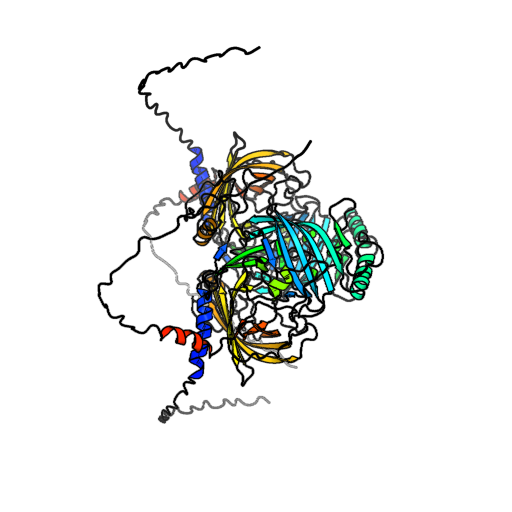N N . GLU B 1 378 ? 26.688 -3.25 5.027 1 86.31 378 GLU B N 1
ATOM 7186 C CA . GLU B 1 378 ? 26.047 -2.012 4.602 1 86.31 378 GLU B CA 1
ATOM 7187 C C . GLU B 1 378 ? 25.125 -1.471 5.691 1 86.31 378 GLU B C 1
ATOM 7189 O O . GLU B 1 378 ? 24.328 -0.557 5.441 1 86.31 378 GLU B O 1
ATOM 7194 N N . CYS B 1 379 ? 25.203 -2.066 6.828 1 91.75 379 CYS B N 1
ATOM 7195 C CA . CYS B 1 379 ? 24.422 -1.591 7.961 1 91.75 379 CYS B CA 1
ATOM 7196 C C . CYS B 1 379 ? 25.062 -1.995 9.281 1 91.75 379 CYS B C 1
ATOM 7198 O O . CYS B 1 379 ? 24.578 -2.902 9.961 1 91.75 379 CYS B O 1
ATOM 7200 N N . GLY B 1 380 ? 26.125 -1.247 9.641 1 91.44 380 GLY B N 1
ATOM 7201 C CA . GLY B 1 380 ? 26.812 -1.561 10.883 1 91.44 380 GLY B CA 1
ATOM 7202 C C . GLY B 1 380 ? 27.578 -2.871 10.828 1 91.44 380 GLY B C 1
ATOM 7203 O O . GLY B 1 380 ? 27.891 -3.371 9.742 1 91.44 380 GLY B O 1
ATOM 7204 N N . LEU B 1 381 ? 27.953 -3.361 11.977 1 88 381 LEU B N 1
ATOM 7205 C CA . LEU B 1 381 ? 28.688 -4.621 12.047 1 88 381 LEU B CA 1
ATOM 7206 C C . LEU B 1 381 ? 27.734 -5.809 11.93 1 88 381 LEU B C 1
ATOM 7208 O O . LEU B 1 381 ? 26.859 -6 12.781 1 88 381 LEU B O 1
ATOM 7212 N N . SER B 1 382 ? 28.016 -6.539 10.875 1 84.69 382 SER B N 1
ATOM 7213 C CA . SER B 1 382 ? 27.125 -7.648 10.57 1 84.69 382 SER B CA 1
ATOM 7214 C C . SER B 1 382 ? 27.047 -8.625 11.734 1 84.69 382 SER B C 1
ATOM 7216 O O . SER B 1 382 ? 28.062 -9.016 12.305 1 84.69 382 SER B O 1
ATOM 7218 N N . GLY B 1 383 ? 25.797 -8.977 12.086 1 87.88 383 GLY B N 1
ATOM 7219 C CA . GLY B 1 383 ? 25.562 -10.016 13.078 1 87.88 383 GLY B CA 1
ATOM 7220 C C . GLY B 1 383 ? 25.812 -9.539 14.5 1 87.88 383 GLY B C 1
ATOM 7221 O O . GLY B 1 383 ? 25.812 -10.344 15.438 1 87.88 383 GLY B O 1
ATOM 7222 N N . SER B 1 384 ? 25.984 -8.305 14.703 1 92.12 384 SER B N 1
ATOM 7223 C CA . SER B 1 384 ? 26.391 -7.84 16.031 1 92.12 384 SER B CA 1
ATOM 7224 C C . SER B 1 384 ? 25.297 -7.004 16.688 1 92.12 384 SER B C 1
ATOM 7226 O O . SER B 1 384 ? 25.469 -6.516 17.797 1 92.12 384 SER B O 1
ATOM 7228 N N . TRP B 1 385 ? 24.25 -6.859 16.047 1 95 385 TRP B N 1
ATOM 7229 C CA . TRP B 1 385 ? 23.203 -6.004 16.594 1 95 385 TRP B CA 1
ATOM 7230 C C . TRP B 1 385 ? 22.562 -6.633 17.828 1 95 385 TRP B C 1
ATOM 7232 O O . TRP B 1 385 ? 22.359 -7.848 17.875 1 95 385 TRP B O 1
ATOM 7242 N N . GLN B 1 386 ? 22.375 -5.797 18.859 1 97.12 386 GLN B N 1
ATOM 7243 C CA . GLN B 1 386 ? 21.719 -6.188 20.094 1 97.12 386 GLN B CA 1
ATOM 7244 C C . GLN B 1 386 ? 20.594 -5.207 20.469 1 97.12 386 GLN B C 1
ATOM 7246 O O . GLN B 1 386 ? 20.703 -4.012 20.172 1 97.12 386 GLN B O 1
ATOM 7251 N N . ILE B 1 387 ? 19.625 -5.766 21.078 1 96.94 387 ILE B N 1
ATOM 7252 C CA . ILE B 1 387 ? 18.5 -4.938 21.484 1 96.94 387 ILE B CA 1
ATOM 7253 C C . ILE B 1 387 ? 18.984 -3.805 22.391 1 96.94 387 ILE B C 1
ATOM 7255 O O . ILE B 1 387 ? 19.781 -4.027 23.297 1 96.94 387 ILE B O 1
ATOM 7259 N N . GLU B 1 388 ? 18.609 -2.6 22.109 1 97.75 388 GLU B N 1
ATOM 7260 C CA . GLU B 1 388 ? 18.812 -1.389 22.906 1 97.75 388 GLU B CA 1
ATOM 7261 C C . GLU B 1 388 ? 20.281 -0.983 22.938 1 97.75 388 GLU B C 1
ATOM 7263 O O . GLU B 1 388 ? 20.719 -0.253 23.828 1 97.75 388 GLU B O 1
ATOM 7268 N N . VAL B 1 389 ? 21.016 -1.467 22.031 1 97.94 389 VAL B N 1
ATOM 7269 C CA . VAL B 1 389 ? 22.422 -1.07 21.922 1 97.94 389 VAL B CA 1
ATOM 7270 C C . VAL B 1 389 ? 22.625 -0.256 20.641 1 97.94 389 VAL B C 1
ATOM 7272 O O . VAL B 1 389 ? 22.359 -0.736 19.547 1 97.94 389 VAL B O 1
ATOM 7275 N N . GLU B 1 390 ? 23.094 0.866 20.859 1 97.75 390 GLU B N 1
ATOM 7276 C CA . GLU B 1 390 ? 23.328 1.778 19.75 1 97.75 390 GLU B CA 1
ATOM 7277 C C . GLU B 1 390 ? 24.578 1.385 18.969 1 97.75 390 GLU B C 1
ATOM 7279 O O . GLU B 1 390 ? 25.578 0.953 19.547 1 97.75 390 GLU B O 1
ATOM 7284 N N . GLN B 1 391 ? 24.531 1.489 17.656 1 96.5 391 GLN B N 1
ATOM 7285 C CA . GLN B 1 391 ? 25.688 1.301 16.797 1 96.5 391 GLN B CA 1
ATOM 7286 C C . GLN B 1 391 ? 25.844 2.455 15.805 1 96.5 391 GLN B C 1
ATOM 7288 O O . GLN B 1 391 ? 24.844 2.943 15.258 1 96.5 391 GLN B O 1
ATOM 7293 N N . ASP B 1 392 ? 27.109 2.875 15.703 1 97.06 392 ASP B N 1
ATOM 7294 C CA . ASP B 1 392 ? 27.438 3.879 14.688 1 97.06 392 ASP B CA 1
ATOM 7295 C C . ASP B 1 392 ? 27.484 3.26 13.297 1 97.06 392 ASP B C 1
ATOM 7297 O O . ASP B 1 392 ? 28.266 2.334 13.047 1 97.06 392 ASP B O 1
ATOM 7301 N N . VAL B 1 393 ? 26.656 3.771 12.43 1 96.56 393 VAL B N 1
ATOM 7302 C CA . VAL B 1 393 ? 26.594 3.197 11.086 1 96.56 393 VAL B CA 1
ATOM 7303 C C . VAL B 1 393 ? 27.266 4.141 10.094 1 96.56 393 VAL B C 1
ATOM 7305 O O . VAL B 1 393 ? 27.156 3.949 8.883 1 96.56 393 VAL B O 1
ATOM 7308 N N . THR B 1 394 ? 27.938 5.207 10.562 1 96.81 394 THR B N 1
ATOM 7309 C CA . THR B 1 394 ? 28.641 6.156 9.703 1 96.81 394 THR B CA 1
ATOM 7310 C C . THR B 1 394 ? 29.75 5.465 8.914 1 96.81 394 THR B C 1
ATOM 7312 O O . THR B 1 394 ? 29.875 5.672 7.707 1 96.81 394 THR B O 1
ATOM 7315 N N . PRO B 1 395 ? 30.5 4.586 9.547 1 94.31 395 PRO B N 1
ATOM 7316 C CA . PRO B 1 395 ? 31.594 3.941 8.82 1 94.31 395 PRO B CA 1
ATOM 7317 C C . PRO B 1 395 ? 31.109 3.039 7.691 1 94.31 395 PRO B C 1
ATOM 7319 O O . PRO B 1 395 ? 31.875 2.752 6.758 1 94.31 395 PRO B O 1
ATOM 7322 N N . THR B 1 396 ? 29.938 2.557 7.805 1 93.81 396 THR B N 1
ATOM 7323 C CA . THR B 1 396 ? 29.391 1.677 6.777 1 93.81 396 THR B CA 1
ATOM 7324 C C . THR B 1 396 ? 28.562 2.469 5.777 1 93.81 396 THR B C 1
ATOM 7326 O O . THR B 1 396 ? 27.719 1.901 5.074 1 93.81 396 THR B O 1
ATOM 7329 N N . ASN B 1 397 ? 28.703 3.787 5.781 1 93.69 397 ASN B N 1
ATOM 7330 C CA . ASN B 1 397 ? 28.031 4.699 4.867 1 93.69 397 ASN B CA 1
ATOM 7331 C C . ASN B 1 397 ? 26.516 4.648 5.047 1 93.69 397 ASN B C 1
ATOM 7333 O O . ASN B 1 397 ? 25.766 4.66 4.066 1 93.69 397 ASN B O 1
ATOM 7337 N N . GLY B 1 398 ? 26.109 4.477 6.27 1 94.12 398 GLY B N 1
ATOM 7338 C CA . GLY B 1 398 ? 24.703 4.418 6.598 1 94.12 398 GLY B CA 1
ATOM 7339 C C . GLY B 1 398 ? 24.219 3.01 6.895 1 94.12 398 GLY B C 1
ATOM 7340 O O . GLY B 1 398 ? 24.953 2.201 7.461 1 94.12 398 GLY B O 1
ATOM 7341 N N . CYS B 1 399 ? 22.984 2.85 6.672 1 93.12 399 CYS B N 1
ATOM 7342 C CA . CYS B 1 399 ? 22.359 1.549 6.875 1 93.12 399 CYS B CA 1
ATOM 7343 C C . CYS B 1 399 ? 21.344 1.255 5.773 1 93.12 399 CYS B C 1
ATOM 7345 O O . CYS B 1 399 ? 20.172 1.643 5.875 1 93.12 399 CYS B O 1
ATOM 7347 N N . LEU B 1 400 ? 21.719 0.473 4.852 1 89.38 400 LEU B N 1
ATOM 7348 C CA . LEU B 1 400 ? 20.891 0.187 3.684 1 89.38 400 LEU B CA 1
ATOM 7349 C C . LEU B 1 400 ? 19.641 -0.582 4.082 1 89.38 400 LEU B C 1
ATOM 7351 O O . LEU B 1 400 ? 18.594 -0.456 3.436 1 89.38 400 LEU B O 1
ATOM 7355 N N . ALA B 1 401 ? 19.75 -1.392 5.152 1 89.81 401 ALA B N 1
ATOM 7356 C CA . ALA B 1 401 ? 18.578 -2.127 5.637 1 89.81 401 ALA B CA 1
ATOM 7357 C C . ALA B 1 401 ? 17.438 -1.18 5.965 1 89.81 401 ALA B C 1
ATOM 7359 O O . ALA B 1 401 ? 16.266 -1.545 5.832 1 89.81 401 ALA B O 1
ATOM 7360 N N . LEU B 1 402 ? 17.828 0.016 6.34 1 89.81 402 LEU B N 1
ATOM 7361 C CA . LEU B 1 402 ? 16.812 1.009 6.699 1 89.81 402 LEU B CA 1
ATOM 7362 C C . LEU B 1 402 ? 16.641 2.033 5.586 1 89.81 402 LEU B C 1
ATOM 7364 O O . LEU B 1 402 ? 15.906 3.012 5.746 1 89.81 402 LEU B O 1
ATOM 7368 N N . GLY B 1 403 ? 17.391 1.927 4.59 1 86.75 403 GLY B N 1
ATOM 7369 C CA . GLY B 1 403 ? 17.25 2.773 3.418 1 86.75 403 GLY B CA 1
ATOM 7370 C C . GLY B 1 403 ? 17.984 4.094 3.543 1 86.75 403 GLY B C 1
ATOM 7371 O O . GLY B 1 403 ? 17.609 5.082 2.9 1 86.75 403 GLY B O 1
ATOM 7372 N N . ILE B 1 404 ? 18.953 4.113 4.355 1 89.62 404 ILE B N 1
ATOM 7373 C CA . ILE B 1 404 ? 19.672 5.367 4.582 1 89.62 404 ILE B CA 1
ATOM 7374 C C . ILE B 1 404 ? 21.109 5.23 4.102 1 89.62 404 ILE B C 1
ATOM 7376 O O . ILE B 1 404 ? 21.828 4.305 4.5 1 89.62 404 ILE B O 1
ATOM 7380 N N . ARG B 1 405 ? 21.531 6.121 3.27 1 91 405 ARG B N 1
ATOM 7381 C CA . ARG B 1 405 ? 22.922 6.191 2.799 1 91 405 ARG B CA 1
ATOM 7382 C C . ARG B 1 405 ? 23.594 7.477 3.27 1 91 405 ARG B C 1
ATOM 7384 O O . ARG B 1 405 ? 22.969 8.539 3.295 1 91 405 ARG B O 1
ATOM 7391 N N . LEU B 1 406 ? 24.828 7.32 3.678 1 93.62 406 LEU B N 1
ATOM 7392 C CA . LEU B 1 406 ? 25.625 8.469 4.113 1 93.62 406 LEU B CA 1
ATOM 7393 C C . LEU B 1 406 ? 26.844 8.664 3.215 1 93.62 406 LEU B C 1
ATOM 7395 O O . LEU B 1 406 ? 27.391 7.695 2.693 1 93.62 406 LEU B O 1
ATOM 7399 N N . PRO B 1 407 ? 27.453 9.914 3.068 1 94.62 407 PRO B N 1
ATOM 7400 C CA . PRO B 1 407 ? 26.734 11.117 3.49 1 94.62 407 P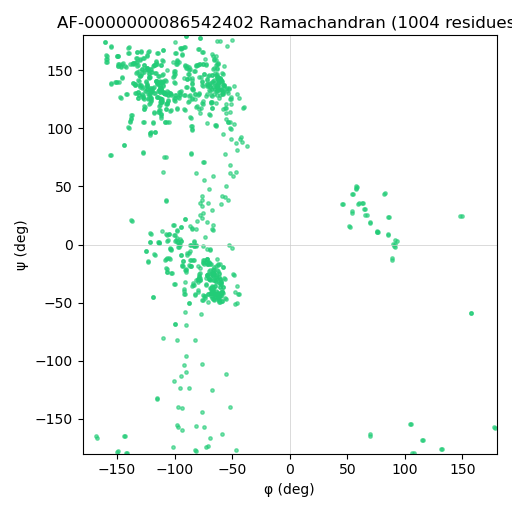RO B CA 1
ATOM 7401 C C . PRO B 1 407 ? 25.453 11.352 2.699 1 94.62 407 PRO B C 1
ATOM 7403 O O . PRO B 1 407 ? 25.297 10.82 1.601 1 94.62 407 PRO B O 1
ATOM 7406 N N . HIS B 1 408 ? 24.531 11.992 3.379 1 94.88 408 HIS B N 1
ATOM 7407 C CA . HIS B 1 408 ? 23.219 12.219 2.785 1 94.88 408 HIS B CA 1
ATOM 7408 C C . HIS B 1 408 ? 22.875 13.711 2.775 1 94.88 408 HIS B C 1
ATOM 7410 O O . HIS B 1 408 ? 23.156 14.422 3.736 1 94.88 408 HIS B O 1
ATOM 7416 N N . THR B 1 409 ? 22.375 14.195 1.614 1 96.56 409 THR B N 1
ATOM 7417 C CA . THR B 1 409 ? 21.906 15.57 1.491 1 96.56 409 THR B CA 1
ATOM 7418 C C . THR B 1 409 ? 20.391 15.609 1.281 1 96.56 409 THR B C 1
ATOM 7420 O O . THR B 1 409 ? 19.859 14.875 0.448 1 96.56 409 THR B O 1
ATOM 7423 N N . GLU B 1 410 ? 19.766 16.406 2.023 1 96.31 410 GLU B N 1
ATOM 7424 C CA . GLU B 1 410 ? 18.312 16.578 1.901 1 96.31 410 GLU B CA 1
ATOM 7425 C C . GLU B 1 410 ? 17.953 18.016 1.571 1 96.31 410 GLU B C 1
ATOM 7427 O O . GLU B 1 410 ? 18.391 18.953 2.25 1 96.31 410 GLU B O 1
ATOM 7432 N N . TYR B 1 411 ? 17.203 18.203 0.52 1 97.5 411 TYR B N 1
ATOM 7433 C CA . TYR B 1 411 ? 16.625 19.5 0.179 1 97.5 411 TYR B CA 1
ATOM 7434 C C . TYR B 1 411 ? 15.289 19.703 0.883 1 97.5 411 TYR B C 1
ATOM 7436 O O . TYR B 1 411 ? 14.281 19.094 0.505 1 97.5 411 TYR B O 1
ATOM 7444 N N . GLU B 1 412 ? 15.312 20.609 1.839 1 97.56 412 GLU B N 1
ATOM 7445 C CA . GLU B 1 412 ? 14.195 20.703 2.773 1 97.56 412 GLU B CA 1
ATOM 7446 C C . GLU B 1 412 ? 13.414 22 2.566 1 97.56 412 GLU B C 1
ATOM 7448 O O . GLU B 1 412 ? 13.945 22.969 2.004 1 97.56 412 GLU B O 1
ATOM 7453 N N . LEU B 1 413 ? 12.164 21.953 2.941 1 98.06 413 LEU B N 1
ATOM 7454 C CA . LEU B 1 413 ? 11.242 23.094 3.027 1 98.06 413 LEU B CA 1
ATOM 7455 C C . LEU B 1 413 ? 10.781 23.312 4.465 1 98.06 413 LEU B C 1
ATOM 7457 O O . LEU B 1 413 ? 10.406 22.359 5.148 1 98.06 413 LEU B O 1
ATOM 7461 N N . PHE B 1 414 ? 10.883 24.625 4.93 1 98 414 PHE B N 1
ATOM 7462 C CA . PHE B 1 414 ? 10.43 24.906 6.285 1 98 414 PHE B CA 1
ATOM 7463 C C . PHE B 1 414 ? 9.453 26.078 6.297 1 98 414 PHE B C 1
ATOM 7465 O O . PHE B 1 414 ? 9.531 26.969 5.453 1 98 414 PHE B O 1
ATOM 7472 N N . ARG B 1 415 ? 8.617 26.047 7.215 1 97 415 ARG B N 1
ATOM 7473 C CA . ARG B 1 415 ? 7.812 27.203 7.613 1 97 415 ARG B CA 1
ATOM 7474 C C . ARG B 1 415 ? 7.574 27.203 9.117 1 97 415 ARG B C 1
ATOM 7476 O O . ARG B 1 415 ? 7.672 26.156 9.773 1 97 415 ARG B O 1
ATOM 7483 N N . MET B 1 416 ? 7.32 28.375 9.633 1 95.69 416 MET B N 1
ATOM 7484 C CA . MET B 1 416 ? 7.113 28.516 11.07 1 95.69 416 MET B CA 1
ATOM 7485 C C . MET B 1 416 ? 5.859 29.328 11.359 1 95.69 416 MET B C 1
ATOM 7487 O O . MET B 1 416 ? 5.527 30.25 10.617 1 95.69 416 MET B O 1
ATOM 7491 N N . GLU B 1 417 ? 5.176 28.922 12.336 1 93.25 417 GLU B N 1
ATOM 7492 C CA . GLU B 1 417 ? 3.988 29.625 12.812 1 93.25 417 GLU B CA 1
ATOM 7493 C C . GLU B 1 417 ? 3.92 29.641 14.336 1 93.25 417 GLU B C 1
ATOM 7495 O O . GLU B 1 417 ? 4.723 28.984 15 1 93.25 417 GLU B O 1
ATOM 7500 N N . GLN B 1 418 ? 3.061 30.516 14.812 1 91.12 418 GLN B N 1
ATOM 7501 C CA . GLN B 1 418 ? 2.752 30.516 16.234 1 91.12 418 GLN B CA 1
ATOM 7502 C C . GLN B 1 418 ? 1.308 30.094 16.5 1 91.12 418 GLN B C 1
ATOM 7504 O O . GLN B 1 418 ? 0.397 30.516 15.773 1 91.12 418 GLN B O 1
ATOM 7509 N N . ASP B 1 419 ? 1.126 29.25 17.453 1 86.44 419 ASP B N 1
ATOM 7510 C CA . ASP B 1 419 ? -0.241 28.844 17.75 1 86.44 419 ASP B CA 1
ATOM 7511 C C . ASP B 1 419 ? -0.941 29.859 18.641 1 86.44 419 ASP B C 1
ATOM 7513 O O . ASP B 1 419 ? -0.399 30.938 18.906 1 86.44 419 ASP B O 1
ATOM 7517 N N . VAL B 1 420 ? -2.193 29.609 19.062 1 80.25 420 VAL B N 1
ATOM 7518 C CA . VAL B 1 420 ? -3.041 30.547 19.797 1 80.25 420 VAL B CA 1
ATOM 7519 C C . VAL B 1 420 ? -2.455 30.797 21.172 1 80.25 420 VAL B C 1
ATOM 7521 O O . VAL B 1 420 ? -2.75 31.812 21.812 1 80.25 420 VAL B O 1
ATOM 7524 N N . HIS B 1 421 ? -1.645 29.891 21.625 1 82 421 HIS B N 1
ATOM 7525 C CA . HIS B 1 421 ? -1.049 30.031 22.938 1 82 421 HIS B CA 1
ATOM 7526 C C . HIS B 1 421 ? 0.336 30.656 22.859 1 82 421 HIS B C 1
ATOM 7528 O O . HIS B 1 421 ? 1.041 30.75 23.875 1 82 421 HIS B O 1
ATOM 7534 N N . GLY B 1 422 ? 0.753 30.938 21.719 1 86.12 422 GLY B N 1
ATOM 7535 C CA . GLY B 1 422 ? 2.023 31.625 21.547 1 86.12 422 GLY B CA 1
ATOM 7536 C C . GLY B 1 422 ? 3.191 30.672 21.344 1 86.12 422 GLY B C 1
ATOM 7537 O O . GLY B 1 422 ? 4.348 31.094 21.359 1 86.12 422 GLY B O 1
ATOM 7538 N N . ARG B 1 423 ? 2.941 29.484 21.297 1 89.38 423 ARG B N 1
ATOM 7539 C CA . ARG B 1 423 ? 4.012 28.516 21.062 1 89.38 423 ARG B CA 1
ATOM 7540 C C . ARG B 1 423 ? 4.41 28.5 19.578 1 89.38 423 ARG B C 1
ATOM 7542 O O . ARG B 1 423 ? 3.553 28.562 18.703 1 89.38 423 ARG B O 1
ATOM 7549 N N . TYR B 1 424 ? 5.648 28.312 19.391 1 94.25 424 TYR B N 1
ATOM 7550 C CA . TYR B 1 424 ? 6.141 28.25 18.016 1 94.25 424 TYR B CA 1
ATOM 7551 C C . TYR B 1 424 ? 6 26.844 17.453 1 94.25 424 TYR B C 1
ATOM 7553 O O . TYR B 1 424 ? 6.352 25.859 18.109 1 94.25 424 TYR B O 1
ATOM 7561 N N . LEU B 1 425 ? 5.5 26.781 16.234 1 95.81 425 LEU B N 1
ATOM 7562 C CA . LEU B 1 425 ? 5.363 25.531 15.492 1 95.81 425 LEU B CA 1
ATOM 7563 C C . LEU B 1 425 ? 6.277 25.531 14.273 1 95.81 425 LEU B C 1
ATOM 7565 O O . LEU B 1 425 ? 6.355 26.531 13.547 1 95.81 425 LEU B O 1
ATOM 7569 N N . LEU B 1 426 ? 6.977 24.453 14.125 1 97.5 426 LEU B N 1
ATOM 7570 C CA . LEU B 1 426 ? 7.887 24.297 12.992 1 97.5 426 LEU B CA 1
ATOM 7571 C C . LEU B 1 426 ? 7.395 23.219 12.039 1 97.5 426 LEU B C 1
ATOM 7573 O O . LEU B 1 426 ? 7.191 22.078 12.438 1 97.5 426 LEU B O 1
ATOM 7577 N N . TYR B 1 427 ? 7.199 23.609 10.773 1 97.06 427 TYR B N 1
ATOM 7578 C CA . TYR B 1 427 ? 6.785 22.688 9.727 1 97.06 427 TYR B CA 1
ATOM 7579 C C . TYR B 1 427 ? 7.945 22.359 8.789 1 97.06 427 TYR B C 1
ATOM 7581 O O . TYR B 1 427 ? 8.594 23.266 8.258 1 97.06 427 TYR B O 1
ATOM 7589 N N . ASN B 1 428 ? 8.258 21.125 8.633 1 96.75 428 ASN B N 1
ATOM 7590 C CA . ASN B 1 428 ? 9.195 20.734 7.582 1 96.75 428 ASN B CA 1
ATOM 7591 C C . ASN B 1 428 ? 8.492 19.969 6.461 1 96.75 428 ASN B C 1
ATOM 7593 O O . ASN B 1 428 ? 7.34 19.562 6.613 1 96.75 428 ASN B O 1
ATOM 7597 N N . GLY B 1 429 ? 9.195 19.812 5.383 1 96.88 429 GLY B N 1
ATOM 7598 C CA . GLY B 1 429 ? 8.602 19.312 4.16 1 96.88 429 GLY B CA 1
ATOM 7599 C C . GLY B 1 429 ? 8.086 17.891 4.293 1 96.88 429 GLY B C 1
ATOM 7600 O O . GLY B 1 429 ? 8.711 17.062 4.961 1 96.88 429 GLY B O 1
ATOM 7601 N N . GLN B 1 430 ? 6.98 17.656 3.57 1 95.31 430 GLN B N 1
ATOM 7602 C CA . GLN B 1 430 ? 6.402 16.312 3.523 1 95.31 430 GLN B CA 1
ATOM 7603 C C . GLN B 1 430 ? 7.297 15.359 2.738 1 95.31 430 GLN B C 1
ATOM 7605 O O . GLN B 1 430 ? 7.832 15.719 1.689 1 95.31 430 GLN B O 1
ATOM 7610 N N . ARG B 1 431 ? 7.41 14.133 3.305 1 92.06 431 ARG B N 1
ATOM 7611 C CA . ARG B 1 431 ? 8.188 13.117 2.596 1 92.06 431 ARG B CA 1
ATOM 7612 C C . ARG B 1 431 ? 7.414 12.578 1.396 1 92.06 431 ARG B C 1
ATOM 7614 O O . ARG B 1 431 ? 6.191 12.422 1.459 1 92.06 431 ARG B O 1
ATOM 7621 N N . PRO B 1 432 ? 8.172 12.242 0.379 1 90.5 432 PRO B N 1
ATOM 7622 C CA . PRO B 1 432 ? 7.496 11.688 -0.796 1 90.5 432 PRO B CA 1
ATOM 7623 C C . PRO B 1 432 ? 6.738 10.398 -0.488 1 90.5 432 PRO B C 1
ATOM 7625 O O . PRO B 1 432 ? 7.219 9.562 0.282 1 90.5 432 PRO B O 1
ATOM 7628 N N . THR B 1 433 ? 5.566 10.266 -1.158 1 88.94 433 THR B N 1
ATOM 7629 C CA . THR B 1 433 ? 4.695 9.117 -0.916 1 88.94 433 THR B CA 1
ATOM 7630 C C . THR B 1 433 ? 5.355 7.828 -1.392 1 88.94 433 THR B C 1
ATOM 7632 O O . THR B 1 433 ? 5.074 6.75 -0.862 1 88.94 433 THR B O 1
ATOM 7635 N N . ASP B 1 434 ? 6.238 7.883 -2.363 1 78.88 434 ASP B N 1
ATOM 7636 C CA . ASP B 1 434 ? 6.852 6.688 -2.926 1 78.88 434 ASP B CA 1
ATOM 7637 C C . ASP B 1 434 ? 8.016 6.207 -2.057 1 78.88 434 ASP B C 1
ATOM 7639 O O . ASP B 1 434 ? 8.68 5.227 -2.391 1 78.88 434 ASP B O 1
ATOM 7643 N N . GLY B 1 435 ? 8.258 6.934 -1.009 1 80.19 435 GLY B N 1
ATOM 7644 C CA . GLY B 1 435 ? 9.281 6.5 -0.071 1 80.19 435 GLY B CA 1
ATOM 7645 C C . GLY B 1 435 ? 10.664 7.039 -0.402 1 80.19 435 GLY B C 1
ATOM 7646 O O . GLY B 1 435 ? 11.617 6.832 0.355 1 80.19 435 GLY B O 1
ATOM 7647 N N . SER B 1 436 ? 10.789 7.777 -1.459 1 81.94 436 SER B N 1
ATOM 7648 C CA . SER B 1 436 ? 12.086 8.344 -1.82 1 81.94 436 SER B CA 1
ATOM 7649 C C . SER B 1 436 ? 12.438 9.531 -0.926 1 81.94 436 SER B C 1
ATOM 7651 O O . SER B 1 436 ? 11.625 9.953 -0.1 1 81.94 436 SER B O 1
ATOM 7653 N N . SER B 1 437 ? 13.711 9.875 -1.01 1 87.44 437 SER B N 1
ATOM 7654 C CA . SER B 1 437 ? 14.195 11.031 -0.257 1 87.44 437 SER B CA 1
ATOM 7655 C C . SER B 1 437 ? 14.312 12.266 -1.148 1 87.44 437 SER B C 1
ATOM 7657 O O . SER B 1 437 ? 14.547 12.141 -2.352 1 87.44 437 SER B O 1
ATOM 7659 N N . PRO B 1 438 ? 14.07 13.43 -0.556 1 93.5 438 PRO B N 1
ATOM 7660 C CA . PRO B 1 438 ? 14.297 14.656 -1.325 1 93.5 438 PRO B CA 1
ATOM 7661 C C . PRO B 1 438 ? 15.781 14.984 -1.473 1 93.5 438 PRO B C 1
ATOM 7663 O O . PRO B 1 438 ? 16.234 16.031 -0.988 1 93.5 438 PRO B O 1
ATOM 7666 N N . ASP B 1 439 ? 16.5 14.242 -2.246 1 93.25 439 ASP B N 1
ATOM 7667 C CA . ASP B 1 439 ? 17.953 14.312 -2.34 1 93.25 439 ASP B CA 1
ATOM 7668 C C . ASP B 1 439 ? 18.391 15.164 -3.531 1 93.25 439 ASP B C 1
ATOM 7670 O O . ASP B 1 439 ? 19.578 15.219 -3.861 1 93.25 439 ASP B O 1
ATOM 7674 N N . ARG B 1 440 ? 17.469 15.727 -4.238 1 93.88 440 ARG B N 1
ATOM 7675 C CA . ARG B 1 440 ? 17.703 16.688 -5.32 1 93.88 440 ARG B CA 1
ATOM 7676 C C . ARG B 1 440 ? 16.75 17.875 -5.211 1 93.88 440 ARG B C 1
ATOM 7678 O O . ARG B 1 440 ? 15.656 17.75 -4.648 1 93.88 440 ARG B O 1
ATOM 7685 N N . PRO B 1 441 ? 17.125 18.938 -5.746 1 93.12 441 PRO B N 1
ATOM 7686 C CA . PRO B 1 441 ? 16.297 20.125 -5.629 1 93.12 441 PRO B CA 1
ATOM 7687 C C . PRO B 1 441 ? 14.898 19.938 -6.23 1 93.12 441 PRO B C 1
ATOM 7689 O O . PRO B 1 441 ? 13.914 20.453 -5.699 1 93.12 441 PRO B O 1
ATOM 7692 N N . GLU B 1 442 ? 14.812 19.125 -7.27 1 91.06 442 GLU B N 1
ATOM 7693 C CA . GLU B 1 442 ? 13.539 18.906 -7.957 1 91.06 442 GLU B CA 1
ATOM 7694 C C . GLU B 1 442 ? 12.594 18.062 -7.113 1 91.06 442 GLU B C 1
ATOM 7696 O O . GLU B 1 442 ? 11.383 18.062 -7.352 1 91.06 442 GLU B O 1
ATOM 7701 N N . LYS B 1 443 ? 13.148 17.438 -6.117 1 92.69 443 LYS B N 1
ATOM 7702 C CA . LYS B 1 443 ? 12.352 16.531 -5.281 1 92.69 443 LYS B CA 1
ATOM 7703 C C . LYS B 1 443 ? 11.945 17.219 -3.979 1 92.69 443 LYS B C 1
ATOM 7705 O O . LYS B 1 443 ? 11.375 16.594 -3.088 1 92.69 443 LYS B O 1
ATOM 7710 N N . ARG B 1 444 ? 12.219 18.469 -3.928 1 95.88 444 ARG B N 1
ATOM 7711 C CA . ARG B 1 444 ? 11.852 19.219 -2.73 1 95.88 444 ARG B CA 1
ATOM 7712 C C . ARG B 1 444 ? 10.344 19.172 -2.502 1 95.88 444 ARG B C 1
ATOM 7714 O O . ARG B 1 444 ? 9.562 19.297 -3.449 1 95.88 444 ARG B O 1
ATOM 7721 N N . ALA B 1 445 ? 9.992 19.078 -1.268 1 96.75 445 ALA B N 1
ATOM 7722 C CA . ALA B 1 445 ? 8.578 18.953 -0.901 1 96.75 445 ALA B CA 1
ATOM 7723 C C . ALA B 1 445 ? 7.816 20.234 -1.246 1 96.75 445 ALA B C 1
ATOM 7725 O O . ALA B 1 445 ? 8.391 21.328 -1.254 1 96.75 445 ALA B O 1
ATOM 7726 N N . THR B 1 446 ? 6.559 20.094 -1.521 1 97.12 446 THR B N 1
ATOM 7727 C CA . THR B 1 446 ? 5.695 21.234 -1.777 1 97.12 446 THR B CA 1
ATOM 7728 C C . THR B 1 446 ? 4.535 21.281 -0.788 1 97.12 446 THR B C 1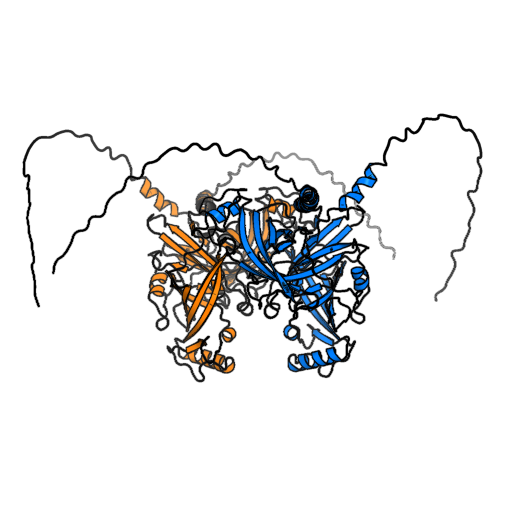
ATOM 7730 O O . THR B 1 446 ? 3.523 21.938 -1.033 1 97.12 446 THR B O 1
ATOM 7733 N N . SER B 1 447 ? 4.594 20.469 0.169 1 96.44 447 SER B N 1
ATOM 7734 C CA . SER B 1 447 ? 3.688 20.438 1.312 1 96.44 447 SER B CA 1
ATOM 7735 C C . SER B 1 447 ? 4.438 20.125 2.602 1 96.44 447 SER B C 1
ATOM 7737 O O . SER B 1 447 ? 5.668 20.062 2.613 1 96.44 447 SER B O 1
ATOM 7739 N N . TYR B 1 448 ? 3.723 20.047 3.713 1 96.38 448 TYR B N 1
ATOM 7740 C CA . TYR B 1 448 ? 4.41 19.953 4.996 1 96.38 448 TYR B CA 1
ATOM 7741 C C . TYR B 1 448 ? 3.953 18.719 5.766 1 96.38 448 TYR B C 1
ATOM 7743 O O . TYR B 1 448 ? 2.846 18.219 5.555 1 96.38 448 TYR B O 1
ATOM 7751 N N . GLN B 1 449 ? 4.832 18.219 6.59 1 94.38 449 GLN B N 1
ATOM 7752 C CA . GLN B 1 449 ? 4.5 17.219 7.598 1 94.38 449 GLN B CA 1
ATOM 7753 C C . GLN B 1 449 ? 3.822 17.859 8.805 1 94.38 449 GLN B C 1
ATOM 7755 O O . GLN B 1 449 ? 3.672 19.078 8.867 1 94.38 449 GLN B O 1
ATOM 7760 N N . MET B 1 450 ? 3.459 16.953 9.734 1 93.25 450 MET B N 1
ATOM 7761 C CA . MET B 1 450 ? 2.943 17.469 11.008 1 93.25 450 MET B CA 1
ATOM 7762 C C . MET B 1 450 ? 3.969 18.359 11.688 1 93.25 450 MET B C 1
ATOM 7764 O O . MET B 1 450 ? 5.164 18.062 11.688 1 93.25 450 MET B O 1
ATOM 7768 N N . PRO B 1 451 ? 3.543 19.406 12.266 1 95.88 451 PRO B N 1
ATOM 7769 C CA . PRO B 1 451 ? 4.484 20.375 12.836 1 95.88 451 PRO B CA 1
ATOM 7770 C C . PRO B 1 451 ? 5.098 19.906 14.148 1 95.88 451 PRO B C 1
ATOM 7772 O O . PRO B 1 451 ? 4.496 19.094 14.859 1 95.88 451 PRO B O 1
ATOM 7775 N N . LEU B 1 452 ? 6.234 20.438 14.414 1 97.12 452 LEU B N 1
ATOM 7776 C CA . LEU B 1 452 ? 6.906 20.297 15.703 1 97.12 452 LEU B CA 1
ATOM 7777 C C . LEU B 1 452 ? 6.637 21.516 16.578 1 97.12 452 LEU B C 1
ATOM 7779 O O . LEU B 1 452 ? 6.277 22.578 16.078 1 97.12 452 LEU B O 1
ATOM 7783 N N . VAL B 1 453 ? 6.766 21.312 17.844 1 95.81 453 VAL B N 1
ATOM 7784 C CA . VAL B 1 453 ? 6.586 22.422 18.781 1 95.81 453 VAL B CA 1
ATOM 7785 C C . VAL B 1 453 ? 7.906 22.734 19.484 1 95.81 453 VAL B C 1
ATOM 7787 O O . VAL B 1 453 ? 8.672 21.812 19.797 1 95.81 453 VAL B O 1
ATOM 7790 N N . GLN B 1 454 ? 8.164 24.016 19.641 1 95.44 454 GLN B N 1
ATOM 7791 C CA . GLN B 1 454 ? 9.383 24.406 20.344 1 95.44 454 GLN B CA 1
ATOM 7792 C C . GLN B 1 454 ? 9.289 24.094 21.828 1 95.44 454 GLN B C 1
ATOM 7794 O O . GLN B 1 454 ? 8.273 24.391 22.469 1 95.44 454 GLN B O 1
ATOM 7799 N N . CYS B 1 455 ? 10.375 23.531 22.391 1 90.06 455 CYS B N 1
ATOM 7800 C CA . CYS B 1 455 ? 10.422 23.219 23.812 1 90.06 455 CYS B CA 1
ATOM 7801 C C . CYS B 1 455 ? 10.875 24.438 24.609 1 90.06 455 CYS B C 1
ATOM 7803 O O . CYS B 1 455 ? 11.844 25.094 24.25 1 90.06 455 CYS B O 1
ATOM 7805 N N . SER B 1 456 ? 10.109 25.531 24.953 1 69.56 456 SER B N 1
ATOM 7806 C CA . SER B 1 456 ? 10.562 26.766 25.594 1 69.56 456 SER B CA 1
ATOM 7807 C C . SER B 1 456 ? 11.117 26.469 26.984 1 69.56 456 SER B C 1
ATOM 7809 O O . SER B 1 456 ? 10.688 25.531 27.656 1 69.56 456 SER B O 1
ATOM 7811 N N . SER B 1 457 ? 12.25 26.953 27.422 1 49.47 457 SER B N 1
ATOM 7812 C CA . SER B 1 457 ? 12.805 27.062 28.766 1 49.47 457 SER B CA 1
ATOM 7813 C C . SER B 1 457 ? 11.758 27.562 29.75 1 49.47 457 SER B C 1
ATOM 7815 O O . SER B 1 457 ? 11.773 27.203 30.938 1 49.47 457 SER B O 1
ATOM 7817 N N . SER B 1 458 ? 10.898 28.562 29.484 1 42.03 458 SER B N 1
ATOM 7818 C CA . SER B 1 458 ? 10.148 29.359 30.438 1 42.03 458 SER B CA 1
ATOM 7819 C C . SER B 1 458 ? 8.82 28.688 30.781 1 42.03 458 SER B C 1
ATOM 7821 O O . SER B 1 458 ? 8.008 29.266 31.516 1 42.03 458 SER B O 1
ATOM 7823 N N . SER B 1 459 ? 8.438 27.734 30.219 1 40.78 459 SER B N 1
ATOM 7824 C CA . SER B 1 459 ? 7.062 27.344 30.516 1 40.78 459 SER B CA 1
ATOM 7825 C C . SER B 1 459 ? 6.934 26.828 31.938 1 40.78 459 SER B C 1
ATOM 7827 O O . SER B 1 459 ? 5.867 26.359 32.344 1 40.78 459 SER B O 1
ATOM 7829 N N . GLN B 1 460 ? 7.922 26.688 32.688 1 39.28 460 GLN B N 1
ATOM 7830 C CA . GLN B 1 460 ? 7.707 26.297 34.094 1 39.28 460 GLN B CA 1
ATOM 7831 C C . GLN B 1 460 ? 6.938 27.375 34.844 1 39.28 460 GLN B C 1
ATOM 7833 O O . GLN B 1 460 ? 6.574 27.188 36 1 39.28 460 GLN B O 1
ATOM 7838 N N . ARG B 1 461 ? 6.824 28.609 34.438 1 36.5 461 ARG B N 1
ATOM 7839 C CA . ARG B 1 461 ? 6.215 29.547 35.375 1 36.5 461 ARG B CA 1
ATOM 7840 C C . ARG B 1 461 ? 4.73 29.266 35.562 1 36.5 461 ARG B C 1
ATOM 7842 O O . ARG B 1 461 ? 4.121 29.719 36.531 1 36.5 461 ARG B O 1
ATOM 7849 N N . TRP B 1 462 ? 4.102 28.625 34.656 1 36.84 462 TRP B N 1
ATOM 7850 C CA . TRP B 1 462 ? 2.668 28.516 34.906 1 36.84 462 TRP B CA 1
ATOM 7851 C C . TRP B 1 462 ? 2.369 27.406 35.906 1 36.84 462 TRP B C 1
ATOM 7853 O O . TRP B 1 462 ? 1.396 27.484 36.656 1 36.84 462 TRP B O 1
ATOM 7863 N N . GLU B 1 463 ? 3.152 26.375 35.906 1 38.53 463 GLU B N 1
ATOM 7864 C CA . GLU B 1 463 ? 2.725 25.344 36.844 1 38.53 463 GLU B CA 1
ATOM 7865 C C . GLU B 1 463 ? 3.119 25.703 38.25 1 38.53 463 GLU B C 1
ATOM 7867 O O . GLU B 1 463 ? 2.604 25.125 39.219 1 38.53 463 GLU B O 1
ATOM 7872 N N . ARG B 1 464 ? 4.188 26.469 38.5 1 38.06 464 ARG B N 1
ATOM 7873 C CA . ARG B 1 464 ? 4.57 26.703 39.906 1 38.06 464 ARG B CA 1
ATOM 7874 C C . ARG B 1 464 ? 3.576 27.625 40.594 1 38.06 464 ARG B C 1
ATOM 7876 O O . ARG B 1 464 ? 3.611 27.766 41.812 1 38.06 464 ARG B O 1
ATOM 7883 N N . ARG B 1 465 ? 2.857 28.5 39.906 1 34.78 465 ARG B N 1
ATOM 7884 C CA . ARG B 1 465 ? 2.043 29.406 40.719 1 34.78 465 ARG B CA 1
ATOM 7885 C C . ARG B 1 465 ? 0.896 28.656 41.375 1 34.78 465 ARG B C 1
ATOM 7887 O O . ARG B 1 465 ? 0.341 29.141 42.375 1 34.78 465 ARG B O 1
ATOM 7894 N N . ASP B 1 466 ? 0.4 27.594 40.75 1 34.34 466 ASP B N 1
ATOM 7895 C CA . ASP B 1 466 ? -0.8 27.094 41.406 1 34.34 466 ASP B CA 1
ATOM 7896 C C . ASP B 1 466 ? -0.444 26.281 42.656 1 34.34 466 ASP B C 1
ATOM 7898 O O . ASP B 1 466 ? -1.33 25.828 43.375 1 34.34 466 ASP B O 1
ATOM 7902 N N . GLY B 1 467 ? 0.828 25.828 42.656 1 33 467 GLY B N 1
ATOM 7903 C CA . GLY B 1 467 ? 1.075 24.984 43.812 1 33 467 GLY B CA 1
ATOM 7904 C C . GLY B 1 467 ? 1.157 25.781 45.125 1 33 467 GLY B C 1
ATOM 7905 O O . GLY B 1 467 ? 1.308 25.203 46.188 1 33 467 GLY B O 1
ATOM 7906 N N . ALA B 1 468 ? 1.713 27 44.969 1 32.69 468 ALA B N 1
ATOM 7907 C CA . ALA B 1 468 ? 2.062 27.578 46.25 1 32.69 468 ALA B CA 1
ATOM 7908 C C . ALA B 1 468 ? 0.81 27.984 47.031 1 32.69 468 ALA B C 1
ATOM 7910 O O . ALA B 1 468 ? 0.902 28.469 48.156 1 32.69 468 ALA B O 1
ATOM 7911 N N . ALA B 1 469 ? -0.254 28.312 46.281 1 31.03 469 ALA B N 1
ATOM 7912 C CA . ALA B 1 469 ? -1.225 29.031 47.125 1 31.03 469 ALA B CA 1
ATOM 7913 C C . ALA B 1 469 ? -1.886 28.078 48.125 1 31.03 469 ALA B C 1
ATOM 7915 O O . ALA B 1 469 ? -2.779 28.469 48.875 1 31.03 469 ALA B O 1
ATOM 7916 N N . SER B 1 470 ? -1.777 26.75 47.875 1 29.75 470 SER B N 1
ATOM 7917 C CA . SER B 1 470 ? -2.672 26.031 48.781 1 29.75 470 SER B CA 1
ATOM 7918 C C . SER B 1 470 ? -2.107 25.953 50.188 1 29.75 470 SER B C 1
ATOM 7920 O O . SER B 1 470 ? -1.684 24.891 50.625 1 29.75 470 SER B O 1
ATOM 7922 N N . GLY B 1 471 ? -1.19 26.922 50.469 1 23.58 471 GLY B N 1
ATOM 7923 C CA . GLY B 1 471 ? -0.731 26.828 51.844 1 23.58 471 GLY B CA 1
ATOM 7924 C C . GLY B 1 471 ? -1.863 26.656 52.844 1 23.58 471 GLY B C 1
ATOM 7925 O O . GLY B 1 471 ? -3.033 26.844 52.5 1 23.58 471 GLY B O 1
ATOM 7926 N N . SER B 1 472 ? -1.522 26.625 54.156 1 24.8 472 SER B N 1
ATOM 7927 C CA . SER B 1 472 ? -1.945 26.125 55.469 1 24.8 472 SER B CA 1
ATOM 7928 C C . SER B 1 472 ? -3.092 26.953 56.031 1 24.8 472 SER B C 1
ATOM 7930 O O . SER B 1 472 ? -2.941 27.609 57.062 1 24.8 472 SER B O 1
ATOM 7932 N N . LEU B 1 473 ? -4.043 27.516 55.188 1 21.38 473 LEU B N 1
ATOM 7933 C CA . LEU B 1 473 ? -4.973 28.281 56.031 1 21.38 473 LEU B CA 1
ATOM 7934 C C . LEU B 1 473 ? -5.484 27.438 57.188 1 21.38 473 LEU B C 1
ATOM 7936 O O . LEU B 1 473 ? -6.086 26.391 56.969 1 21.38 473 LEU B O 1
ATOM 7940 N N . GLN B 1 474 ? -4.797 27.484 58.281 1 20.61 474 GLN B N 1
ATOM 7941 C CA . GLN B 1 474 ? -5.047 27 59.625 1 20.61 474 GLN B CA 1
ATOM 7942 C C . GLN B 1 474 ? -6.43 27.422 60.125 1 20.61 474 GLN B C 1
ATOM 7944 O O . GLN B 1 474 ? -6.656 28.609 60.406 1 20.61 474 GLN B O 1
ATOM 7949 N N . HIS B 1 475 ? -7.426 26.969 59.344 1 21.08 475 HIS B N 1
ATOM 7950 C CA . HIS B 1 475 ? -8.758 27.344 59.812 1 21.08 475 HIS B CA 1
ATOM 7951 C C . HIS B 1 475 ? -8.906 27.047 61.312 1 21.08 475 HIS B C 1
ATOM 7953 O O . HIS B 1 475 ? -8.695 25.906 61.75 1 21.08 475 HIS B O 1
ATOM 7959 N N . ARG B 1 476 ? -8.836 28.062 62.031 1 19.11 476 ARG B N 1
ATOM 7960 C CA . ARG B 1 476 ? -9.102 28.312 63.438 1 19.11 476 ARG B CA 1
ATOM 7961 C C . ARG B 1 476 ? -10.445 27.734 63.875 1 19.11 476 ARG B C 1
ATOM 7963 O O . ARG B 1 476 ? -11.406 27.766 63.094 1 19.11 476 ARG B O 1
ATOM 7970 N N . SER B 1 477 ? -10.516 27.094 65 1 20.02 477 SER B N 1
ATOM 7971 C CA . SER B 1 477 ? -11.344 26.188 65.812 1 20.02 477 SER B CA 1
ATOM 7972 C C . SER B 1 477 ? -12.656 26.844 66.188 1 20.02 477 SER B C 1
ATOM 7974 O O . SER B 1 477 ? -13.539 26.188 66.75 1 20.02 477 SER B O 1
ATOM 7976 N N . ASP B 1 478 ? -12.812 28.125 66 1 17.97 478 ASP B N 1
ATOM 7977 C CA . ASP B 1 478 ? -13.461 28.656 67.188 1 17.97 478 ASP B CA 1
ATOM 7978 C C . ASP B 1 478 ? -14.844 28.047 67.375 1 17.97 478 ASP B C 1
ATOM 7980 O O . ASP B 1 478 ? -15.438 27.547 66.438 1 17.97 478 ASP B O 1
ATOM 7984 N N . GLY B 1 479 ? -15.508 28.422 68.562 1 18.42 479 GLY B N 1
ATOM 7985 C CA . GLY B 1 479 ? -16.344 27.953 69.625 1 18.42 479 GLY B CA 1
ATOM 7986 C C . GLY B 1 479 ? -17.812 27.906 69.312 1 18.42 479 GLY B C 1
ATOM 7987 O O . GLY B 1 479 ? -18.453 26.859 69.375 1 18.42 479 GLY B O 1
ATOM 7988 N N . SER B 1 480 ? -18.5 29.062 69.438 1 17.02 480 SER B N 1
ATOM 7989 C CA . SER B 1 480 ? -19.531 29.141 70.5 1 17.02 480 SER B CA 1
ATOM 7990 C C . SER B 1 480 ? -20.891 28.703 70 1 17.02 480 SER B C 1
ATOM 7992 O O . SER B 1 480 ? -21.531 27.828 70.562 1 17.02 480 SER B O 1
ATOM 7994 N N . GLY B 1 481 ? -21.812 29.672 69.562 1 17.3 481 GLY B N 1
ATOM 7995 C CA . GLY B 1 481 ? -22.984 30.062 70.312 1 17.3 481 GLY B CA 1
ATOM 7996 C C . GLY B 1 481 ? -24.234 29.297 69.938 1 17.3 481 GLY B C 1
ATOM 7997 O O . GLY B 1 481 ? -24.25 28.625 68.875 1 17.3 481 GLY B O 1
ATOM 7998 N N . TRP B 1 482 ? -25.5 29.844 70.25 1 18.34 482 TRP B N 1
ATOM 7999 C CA . TRP B 1 482 ? -26.703 29.5 71 1 18.34 482 TRP B CA 1
ATOM 8000 C C . TRP B 1 482 ? -27.766 28.922 70.062 1 18.34 482 TRP B C 1
ATOM 8002 O O . TRP B 1 482 ? -27.672 29.047 68.875 1 18.34 482 TRP B O 1
ATOM 8012 N N . HIS B 1 483 ? -29.062 29.328 70.312 1 17.11 483 HIS B N 1
ATOM 8013 C CA . HIS B 1 483 ? -30.297 28.672 70.688 1 17.11 483 HIS B CA 1
ATOM 8014 C C . HIS B 1 483 ? -31.203 28.391 69.5 1 17.11 483 HIS B C 1
ATOM 8016 O O . HIS B 1 483 ? -31.656 27.25 69.312 1 17.11 483 HIS B O 1
ATOM 8022 N N . GLY B 1 484 ? -32.031 29.406 69 1 16.59 484 GLY B N 1
ATOM 8023 C CA . GLY B 1 484 ? -33.469 29.312 69.25 1 16.59 484 GLY B CA 1
ATOM 8024 C C . GLY B 1 484 ? -34.219 28.594 68.125 1 16.59 484 GLY B C 1
ATOM 8025 O O . GLY B 1 484 ? -34.656 27.453 68.312 1 16.59 484 GLY B O 1
ATOM 8026 N N . GLY B 1 485 ? -34.938 29.344 67.25 1 16.31 485 GLY B N 1
ATOM 8027 C CA . GLY B 1 485 ? -36.375 29.391 67.25 1 16.31 485 GLY B CA 1
ATOM 8028 C C . GLY B 1 485 ? -37 28.406 66.25 1 16.31 485 GLY B C 1
ATOM 8029 O O . GLY B 1 485 ? -36.281 27.719 65.5 1 16.31 485 GLY B O 1
ATOM 8030 N N . CYS B 1 486 ? -37.875 28.891 65.25 1 17.69 486 CYS B N 1
ATOM 8031 C CA . CYS B 1 486 ? -39.312 28.703 65.125 1 17.69 486 CYS B CA 1
ATOM 8032 C C . CYS B 1 486 ? -39.625 27.609 64.125 1 17.69 486 CYS B C 1
ATOM 8034 O O . CYS B 1 486 ? -38.781 27.281 63.25 1 17.69 486 CYS B O 1
ATOM 8036 N N . SER B 1 487 ? -40.969 27.203 63.969 1 17.56 487 SER B N 1
ATOM 8037 C CA . SER B 1 487 ? -41.969 26.141 63.781 1 17.56 487 SER B CA 1
ATOM 8038 C C . SER B 1 487 ? -42.25 25.891 62.312 1 17.56 487 SER B C 1
ATOM 8040 O O . SER B 1 487 ? -42.781 24.844 61.938 1 17.56 487 SER B O 1
ATOM 8042 N N . ALA B 1 488 ? -42.219 26.797 61.344 1 17.73 488 ALA B N 1
ATOM 8043 C CA . ALA B 1 488 ? -43.469 26.859 60.594 1 17.73 488 ALA B CA 1
ATOM 8044 C C . ALA B 1 488 ? -43.562 25.703 59.594 1 17.73 488 ALA B C 1
ATOM 8046 O O . ALA B 1 488 ? -42.688 25.531 58.75 1 17.73 488 ALA B O 1
ATOM 8047 N N . ARG B 1 489 ? -44.5 24.734 59.75 1 18.06 489 ARG B N 1
ATOM 8048 C CA . ARG B 1 489 ? -44.969 23.516 59.094 1 18.06 489 ARG B CA 1
ATOM 8049 C C . ARG B 1 489 ? -45.625 23.828 57.75 1 18.06 489 ARG B C 1
ATOM 8051 O O . ARG B 1 489 ? -46.188 22.953 57.094 1 18.06 489 ARG B O 1
ATOM 8058 N N . LEU B 1 490 ? -45.375 24.766 56.969 1 16.67 490 LEU B N 1
ATOM 8059 C CA . LEU B 1 490 ? -46.531 25 56.094 1 16.67 490 LEU B CA 1
ATOM 8060 C C . LEU B 1 490 ? -46.781 23.812 55.219 1 16.67 490 LEU B C 1
ATOM 8062 O O . LEU B 1 490 ? -45.906 23.328 54.531 1 16.67 490 LEU B O 1
ATOM 8066 N N . LEU B 1 491 ? -48.062 23.109 55.25 1 17.52 491 LEU B N 1
ATOM 8067 C CA . LEU B 1 491 ? -48.906 22.047 54.75 1 17.52 491 LEU B CA 1
ATOM 8068 C C . LEU B 1 491 ? -49.281 22.281 53.281 1 17.52 491 LEU B C 1
ATOM 8070 O O . LEU B 1 491 ? -49.875 21.438 52.656 1 17.52 491 LEU B O 1
ATOM 8074 N N . ALA B 1 492 ? -48.844 23.078 52.406 1 16.89 492 ALA B N 1
ATOM 8075 C CA . ALA B 1 492 ? -49.875 23.469 51.438 1 16.89 492 ALA B CA 1
ATOM 8076 C C . ALA B 1 492 ? -50.25 22.312 50.531 1 16.89 492 ALA B C 1
ATOM 8078 O O . ALA B 1 492 ? -49.406 21.734 49.844 1 16.89 492 ALA B O 1
ATOM 8079 N N . LEU B 1 493 ? -51.562 21.703 50.594 1 17.44 493 LEU B N 1
ATOM 8080 C CA . LEU B 1 493 ? -52.5 20.688 50.094 1 17.44 493 LEU B CA 1
ATOM 8081 C C . LEU B 1 493 ? -52.844 20.938 48.625 1 17.44 493 LEU B C 1
ATOM 8083 O O . LEU B 1 493 ? -53.219 20 47.906 1 17.44 493 LEU B O 1
ATOM 8087 N N . THR B 1 494 ? -52.938 22.078 47.938 1 16.62 494 THR B N 1
ATOM 8088 C CA . THR B 1 494 ? -54.219 22.297 47.312 1 16.62 494 THR B CA 1
ATOM 8089 C C . THR B 1 494 ? -54.469 21.281 46.188 1 16.62 494 THR B C 1
ATOM 8091 O O . THR B 1 494 ? -55.5 20.609 46.188 1 16.62 494 THR B O 1
ATOM 8094 N N . VAL B 1 495 ? -54.781 21.781 44.875 1 17.48 495 VAL B N 1
ATOM 8095 C CA . VAL B 1 495 ? -56.031 22 44.125 1 17.48 495 VAL B CA 1
ATOM 8096 C C . VAL B 1 495 ? -56.25 20.875 43.125 1 17.48 495 VAL B C 1
ATOM 8098 O O . VAL B 1 495 ? -55.281 20.328 42.562 1 17.48 495 VAL B O 1
ATOM 8101 N N . THR B 1 496 ? -57.625 20.562 42.625 1 18.17 496 THR B N 1
ATOM 8102 C CA . THR B 1 496 ? -58.781 19.828 42.156 1 18.17 496 THR B CA 1
ATOM 8103 C C . THR B 1 496 ? -58.812 19.766 40.625 1 18.17 496 THR B C 1
ATOM 8105 O O . THR B 1 496 ? -59.562 18.984 40.031 1 18.17 496 THR B O 1
ATOM 8108 N N . ALA B 1 497 ? -58.219 20.453 39.625 1 19.33 497 ALA B N 1
ATOM 8109 C CA . ALA B 1 497 ? -59.156 20.844 38.594 1 19.33 497 ALA B CA 1
ATOM 8110 C C . ALA B 1 497 ? -59.531 19.641 37.719 1 19.33 497 ALA B C 1
ATOM 8112 O O . ALA B 1 497 ? -58.656 18.938 37.188 1 19.33 497 ALA B O 1
ATOM 8113 N N . GLY B 1 498 ? -60.969 19.156 37.5 1 19.03 498 GLY B N 1
ATOM 8114 C CA . GLY B 1 498 ? -62 18.281 36.969 1 19.03 498 GLY B CA 1
ATOM 8115 C C . GLY B 1 498 ? -62.188 18.469 35.469 1 19.03 498 GLY B C 1
ATOM 8116 O O . GLY B 1 498 ? -63.062 17.844 34.875 1 19.03 498 GLY B O 1
ATOM 8117 N N . LEU B 1 499 ? -61.719 19.219 34.594 1 19.64 499 LEU B N 1
ATOM 8118 C CA . LEU B 1 499 ? -62.625 19.609 33.531 1 19.64 499 LEU B CA 1
ATOM 8119 C C . LEU B 1 499 ? -63.094 18.391 32.75 1 19.64 499 LEU B C 1
ATOM 8121 O O . LEU B 1 499 ? -62.312 17.484 32.469 1 19.64 499 LEU B O 1
ATOM 8125 N N . LEU B 1 500 ? -64.562 18.312 32.25 1 19.66 500 LEU B N 1
ATOM 8126 C CA . LEU B 1 500 ? -65.812 17.828 31.766 1 19.66 500 LEU B CA 1
ATOM 8127 C C . LEU B 1 500 ? -65.75 17.516 30.266 1 19.66 500 LEU B C 1
ATOM 8129 O O . LEU B 1 500 ? -66.375 16.547 29.797 1 19.66 500 LEU B O 1
ATOM 8133 N N . PHE B 1 501 ? -65.438 18.484 29.391 1 19.7 501 PHE B N 1
ATOM 8134 C CA . PHE B 1 501 ? -66.438 18.766 28.391 1 19.7 501 PHE B CA 1
ATOM 8135 C C . PHE B 1 501 ? -66.75 17.516 27.562 1 19.7 501 PHE B C 1
ATOM 8137 O O . PHE B 1 501 ? -65.938 16.609 27.484 1 19.7 501 PHE B O 1
ATOM 8144 N N . TRP B 1 502 ? -67.375 17.859 26.422 1 19.61 502 TRP B N 1
ATOM 8145 C CA . TRP B 1 502 ? -68.625 17.922 25.688 1 19.61 502 TRP B CA 1
ATOM 8146 C C . TRP B 1 502 ? -68.75 16.781 24.672 1 19.61 502 TRP B C 1
ATOM 8148 O O . TRP B 1 502 ? -67.75 16.219 24.25 1 19.61 502 TRP B O 1
ATOM 8158 N N . TRP B 1 503 ? -69.812 16.922 23.938 1 21.81 503 TRP B N 1
ATOM 8159 C CA . TRP B 1 503 ? -71.125 16.391 23.438 1 21.81 503 TRP B CA 1
ATOM 8160 C C . TRP B 1 503 ? -70.875 15.586 22.156 1 21.81 503 TRP B C 1
ATOM 8162 O O . TRP B 1 503 ? -71.312 14.422 22.062 1 21.81 503 TRP B O 1
ATOM 8172 N N . THR B 1 504 ? -71.438 16.359 21.047 1 22.09 504 THR B N 1
ATOM 8173 C CA . THR B 1 504 ? -72.188 16.141 19.812 1 22.09 504 THR B CA 1
ATOM 8174 C C . THR B 1 504 ? -71.312 15.664 18.703 1 22.09 504 THR B C 1
ATOM 8176 O O . THR B 1 504 ? -70.188 16.156 18.547 1 22.09 504 THR B O 1
#

Nearest PDB structures (foldseek):
  8e0w-assembly1_A  TM=9.523E-01  e=1.596E-63  Mus musculus
  8e0p-assembly4_D  TM=9.576E-01  e=4.416E-62  Escherichia coli
  8e0p-assembly2_B  TM=9.492E-01  e=1.314E-62  Escherichia coli
  8e0r-assembly2_B  TM=9.617E-01  e=5.257E-61  Mus musculus
  8e0w-assembly2_B  TM=9.589E-01  e=8.311E-62  Mus musculus

Solvent-accessible surface area (backbone atoms only — not comparable to full-atom values): 55385 Å² total; per-residue (Å²): 138,85,84,85,81,87,79,85,87,83,82,76,84,81,79,81,73,86,71,82,78,76,77,78,76,73,71,78,76,79,73,70,68,78,64,58,59,34,52,45,46,42,47,48,51,48,50,40,36,42,68,31,62,70,56,43,75,46,38,66,56,79,66,61,43,46,33,25,29,66,53,62,39,57,39,50,81,57,40,24,33,41,44,40,36,35,33,43,92,84,34,34,37,42,35,36,41,39,32,27,76,38,73,50,30,60,43,69,38,37,24,39,41,37,33,31,38,52,44,80,57,20,48,36,75,71,48,62,84,26,31,29,31,46,73,46,76,46,34,33,30,38,22,23,64,34,61,66,50,14,46,54,51,30,58,54,40,54,73,74,25,82,68,37,73,80,65,86,50,54,50,71,40,82,42,63,39,28,38,72,56,94,83,64,30,73,36,39,70,82,67,68,54,72,71,48,27,61,34,29,37,31,30,39,37,36,58,43,82,94,38,80,80,41,51,31,35,35,42,30,31,18,26,75,52,53,52,72,89,45,40,82,68,49,75,52,62,39,63,42,86,52,24,31,27,71,87,33,42,63,86,79,41,60,46,35,56,47,48,68,73,36,45,76,85,46,64,54,64,41,76,84,71,78,78,47,81,73,70,70,62,43,41,33,29,44,79,51,61,40,74,38,60,65,59,38,20,33,40,45,38,38,39,33,46,78,89,69,38,31,38,39,37,38,40,42,30,16,80,34,66,46,35,66,44,55,35,35,34,37,40,37,31,34,41,49,45,81,58,54,70,36,88,77,35,74,70,28,32,31,33,41,37,38,36,67,41,38,32,42,24,27,52,28,69,69,50,22,49,50,51,32,55,40,57,77,55,34,43,32,63,62,64,63,62,41,68,71,42,73,42,69,14,42,89,34,37,20,26,39,65,77,56,38,58,43,75,33,55,37,31,41,29,33,35,37,48,63,50,98,85,67,48,44,32,41,28,40,40,32,73,45,58,87,65,57,73,30,63,42,76,90,51,38,41,45,26,55,41,83,48,23,34,54,42,61,72,67,67,61,64,68,66,59,62,72,65,64,69,76,62,78,82,75,78,77,76,85,76,84,80,85,80,82,86,83,85,75,84,73,88,82,81,93,81,89,67,95,88,84,92,74,90,132,136,86,79,83,77,82,76,82,80,76,83,74,78,75,81,82,79,80,74,80,78,76,76,81,77,75,72,77,75,79,71,71,68,76,61,58,58,34,52,44,45,42,48,48,51,48,51,39,35,41,67,31,62,69,57,42,75,47,37,68,57,82,68,62,42,46,33,23,29,65,54,64,39,59,39,51,83,55,40,24,34,40,45,40,36,36,35,43,93,85,33,32,34,42,35,37,40,39,32,28,77,37,74,51,29,59,43,68,35,37,23,40,41,37,33,31,37,51,44,79,56,20,48,36,74,72,46,61,83,28,32,28,33,48,73,45,76,46,34,34,30,39,22,22,63,33,61,67,51,14,46,53,50,30,58,54,40,55,73,72,24,82,69,36,74,78,66,85,51,52,49,70,41,84,42,62,40,28,38,73,55,93,83,64,29,72,35,39,69,83,68,68,53,72,71,49,28,59,34,31,39,31,31,39,38,37,58,43,82,94,39,80,79,42,53,32,34,34,41,32,31,18,27,75,52,54,50,71,89,47,40,82,67,49,74,52,64,39,64,42,86,50,25,31,26,69,86,34,43,64,85,80,39,60,45,34,55,46,48,68,72,36,46,76,85,47,64,55,64,41,76,82,71,80,76,44,81,73,68,71,64,44,42,34,29,45,78,51,62,40,73,36,62,65,57,37,19,32,40,44,39,39,38,30,45,78,90,69,40,31,38,39,37,37,40,42,30,16,80,34,67,46,34,66,44,58,35,35,34,37,40,38,30,35,39,49,45,82,56,54,70,36,88,78,34,75,69,29,33,30,32,39,38,37,35,69,41,38,33,42,22,27,52,28,68,68,48,22,50,51,51,31,51,39,58,77,53,35,42,32,64,63,65,61,63,43,66,70,42,72,43,69,14,43,90,34,35,19,26,37,64,76,56,39,58,44,76,31,54,38,33,42,28,34,34,38,49,65,50,97,84,66,47,46,32,42,29,40,37,33,74,45,59,87,65,56,74,31,64,40,77,89,49,37,39,46,24,55,41,84,48,24,34,54,41,62,73,67,66,59,62,66,65,57,60,68,64,60,68,72,58,78,80,73,78,76,80,81,83,83,86,89,81,82,84,90,78,86,69,86,73,92,76,83,90,77,93,72,94,75,86,90,90,130

Secondary structure (DSSP, 8-state):
--------------------------------TTHHHHHHHHHHHHHHHHTTTT-EEESS----EEEE-SS-EEETTTEEEEEEEEE-TTSEEEEEEEEESSTTS-SEEEEEEEEEEEEEEEEPSSSTT-EEEEEEEEEEEEEE-SHHHHHHHHHHHHHH-TTS--S---TT-EEEEEESSSS-EE-TTTTT---GGGGEEEEEEEE-TT-TT-EEEEEEEB---SSGGGGGGPPP-SB-SPEEESSS--TT-HHHHHHHT--SSS---PPP-PPPPP---EEEEESS-EEETTTEEEEEEEEE-SSS-EEEEEEEEESSTTS-SEEEEEEEEEEEEEEEEPSSSTT-EEEEEEEEEEEEEE-SHHHHHHHHH--SSSBSSTT---TT--EE-TTTTEEGGGTEESSEEEEEEEEEEE-TTS-EEEEEBPPPTTS----SGGG--SSB-PPEEE--STTHHHHHHSSSS-----------------------------------/--------------------------------THHHHHHHHHHHHHHHHHTTTT-EEESS----EEEE-SS-EEETTTEEEEEEEEE-TTSEEEEEEEEESSTTS-SEEEEEEEEEEEEEEEEPSSSTT-EEEEEEEEEEEEEE-SHHHHHHHHHHHHHH-TTS--S---TT-EEEEEESSSS-EE-TTTTT---GGGGEEEEEEEE-TT-TT-EEEEEEEB---SSGGGGGGPPP-SB-SPEEESSS--TT-HHHHHHHT--SSS---PPP-PPPPP---EEEEESS-EEETTTEEEEEEEEE-SSS-EEEEEEEEESSTTS-SEEEEEEEEEEEEEEEEPSSSTT-EEEEEEEEEEEEEE-SHHHHHHHHH--SSSBSSTT---TT--EE-TTTTEEGGGTEESSEEEEEEEEEEE-TTS-EEEEEBPPPTTS----SGGG--SSB-SPEEE--STTHHHHHHTTSS-----------------------------------

Sequence (1008 aa):
MAPLPAALLVAFLVWAEGSSRHYADSHPSRQSFGGSVNDSQCQHMLKHLHNGAKITVQMPPIVEGHWVSTSCEVRSGPEFLTRSYRFYPNNTFTAQQFYYQDNHCTRPKYTLVIHGRLRLRQTSWIIQGTTRAEYHLHQVQIVCHTATVAKELSQRLNRSCRGAVRGPWEPNVMYKLSSEEEGSFNCSRELNFAMHELQLLRLEKHYLHHNLDHLVEELFLGDIHTDPSQRLYYKPSTYQTPLQNAKNHDHSCIACRIIYRSDEFHPPILPPRADQTVGLYGQWVSQRCEIRPEILFLTRHFIFHDNNHTWEGYYYHYSDPLCKHPIFNIYARGRYSRGLHSTRVPGGTDFVFKVNHMTVTPMDMSTTTLLNVFSNNECGLSGSWQIEVEQDVTPTNGCLALGIRLPHTEYELFRMEQDVHGRYLLYNGQRPTDGSSPDRPEKRATSYQMPLVQCSSSSQRWERRDGAASGSLQHRSDGSGWHGGCSARLLALTVTAGLLFWWTMAPLPAALLVAFLVWAEGSSRHYADSHPSRQSFGGSVNDSQCQHMLKHLHNGAKITVQMPPIVEGHWVSTSCEVRSGPEFLTRSYRFYPNNTFTAQQFYYQDNHCTRPKYTLVIHGRLRLRQTSWIIQGTTRAEYHLHQVQIVCHTATVAKELSQRLNRSCRGAVRGPWEPNVMYKLSSEEEGSFNCSRELNFAMHELQLLRLEKHYLHHNLDHLVEELFLGDIHTDPSQRLYYKPSTYQTPLQNAKNHDHSCIACRIIYRSDEFHPPILPPRADQTVGLYGQWVSQRCEIRPEILFLTRHFIFHDNNHTWEGYYYHYSDPLCKHPIFNIYARGRYSRGLHSTRVPGGTDFVFKVNHMTVTPMDMSTTTLLNVFSNNECGLSGSWQIEVEQDVTPTNGCLALGIRLPHTEYELFRMEQDVHGRYLLYNGQRPTDGSSPDRPEKRATSYQMPLVQCSSSSQRWERRDGAASGSLQHRSDGSGWHGGCSARLLALTVTAGLLFWWT

Foldseek 3Di:
DDDDDCPDDPDDPDDDDDDDPPDPPPPDPPPVVLVPLLVVLQVVLVVCLLVLVQKDWDPPDPPAAKWWDLFFFFAAVTWTWIKIKHAHPVQKIWIKIWTADARRQQHTFKIKIWIWGKDWDAADPLAPQKTFIDIDTAWIKMAGADQVSQQVVLVQCVVPWVQWDHDGGDHLDITTQAHPDDSTTHSCVSVLDDVLQSRMWIKMWDADVVGNPQIKIWIWTFGAANDSVCRVPDHGQFTDDIIIGLVRHDPLRPQSVQCVPADRSGHGRGDDDDQDDDDPAAKWKFNHFGAALSNWTWIKIKHADDPFQKIKMKIWTANHRSNNHTFKIKIWMFHKDWDAADPQAPSKTKMKTWTQWMKMAGADDVNQVLQQVPDDLQAFDHNPHDHRDMGTSNVSQHHVSVPDGPRAMAIKIWGWDADPVGWIKIWIAGAGSVRDGRRDPVSYHRGTGRIITGSDSPPVVVVVVVPPPPDDPPPDPDDDDDDDDDDDDDPDDDDDDDDDDDDD/DPDDDPPDDDPPPPDDDDPDPPDPPPPPPPPPVLPPLLVVLQVVLVVCLLVLVQKDWDPPDPPAAKWWDLFFFFAAVTWTWIKIKHAHPVQKIWIKIWTADARRQQHTFKIKIWIWGKDWDAADPLAHQKTFIDIDTAWIKMAGADQVSQQVVLVQCVVVWVQWDDDGGDHLDITTQAHPDDSTTHSCVSVLDDVLQSRMWIKMWDADVVGNPQIKIWIWTFGAANDSVCRVPDHGQFTDDIIIGLVRHDPLRPQSVQCVPADRSGHGRGDDDDQDDDDPAAKWKFNHFGAALSNWTWIKIKHADDPFQKIKMKIWTANHRSNNHTFKIKIWMFHKDWDAADPQAPSKTKMKTWTQWMKMAGADDVNQVLQQVPDDLQAFDHNPHDHRDIGTSNVSQHHVSVPDGPRAMAIKIWGWDADPVGWIKIWIAGAGSVRDGRRDPVSYHRGTGRIITGSDSPPVPVVVVVPPPVDDPVPDDDDDDDDDDDDDPPPPDDDDDDDDDDDD

Organism: Oryzias melastigma (NCBI:txid30732)